Protein AF-0000000078657612 (afdb_homodimer)

Secondary structure (DSSP, 8-state):
----------HHHHHHHHHHHHHHHHHHHHHHHHHHHHHHHHHHHHHHHHHHHHHHHHHHHHHHHHHHHHHHHHHHHHHHHTTT-HHHHHHHHHHHHHHSSS-SEEEEEETTSBEEEEESGGG--TTPBP-SHHHHHHHHH-S-EEPPPEE-TTS-EEEEEEEEEE-TTS-EEEEEEEEEESSSS-HHHHHHH-----SS-EEEEE-TT-BEEE-SSGGGTTPBP-S-HHHHGGGT-SEEEEEEE-TTS-EEEEEEEEETTTTEEEEEEEEHHHHHHHHHHHHHHHHHHHHHHHHHHHHHHHHHHHHHHHHHHHHHHHHHTTTSTTHHHHHHTS---SHHHHHHHHHHHHHHHHHHHHTS---TTTSB-TTT-SB-HHHHHHHHHHHHHTT--EEEEEEEETTHHHHHHHH-HHHHHHHHHHHHHHHHHTS-TT-EEEEEETTEEEEEEET--HHHHHHHHHHHHHHHHHPPBTTTB---EEEEEEEETTS-SSHHHHHHHHHHHHHHHHHTTSS-EEE--STT-----/----------HHHHHHHHHHHHHHHHHHHHHHHHHHHHHHHHHHHHHHHHHHHHHHHHHHHHHHHHHHHHHHHHHHHHHTTSTT-HHHHHHHHHHHHHHSSS-SEEEEEETTSBEEEEESGGG--TTPBP-SHHHHHHHHH-S-EEPPPEE-TTS-EEEEEEEEEE-TTS-EEEEEEEEEESSSS-HHHHHHH-----SS-EEEEE-TT-BEEE-SSGGGTTPBP---HHHHGGGT-SEEEEEEE-TTS-EEEEEEEEETTTTEEEEEEEEHHHHHHHHHHHHHHHHHHHHHHHHHHHHHHHHHHHHHHHHHHHHHHHHHTTTSTTHHHHHHHS---SHHHHHHHHHHHHHHHHHHHHTT---TTTSB-TTT-SB-HHHHHHHHHHHHHTT--EEEEEEEETTHHHHHHHH-HHHHHHHHHHHHHHHHHTS-TT-EEEEEETTEEEEEEET--HHHHHHHHHHHHHHHHHPPBTTTB---EEEEEEEETTS-SSHHHHHHHHHHHHHHHHHTTSS-EEE--STT-----

Nearest PDB structures (foldseek):
  6et7-assembly1_B  TM=3.268E-01  e=5.746E-17  Idiomarina sp. A28L
  9ce0-assembly1_A  TM=3.471E-01  e=4.210E-15  Escherichia coli
  9bkv-assembly1_A  TM=3.498E-01  e=1.016E-14  Escherichia coli
  9bkv-assembly1_B  TM=3.833E-01  e=1.351E-13  Escherichia coli
  9ce0-assembly1_B  TM=3.423E-01  e=1.427E-13  Escherichia coli

Organism: NCBI:txid1005395

Solvent-accessible surface area (backbone atoms only — not comparable to full-atom values): 53792 Å² total; per-residue (Å²): 127,58,77,73,68,85,41,85,48,43,64,40,58,51,50,42,50,53,37,51,52,45,35,49,50,43,46,52,41,45,49,52,23,47,48,54,48,53,51,51,48,50,51,53,49,47,25,50,50,19,23,33,52,13,38,48,50,20,52,51,50,43,52,50,51,51,37,53,50,39,32,39,46,47,50,19,59,56,40,39,76,47,71,85,39,59,69,56,45,35,53,50,26,41,42,60,28,64,26,33,68,65,26,72,27,20,40,31,28,35,67,84,33,32,23,70,26,48,16,59,67,84,69,75,50,65,71,38,66,60,74,39,69,48,56,42,49,41,66,70,66,61,43,73,40,61,36,65,78,43,64,42,95,84,71,41,50,26,32,41,38,36,19,45,19,47,36,98,83,66,48,73,49,22,34,36,32,32,30,34,45,54,89,47,97,32,50,64,47,61,70,63,57,74,69,68,57,92,58,73,46,49,52,37,27,27,39,81,84,33,30,26,55,39,43,85,52,69,85,51,41,67,40,67,60,71,93,42,77,69,66,63,40,55,81,81,36,62,57,50,64,48,78,44,61,47,98,84,69,44,56,28,33,26,3,28,10,44,22,80,89,66,43,30,37,28,35,20,32,29,40,45,66,57,60,49,59,56,47,61,58,50,50,50,50,31,50,62,59,31,44,65,60,48,51,54,50,50,53,49,49,57,52,51,30,44,65,68,30,44,42,48,46,52,46,18,55,30,36,69,39,60,68,43,82,64,29,62,59,53,48,69,66,51,73,46,79,31,38,38,42,37,32,40,50,53,35,43,52,49,17,45,51,46,50,33,54,71,69,64,55,48,56,54,68,75,28,25,30,86,84,54,65,31,25,15,52,64,36,47,52,49,51,50,52,46,30,54,53,63,68,46,43,29,14,40,36,31,34,35,54,58,66,48,66,56,45,30,71,72,64,30,62,69,52,40,51,52,50,51,33,50,50,43,53,51,50,55,71,66,47,58,91,81,38,47,51,26,44,64,50,94,66,38,34,37,38,38,34,67,72,34,47,57,66,56,44,46,49,47,50,48,49,46,41,50,50,44,51,70,39,75,42,91,85,71,41,63,54,45,36,18,24,2,29,23,25,38,57,70,49,26,85,44,63,38,57,25,54,50,50,7,48,51,23,22,51,49,14,51,72,72,69,38,65,36,77,26,70,61,61,70,84,66,53,69,79,76,119,129,59,75,74,66,84,41,87,47,44,63,39,58,53,50,42,50,53,37,50,50,44,36,49,52,43,45,51,41,44,50,52,24,48,48,54,48,52,51,51,47,51,51,53,50,46,25,50,52,20,23,33,51,14,39,48,51,20,51,50,50,44,53,49,52,50,38,50,50,38,33,39,46,45,49,19,59,55,40,40,77,47,72,86,38,58,68,56,45,35,52,49,27,39,41,60,28,65,27,33,70,66,25,72,28,20,42,31,28,35,68,84,34,32,22,69,25,48,16,59,68,85,71,75,49,64,71,37,66,61,74,39,68,47,57,41,49,40,68,69,67,60,42,72,41,60,37,64,77,44,64,43,96,83,70,40,50,26,32,41,38,37,20,45,19,47,35,99,87,66,47,72,51,22,35,36,32,35,30,34,45,56,89,46,97,31,48,66,48,61,69,64,57,74,68,69,57,91,57,72,46,50,53,38,28,26,39,80,82,34,30,24,56,38,42,86,53,67,85,50,40,67,39,68,60,72,93,42,76,69,67,63,40,56,81,80,37,61,57,48,64,49,79,43,60,47,98,85,69,45,56,28,32,24,4,28,11,44,21,78,89,68,42,31,37,28,35,20,33,28,40,47,67,56,61,50,60,56,48,60,57,50,50,51,51,31,49,62,60,32,45,64,61,49,52,54,49,50,53,49,49,55,52,51,30,45,66,69,30,43,42,47,47,53,44,16,53,31,37,69,38,60,66,44,81,63,30,58,61,54,48,68,64,52,71,49,79,31,39,39,42,37,33,39,48,52,35,43,51,48,18,45,52,46,49,32,53,70,68,66,53,47,54,56,69,75,28,26,30,86,83,54,64,31,26,14,51,63,35,46,53,49,52,50,52,46,29,54,53,64,68,46,44,28,15,39,35,30,34,36,54,57,67,49,67,56,46,30,71,72,64,31,63,68,52,40,52,50,50,50,32,51,50,42,52,52,50,55,73,66,46,59,90,78,37,46,51,25,42,63,51,94,67,37,33,39,37,39,35,66,72,35,48,57,66,57,44,47,51,48,48,49,50,47,40,51,52,43,52,68,40,76,42,91,86,72,40,63,54,43,36,20,23,2,30,23,25,37,56,70,49,24,86,44,64,37,56,25,53,51,48,6,46,51,23,22,52,48,14,52,72,70,70,38,64,36,77,25,70,61,61,69,83,65,54,67,79,79,118

Foldseek 3Di:
DPPPPVPVDAQLNVLLVVVVVVVVVVVVVVLVVVLVVVLVVLLVVQQVVQQVVQAVLLVVVLVLLVVLLVLQVVLLAVCLVPVVDLVVVQVSQQCSVPVDLAFVKKFWAFLQQATSYMPPCVVVRHRHHFDWPQSVVCSVVQAFDWDDWDQGPSRFTWIKTKHWHAHPVRDTTTIMIGIDGQLDDGPSCVSQPDDPDPQAKHKWKAALQQATSDDPPSVRHGPHAPDWPVSVCLVPDQWGWDFTQGPVRFTKTKIWGANVRRRMIMIMIDGSCSSCVCVVVVSVVVVVVVPVVVVVVSVVSSVVSCVVRVLVVQLVVLVVVLVDPCSLVSLVPRDQDDDVSVVSSLVSNLVSCVVCVVVVPPVLVVQADPLQSAGEPVVVVNLVSNCVVVVWKKKKKKKFWPPLVVVCVPPNVVVSSVVQNVLSVLLVVLDDPVKGWYDHDDRIIMIIGTPDDQVRVQVSVLVSQVVQQPDQDDPPGHIGMAMFMFMPPQLHVDPVVRVVNRVVQSVVCNVVPGSHYGYDDRPPSPPPD/DPPPPVPVDAQLNVLLVVVVVVVVVVVVVVLVVVLVVVLVVLLVVQQVVQQVVQAVLLVVVLVLLVVLLVLFVVLLAVCLVPVVDLVVVQVSQQCSVPVDLAFPKKFWAFLQQATSYMPPCVVVRHRHHFDWPQSVVCSVVQAFDWDDWDQGPSRFTWIKTKHWHAHPVGDTTTIMIGIAGQLDDGPSCVSQPDDPDPQQKHKWKAALQQATSDDPPSVRHGPHAPDWPVSVCLVPDQWGWDFTQGPVRFTKTKIWGANVRRRMIMIMIDGSCSSCVCVVVVSVVVVVVVPVVVVVVSVVSSVVSCVVRVLVVQLVVLVVVLVDPCSLVSLVPRDQDDDVSVVSSLVSNLVSCVVCVVVVPPVLVVQADPLQSAGEPVVVVNVVSNCVVVVWKKKKKKKFWPPLVVVCVPPNVVVSSVVQNVLSVLLVVLDDPPKGWYDHDDRIIMIIGTPDDQVRVQVSVLVSQVCQQPDQDDPPGHIGMFMFMFMPPQLHVDVVVRVVNRVVQSVVCNVVPGSHYGYDDSPPSPPPD

pLDDT: mean 86.75, std 11.11, range [26.12, 97.44]

Sequence (1058 aa):
MPFKTFFRWDLRSLILLLTLLTALVTLLNSFHASYRVQYQLLIDNALEANLAYASKLASSTETYLQASQQQLAYAANLLARDFDDIAFLDAEAARLRLQTNTFNSVIVTNAQGVVLSTSPDTLQIVGRKLQSEGAAAALRERKPLISSPYISSTNNLIIFVSHPVFDRGGNYLGLVGGSIYLKHKSILNELLGEHYYKNGSYLYVVDANRRLLYHPDADRVGTIVGANSLIDSFAYRQSGTQRVINSKGQDMLAGFATVPSAHWGIVAQRSTEATLEGLNDLLLSMFAKTVPLAIVSFILIWWFSRIIAQPLKQLAAGAHRLSEPETSAHIQGVRSWYFESSELKRALLIGLNLLHERLGKLNHDIQTDPLTGLRNRRGLDLAVTLWQAEKRPFAVVAIDIDHFKQVNDRFGHAVGDEVLQALAELMRGCSRDNDVVCRSGGEEFFMLLPGATPEAAARVAERLRSVVEETTFETIRHMTVSMGVAAWPLHSENAARVFEVADEQLYRAKQGGRNRICVALADGVKSSAMPFKTFFRWDLRSLILLLTLLTALVTLLNSFHASYRVQYQLLIDNALEANLAYASKLASSTETYLQASQQQLAYAANLLARDFDDIAFLDAEAARLRLQTNTFNSVIVTNAQGVVLSTSPDTLQIVGRKLQSEGAAAALRERKPLISSPYISSTNNLIIFVSHPVFDRGGNYLGLVGGSIYLKHKSILNELLGEHYYKNGSYLYVVDANRRLLYHPDADRVGTIVGANSLIDSFAYRQSGTQRVINSKGQDMLAGFATVPSAHWGIVAQRSTEATLEGLNDLLLSMFAKTVPLAIVSFILIWWFSRIIAQPLKQLAAGAHRLSEPETSAHIQGVRSWYFESSELKRALLIGLNLLHERLGKLNHDIQTDPLTGLRNRRGLDLAVTLWQAEKRPFAVVAIDIDHFKQVNDRFGHAVGDEVLQALAELMRGCSRDNDVVCRSGGEEFFMLLPGATPEAAARVAERLRSVVEETTFETIRHMTVSMGVAAWPLHSENAARVFEVADEQLYRAKQGGRNRICVALADGVKSSA

Radius of gyration: 55.1 Å; Cα contacts (8 Å, |Δi|>4): 1973; chains: 2; bounding box: 91×147×94 Å

Structure (mmCIF, N/CA/C/O backbone):
data_AF-0000000078657612-model_v1
#
loop_
_entity.id
_entity.type
_entity.pdbx_description
1 polymer 'diguanylate cyclase'
#
loop_
_atom_site.group_PDB
_atom_site.id
_atom_site.type_symbol
_atom_site.label_atom_id
_atom_site.label_alt_id
_atom_site.label_comp_id
_atom_site.label_asym_id
_atom_site.label_entity_id
_atom_site.label_seq_id
_atom_site.pdbx_PDB_ins_code
_atom_site.Cartn_x
_atom_site.Cartn_y
_atom_site.Cartn_z
_atom_site.occupancy
_atom_site.B_iso_or_equiv
_atom_site.auth_seq_id
_atom_site.auth_comp_id
_atom_site.auth_asym_id
_atom_site.auth_atom_id
_atom_site.pdbx_PDB_model_num
ATOM 1 N N . MET A 1 1 ? 16.281 50.5 21.594 1 26.33 1 MET A N 1
ATOM 2 C CA . MET A 1 1 ? 16.484 50.656 20.156 1 26.33 1 MET A CA 1
ATOM 3 C C . MET A 1 1 ? 15.164 50.5 19.406 1 26.33 1 MET A C 1
ATOM 5 O O . MET A 1 1 ? 14.25 49.812 19.859 1 26.33 1 MET A O 1
ATOM 9 N N . PRO A 1 2 ? 14.781 51.5 18.547 1 33.31 2 PRO A N 1
ATOM 10 C CA . PRO A 1 2 ? 13.57 51.594 17.734 1 33.31 2 PRO A CA 1
ATOM 11 C C . PRO A 1 2 ? 13.234 50.312 16.984 1 33.31 2 PRO A C 1
ATOM 13 O O . PRO A 1 2 ? 14.117 49.719 16.359 1 33.31 2 PRO A O 1
ATOM 16 N N . PHE A 1 3 ? 12.25 49.625 17.328 1 38.28 3 PHE A N 1
ATOM 17 C CA . PHE A 1 3 ? 11.789 48.25 17.078 1 38.28 3 PHE A CA 1
ATOM 18 C C . PHE A 1 3 ? 11.312 48.094 15.648 1 38.28 3 PHE A C 1
ATOM 20 O O . PHE A 1 3 ? 10.266 47.5 15.398 1 38.28 3 PHE A O 1
ATOM 27 N N . LYS A 1 4 ? 11.633 49.031 14.734 1 40.09 4 LYS A N 1
ATOM 28 C CA . LYS A 1 4 ? 11.07 48.75 13.414 1 40.09 4 LYS A CA 1
ATOM 29 C C . LYS A 1 4 ? 11.633 47.469 12.836 1 40.09 4 LYS A C 1
ATOM 31 O O . LYS A 1 4 ? 12.594 47.5 12.062 1 40.09 4 LYS A O 1
ATOM 36 N N . THR A 1 5 ? 12.109 46.469 13.398 1 42.62 5 THR A N 1
ATOM 37 C CA . THR A 1 5 ? 12.539 45.375 12.523 1 42.62 5 THR A CA 1
ATOM 38 C C . THR A 1 5 ? 11.406 44.938 11.602 1 42.62 5 THR A C 1
ATOM 40 O O . THR A 1 5 ? 10.266 44.812 12.039 1 42.62 5 THR A O 1
ATOM 43 N N . PHE A 1 6 ? 11.484 45.312 10.242 1 43.91 6 PHE A N 1
ATOM 44 C CA . PHE A 1 6 ? 10.664 44.906 9.109 1 43.91 6 PHE A CA 1
ATOM 45 C C . PHE A 1 6 ? 10.188 43.469 9.289 1 43.91 6 PHE A C 1
ATOM 47 O O . PHE A 1 6 ? 10.969 42.531 9.148 1 43.91 6 PHE A O 1
ATOM 54 N N . PHE A 1 7 ? 9.305 43.344 10.109 1 57.72 7 PHE A N 1
ATOM 55 C CA . PHE A 1 7 ? 8.758 42 10.312 1 57.72 7 PHE A CA 1
ATOM 56 C C . PHE A 1 7 ? 7.953 41.562 9.094 1 57.72 7 PHE A C 1
ATOM 58 O O . PHE A 1 7 ? 6.895 42.125 8.805 1 57.72 7 PHE A O 1
ATOM 65 N N . ARG A 1 8 ? 8.625 40.906 8.133 1 65.44 8 ARG A N 1
ATOM 66 C CA . ARG A 1 8 ? 8.078 40.469 6.844 1 65.44 8 ARG A CA 1
ATOM 67 C C . ARG A 1 8 ? 7.051 39.375 7.016 1 65.44 8 ARG A C 1
ATOM 69 O O . ARG A 1 8 ? 6.191 39.188 6.156 1 65.44 8 ARG A O 1
ATOM 76 N N . TRP A 1 9 ? 6.84 38.688 8.148 1 80.62 9 TRP A N 1
ATOM 77 C CA . TRP A 1 9 ? 5.902 37.594 8.258 1 80.62 9 TRP A CA 1
ATOM 78 C C . TRP A 1 9 ? 4.633 38 8.992 1 80.62 9 TRP A C 1
ATOM 80 O O . TRP A 1 9 ? 4.684 38.844 9.906 1 80.62 9 TRP A O 1
ATOM 90 N N . ASP A 1 10 ? 3.471 37.656 8.5 1 88.44 10 ASP A N 1
ATOM 91 C CA . ASP A 1 10 ? 2.205 37.875 9.195 1 88.44 10 ASP A CA 1
ATOM 92 C C . ASP A 1 10 ? 1.685 36.562 9.82 1 88.44 10 ASP A C 1
ATOM 94 O O . ASP A 1 10 ? 2.188 35.5 9.516 1 88.44 10 ASP A O 1
ATOM 98 N N . LEU A 1 11 ? 0.85 36.656 10.773 1 90.19 11 LEU A N 1
ATOM 99 C CA . LEU A 1 11 ? 0.308 35.531 11.523 1 90.19 11 LEU A CA 1
ATOM 100 C C . LEU A 1 11 ? -0.34 34.5 10.586 1 90.19 11 LEU A C 1
ATOM 102 O O . LEU A 1 11 ? -0.133 33.312 10.734 1 90.19 11 LEU A O 1
ATOM 106 N N . ARG A 1 12 ? -1.157 34.969 9.617 1 89.56 12 ARG A N 1
ATOM 107 C CA . ARG A 1 12 ? -1.817 34.094 8.672 1 89.56 12 ARG A CA 1
ATOM 108 C C . ARG A 1 12 ? -0.8 33.219 7.941 1 89.56 12 ARG A C 1
ATOM 110 O O . ARG A 1 12 ? -0.988 32 7.82 1 89.56 12 ARG A O 1
ATOM 117 N N . SER A 1 13 ? 0.271 33.844 7.414 1 90.62 13 SER A N 1
ATOM 118 C CA . SER A 1 13 ? 1.307 33.125 6.684 1 90.62 13 SER A CA 1
ATOM 119 C C . SER A 1 13 ? 1.98 32.062 7.57 1 90.62 13 SER A C 1
ATOM 121 O O . SER A 1 13 ? 2.32 30.984 7.105 1 90.62 13 SER A O 1
ATOM 123 N N . LEU A 1 14 ? 2.188 32.406 8.836 1 91 14 LEU A N 1
ATOM 124 C CA . LEU A 1 14 ? 2.828 31.453 9.75 1 91 14 LEU A CA 1
ATOM 125 C C . LEU A 1 14 ? 1.931 30.25 10.016 1 91 14 LEU A C 1
ATOM 127 O O . LEU A 1 14 ? 2.398 29.109 10.008 1 91 14 LEU A O 1
ATOM 131 N N . ILE A 1 15 ? 0.638 30.516 10.234 1 91.94 15 ILE A N 1
ATOM 132 C CA . ILE A 1 15 ? -0.316 29.438 10.461 1 91.94 15 ILE A CA 1
ATOM 133 C C . ILE A 1 15 ? -0.414 28.562 9.211 1 91.94 15 ILE A C 1
ATOM 135 O O . ILE A 1 15 ? -0.392 27.328 9.305 1 91.94 15 ILE A O 1
ATOM 139 N N . LEU A 1 16 ? -0.48 29.219 8.07 1 90.5 16 LEU A N 1
ATOM 140 C CA . LEU A 1 16 ? -0.567 28.5 6.797 1 90.5 16 LEU A CA 1
ATOM 141 C C . LEU A 1 16 ? 0.667 27.641 6.578 1 90.5 16 LEU A C 1
ATOM 143 O O . LEU A 1 16 ? 0.551 26.469 6.188 1 90.5 16 LEU A O 1
ATOM 147 N N . LEU A 1 17 ? 1.857 28.188 6.816 1 90.62 17 LEU A N 1
ATOM 148 C CA . LEU A 1 17 ? 3.105 27.453 6.625 1 90.62 17 LEU A CA 1
ATOM 149 C C . LEU A 1 17 ? 3.174 26.25 7.547 1 90.62 17 LEU A C 1
ATOM 151 O O . LEU A 1 17 ? 3.537 25.156 7.113 1 90.62 17 LEU A O 1
ATOM 155 N N . LEU A 1 18 ? 2.816 26.438 8.812 1 91.88 18 LEU A N 1
ATOM 156 C CA . LEU A 1 18 ? 2.846 25.344 9.766 1 91.88 18 LEU A CA 1
ATOM 157 C C . LEU A 1 18 ? 1.889 24.234 9.352 1 91.88 18 LEU A C 1
ATOM 159 O O . LEU A 1 18 ? 2.262 23.047 9.344 1 91.88 18 LEU A O 1
ATOM 163 N N . THR A 1 19 ? 0.678 24.562 8.992 1 91.5 19 THR A N 1
ATOM 164 C CA . THR A 1 19 ? -0.342 23.578 8.641 1 91.5 19 THR A CA 1
ATOM 165 C C . THR A 1 19 ? 0.02 22.859 7.344 1 91.5 19 THR A C 1
ATOM 167 O O . THR A 1 19 ? -0.095 21.641 7.246 1 91.5 19 THR A O 1
ATOM 170 N N . LEU A 1 20 ? 0.519 23.625 6.348 1 90.31 20 LEU A N 1
ATOM 171 C CA . LEU A 1 20 ? 0.889 23.031 5.066 1 90.31 20 LEU A CA 1
ATOM 172 C C . LEU A 1 20 ? 2.094 22.109 5.223 1 90.31 20 LEU A C 1
ATOM 174 O O . LEU A 1 20 ? 2.146 21.047 4.613 1 90.31 20 LEU A O 1
ATOM 178 N N . LEU A 1 21 ? 3.076 22.516 5.988 1 90.5 21 LEU A N 1
ATOM 179 C CA . LEU A 1 21 ? 4.254 21.703 6.223 1 90.5 21 LEU A CA 1
ATOM 180 C C . LEU A 1 21 ? 3.879 20.406 6.934 1 90.5 21 LEU A C 1
ATOM 182 O O . LEU A 1 21 ? 4.414 19.344 6.617 1 90.5 21 LEU A O 1
ATOM 186 N N . THR A 1 22 ? 2.998 20.531 7.867 1 90.19 22 THR A N 1
ATOM 187 C CA . THR A 1 22 ? 2.545 19.344 8.578 1 90.19 22 THR A CA 1
ATOM 188 C C . THR A 1 22 ? 1.815 18.391 7.629 1 90.19 22 THR A C 1
ATOM 190 O O . THR A 1 22 ? 2.035 17.188 7.664 1 90.19 22 THR A O 1
ATOM 193 N N . ALA A 1 23 ? 0.926 18.938 6.82 1 89.56 23 ALA A N 1
ATOM 194 C CA . ALA A 1 23 ? 0.207 18.125 5.844 1 89.56 23 ALA A CA 1
ATOM 195 C C . ALA A 1 23 ? 1.175 17.422 4.895 1 89.56 23 ALA A C 1
ATOM 197 O O . ALA A 1 23 ? 1.02 16.234 4.605 1 89.56 23 ALA A O 1
ATOM 198 N N . LEU A 1 24 ? 2.207 18.109 4.484 1 89.44 24 LEU A N 1
ATOM 199 C CA . LEU A 1 24 ? 3.18 17.578 3.541 1 89.44 24 LEU A CA 1
ATOM 200 C C . LEU A 1 24 ? 4.012 16.469 4.184 1 89.44 24 LEU A C 1
ATOM 202 O O . LEU A 1 24 ? 4.238 15.422 3.576 1 89.44 24 LEU A O 1
ATOM 206 N N . VAL A 1 25 ? 4.434 16.688 5.395 1 90.56 25 VAL A N 1
ATOM 207 C CA . VAL A 1 25 ? 5.238 15.703 6.105 1 90.56 25 VAL A CA 1
ATOM 208 C C . VAL A 1 25 ? 4.41 14.445 6.352 1 90.56 25 VAL A C 1
ATOM 210 O O . VAL A 1 25 ? 4.906 13.328 6.199 1 90.56 25 VAL A O 1
ATOM 213 N N . THR A 1 26 ? 3.191 14.664 6.719 1 89.62 26 THR A N 1
ATOM 214 C CA . THR A 1 26 ? 2.301 13.531 6.957 1 89.62 26 THR A CA 1
ATOM 215 C C . THR A 1 26 ? 2.078 12.742 5.668 1 89.62 26 THR A C 1
ATOM 217 O O . THR A 1 26 ? 2.102 11.508 5.676 1 89.62 26 THR A O 1
ATOM 220 N N . LEU A 1 27 ? 1.867 13.461 4.605 1 89.25 27 LEU A N 1
ATOM 221 C CA . LEU A 1 27 ? 1.66 12.812 3.314 1 89.25 27 LEU A CA 1
ATOM 222 C C . LEU A 1 27 ? 2.898 12.031 2.893 1 89.25 27 LEU A C 1
ATOM 224 O O . LEU A 1 27 ? 2.797 10.867 2.486 1 89.25 27 LEU A O 1
ATOM 228 N N . LEU A 1 28 ? 4.07 12.617 3.041 1 89.56 28 LEU A N 1
ATOM 229 C CA . LEU A 1 28 ? 5.32 11.969 2.652 1 89.56 28 LEU A CA 1
ATOM 230 C C . LEU A 1 28 ? 5.594 10.75 3.518 1 89.56 28 LEU A C 1
ATOM 232 O O . LEU A 1 28 ? 6.066 9.727 3.021 1 89.56 28 LEU A O 1
ATOM 236 N N . ASN A 1 29 ? 5.273 10.875 4.754 1 90.62 29 ASN A N 1
ATOM 237 C CA . ASN A 1 29 ? 5.422 9.742 5.66 1 90.62 29 ASN A CA 1
ATOM 238 C C . ASN A 1 29 ? 4.508 8.586 5.273 1 90.62 29 ASN A C 1
ATOM 240 O O . ASN A 1 29 ? 4.93 7.426 5.262 1 90.62 29 ASN A O 1
ATOM 244 N N . SER A 1 30 ? 3.324 8.906 4.949 1 89.5 30 SER A N 1
ATOM 245 C CA . SER A 1 30 ? 2.361 7.887 4.555 1 89.5 30 SER A CA 1
ATOM 246 C C . SER A 1 30 ? 2.762 7.227 3.24 1 89.5 30 SER A C 1
ATOM 248 O O . SER A 1 30 ? 2.607 6.016 3.074 1 89.5 30 SER A O 1
ATOM 250 N N . PHE A 1 31 ? 3.26 7.977 2.367 1 89.81 31 PHE A N 1
ATOM 251 C CA . PHE A 1 31 ? 3.703 7.434 1.088 1 89.81 31 PHE A CA 1
ATOM 252 C C . PHE A 1 31 ? 4.91 6.523 1.272 1 89.81 31 PHE A C 1
ATOM 254 O O . PHE A 1 31 ? 5.004 5.473 0.631 1 89.81 31 PHE A O 1
ATOM 261 N N . HIS A 1 32 ? 5.793 6.988 2.092 1 91.19 32 HIS A N 1
ATOM 262 C CA . HIS A 1 32 ? 6.965 6.164 2.369 1 91.19 32 HIS A CA 1
ATOM 263 C C . HIS A 1 32 ? 6.57 4.844 3.023 1 91.19 32 HIS A C 1
ATOM 265 O O . HIS A 1 32 ? 7.09 3.785 2.662 1 91.19 32 HIS A O 1
ATOM 271 N N . ALA A 1 33 ? 5.691 4.891 3.932 1 90.19 33 ALA A N 1
ATOM 272 C CA . ALA A 1 33 ? 5.195 3.684 4.59 1 90.19 33 ALA A CA 1
ATOM 273 C C . ALA A 1 33 ? 4.504 2.758 3.596 1 90.19 33 ALA A C 1
ATOM 275 O O . ALA A 1 33 ? 4.727 1.545 3.607 1 90.19 33 ALA A O 1
ATOM 276 N N . SER A 1 34 ? 3.695 3.32 2.76 1 89.69 34 SER A N 1
ATOM 277 C CA . SER A 1 34 ? 3.006 2.543 1.735 1 89.69 34 SER A CA 1
ATOM 278 C C . SER A 1 34 ? 3.994 1.898 0.771 1 89.69 34 SER A C 1
ATOM 280 O O . SER A 1 34 ? 3.824 0.74 0.382 1 89.69 34 SER A O 1
ATOM 282 N N . TYR A 1 35 ? 5.016 2.656 0.432 1 90.62 35 TYR A N 1
ATOM 283 C CA . TYR A 1 35 ? 6.055 2.143 -0.452 1 90.62 35 TYR A CA 1
ATOM 284 C C . TYR A 1 35 ? 6.719 0.909 0.148 1 90.62 35 TYR A C 1
ATOM 286 O O . TYR A 1 35 ? 6.891 -0.105 -0.533 1 90.62 35 TYR A O 1
ATOM 294 N N . ARG A 1 36 ? 7.035 0.984 1.342 1 90.88 36 ARG A N 1
ATOM 295 C CA . ARG A 1 36 ? 7.73 -0.119 1.999 1 90.88 36 ARG A CA 1
ATOM 296 C C . ARG A 1 36 ? 6.84 -1.354 2.08 1 90.88 36 ARG A C 1
ATOM 298 O O . ARG A 1 36 ? 7.301 -2.475 1.846 1 90.88 36 ARG A O 1
ATOM 305 N N . VAL A 1 37 ? 5.633 -1.174 2.361 1 89.69 37 VAL A N 1
ATOM 306 C CA . VAL A 1 37 ? 4.703 -2.287 2.51 1 89.69 37 VAL A CA 1
ATOM 307 C C . VAL A 1 37 ? 4.434 -2.924 1.146 1 89.69 37 VAL A C 1
ATOM 309 O O . VAL A 1 37 ? 4.457 -4.148 1.011 1 89.69 37 VAL A O 1
ATOM 312 N N . GLN A 1 38 ? 4.168 -2.088 0.189 1 88.25 38 GLN A N 1
ATOM 313 C CA . GLN A 1 38 ? 3.93 -2.594 -1.158 1 88.25 38 GLN A CA 1
ATOM 314 C C . GLN A 1 38 ? 5.16 -3.316 -1.701 1 88.25 38 GLN A C 1
ATOM 316 O O . GLN A 1 38 ? 5.039 -4.359 -2.35 1 88.25 38 GLN A O 1
ATOM 321 N N . TYR A 1 39 ? 6.301 -2.734 -1.408 1 92.12 39 TYR A N 1
ATOM 322 C CA . TYR A 1 39 ? 7.566 -3.35 -1.792 1 92.12 39 TYR A CA 1
ATOM 323 C C . TYR A 1 39 ? 7.676 -4.766 -1.234 1 92.12 39 TYR A C 1
ATOM 325 O O . TYR A 1 39 ? 7.953 -5.711 -1.976 1 92.12 39 TYR A O 1
ATOM 333 N N . GLN A 1 40 ? 7.445 -4.867 -0.014 1 90.25 40 GLN A N 1
ATOM 334 C CA . GLN A 1 40 ? 7.57 -6.16 0.643 1 90.25 40 GLN A CA 1
ATOM 335 C C . GLN A 1 40 ? 6.496 -7.133 0.156 1 90.25 40 GLN A C 1
ATOM 337 O O . GLN A 1 40 ? 6.758 -8.328 0.002 1 90.25 40 GLN A O 1
ATOM 342 N N . LEU A 1 41 ? 5.367 -6.695 -0.076 1 88.25 41 LEU A N 1
ATOM 343 C CA . LEU A 1 41 ? 4.27 -7.531 -0.555 1 88.25 41 LEU A CA 1
ATOM 344 C C . LEU A 1 41 ? 4.594 -8.117 -1.926 1 88.25 41 LEU A C 1
ATOM 346 O O . LEU A 1 41 ? 4.367 -9.305 -2.166 1 88.25 41 LEU A O 1
ATOM 350 N N . LEU A 1 42 ? 5.055 -7.336 -2.82 1 89.75 42 LEU A N 1
ATOM 351 C CA . LEU A 1 42 ? 5.398 -7.789 -4.164 1 89.75 42 LEU A CA 1
ATOM 352 C C . LEU A 1 42 ? 6.496 -8.844 -4.117 1 89.75 42 LEU A C 1
ATOM 354 O O . LEU A 1 42 ? 6.426 -9.852 -4.824 1 89.75 42 LEU A O 1
ATOM 358 N N . ILE A 1 43 ? 7.457 -8.594 -3.254 1 92.81 43 ILE A N 1
ATOM 359 C CA . ILE A 1 43 ? 8.555 -9.539 -3.107 1 92.81 43 ILE A CA 1
ATOM 360 C C . ILE A 1 43 ? 8.031 -10.867 -2.568 1 92.81 43 ILE A C 1
ATOM 362 O O . ILE A 1 43 ? 8.289 -11.922 -3.145 1 92.81 43 ILE A O 1
ATOM 366 N N . ASP A 1 44 ? 7.258 -10.789 -1.537 1 90.19 44 ASP A N 1
ATOM 367 C CA . ASP A 1 44 ? 6.723 -11.992 -0.904 1 90.19 44 ASP A CA 1
ATOM 368 C C . ASP A 1 44 ? 5.816 -12.758 -1.862 1 90.19 44 ASP A C 1
ATOM 370 O O . ASP A 1 44 ? 5.875 -13.992 -1.93 1 90.19 44 ASP A O 1
ATOM 374 N N . ASN A 1 45 ? 5.008 -12.07 -2.559 1 87.75 45 ASN A N 1
ATOM 375 C CA . ASN A 1 45 ? 4.109 -12.703 -3.521 1 87.75 45 ASN A CA 1
ATOM 376 C C . ASN A 1 45 ? 4.883 -13.398 -4.637 1 87.75 45 ASN A C 1
ATOM 378 O O . ASN A 1 45 ? 4.512 -14.492 -5.066 1 87.75 45 ASN A O 1
ATOM 382 N N . ALA A 1 46 ? 5.867 -12.734 -5.09 1 89.56 46 ALA A N 1
ATOM 383 C CA . ALA A 1 46 ? 6.68 -13.328 -6.145 1 89.56 46 ALA A CA 1
ATOM 384 C C . ALA A 1 46 ? 7.363 -14.609 -5.66 1 89.56 46 ALA A C 1
ATOM 386 O O . ALA A 1 46 ? 7.387 -15.617 -6.367 1 89.56 46 ALA A O 1
ATOM 387 N N . LEU A 1 47 ? 7.93 -14.594 -4.484 1 92.69 47 LEU A N 1
ATOM 388 C CA . LEU A 1 47 ? 8.586 -15.766 -3.902 1 92.69 47 LEU A CA 1
ATOM 389 C C . LEU A 1 47 ? 7.598 -16.906 -3.734 1 92.69 47 LEU A C 1
ATOM 391 O O . LEU A 1 47 ? 7.891 -18.047 -4.113 1 92.69 47 LEU A O 1
ATOM 395 N N . GLU A 1 48 ? 6.465 -16.594 -3.262 1 88.31 48 GLU A N 1
ATOM 396 C CA . GLU A 1 48 ? 5.441 -17.609 -3.043 1 88.31 48 GLU A CA 1
ATOM 397 C C . GLU A 1 48 ? 4.961 -18.203 -4.367 1 88.31 48 GLU A C 1
ATOM 399 O O . GLU A 1 48 ? 4.762 -19.406 -4.477 1 88.31 48 GLU A O 1
ATOM 404 N N . ALA A 1 49 ? 4.715 -17.359 -5.309 1 85.81 49 ALA A N 1
ATOM 405 C CA . ALA A 1 49 ? 4.277 -17.812 -6.625 1 85.81 49 ALA A CA 1
ATOM 406 C C . ALA A 1 49 ? 5.316 -18.719 -7.273 1 85.81 49 ALA A C 1
ATOM 408 O O . ALA A 1 49 ? 4.977 -19.766 -7.836 1 85.81 49 ALA A O 1
ATOM 409 N N . ASN A 1 50 ? 6.555 -18.328 -7.172 1 90.38 50 ASN A N 1
ATOM 410 C CA . ASN A 1 50 ? 7.629 -19.125 -7.742 1 90.38 50 ASN A CA 1
ATOM 411 C C . ASN A 1 50 ? 7.77 -20.469 -7.031 1 90.38 50 ASN A C 1
ATOM 413 O O . ASN A 1 50 ? 8.039 -21.484 -7.664 1 90.38 50 ASN A O 1
ATOM 417 N N . LEU A 1 51 ? 7.594 -20.438 -5.746 1 92 51 LEU A N 1
ATOM 418 C CA . LEU A 1 51 ? 7.66 -21.672 -4.988 1 92 51 LEU A CA 1
ATOM 419 C C . LEU A 1 51 ? 6.535 -22.625 -5.395 1 92 51 LEU A C 1
ATOM 421 O O . LEU A 1 51 ? 6.77 -23.812 -5.625 1 92 51 LEU A O 1
ATOM 425 N N . ALA A 1 52 ? 5.34 -22.094 -5.441 1 86.44 52 ALA A N 1
ATOM 426 C CA . ALA A 1 52 ? 4.191 -22.906 -5.824 1 86.44 52 ALA A CA 1
ATOM 427 C C . ALA A 1 52 ? 4.371 -23.484 -7.227 1 86.44 52 ALA A C 1
ATOM 429 O O . ALA A 1 52 ? 4.09 -24.672 -7.465 1 86.44 52 ALA A O 1
ATOM 430 N N . TYR A 1 53 ? 4.859 -22.703 -8.102 1 86.56 53 TYR A N 1
ATOM 431 C CA . TYR A 1 53 ? 5.078 -23.125 -9.484 1 86.56 53 TYR A CA 1
ATOM 432 C C . TYR A 1 53 ? 6.145 -24.203 -9.57 1 86.56 53 TYR A C 1
ATOM 434 O O . TYR A 1 53 ? 5.941 -25.234 -10.211 1 86.56 53 TYR A O 1
ATOM 442 N N . ALA A 1 54 ? 7.23 -23.969 -8.914 1 90.56 54 ALA A N 1
ATOM 443 C CA . ALA A 1 54 ? 8.32 -24.938 -8.898 1 90.56 54 ALA A CA 1
ATOM 444 C C . ALA A 1 54 ? 7.871 -26.25 -8.266 1 90.56 54 ALA A C 1
ATOM 446 O O . ALA A 1 54 ? 8.211 -27.328 -8.75 1 90.56 54 ALA A O 1
ATOM 447 N N . SER A 1 55 ? 7.141 -26.156 -7.219 1 90 55 SER A N 1
ATOM 448 C CA . SER A 1 55 ? 6.672 -27.344 -6.516 1 90 55 SER A CA 1
ATOM 449 C C . SER A 1 55 ? 5.742 -28.172 -7.391 1 90 55 SER A C 1
ATOM 451 O O . SER A 1 55 ? 5.828 -29.406 -7.402 1 90 55 SER A O 1
ATOM 453 N N . LYS A 1 56 ? 4.918 -27.547 -8.07 1 86.25 56 LYS A N 1
ATOM 454 C CA . LYS A 1 56 ? 4.008 -28.266 -8.961 1 86.25 56 LYS A CA 1
ATOM 455 C C . LYS A 1 56 ? 4.773 -28.938 -10.094 1 86.25 56 LYS A C 1
ATOM 457 O O . LYS A 1 56 ? 4.488 -30.078 -10.445 1 86.25 56 LYS A O 1
ATOM 462 N N . LEU A 1 57 ? 5.688 -28.281 -10.625 1 88.19 57 LEU A N 1
ATOM 463 C CA . LEU A 1 57 ? 6.488 -28.859 -11.703 1 88.19 57 LEU A CA 1
ATOM 464 C C . LEU A 1 57 ? 7.32 -30.031 -11.195 1 88.19 57 LEU A C 1
ATOM 466 O O . LEU A 1 57 ? 7.492 -31.031 -11.898 1 88.19 57 LEU A O 1
ATOM 470 N N . ALA A 1 58 ? 7.832 -29.844 -10.039 1 90.62 58 ALA A N 1
ATOM 471 C CA . ALA A 1 58 ? 8.602 -30.938 -9.438 1 90.62 58 ALA A CA 1
ATOM 472 C C . ALA A 1 58 ? 7.73 -32.188 -9.242 1 90.62 58 ALA A C 1
ATOM 474 O O . ALA A 1 58 ? 8.148 -33.281 -9.547 1 90.62 58 ALA A O 1
ATOM 475 N N . SER A 1 59 ? 6.57 -31.938 -8.789 1 87.5 59 SER A N 1
ATOM 476 C CA . SER A 1 59 ? 5.645 -33.062 -8.586 1 87.5 59 SER A CA 1
ATOM 477 C C . SER A 1 59 ? 5.262 -33.719 -9.906 1 87.5 59 SER A C 1
ATOM 479 O O . SER A 1 59 ? 5.227 -34.938 -10.008 1 87.5 59 SER A O 1
ATOM 481 N N . SER A 1 60 ? 4.977 -32.938 -10.875 1 85.31 60 SER A N 1
ATOM 482 C CA . SER A 1 60 ? 4.637 -33.438 -12.195 1 85.31 60 SER A CA 1
ATOM 483 C C . SER A 1 60 ? 5.805 -34.219 -12.805 1 85.31 60 SER A C 1
ATOM 485 O O . SER A 1 60 ? 5.617 -35.281 -13.398 1 85.31 60 SER A O 1
ATOM 487 N N . THR A 1 61 ? 6.938 -33.688 -12.672 1 88.56 61 THR A N 1
ATOM 488 C CA . THR A 1 61 ? 8.133 -34.344 -13.18 1 88.56 61 THR A CA 1
ATOM 489 C C . THR A 1 61 ? 8.367 -35.688 -12.469 1 88.56 61 THR A C 1
ATOM 491 O O . THR A 1 61 ? 8.711 -36.688 -13.109 1 88.56 61 THR A O 1
ATOM 494 N N . GLU A 1 62 ? 8.203 -35.656 -11.195 1 89.06 62 GLU A N 1
ATOM 495 C CA . GLU A 1 62 ? 8.328 -36.875 -10.406 1 89.06 62 GLU A CA 1
ATOM 496 C C . GLU A 1 62 ? 7.375 -37.938 -10.914 1 89.06 62 GLU A C 1
ATOM 498 O O . GLU A 1 62 ? 7.77 -39.094 -11.086 1 89.06 62 GLU A O 1
ATOM 503 N N . THR A 1 63 ? 6.199 -37.562 -11.156 1 83.94 63 THR A N 1
ATOM 504 C CA . THR A 1 63 ? 5.191 -38.5 -11.656 1 83.94 63 THR A CA 1
ATOM 505 C C . THR A 1 63 ? 5.586 -39.031 -13.023 1 83.94 63 THR A C 1
ATOM 507 O O . THR A 1 63 ? 5.441 -40.25 -13.289 1 83.94 63 THR A O 1
ATOM 510 N N . TYR A 1 64 ? 6.074 -38.219 -13.789 1 85.38 64 TYR A N 1
ATOM 511 C CA . TYR A 1 64 ? 6.496 -38.625 -15.125 1 85.38 64 TYR A CA 1
ATOM 512 C C . TYR A 1 64 ? 7.664 -39.594 -15.062 1 85.38 64 TYR A C 1
ATOM 514 O O . TYR A 1 64 ? 7.688 -40.594 -15.789 1 85.38 64 TYR A O 1
ATOM 522 N N . LEU A 1 65 ? 8.609 -39.312 -14.266 1 89.62 65 LEU A N 1
ATOM 523 C CA . LEU A 1 65 ? 9.773 -40.188 -14.148 1 89.62 65 LEU A CA 1
ATOM 524 C C . LEU A 1 65 ? 9.391 -41.562 -13.578 1 89.62 65 LEU A C 1
ATOM 526 O O . LEU A 1 65 ? 9.906 -42.594 -14.016 1 89.62 65 LEU A O 1
ATOM 530 N N . GLN A 1 66 ? 8.539 -41.531 -12.703 1 89 66 GLN A N 1
ATOM 531 C CA . GLN A 1 66 ? 8.07 -42.781 -12.133 1 89 66 GLN A CA 1
ATOM 532 C C . GLN A 1 66 ? 7.332 -43.625 -13.18 1 89 66 GLN A C 1
ATOM 534 O O . GLN A 1 66 ? 7.492 -44.844 -13.234 1 89 66 GLN A O 1
ATOM 539 N N . ALA A 1 67 ? 6.578 -42.906 -13.961 1 86.69 67 ALA A N 1
ATOM 540 C CA . ALA A 1 67 ? 5.883 -43.594 -15.047 1 86.69 67 ALA A CA 1
ATOM 541 C C . ALA A 1 67 ? 6.871 -44.188 -16.047 1 86.69 67 ALA A C 1
ATOM 543 O O . ALA A 1 67 ? 6.672 -45.281 -16.531 1 86.69 67 ALA A O 1
ATOM 544 N N . SER A 1 68 ? 7.863 -43.5 -16.359 1 90.56 68 SER A N 1
ATOM 545 C CA . SER A 1 68 ? 8.891 -43.969 -17.281 1 90.56 68 SER A CA 1
ATOM 546 C C . SER A 1 68 ? 9.602 -45.219 -16.719 1 90.56 68 SER A C 1
ATOM 548 O O . SER A 1 68 ? 9.852 -46.156 -17.453 1 90.56 68 SER A O 1
ATOM 550 N N . GLN A 1 69 ? 9.875 -45.156 -15.5 1 93.56 69 GLN A N 1
ATOM 551 C CA . GLN A 1 69 ? 10.531 -46.312 -14.859 1 93.56 69 GLN A CA 1
ATOM 552 C C . GLN A 1 69 ? 9.617 -47.531 -14.836 1 93.56 69 GLN A C 1
ATOM 554 O O . GLN A 1 69 ? 10.078 -48.656 -15.016 1 93.56 69 GLN A O 1
ATOM 559 N N . GLN A 1 70 ? 8.43 -47.25 -14.602 1 92.44 70 GLN A N 1
ATOM 560 C CA . GLN A 1 70 ? 7.465 -48.312 -14.602 1 92.44 70 GLN A CA 1
ATOM 561 C C . GLN A 1 70 ? 7.367 -48.969 -15.984 1 92.44 70 GLN A C 1
ATOM 563 O O . GLN A 1 70 ? 7.266 -50.188 -16.094 1 92.44 70 GLN A O 1
ATOM 568 N N . GLN A 1 71 ? 7.402 -48.188 -16.969 1 93.81 71 GLN A N 1
ATOM 569 C CA . GLN A 1 71 ? 7.375 -48.688 -18.328 1 93.81 71 GLN A CA 1
ATOM 570 C C . GLN A 1 71 ? 8.578 -49.562 -18.625 1 93.81 71 GLN A C 1
ATOM 572 O O . GLN A 1 71 ? 8.438 -50.656 -19.203 1 93.81 71 GLN A O 1
ATOM 577 N N . LEU A 1 72 ? 9.688 -49.156 -18.25 1 95.88 72 LEU A N 1
ATOM 578 C CA . LEU A 1 72 ? 10.906 -49.906 -18.469 1 95.88 72 LEU A CA 1
ATOM 579 C C . LEU A 1 72 ? 10.914 -51.188 -17.656 1 95.88 72 LEU A C 1
ATOM 581 O O . LEU A 1 72 ? 11.391 -52.219 -18.109 1 95.88 72 LEU A O 1
ATOM 585 N N . ALA A 1 73 ? 10.414 -51.094 -16.453 1 95.94 73 ALA A N 1
ATOM 586 C CA . ALA A 1 73 ? 10.32 -52.281 -15.609 1 95.94 73 ALA A CA 1
ATOM 587 C C . ALA A 1 73 ? 9.445 -53.344 -16.25 1 95.94 73 ALA A C 1
ATOM 589 O O . ALA A 1 73 ? 9.789 -54.531 -16.234 1 95.94 73 ALA A O 1
ATOM 590 N N . TYR A 1 74 ? 8.375 -52.906 -16.766 1 95 74 TYR A N 1
ATOM 591 C CA . TYR A 1 74 ? 7.477 -53.812 -17.438 1 95 74 TYR A CA 1
ATOM 592 C C . TYR A 1 74 ? 8.164 -54.469 -18.641 1 95 74 TYR A C 1
ATOM 594 O O . TYR A 1 74 ? 8.078 -55.688 -18.844 1 95 74 TYR A O 1
ATOM 602 N N . ALA A 1 75 ? 8.797 -53.688 -19.438 1 95.19 75 ALA A N 1
ATOM 603 C CA . ALA A 1 75 ? 9.516 -54.156 -20.609 1 95.19 75 ALA A CA 1
ATOM 604 C C . ALA A 1 75 ? 10.609 -55.156 -20.203 1 95.19 75 ALA A C 1
ATOM 606 O O . ALA A 1 75 ? 10.82 -56.156 -20.875 1 95.19 75 ALA A O 1
ATOM 607 N N . ALA A 1 76 ? 11.273 -54.844 -19.125 1 96.31 76 ALA A N 1
ATOM 608 C CA . ALA A 1 76 ? 12.352 -55.688 -18.656 1 96.31 76 ALA A CA 1
ATOM 609 C C . ALA A 1 76 ? 11.828 -57.094 -18.312 1 96.31 76 ALA A C 1
ATOM 611 O O . ALA A 1 76 ? 12.477 -58.094 -18.625 1 96.31 76 ALA A O 1
ATOM 612 N N . ASN A 1 77 ? 10.719 -57.125 -17.703 1 94.81 77 ASN A N 1
ATOM 613 C CA . ASN A 1 77 ? 10.109 -58.375 -17.359 1 94.81 77 ASN A CA 1
ATOM 614 C C . ASN A 1 77 ? 9.742 -59.188 -18.609 1 94.81 77 ASN A C 1
ATOM 616 O O . ASN A 1 77 ? 9.867 -60.406 -18.625 1 94.81 77 ASN A O 1
ATOM 620 N N . LEU A 1 78 ? 9.328 -58.562 -19.609 1 94.31 78 LEU A N 1
ATOM 621 C CA . LEU A 1 78 ? 8.977 -59.219 -20.859 1 94.31 78 LEU A CA 1
ATOM 622 C C . LEU A 1 78 ? 10.227 -59.719 -21.578 1 94.31 78 LEU A C 1
ATOM 624 O O . LEU A 1 78 ? 10.234 -60.812 -22.109 1 94.31 78 LEU A O 1
ATOM 628 N N . LEU A 1 79 ? 11.211 -58.938 -21.578 1 95.19 79 LEU A N 1
ATOM 629 C CA . LEU A 1 79 ? 12.461 -59.281 -22.266 1 95.19 79 LEU A CA 1
ATOM 630 C C . LEU A 1 79 ? 13.117 -60.5 -21.625 1 95.19 79 LEU A C 1
ATOM 632 O O . LEU A 1 79 ? 13.773 -61.281 -22.297 1 95.19 79 LEU A O 1
ATOM 636 N N . ALA A 1 80 ? 12.938 -60.594 -20.391 1 95.12 80 ALA A N 1
ATOM 637 C CA . ALA A 1 80 ? 13.555 -61.688 -19.641 1 95.12 80 ALA A CA 1
ATOM 638 C C . ALA A 1 80 ? 13.062 -63.062 -20.156 1 95.12 80 ALA A C 1
ATOM 640 O O . ALA A 1 80 ? 13.789 -64.062 -20.078 1 95.12 80 ALA A O 1
ATOM 641 N N . ARG A 1 81 ? 11.914 -63.062 -20.719 1 91.62 81 ARG A N 1
ATOM 642 C CA . ARG A 1 81 ? 11.32 -64.312 -21.188 1 91.62 81 ARG A CA 1
ATOM 643 C C . ARG A 1 81 ? 11.977 -64.812 -22.484 1 91.62 81 ARG A C 1
ATOM 645 O O . ARG A 1 81 ? 12.141 -66 -22.688 1 91.62 81 ARG A O 1
ATOM 652 N N . ASP A 1 82 ? 12.375 -63.906 -23.312 1 92.12 82 ASP A N 1
ATOM 653 C CA . ASP A 1 82 ? 12.977 -64.25 -24.609 1 92.12 82 ASP A CA 1
ATOM 654 C C . ASP A 1 82 ? 14.164 -63.344 -24.906 1 92.12 82 ASP A C 1
ATOM 656 O O . ASP A 1 82 ? 14.203 -62.688 -25.969 1 92.12 82 ASP A O 1
ATOM 660 N N . PHE A 1 83 ? 15.148 -63.438 -24.156 1 94.44 83 PHE A N 1
ATOM 661 C CA . PHE A 1 83 ? 16.25 -62.469 -24.234 1 94.44 83 PHE A CA 1
ATOM 662 C C . PHE A 1 83 ? 17.188 -62.812 -25.391 1 94.44 83 PHE A C 1
ATOM 664 O O . PHE A 1 83 ? 17.953 -61.969 -25.828 1 94.44 83 PHE A O 1
ATOM 671 N N . ASP A 1 84 ? 17.094 -64.062 -25.922 1 92.44 84 ASP A N 1
ATOM 672 C CA . ASP A 1 84 ? 18 -64.5 -27 1 92.44 84 ASP A CA 1
ATOM 673 C C . ASP A 1 84 ? 17.391 -64.188 -28.375 1 92.44 84 ASP A C 1
ATOM 675 O O . ASP A 1 84 ? 18.078 -64.312 -29.391 1 92.44 84 ASP A O 1
ATOM 679 N N . ASP A 1 85 ? 16.156 -63.75 -28.359 1 95 85 ASP A N 1
ATOM 680 C CA . ASP A 1 85 ? 15.461 -63.438 -29.609 1 95 85 ASP A CA 1
ATOM 681 C C . ASP A 1 85 ? 15.656 -61.969 -30 1 95 85 ASP A C 1
ATOM 683 O O . ASP A 1 85 ? 14.898 -61.094 -29.562 1 95 85 ASP A O 1
ATOM 687 N N . ILE A 1 86 ? 16.5 -61.75 -30.953 1 94.38 86 ILE A N 1
ATOM 688 C CA . ILE A 1 86 ? 16.891 -60.406 -31.344 1 94.38 86 ILE A CA 1
ATOM 689 C C . ILE A 1 86 ? 15.703 -59.688 -31.969 1 94.38 86 ILE A C 1
ATOM 691 O O . ILE A 1 86 ? 15.523 -58.469 -31.781 1 94.38 86 ILE A O 1
ATOM 695 N N . ALA A 1 87 ? 14.953 -60.375 -32.719 1 94.5 87 ALA A N 1
ATOM 696 C CA . ALA A 1 87 ? 13.781 -59.781 -33.344 1 94.5 87 ALA A CA 1
ATOM 697 C C . ALA A 1 87 ? 12.797 -59.25 -32.281 1 94.5 87 ALA A C 1
ATOM 699 O O . ALA A 1 87 ? 12.195 -58.188 -32.469 1 94.5 87 ALA A O 1
ATOM 700 N N . PHE A 1 88 ? 12.68 -60.031 -31.25 1 94.56 88 PHE A N 1
ATOM 701 C CA . PHE A 1 88 ? 11.805 -59.656 -30.156 1 94.56 88 PHE A CA 1
ATOM 702 C C . PHE A 1 88 ? 12.344 -58.438 -29.438 1 94.56 88 PHE A C 1
ATOM 704 O O . PHE A 1 88 ? 11.594 -57.531 -29.078 1 94.56 88 PHE A O 1
ATOM 711 N N . LEU A 1 89 ? 13.625 -58.406 -29.25 1 96.06 89 LEU A N 1
ATOM 712 C CA . LEU A 1 89 ? 14.266 -57.25 -28.609 1 96.06 89 LEU A CA 1
ATOM 713 C C . LEU A 1 89 ? 14.078 -56 -29.438 1 96.06 89 LEU A C 1
ATOM 715 O O . LEU A 1 89 ? 13.797 -54.906 -28.891 1 96.06 89 LEU A O 1
ATOM 719 N N . ASP A 1 90 ? 14.234 -56.125 -30.672 1 95.25 90 ASP A N 1
ATOM 720 C CA . ASP A 1 90 ? 14.078 -55 -31.578 1 95.25 90 ASP A CA 1
ATOM 721 C C . ASP A 1 90 ? 12.648 -54.469 -31.547 1 95.25 90 ASP A C 1
ATOM 723 O O . ASP A 1 90 ? 12.445 -53.25 -31.531 1 95.25 90 ASP A O 1
ATOM 727 N N . ALA A 1 91 ? 11.695 -55.344 -31.531 1 93.69 91 ALA A N 1
ATOM 728 C CA . ALA A 1 91 ? 10.297 -54.938 -31.516 1 93.69 91 ALA A CA 1
ATOM 729 C C . ALA A 1 91 ? 9.953 -54.188 -30.219 1 93.69 91 ALA A C 1
ATOM 731 O O . ALA A 1 91 ? 9.227 -53.188 -30.25 1 93.69 91 ALA A O 1
ATOM 732 N N . GLU A 1 92 ? 10.492 -54.688 -29.156 1 94.88 92 GLU A N 1
ATOM 733 C CA . GLU A 1 92 ? 10.219 -54.062 -27.859 1 94.88 92 GLU A CA 1
ATOM 734 C C . GLU A 1 92 ? 10.891 -52.688 -27.766 1 94.88 92 GLU A C 1
ATOM 736 O O . GLU A 1 92 ? 10.312 -51.75 -27.234 1 94.88 92 GLU A O 1
ATOM 741 N N . ALA A 1 93 ? 12.055 -52.625 -28.219 1 95.5 93 ALA A N 1
ATOM 742 C CA . ALA A 1 93 ? 12.75 -51.344 -28.234 1 95.5 93 ALA A CA 1
ATOM 743 C C . ALA A 1 93 ? 12 -50.312 -29.078 1 95.5 93 ALA A C 1
ATOM 745 O O . ALA A 1 93 ? 11.859 -49.156 -28.688 1 95.5 93 ALA A O 1
ATOM 746 N N . ALA A 1 94 ? 11.57 -50.75 -30.203 1 94.81 94 ALA A N 1
ATOM 747 C CA . ALA A 1 94 ? 10.805 -49.875 -31.078 1 94.81 94 ALA A CA 1
ATOM 748 C C . ALA A 1 94 ? 9.508 -49.438 -30.406 1 94.81 94 ALA A C 1
ATOM 750 O O . ALA A 1 94 ? 9.109 -48.25 -30.5 1 94.81 94 ALA A O 1
ATOM 751 N N . ARG A 1 95 ? 8.922 -50.312 -29.719 1 94 95 ARG A N 1
ATOM 752 C CA . ARG A 1 95 ? 7.668 -50 -29.047 1 94 95 ARG A CA 1
ATOM 753 C C . ARG A 1 95 ? 7.879 -48.938 -27.953 1 94 95 ARG A C 1
ATOM 755 O O . ARG A 1 95 ? 7.121 -47.969 -27.859 1 94 95 ARG A O 1
ATOM 762 N N . LEU A 1 96 ? 8.852 -49.219 -27.188 1 93.75 96 LEU A N 1
ATOM 763 C CA . LEU A 1 96 ? 9.148 -48.312 -26.094 1 93.75 96 LEU A CA 1
ATOM 764 C C . LEU A 1 96 ? 9.398 -46.875 -26.625 1 93.75 96 LEU A C 1
ATOM 766 O O . LEU A 1 96 ? 9.023 -45.906 -25.984 1 93.75 96 LEU A O 1
ATOM 770 N N . ARG A 1 97 ? 9.953 -46.75 -27.703 1 93.38 97 ARG A N 1
ATOM 771 C CA . ARG A 1 97 ? 10.281 -45.469 -28.281 1 93.38 97 ARG A CA 1
ATOM 772 C C . ARG A 1 97 ? 9.055 -44.812 -28.922 1 93.38 97 ARG A C 1
ATOM 774 O O . ARG A 1 97 ? 8.844 -43.594 -28.812 1 93.38 97 ARG A O 1
ATOM 781 N N . LEU A 1 98 ? 8.234 -45.656 -29.594 1 91.62 98 LEU A N 1
ATOM 782 C CA . LEU A 1 98 ? 7.219 -45.094 -30.484 1 91.62 98 LEU A CA 1
ATOM 783 C C . LEU A 1 98 ? 5.859 -45.031 -29.797 1 91.62 98 LEU A C 1
ATOM 785 O O . LEU A 1 98 ? 4.965 -44.312 -30.234 1 91.62 98 LEU A O 1
ATOM 789 N N . GLN A 1 99 ? 5.734 -45.812 -28.75 1 89.56 99 GLN A N 1
ATOM 790 C CA . GLN A 1 99 ? 4.449 -45.875 -28.062 1 89.56 99 GLN A CA 1
ATOM 791 C C . GLN A 1 99 ? 4.148 -44.531 -27.375 1 89.56 99 GLN A C 1
ATOM 793 O O . GLN A 1 99 ? 2.992 -44.125 -27.297 1 89.56 99 GLN A O 1
ATOM 798 N N . THR A 1 100 ? 5.203 -44 -26.812 1 84.75 100 THR A N 1
ATOM 799 C CA . THR A 1 100 ? 5.117 -42.656 -26.25 1 84.75 100 THR A CA 1
ATOM 800 C C . THR A 1 100 ? 6.301 -41.812 -26.703 1 84.75 100 THR A C 1
ATOM 802 O O . THR A 1 100 ? 7.258 -42.312 -27.281 1 84.75 100 THR A O 1
ATOM 805 N N . ASN A 1 101 ? 6.172 -40.531 -26.531 1 83.75 101 ASN A N 1
ATOM 806 C CA . ASN A 1 101 ? 7.289 -39.656 -26.859 1 83.75 101 ASN A CA 1
ATOM 807 C C . ASN A 1 101 ? 8.188 -39.406 -25.656 1 83.75 101 ASN A C 1
ATOM 809 O O . ASN A 1 101 ? 8.773 -38.344 -25.516 1 83.75 101 ASN A O 1
ATOM 813 N N . THR A 1 102 ? 8.258 -40.375 -24.812 1 86.81 102 THR A N 1
ATOM 814 C CA . THR A 1 102 ? 9.016 -40.25 -23.578 1 86.81 102 THR A CA 1
ATOM 815 C C . THR A 1 102 ? 10.516 -40.344 -23.844 1 86.81 102 THR A C 1
ATOM 817 O O . THR A 1 102 ? 11.297 -39.531 -23.344 1 86.81 102 THR A O 1
ATOM 820 N N . PHE A 1 103 ? 10.875 -41.375 -24.641 1 92.31 103 PHE A N 1
ATOM 821 C CA . PHE A 1 103 ? 12.289 -41.625 -24.891 1 92.31 103 PHE A CA 1
ATOM 822 C C . PHE A 1 103 ? 12.664 -41.281 -26.328 1 92.31 103 PHE A C 1
ATOM 824 O O . PHE A 1 103 ? 11.945 -41.625 -27.25 1 92.31 103 PHE A O 1
ATOM 831 N N . ASN A 1 104 ? 13.727 -40.562 -26.453 1 92.44 104 ASN A N 1
ATOM 832 C CA . ASN A 1 104 ? 14.25 -40.281 -27.797 1 92.44 104 ASN A CA 1
ATOM 833 C C . ASN A 1 104 ? 14.906 -41.5 -28.422 1 92.44 104 ASN A C 1
ATOM 835 O O . ASN A 1 104 ? 14.914 -41.656 -29.641 1 92.44 104 ASN A O 1
ATOM 839 N N . SER A 1 105 ? 15.461 -42.281 -27.578 1 93.38 105 SER A N 1
ATOM 840 C CA . SER A 1 105 ? 16.078 -43.531 -28 1 93.38 105 SER A CA 1
ATOM 841 C C . SER A 1 105 ? 15.977 -44.594 -26.906 1 93.38 105 SER A C 1
ATOM 843 O O . SER A 1 105 ? 15.836 -44.281 -25.734 1 93.38 105 SER A O 1
ATOM 845 N N . VAL A 1 106 ? 15.992 -45.812 -27.391 1 96 106 VAL A N 1
ATOM 846 C CA . VAL A 1 106 ? 15.93 -46.938 -26.469 1 96 106 VAL A CA 1
ATOM 847 C C . VAL A 1 106 ? 17.016 -47.938 -26.828 1 96 106 VAL A C 1
ATOM 849 O O . VAL A 1 106 ? 17.312 -48.156 -28 1 96 106 VAL A O 1
ATOM 852 N N . ILE A 1 107 ? 17.609 -48.562 -25.781 1 95.06 107 ILE A N 1
ATOM 853 C CA . ILE A 1 107 ? 18.656 -49.562 -26 1 95.06 107 ILE A CA 1
ATOM 854 C C . ILE A 1 107 ? 18.438 -50.75 -25.094 1 95.06 107 ILE A C 1
ATOM 856 O O . ILE A 1 107 ? 17.906 -50.625 -23.984 1 95.06 107 ILE A O 1
ATOM 860 N N . VAL A 1 108 ? 18.844 -51.875 -25.609 1 96.62 108 VAL A N 1
ATOM 861 C CA . VAL A 1 108 ? 18.891 -53.125 -24.844 1 96.62 108 VAL A CA 1
ATOM 862 C C . VAL A 1 108 ? 20.312 -53.688 -24.906 1 96.62 108 VAL A C 1
ATOM 864 O O . VAL A 1 108 ? 20.875 -53.875 -25.984 1 96.62 108 VAL A O 1
ATOM 867 N N . THR A 1 109 ? 20.812 -54 -23.766 1 95.81 109 THR A N 1
ATOM 868 C CA . THR A 1 109 ? 22.172 -54.531 -23.719 1 95.81 109 THR A CA 1
ATOM 869 C C . THR A 1 109 ? 22.203 -55.875 -23.031 1 95.81 109 THR A C 1
ATOM 871 O O . THR A 1 109 ? 21.266 -56.25 -22.297 1 95.81 109 THR A O 1
ATOM 874 N N . ASN A 1 110 ? 23.281 -56.594 -23.297 1 95.88 110 ASN A N 1
ATOM 875 C CA . ASN A 1 110 ? 23.516 -57.812 -22.531 1 95.88 110 ASN A CA 1
ATOM 876 C C . ASN A 1 110 ? 24.281 -57.531 -21.25 1 95.88 110 ASN A C 1
ATOM 878 O O . ASN A 1 110 ? 24.5 -56.375 -20.891 1 95.88 110 ASN A O 1
ATOM 882 N N . ALA A 1 111 ? 24.625 -58.625 -20.531 1 95.12 111 ALA A N 1
ATOM 883 C CA . ALA A 1 111 ? 25.25 -58.5 -19.219 1 95.12 111 ALA A CA 1
ATOM 884 C C . ALA A 1 111 ? 26.625 -57.844 -19.328 1 95.12 111 ALA A C 1
ATOM 886 O O . ALA A 1 111 ? 27.109 -57.219 -18.375 1 95.12 111 ALA A O 1
ATOM 887 N N . GLN A 1 112 ? 27.219 -57.906 -20.438 1 93 112 GLN A N 1
ATOM 888 C CA . GLN A 1 112 ? 28.562 -57.344 -20.656 1 93 112 GLN A CA 1
ATOM 889 C C . GLN A 1 112 ? 28.484 -55.906 -21.156 1 93 112 GLN A C 1
ATOM 891 O O . GLN A 1 112 ? 29.516 -55.25 -21.297 1 93 112 GLN A O 1
ATOM 896 N N . GLY A 1 113 ? 27.328 -55.438 -21.469 1 94.19 113 GLY A N 1
ATOM 897 C CA . GLY A 1 113 ? 27.156 -54.031 -21.906 1 94.19 113 GLY A CA 1
ATOM 898 C C . GLY A 1 113 ? 27.156 -53.906 -23.406 1 94.19 113 GLY A C 1
ATOM 899 O O . GLY A 1 113 ? 27.219 -52.781 -23.938 1 94.19 113 GLY A O 1
ATOM 900 N N . VAL A 1 114 ? 27.094 -55 -24.094 1 95.19 114 VAL A N 1
ATOM 901 C CA . VAL A 1 114 ? 27.016 -54.938 -25.547 1 95.19 114 VAL A CA 1
ATOM 902 C C . VAL A 1 114 ? 25.578 -54.688 -26 1 95.19 114 VAL A C 1
ATOM 904 O O . VAL A 1 114 ? 24.656 -55.375 -25.547 1 95.19 114 VAL A O 1
ATOM 907 N N . VAL A 1 115 ? 25.453 -53.75 -26.859 1 95 115 VAL A N 1
ATOM 908 C CA . VAL A 1 115 ? 24.125 -53.375 -27.328 1 95 115 VAL A CA 1
ATOM 909 C C . VAL A 1 115 ? 23.562 -54.469 -28.234 1 95 115 VAL A C 1
ATOM 911 O O . VAL A 1 115 ? 24.156 -54.781 -29.266 1 95 115 VAL A O 1
ATOM 914 N N . LEU A 1 116 ? 22.484 -55 -27.859 1 95.56 116 LEU A N 1
ATOM 915 C CA . LEU A 1 116 ? 21.828 -56.062 -28.641 1 95.56 116 LEU A CA 1
ATOM 916 C C . LEU A 1 116 ? 20.797 -55.469 -29.594 1 95.56 116 LEU A C 1
ATOM 918 O O . LEU A 1 116 ? 20.562 -56 -30.688 1 95.56 116 LEU A O 1
ATOM 922 N N . SER A 1 117 ? 20.141 -54.406 -29.125 1 95 117 SER A N 1
ATOM 923 C CA . SER A 1 117 ? 19.078 -53.75 -29.891 1 95 117 SER A CA 1
ATOM 924 C C . SER A 1 117 ? 18.969 -52.281 -29.562 1 95 117 SER A C 1
ATOM 926 O O . SER A 1 117 ? 19.312 -51.844 -28.453 1 95 117 SER A O 1
ATOM 928 N N . THR A 1 118 ? 18.562 -51.562 -30.547 1 93.75 118 THR A N 1
ATOM 929 C CA . THR A 1 118 ? 18.375 -50.125 -30.359 1 93.75 118 THR A CA 1
ATOM 930 C C . THR A 1 118 ? 17.219 -49.625 -31.234 1 93.75 118 THR A C 1
ATOM 932 O O . THR A 1 118 ? 16.875 -50.219 -32.25 1 93.75 118 THR A O 1
ATOM 935 N N . SER A 1 119 ? 16.641 -48.625 -30.75 1 94 119 SER A N 1
ATOM 936 C CA . SER A 1 119 ? 15.664 -47.844 -31.516 1 94 119 SER A CA 1
ATOM 937 C C . SER A 1 119 ? 15.844 -46.344 -31.297 1 94 119 SER A C 1
ATOM 939 O O . SER A 1 119 ? 15.812 -45.875 -30.172 1 94 119 SER A O 1
ATOM 941 N N . PRO A 1 120 ? 16.062 -45.438 -32.188 1 90.44 120 PRO A N 1
ATOM 942 C CA . PRO A 1 120 ? 16.016 -45.844 -33.594 1 90.44 120 PRO A CA 1
ATOM 943 C C . PRO A 1 120 ? 17.281 -46.562 -34.062 1 90.44 120 PRO A C 1
ATOM 945 O O . PRO A 1 120 ? 18.312 -46.5 -33.375 1 90.44 120 PRO A O 1
ATOM 948 N N . ASP A 1 121 ? 17.234 -47.094 -35.219 1 81.12 121 ASP A N 1
ATOM 949 C CA . ASP A 1 121 ? 18.359 -47.844 -35.75 1 81.12 121 ASP A CA 1
ATOM 950 C C . ASP A 1 121 ? 19.484 -46.906 -36.219 1 81.12 121 ASP A C 1
ATOM 952 O O . ASP A 1 121 ? 20.625 -47.344 -36.375 1 81.12 121 ASP A O 1
ATOM 956 N N . THR A 1 122 ? 19.141 -45.781 -36.312 1 77.06 122 THR A N 1
ATOM 957 C CA . THR A 1 122 ? 20.078 -44.812 -36.875 1 77.06 122 THR A CA 1
ATOM 958 C C . THR A 1 122 ? 21.234 -44.562 -35.906 1 77.06 122 THR A C 1
ATOM 960 O O . THR A 1 122 ? 22.266 -44 -36.312 1 77.06 122 THR A O 1
ATOM 963 N N . LEU A 1 123 ? 21.172 -45.031 -34.781 1 78.75 123 LEU A N 1
ATOM 964 C CA . LEU A 1 123 ? 22.234 -44.844 -33.812 1 78.75 123 LEU A CA 1
ATOM 965 C C . LEU A 1 123 ? 23.469 -45.656 -34.156 1 78.75 123 LEU A C 1
ATOM 967 O O . LEU A 1 123 ? 24.594 -45.312 -33.812 1 78.75 123 LEU A O 1
ATOM 971 N N . GLN A 1 124 ? 23.297 -46.812 -34.875 1 79.5 124 GLN A N 1
ATOM 972 C CA . GLN A 1 124 ? 24.359 -47.688 -35.375 1 79.5 124 GLN A CA 1
ATOM 973 C C . GLN A 1 124 ? 25.312 -48.094 -34.25 1 79.5 124 GLN A C 1
ATOM 975 O O . GLN A 1 124 ? 26.531 -48 -34.406 1 79.5 124 GLN A O 1
ATOM 980 N N . ILE A 1 125 ? 24.703 -48.469 -33.156 1 85.44 125 ILE A N 1
ATOM 981 C CA . ILE A 1 125 ? 25.547 -48.812 -32.031 1 85.44 125 ILE A CA 1
ATOM 982 C C . ILE A 1 125 ? 25.344 -50.281 -31.641 1 85.44 125 ILE A C 1
ATOM 984 O O . ILE A 1 125 ? 25.875 -50.75 -30.625 1 85.44 125 ILE A O 1
ATOM 988 N N . VAL A 1 126 ? 24.641 -51 -32.406 1 90.88 126 VAL A N 1
ATOM 989 C CA . VAL A 1 126 ? 24.406 -52.438 -32.125 1 90.88 126 VAL A CA 1
ATOM 990 C C . VAL A 1 126 ? 25.734 -53.188 -32.188 1 90.88 126 VAL A C 1
ATOM 992 O O . VAL A 1 126 ? 26.516 -53 -33.125 1 90.88 126 VAL A O 1
ATOM 995 N N . GLY A 1 127 ? 25.969 -54 -31.25 1 91.38 127 GLY A N 1
ATOM 996 C CA . GLY A 1 127 ? 27.203 -54.75 -31.203 1 91.38 127 GLY A CA 1
ATOM 997 C C . GLY A 1 127 ? 28.312 -54.062 -30.453 1 91.38 127 GLY A C 1
ATOM 998 O O . GLY A 1 127 ? 29.328 -54.688 -30.109 1 91.38 127 GLY A O 1
ATOM 999 N N . ARG A 1 128 ? 28.125 -52.875 -30.188 1 91.06 128 ARG A N 1
ATOM 1000 C CA . ARG A 1 128 ? 29.156 -52.125 -29.484 1 91.06 128 ARG A CA 1
ATOM 1001 C C . ARG A 1 128 ? 28.938 -52.156 -27.984 1 91.06 128 ARG A C 1
ATOM 1003 O O . ARG A 1 128 ? 27.797 -52.25 -27.516 1 91.06 128 ARG A O 1
ATOM 1010 N N . LYS A 1 129 ? 30 -52.062 -27.359 1 91.62 129 LYS A N 1
ATOM 1011 C CA . LYS A 1 129 ? 29.938 -52.031 -25.891 1 91.62 129 LYS A CA 1
ATOM 1012 C C . LYS A 1 129 ? 29.75 -50.594 -25.406 1 91.62 129 LYS A C 1
ATOM 1014 O O . LYS A 1 129 ? 30.453 -49.688 -25.844 1 91.62 129 LYS A O 1
ATOM 1019 N N . LEU A 1 130 ? 28.797 -50.438 -24.562 1 87.31 130 LEU A N 1
ATOM 1020 C CA . LEU A 1 130 ? 28.516 -49.094 -24.031 1 87.31 130 LEU A CA 1
ATOM 1021 C C . LEU A 1 130 ? 29.578 -48.719 -23 1 87.31 130 LEU A C 1
ATOM 1023 O O . LEU A 1 130 ? 29.875 -49.469 -22.078 1 87.31 130 LEU A O 1
ATOM 1027 N N . GLN A 1 131 ? 30.094 -47.5 -23.156 1 84.25 131 GLN A N 1
ATOM 1028 C CA . GLN A 1 131 ? 31.156 -47.062 -22.25 1 84.25 131 GLN A CA 1
ATOM 1029 C C . GLN A 1 131 ? 30.812 -45.719 -21.609 1 84.25 131 GLN A C 1
ATOM 1031 O O . GLN A 1 131 ? 31.516 -45.281 -20.703 1 84.25 131 GLN A O 1
ATOM 1036 N N . SER A 1 132 ? 29.719 -45.281 -21.984 1 86.62 132 SER A N 1
ATOM 1037 C CA . SER A 1 132 ? 29.359 -43.969 -21.438 1 86.62 132 SER A CA 1
ATOM 1038 C C . SER A 1 132 ? 29.062 -44.062 -19.953 1 86.62 132 SER A C 1
ATOM 1040 O O . SER A 1 132 ? 28.719 -45.125 -19.438 1 86.62 132 SER A O 1
ATOM 1042 N N . GLU A 1 133 ? 29.234 -43 -19.234 1 85.75 133 GLU A N 1
ATOM 1043 C CA . GLU A 1 133 ? 29.156 -42.938 -17.781 1 85.75 133 GLU A CA 1
ATOM 1044 C C . GLU A 1 133 ? 27.812 -43.469 -17.281 1 85.75 133 GLU A C 1
ATOM 1046 O O . GLU A 1 133 ? 27.766 -44.344 -16.391 1 85.75 133 GLU A O 1
ATOM 1051 N N . GLY A 1 134 ? 26.75 -43.031 -17.781 1 87.75 134 GLY A N 1
ATOM 1052 C CA . GLY A 1 134 ? 25.422 -43.438 -17.344 1 87.75 134 GLY A CA 1
ATOM 1053 C C . GLY A 1 134 ? 25.141 -44.906 -17.594 1 87.75 134 GLY A C 1
ATOM 1054 O O . GLY A 1 134 ? 24.578 -45.594 -16.75 1 87.75 134 GLY A O 1
ATOM 1055 N N . ALA A 1 135 ? 25.594 -45.344 -18.703 1 87.88 135 ALA A N 1
ATOM 1056 C CA . ALA A 1 135 ? 25.391 -46.75 -19.062 1 87.88 135 ALA A CA 1
ATOM 1057 C C . ALA A 1 135 ? 26.25 -47.656 -18.188 1 87.88 135 ALA A C 1
ATOM 1059 O O . ALA A 1 135 ? 25.781 -48.719 -17.75 1 87.88 135 ALA A O 1
ATOM 1060 N N . ALA A 1 136 ? 27.422 -47.188 -17.984 1 90.88 136 ALA A N 1
ATOM 1061 C CA . ALA A 1 136 ? 28.344 -47.969 -17.156 1 90.88 136 ALA A CA 1
ATOM 1062 C C . ALA A 1 136 ? 27.828 -48.094 -15.727 1 90.88 136 ALA A C 1
ATOM 1064 O O . ALA A 1 136 ? 27.906 -49.156 -15.102 1 90.88 136 ALA A O 1
ATOM 1065 N N . ALA A 1 137 ? 27.344 -47 -15.258 1 92.81 137 ALA A N 1
ATOM 1066 C CA . ALA A 1 137 ? 26.781 -47 -13.906 1 92.81 137 ALA A CA 1
ATOM 1067 C C . ALA A 1 137 ? 25.594 -47.969 -13.797 1 92.81 137 ALA A C 1
ATOM 1069 O O . ALA A 1 137 ? 25.453 -48.688 -12.797 1 92.81 137 ALA A O 1
ATOM 1070 N N . ALA A 1 138 ? 24.766 -47.938 -14.766 1 93.81 138 ALA A N 1
ATOM 1071 C CA . ALA A 1 138 ? 23.594 -48.812 -14.789 1 93.81 138 ALA A CA 1
ATOM 1072 C C . ALA A 1 138 ? 24.016 -50.281 -14.797 1 93.81 138 ALA A C 1
ATOM 1074 O O . ALA A 1 138 ? 23.391 -51.125 -14.125 1 93.81 138 ALA A O 1
ATOM 1075 N N . LEU A 1 139 ? 25.062 -50.594 -15.555 1 93.38 139 LEU A N 1
ATOM 1076 C CA . LEU A 1 139 ? 25.547 -51.969 -15.656 1 93.38 139 LEU A CA 1
ATOM 1077 C C . LEU A 1 139 ? 26.188 -52.406 -14.344 1 93.38 139 LEU A C 1
ATOM 1079 O O . LEU A 1 139 ? 26.109 -53.562 -13.977 1 93.38 139 LEU A O 1
ATOM 1083 N N . ARG A 1 140 ? 26.766 -51.5 -13.68 1 93 140 ARG A N 1
ATOM 1084 C CA . ARG A 1 140 ? 27.453 -51.781 -12.422 1 93 140 ARG A CA 1
ATOM 1085 C C . ARG A 1 140 ? 26.453 -51.969 -11.281 1 93 140 ARG A C 1
ATOM 1087 O O . ARG A 1 140 ? 26.562 -52.906 -10.5 1 93 140 ARG A O 1
ATOM 1094 N N . GLU A 1 141 ? 25.5 -51.125 -11.188 1 93.88 141 GLU A N 1
ATOM 1095 C CA . GLU A 1 141 ? 24.562 -51.125 -10.055 1 93.88 141 GLU A CA 1
ATOM 1096 C C . GLU A 1 141 ? 23.484 -52.188 -10.211 1 93.88 141 GLU A C 1
ATOM 1098 O O . GLU A 1 141 ? 23 -52.75 -9.227 1 93.88 141 GLU A O 1
ATOM 1103 N N . ARG A 1 142 ? 23.016 -52.5 -11.422 1 95 142 ARG A N 1
ATOM 1104 C CA . ARG A 1 142 ? 22.031 -53.531 -11.758 1 95 142 ARG A CA 1
ATOM 1105 C C . ARG A 1 142 ? 20.719 -53.312 -11.008 1 95 142 ARG A C 1
ATOM 1107 O O . ARG A 1 142 ? 20.141 -54.25 -10.453 1 95 142 ARG A O 1
ATOM 1114 N N . LYS A 1 143 ? 20.359 -52.094 -10.797 1 94.94 143 LYS A N 1
ATOM 1115 C CA . LYS A 1 143 ? 19.078 -51.625 -10.273 1 94.94 143 LYS A CA 1
ATOM 1116 C C . LYS A 1 143 ? 18.5 -50.531 -11.141 1 94.94 143 LYS A C 1
ATOM 1118 O O . LYS A 1 143 ? 19.219 -49.938 -11.953 1 94.94 143 LYS A O 1
ATOM 1123 N N . PRO A 1 144 ? 17.203 -50.344 -11.031 1 95.56 144 PRO A N 1
ATOM 1124 C CA . PRO A 1 144 ? 16.656 -49.188 -11.766 1 95.56 144 PRO A CA 1
ATOM 1125 C C . PRO A 1 144 ? 17.406 -47.906 -11.438 1 95.56 144 PRO A C 1
ATOM 1127 O O . PRO A 1 144 ? 17.656 -47.594 -10.273 1 95.56 144 PRO A O 1
ATOM 1130 N N . LEU A 1 145 ? 17.719 -47.156 -12.43 1 94.5 145 LEU A N 1
ATOM 1131 C CA . LEU A 1 145 ? 18.578 -46 -12.211 1 94.5 145 LEU A CA 1
ATOM 1132 C C . LEU A 1 145 ? 18.25 -44.875 -13.203 1 94.5 145 LEU A C 1
ATOM 1134 O O . LEU A 1 145 ? 17.969 -45.156 -14.367 1 94.5 145 LEU A O 1
ATOM 1138 N N . ILE A 1 146 ? 18.234 -43.75 -12.75 1 92.94 146 ILE A N 1
ATOM 1139 C CA . ILE A 1 146 ? 18.25 -42.531 -13.57 1 92.94 146 ILE A CA 1
ATOM 1140 C C . ILE A 1 146 ? 19.625 -41.875 -13.523 1 92.94 146 ILE A C 1
ATOM 1142 O O . ILE A 1 146 ? 20.078 -41.469 -12.461 1 92.94 146 ILE A O 1
ATOM 1146 N N . SER A 1 147 ? 20.219 -41.781 -14.617 1 92.12 147 SER A N 1
ATOM 1147 C CA . SER A 1 147 ? 21.609 -41.281 -14.641 1 92.12 147 SER A CA 1
ATOM 1148 C C . SER A 1 147 ? 21.672 -39.781 -14.5 1 92.12 147 SER A C 1
ATOM 1150 O O . SER A 1 147 ? 20.656 -39.094 -14.688 1 92.12 147 SER A O 1
ATOM 1152 N N . SER A 1 148 ? 22.859 -39.281 -14.133 1 88.25 148 SER A N 1
ATOM 1153 C CA . SER A 1 148 ? 23.156 -37.875 -14.336 1 88.25 148 SER A CA 1
ATOM 1154 C C . SER A 1 148 ? 23.344 -37.562 -15.82 1 88.25 148 SER A C 1
ATOM 1156 O O . SER A 1 148 ? 23.578 -38.469 -16.625 1 88.25 148 SER A O 1
ATOM 1158 N N . PRO A 1 149 ? 23.172 -36.281 -16.125 1 88.12 149 PRO A N 1
ATOM 1159 C CA . PRO A 1 149 ? 23.375 -35.938 -17.531 1 88.12 149 PRO A CA 1
ATOM 1160 C C . PRO A 1 149 ? 24.797 -36.25 -18 1 88.12 149 PRO A C 1
ATOM 1162 O O . PRO A 1 149 ? 25.766 -36 -17.25 1 88.12 149 PRO A O 1
ATOM 1165 N N . TYR A 1 150 ? 24.906 -36.781 -19.172 1 86.69 150 TYR A N 1
ATOM 1166 C CA . TYR A 1 150 ? 26.203 -37.031 -19.781 1 86.69 150 TYR A CA 1
ATOM 1167 C C . TYR A 1 150 ? 26.109 -37.031 -21.297 1 86.69 150 TYR A C 1
ATOM 1169 O O . TYR A 1 150 ? 25 -37.031 -21.844 1 86.69 150 TYR A O 1
ATOM 1177 N N . ILE A 1 151 ? 27.219 -36.938 -21.938 1 86.56 151 ILE A N 1
ATOM 1178 C CA . ILE A 1 151 ? 27.266 -36.969 -23.406 1 86.56 151 ILE A CA 1
ATOM 1179 C C . ILE A 1 151 ? 27.266 -38.438 -23.875 1 86.56 151 ILE A C 1
ATOM 1181 O O . ILE A 1 151 ? 28.125 -39.219 -23.469 1 86.56 151 ILE A O 1
ATOM 1185 N N . SER A 1 152 ? 26.328 -38.75 -24.672 1 84.25 152 SER A N 1
ATOM 1186 C CA . SER A 1 152 ? 26.188 -40.125 -25.156 1 84.25 152 SER A CA 1
ATOM 1187 C C . SER A 1 152 ? 27.203 -40.438 -26.25 1 84.25 152 SER A C 1
ATOM 1189 O O . SER A 1 152 ? 27.969 -39.562 -26.641 1 84.25 152 SER A O 1
ATOM 1191 N N . SER A 1 153 ? 27.172 -41.688 -26.688 1 79 153 SER A N 1
ATOM 1192 C CA . SER A 1 153 ? 28.062 -42.156 -27.734 1 79 153 SER A CA 1
ATOM 1193 C C . SER A 1 153 ? 27.766 -41.469 -29.062 1 79 153 SER A C 1
ATOM 1195 O O . SER A 1 153 ? 28.641 -41.344 -29.922 1 79 153 SER A O 1
ATOM 1197 N N . THR A 1 154 ? 26.594 -40.938 -29.156 1 79.5 154 THR A N 1
ATOM 1198 C CA . THR A 1 154 ? 26.219 -40.219 -30.359 1 79.5 154 THR A CA 1
ATOM 1199 C C . THR A 1 154 ? 26.328 -38.719 -30.156 1 79.5 154 THR A C 1
ATOM 1201 O O . THR A 1 154 ? 25.734 -37.938 -30.906 1 79.5 154 THR A O 1
ATOM 1204 N N . ASN A 1 155 ? 26.922 -38.312 -29.141 1 82 155 ASN A N 1
ATOM 1205 C CA . ASN A 1 155 ? 27.297 -36.906 -28.844 1 82 155 ASN A CA 1
ATOM 1206 C C . ASN A 1 155 ? 26.062 -36.094 -28.484 1 82 155 ASN A C 1
ATOM 1208 O O . ASN A 1 155 ? 25.984 -34.906 -28.859 1 82 155 ASN A O 1
ATOM 1212 N N . ASN A 1 156 ? 25.125 -36.688 -27.969 1 86.69 156 ASN A N 1
ATOM 1213 C CA . ASN A 1 156 ? 23.969 -35.969 -27.422 1 86.69 156 ASN A CA 1
ATOM 1214 C C . ASN A 1 156 ? 24 -35.906 -25.906 1 86.69 156 ASN A C 1
ATOM 1216 O O . ASN A 1 156 ? 24.406 -36.875 -25.25 1 86.69 156 ASN A O 1
ATOM 1220 N N . LEU A 1 157 ? 23.703 -34.812 -25.406 1 88 157 LEU A N 1
ATOM 1221 C CA . LEU A 1 157 ? 23.531 -34.719 -23.969 1 88 157 LEU A CA 1
ATOM 1222 C C . LEU A 1 157 ? 22.219 -35.344 -23.531 1 88 157 LEU A C 1
ATOM 1224 O O . LEU A 1 157 ? 21.141 -34.906 -23.922 1 88 157 LEU A O 1
ATOM 1228 N N . ILE A 1 158 ? 22.359 -36.406 -22.703 1 90.38 158 ILE A N 1
ATOM 1229 C CA . ILE A 1 158 ? 21.156 -37.188 -22.438 1 90.38 158 ILE A CA 1
ATOM 1230 C C . ILE A 1 158 ? 21.078 -37.531 -20.953 1 90.38 158 ILE A C 1
ATOM 1232 O O . ILE A 1 158 ? 22.078 -37.406 -20.219 1 90.38 158 ILE A O 1
ATOM 1236 N N . ILE A 1 159 ? 19.922 -37.844 -20.562 1 91.5 159 ILE A N 1
ATOM 1237 C CA . ILE A 1 159 ? 19.656 -38.594 -19.328 1 91.5 159 ILE A CA 1
ATOM 1238 C C . ILE A 1 159 ? 19.219 -40.031 -19.672 1 91.5 159 ILE A C 1
ATOM 1240 O O . ILE A 1 159 ? 18.359 -40.219 -20.547 1 91.5 159 ILE A O 1
ATOM 1244 N N . PHE A 1 160 ? 19.859 -40.906 -19.031 1 93.56 160 PHE A N 1
ATOM 1245 C CA . PHE A 1 160 ? 19.594 -42.312 -19.297 1 93.56 160 PHE A CA 1
ATOM 1246 C C . PHE A 1 160 ? 18.797 -42.938 -18.156 1 93.56 160 PHE A C 1
ATOM 1248 O O . PHE A 1 160 ? 19.219 -42.938 -17 1 93.56 160 PHE A O 1
ATOM 1255 N N . VAL A 1 161 ? 17.609 -43.375 -18.484 1 95.06 161 VAL A N 1
ATOM 1256 C CA . VAL A 1 161 ? 16.781 -44.125 -17.547 1 95.06 161 VAL A CA 1
ATOM 1257 C C . VAL A 1 161 ? 16.859 -45.625 -17.859 1 95.06 161 VAL A C 1
ATOM 1259 O O . VAL A 1 161 ? 16.562 -46.031 -18.984 1 95.06 161 VAL A O 1
ATOM 1262 N N . SER A 1 162 ? 17.234 -46.406 -16.844 1 96.44 162 SER A N 1
ATOM 1263 C CA . SER A 1 162 ? 17.484 -47.812 -17.156 1 96.44 162 SER A CA 1
ATOM 1264 C C . SER A 1 162 ? 16.844 -48.719 -16.109 1 96.44 162 SER A C 1
ATOM 1266 O O . SER A 1 162 ? 16.531 -48.281 -15 1 96.44 162 SER A O 1
ATOM 1268 N N . HIS A 1 163 ? 16.578 -49.875 -16.516 1 97.38 163 HIS A N 1
ATOM 1269 C CA . HIS A 1 163 ? 16.078 -50.938 -15.68 1 97.38 163 HIS A CA 1
ATOM 1270 C C . HIS A 1 163 ? 16.781 -52.25 -16.016 1 97.38 163 HIS A C 1
ATOM 1272 O O . HIS A 1 163 ? 16.969 -52.594 -17.188 1 97.38 163 HIS A O 1
ATOM 1278 N N . PRO A 1 164 ? 17.188 -53 -14.953 1 97.38 164 PRO A N 1
ATOM 1279 C CA . PRO A 1 164 ? 17.875 -54.281 -15.195 1 97.38 164 PRO A CA 1
ATOM 1280 C C . PRO A 1 164 ? 16.938 -55.406 -15.617 1 97.38 164 PRO A C 1
ATOM 1282 O O . PRO A 1 164 ? 15.758 -55.406 -15.234 1 97.38 164 PRO A O 1
ATOM 1285 N N . VAL A 1 165 ? 17.453 -56.281 -16.391 1 97.44 165 VAL A N 1
ATOM 1286 C CA . VAL A 1 165 ? 16.703 -57.438 -16.828 1 97.44 165 VAL A CA 1
ATOM 1287 C C . VAL A 1 165 ? 17.25 -58.688 -16.141 1 97.44 165 VAL A C 1
ATOM 1289 O O . VAL A 1 165 ? 18.422 -59.031 -16.312 1 97.44 165 VAL A O 1
ATOM 1292 N N . PHE A 1 166 ? 16.391 -59.312 -15.375 1 96.19 166 PHE A N 1
ATOM 1293 C CA . PHE A 1 166 ? 16.766 -60.531 -14.688 1 96.19 166 PHE A CA 1
ATOM 1294 C C . PHE A 1 166 ? 15.922 -61.719 -15.18 1 96.19 166 PHE A C 1
ATOM 1296 O O . PHE A 1 166 ? 14.727 -61.562 -15.445 1 96.19 166 PHE A O 1
ATOM 1303 N N . ASP A 1 167 ? 16.484 -62.875 -15.273 1 93 167 ASP A N 1
ATOM 1304 C CA . ASP A 1 167 ? 15.703 -64.062 -15.617 1 93 167 ASP A CA 1
ATOM 1305 C C . ASP A 1 167 ? 14.984 -64.625 -14.398 1 93 167 ASP A C 1
ATOM 1307 O O . ASP A 1 167 ? 15.109 -64.062 -13.297 1 93 167 ASP A O 1
ATOM 1311 N N . ARG A 1 168 ? 14.188 -65.625 -14.609 1 89.69 168 ARG A N 1
ATOM 1312 C CA . ARG A 1 168 ? 13.391 -66.188 -13.539 1 89.69 168 ARG A CA 1
ATOM 1313 C C . ARG A 1 168 ? 14.281 -66.75 -12.43 1 89.69 168 ARG A C 1
ATOM 1315 O O . ARG A 1 168 ? 13.859 -66.875 -11.273 1 89.69 168 ARG A O 1
ATOM 1322 N N . GLY A 1 169 ? 15.523 -67.125 -12.773 1 91.69 169 GLY A N 1
ATOM 1323 C CA . GLY A 1 169 ? 16.453 -67.625 -11.797 1 91.69 169 GLY A CA 1
ATOM 1324 C C . GLY A 1 169 ? 17.234 -66.562 -11.062 1 91.69 169 GLY A C 1
ATOM 1325 O O . GLY A 1 169 ? 18 -66.875 -10.141 1 91.69 169 GLY A O 1
ATOM 1326 N N . GLY A 1 170 ? 17.094 -65.375 -11.414 1 91.81 170 GLY A N 1
ATOM 1327 C CA . GLY A 1 170 ? 17.781 -64.25 -10.75 1 91.81 170 GLY A CA 1
ATOM 1328 C C . GLY A 1 170 ? 19.094 -63.875 -11.406 1 91.81 170 GLY A C 1
ATOM 1329 O O . GLY A 1 170 ? 19.859 -63.094 -10.859 1 91.81 170 GLY A O 1
ATOM 1330 N N . ASN A 1 171 ? 19.359 -64.5 -12.531 1 94.5 171 ASN A N 1
ATOM 1331 C CA . ASN A 1 171 ? 20.578 -64.188 -13.25 1 94.5 171 ASN A CA 1
ATOM 1332 C C . ASN A 1 171 ? 20.438 -62.875 -14.039 1 94.5 171 ASN A C 1
ATOM 1334 O O . ASN A 1 171 ? 19.406 -62.625 -14.664 1 94.5 171 ASN A O 1
ATOM 1338 N N . TYR A 1 172 ? 21.469 -62.125 -13.977 1 96.44 172 TYR A N 1
ATOM 1339 C CA . TYR A 1 172 ? 21.5 -60.844 -14.695 1 96.44 172 TYR A CA 1
ATOM 1340 C C . TYR A 1 172 ? 21.734 -61.062 -16.188 1 96.44 172 TYR A C 1
ATOM 1342 O O . TYR A 1 172 ? 22.781 -61.594 -16.578 1 96.44 172 TYR A O 1
ATOM 1350 N N . LEU A 1 173 ? 20.828 -60.594 -17.062 1 96.56 173 LEU A N 1
ATOM 1351 C CA . LEU A 1 173 ? 20.906 -60.781 -18.5 1 96.56 173 LEU A CA 1
ATOM 1352 C C . LEU A 1 173 ? 21.422 -59.531 -19.188 1 96.56 173 LEU A C 1
ATOM 1354 O O . LEU A 1 173 ? 22.062 -59.594 -20.25 1 96.56 173 LEU A O 1
ATOM 1358 N N . GLY A 1 174 ? 21.062 -58.375 -18.594 1 96.75 174 GLY A N 1
ATOM 1359 C CA . GLY A 1 174 ? 21.391 -57.094 -19.156 1 96.75 174 GLY A CA 1
ATOM 1360 C C . GLY A 1 174 ? 20.469 -55.969 -18.672 1 96.75 174 GLY A C 1
ATOM 1361 O O . GLY A 1 174 ? 20 -56 -17.531 1 96.75 174 GLY A O 1
ATOM 1362 N N . LEU A 1 175 ? 20.359 -54.969 -19.516 1 96.31 175 LEU A N 1
ATOM 1363 C CA . LEU A 1 175 ? 19.484 -53.875 -19.109 1 96.31 175 LEU A CA 1
ATOM 1364 C C . LEU A 1 175 ? 18.75 -53.312 -20.312 1 96.31 175 LEU A C 1
ATOM 1366 O O . LEU A 1 175 ? 19.156 -53.531 -21.453 1 96.31 175 LEU A O 1
ATOM 1370 N N . VAL A 1 176 ? 17.594 -52.719 -20.078 1 97.06 176 VAL A N 1
ATOM 1371 C CA . VAL A 1 176 ? 16.859 -51.906 -21.031 1 97.06 176 VAL A CA 1
ATOM 1372 C C . VAL A 1 176 ? 16.797 -50.438 -20.547 1 97.06 176 VAL A C 1
ATOM 1374 O O . VAL A 1 176 ? 16.641 -50.188 -19.344 1 97.06 176 VAL A O 1
ATOM 1377 N N . GLY A 1 177 ? 17.031 -49.594 -21.484 1 95.69 177 GLY A N 1
ATOM 1378 C CA . GLY A 1 177 ? 17.031 -48.219 -21.078 1 95.69 177 GLY A CA 1
ATOM 1379 C C . GLY A 1 177 ? 16.609 -47.25 -22.172 1 95.69 177 GLY A C 1
ATOM 1380 O O . GLY A 1 177 ? 16.734 -47.562 -23.359 1 95.69 177 GLY A O 1
ATOM 1381 N N . GLY A 1 178 ? 15.977 -46.188 -21.719 1 94.94 178 GLY A N 1
ATOM 1382 C CA . GLY A 1 178 ? 15.594 -45.125 -22.594 1 94.94 178 GLY A CA 1
ATOM 1383 C C . GLY A 1 178 ? 16.344 -43.812 -22.328 1 94.94 178 GLY A C 1
ATOM 1384 O O . GLY A 1 178 ? 16.625 -43.5 -21.172 1 94.94 178 GLY A O 1
ATOM 1385 N N . SER A 1 179 ? 16.672 -43.156 -23.438 1 93.69 179 SER A N 1
ATOM 1386 C CA . SER A 1 179 ? 17.406 -41.906 -23.312 1 93.69 179 SER A CA 1
ATOM 1387 C C . SER A 1 179 ? 16.484 -40.688 -23.578 1 93.69 179 SER A C 1
ATOM 1389 O O . SER A 1 179 ? 15.633 -40.75 -24.453 1 93.69 179 SER A O 1
ATOM 1391 N N . ILE A 1 180 ? 16.656 -39.719 -22.766 1 91.31 180 ILE A N 1
ATOM 1392 C CA . ILE A 1 180 ? 16 -38.406 -22.953 1 91.31 180 ILE A CA 1
ATOM 1393 C C . ILE A 1 180 ? 17.031 -37.375 -23.375 1 91.31 180 ILE A C 1
ATOM 1395 O O . ILE A 1 180 ? 17.953 -37.062 -22.609 1 91.31 180 ILE A O 1
ATOM 1399 N N . TYR A 1 181 ? 16.781 -36.875 -24.562 1 90.69 181 TYR A N 1
ATOM 1400 C CA . TYR A 1 181 ? 17.688 -35.844 -25.078 1 90.69 181 TYR A CA 1
ATOM 1401 C C . TYR A 1 181 ? 17.375 -34.469 -24.5 1 90.69 181 TYR A C 1
ATOM 1403 O O . TYR A 1 181 ? 16.25 -34 -24.578 1 90.69 181 TYR A O 1
ATOM 1411 N N . LEU A 1 182 ? 18.359 -33.812 -23.984 1 87.88 182 LEU A N 1
ATOM 1412 C CA . LEU A 1 182 ? 18.125 -32.562 -23.266 1 87.88 182 LEU A CA 1
ATOM 1413 C C . LEU A 1 182 ? 18.156 -31.359 -24.203 1 87.88 182 LEU A C 1
ATOM 1415 O O . LEU A 1 182 ? 17.562 -30.312 -23.906 1 87.88 182 LEU A O 1
ATOM 1419 N N . LYS A 1 183 ? 18.766 -31.406 -25.281 1 86.19 183 LYS A N 1
ATOM 1420 C CA . LYS A 1 183 ? 18.891 -30.281 -26.203 1 86.19 183 LYS A CA 1
ATOM 1421 C C . LYS A 1 183 ? 17.906 -30.391 -27.359 1 86.19 183 LYS A C 1
ATOM 1423 O O . LYS A 1 183 ? 17.875 -29.547 -28.25 1 86.19 183 LYS A O 1
ATOM 1428 N N . HIS A 1 184 ? 17.141 -31.469 -27.438 1 82.56 184 HIS A N 1
ATOM 1429 C CA . HIS A 1 184 ? 16.125 -31.688 -28.453 1 82.56 184 HIS A CA 1
ATOM 1430 C C . HIS A 1 184 ? 14.727 -31.719 -27.859 1 82.56 184 HIS A C 1
ATOM 1432 O O . HIS A 1 184 ? 14.57 -31.719 -26.625 1 82.56 184 HIS A O 1
ATOM 1438 N N . LYS A 1 185 ? 13.805 -31.625 -28.797 1 79.62 185 LYS A N 1
ATOM 1439 C CA . LYS A 1 185 ? 12.422 -31.688 -28.344 1 79.62 185 LYS A CA 1
ATOM 1440 C C . LYS A 1 185 ? 12.156 -33 -27.594 1 79.62 185 LYS A C 1
ATOM 1442 O O . LYS A 1 185 ? 12.484 -34.094 -28.109 1 79.62 185 LYS A O 1
ATOM 1447 N N . SER A 1 186 ? 11.859 -32.906 -26.359 1 78 186 SER A N 1
ATOM 1448 C CA . SER A 1 186 ? 11.539 -34.062 -25.5 1 78 186 SER A CA 1
ATOM 1449 C C . SER A 1 186 ? 10.359 -33.75 -24.594 1 78 186 SER A C 1
ATOM 1451 O O . SER A 1 186 ? 9.859 -32.625 -24.578 1 78 186 SER A O 1
ATOM 1453 N N . ILE A 1 187 ? 9.891 -34.688 -23.984 1 74.25 187 ILE A N 1
ATOM 1454 C CA . ILE A 1 187 ? 8.773 -34.531 -23.062 1 74.25 187 ILE A CA 1
ATOM 1455 C C . ILE A 1 187 ? 9.156 -33.594 -21.938 1 74.25 187 ILE A C 1
ATOM 1457 O O . ILE A 1 187 ? 8.32 -32.812 -21.438 1 74.25 187 ILE A O 1
ATOM 1461 N N . LEU A 1 188 ? 10.422 -33.625 -21.578 1 77.5 188 LEU A N 1
ATOM 1462 C CA . LEU A 1 188 ? 10.898 -32.75 -20.516 1 77.5 188 LEU A CA 1
ATOM 1463 C C . LEU A 1 188 ? 10.805 -31.281 -20.938 1 77.5 188 LEU A C 1
ATOM 1465 O O . LEU A 1 188 ? 10.414 -30.422 -20.141 1 77.5 188 LEU A O 1
ATOM 1469 N N . ASN A 1 189 ? 11.117 -31.078 -22.156 1 79.12 189 ASN A N 1
ATOM 1470 C CA . ASN A 1 189 ? 11.016 -29.734 -22.688 1 79.12 189 ASN A CA 1
ATOM 1471 C C . ASN A 1 189 ? 9.562 -29.25 -22.75 1 79.12 189 ASN A C 1
ATOM 1473 O O . ASN A 1 189 ? 9.289 -28.078 -22.531 1 79.12 189 ASN A O 1
ATOM 1477 N N . GLU A 1 190 ? 8.766 -30.141 -23.031 1 76.94 190 GLU A N 1
ATOM 1478 C CA . GLU A 1 190 ? 7.352 -29.797 -23.125 1 76.94 190 GLU A CA 1
ATOM 1479 C C . GLU A 1 190 ? 6.762 -29.5 -21.75 1 76.94 190 GLU A C 1
ATOM 1481 O O . GLU A 1 190 ? 5.953 -28.594 -21.594 1 76.94 190 GLU A O 1
ATOM 1486 N N . LEU A 1 191 ? 7.18 -30.266 -20.828 1 77.12 191 LEU A N 1
ATOM 1487 C CA . LEU A 1 191 ? 6.684 -30.125 -19.453 1 77.12 191 LEU A CA 1
ATOM 1488 C C . LEU A 1 191 ? 7.246 -28.875 -18.797 1 77.12 191 LEU A C 1
ATOM 1490 O O . LEU A 1 191 ? 6.531 -28.172 -18.078 1 77.12 191 LEU A O 1
ATOM 1494 N N . LEU A 1 192 ? 8.484 -28.531 -19.141 1 77.5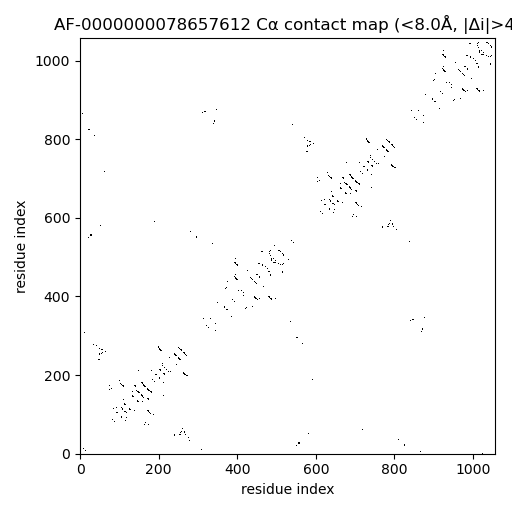 192 LEU A N 1
ATOM 1495 C CA . LEU A 1 192 ? 9.18 -27.438 -18.438 1 77.5 192 LEU A CA 1
ATOM 1496 C C . LEU A 1 192 ? 9.133 -26.156 -19.266 1 77.5 192 LEU A C 1
ATOM 1498 O O . LEU A 1 192 ? 9.281 -25.062 -18.719 1 77.5 192 LEU A O 1
ATOM 1502 N N . GLY A 1 193 ? 9.062 -26.203 -20.516 1 67.75 193 GLY A N 1
ATOM 1503 C CA . GLY A 1 193 ? 9.312 -25.094 -21.406 1 67.75 193 GLY A CA 1
ATOM 1504 C C . GLY A 1 193 ? 8.188 -24.078 -21.422 1 67.75 193 GLY A C 1
ATOM 1505 O O . GLY A 1 193 ? 8.43 -22.875 -21.578 1 67.75 193 GLY A O 1
ATOM 1506 N N . GLU A 1 194 ? 6.941 -24.5 -21.516 1 64.25 194 GLU A N 1
ATOM 1507 C CA . GLU A 1 194 ? 5.949 -23.453 -21.719 1 64.25 194 GLU A CA 1
ATOM 1508 C C . GLU A 1 194 ? 5.645 -22.719 -20.406 1 64.25 194 GLU A C 1
ATOM 1510 O O . GLU A 1 194 ? 5.203 -23.328 -19.438 1 64.25 194 GLU A O 1
ATOM 1515 N N . HIS A 1 195 ? 6.398 -21.516 -20.328 1 62 195 HIS A N 1
ATOM 1516 C CA . HIS A 1 195 ? 6.184 -20.688 -19.141 1 62 195 HIS A CA 1
ATOM 1517 C C . HIS A 1 195 ? 5.078 -19.672 -19.375 1 62 195 HIS A C 1
ATOM 1519 O O . HIS A 1 195 ? 5.074 -18.969 -20.391 1 62 195 HIS A O 1
ATOM 1525 N N . TYR A 1 196 ? 4.078 -19.672 -18.5 1 59.75 196 TYR A N 1
ATOM 1526 C CA . TYR A 1 196 ? 2.873 -18.875 -18.734 1 59.75 196 TYR A CA 1
ATOM 1527 C C . TYR A 1 196 ? 2.879 -17.609 -17.906 1 59.75 196 TYR A C 1
ATOM 1529 O O . TYR A 1 196 ? 1.931 -16.812 -17.969 1 59.75 196 TYR A O 1
ATOM 1537 N N . TYR A 1 197 ? 4.008 -17.375 -17.234 1 60.34 197 TYR A N 1
ATOM 1538 C CA . TYR A 1 197 ? 4.062 -16.062 -16.609 1 60.34 197 TYR A CA 1
ATOM 1539 C C . TYR A 1 197 ? 4.684 -15.031 -17.562 1 60.34 197 TYR A C 1
ATOM 1541 O O . TYR A 1 197 ? 5.715 -15.289 -18.172 1 60.34 197 TYR A O 1
ATOM 1549 N N . LYS A 1 198 ? 3.908 -13.992 -17.875 1 59.28 198 LYS A N 1
ATOM 1550 C CA . LYS A 1 198 ? 4.348 -12.953 -18.812 1 59.28 198 LYS A CA 1
ATOM 1551 C C . LYS A 1 198 ? 5.176 -11.891 -18.078 1 59.28 198 LYS A C 1
ATOM 1553 O O . LYS A 1 198 ? 5.094 -10.703 -18.406 1 59.28 198 LYS A O 1
ATOM 1558 N N . ASN A 1 199 ? 5.898 -12.242 -17.094 1 65.31 199 ASN A N 1
ATOM 1559 C CA . ASN A 1 199 ? 6.535 -11.188 -16.312 1 65.31 199 ASN A CA 1
ATOM 1560 C C . ASN A 1 199 ? 8.047 -11.398 -16.219 1 65.31 199 ASN A C 1
ATOM 1562 O O . ASN A 1 199 ? 8.664 -11.039 -15.211 1 65.31 199 ASN A O 1
ATOM 1566 N N . GLY A 1 200 ? 8.617 -12.047 -17.25 1 71.69 200 GLY A N 1
ATOM 1567 C CA . GLY A 1 200 ? 10.055 -12.234 -17.25 1 71.69 200 GLY A CA 1
ATOM 1568 C C . GLY A 1 200 ? 10.508 -13.375 -16.359 1 71.69 200 GLY A C 1
ATOM 1569 O O . GLY A 1 200 ? 11.703 -13.523 -16.078 1 71.69 200 GLY A O 1
ATOM 1570 N N . SER A 1 201 ? 9.633 -14.086 -15.953 1 82.94 201 SER A N 1
ATOM 1571 C CA . SER A 1 201 ? 9.969 -15.242 -15.141 1 82.94 201 SER A CA 1
ATOM 1572 C C . SER A 1 201 ? 10.445 -16.406 -16 1 82.94 201 SER A C 1
ATOM 1574 O O . SER A 1 201 ? 10.055 -16.531 -17.156 1 82.94 201 SER A O 1
ATOM 1576 N N . TYR A 1 202 ? 11.414 -17.078 -15.508 1 87.25 202 TYR A N 1
ATOM 1577 C CA . TYR A 1 202 ? 11.836 -18.281 -16.219 1 87.25 202 TYR A CA 1
ATOM 1578 C C . TYR A 1 202 ? 12.195 -19.391 -15.242 1 87.25 202 TYR A C 1
ATOM 1580 O O . TYR A 1 202 ? 12.328 -19.141 -14.039 1 87.25 202 TYR A O 1
ATOM 1588 N N . LEU A 1 203 ? 12.266 -20.578 -15.844 1 90.88 203 LEU A N 1
ATOM 1589 C CA . LEU A 1 203 ? 12.555 -21.766 -15.055 1 90.88 203 LEU A CA 1
ATOM 1590 C C . LEU A 1 203 ? 13.828 -22.438 -15.539 1 90.88 203 LEU A C 1
ATOM 1592 O O . LEU A 1 203 ? 14.195 -22.328 -16.719 1 90.88 203 LEU A O 1
ATOM 1596 N N . TYR A 1 204 ? 14.523 -23.031 -14.586 1 91.12 204 TYR A N 1
ATOM 1597 C CA . TYR A 1 204 ? 15.617 -23.906 -14.969 1 91.12 204 TYR A CA 1
ATOM 1598 C C . TYR A 1 204 ? 15.695 -25.109 -14.031 1 91.12 204 TYR A C 1
ATOM 1600 O O . TYR A 1 204 ? 15.133 -25.094 -12.93 1 91.12 204 TYR A O 1
ATOM 1608 N N . VAL A 1 205 ? 16.266 -26.156 -14.562 1 93.56 205 VAL A N 1
ATOM 1609 C CA . VAL A 1 205 ? 16.406 -27.406 -13.805 1 93.56 205 VAL A CA 1
ATOM 1610 C C . VAL A 1 205 ? 17.891 -27.766 -13.688 1 93.56 205 VAL A C 1
ATOM 1612 O O . VAL A 1 205 ? 18.641 -27.656 -14.648 1 93.56 205 VAL A O 1
ATOM 1615 N N . VAL A 1 206 ? 18.203 -28.156 -12.477 1 92.88 206 VAL A N 1
ATOM 1616 C CA . VAL A 1 206 ? 19.594 -28.516 -12.203 1 92.88 206 VAL A CA 1
ATOM 1617 C C . VAL A 1 206 ? 19.656 -29.875 -11.508 1 92.88 206 VAL A C 1
ATOM 1619 O O . VAL A 1 206 ? 18.75 -30.219 -10.75 1 92.88 206 VAL A O 1
ATOM 1622 N N . ASP A 1 207 ? 20.703 -30.594 -11.859 1 91.06 207 ASP A N 1
ATOM 1623 C CA . ASP A 1 207 ? 20.875 -31.875 -11.18 1 91.06 207 ASP A CA 1
ATOM 1624 C C . ASP A 1 207 ? 21.719 -31.719 -9.914 1 91.06 207 ASP A C 1
ATOM 1626 O O . ASP A 1 207 ? 22.062 -30.594 -9.531 1 91.06 207 ASP A O 1
ATOM 1630 N N . ALA A 1 208 ? 22 -32.781 -9.203 1 86.25 208 ALA A N 1
ATOM 1631 C CA . ALA A 1 208 ? 22.719 -32.781 -7.938 1 86.25 208 ALA A CA 1
ATOM 1632 C C . ALA A 1 208 ? 24.156 -32.312 -8.125 1 86.25 208 ALA A C 1
ATOM 1634 O O . ALA A 1 208 ? 24.75 -31.75 -7.195 1 86.25 208 ALA A O 1
ATOM 1635 N N . ASN A 1 209 ? 24.688 -32.438 -9.281 1 87.44 209 ASN A N 1
ATOM 1636 C CA . ASN A 1 209 ? 26.047 -32 -9.578 1 87.44 209 ASN A CA 1
ATOM 1637 C C . ASN A 1 209 ? 26.078 -30.594 -10.172 1 87.44 209 ASN A C 1
ATOM 1639 O O . ASN A 1 209 ? 27.078 -30.188 -10.766 1 87.44 209 ASN A O 1
ATOM 1643 N N . ARG A 1 210 ? 24.969 -29.891 -10.188 1 90.56 210 ARG A N 1
ATOM 1644 C CA . ARG A 1 210 ? 24.812 -28.5 -10.594 1 90.56 210 ARG A CA 1
ATOM 1645 C C . ARG A 1 210 ? 24.828 -28.375 -12.109 1 90.56 210 ARG A C 1
ATOM 1647 O O . ARG A 1 210 ? 25.219 -27.328 -12.641 1 90.56 210 ARG A O 1
ATOM 1654 N N . ARG A 1 211 ? 24.609 -29.391 -12.719 1 91.31 211 ARG A N 1
ATOM 1655 C CA . ARG A 1 211 ? 24.516 -29.312 -14.18 1 91.31 211 ARG A CA 1
ATOM 1656 C C . ARG A 1 211 ? 23.109 -28.938 -14.625 1 91.31 211 ARG A C 1
ATOM 1658 O O . ARG A 1 211 ? 22.125 -29.516 -14.141 1 91.31 211 ARG A O 1
ATOM 1665 N N . LEU A 1 212 ? 23.078 -28.047 -15.617 1 91.94 212 LEU A N 1
ATOM 1666 C CA . LEU A 1 212 ? 21.781 -27.562 -16.094 1 91.94 212 LEU A CA 1
ATOM 1667 C C . LEU A 1 212 ? 21.141 -28.594 -17.031 1 91.94 212 LEU A C 1
ATOM 1669 O O . LEU A 1 212 ? 21.734 -28.984 -18.031 1 91.94 212 LEU A O 1
ATOM 1673 N N . LEU A 1 213 ? 20 -28.969 -16.625 1 90.88 213 LEU A N 1
ATOM 1674 C CA . LEU A 1 213 ? 19.234 -29.922 -17.438 1 90.88 213 LEU A CA 1
ATOM 1675 C C . LEU A 1 213 ? 18.281 -29.188 -18.391 1 90.88 213 LEU A C 1
ATOM 1677 O O . LEU A 1 213 ? 17.984 -29.688 -19.469 1 90.88 213 LEU A O 1
ATOM 1681 N N . TYR A 1 214 ? 17.766 -28.172 -17.891 1 90.25 214 TYR A N 1
ATOM 1682 C CA . TYR A 1 214 ? 16.891 -27.328 -18.703 1 90.25 214 TYR A CA 1
ATOM 1683 C C . TYR A 1 214 ? 17.141 -25.859 -18.422 1 90.25 214 TYR A C 1
ATOM 1685 O O . TYR A 1 214 ? 17.359 -25.453 -17.281 1 90.25 214 TYR A O 1
ATOM 1693 N N . HIS A 1 215 ? 17.062 -25.109 -19.469 1 88.88 215 HIS A N 1
ATOM 1694 C CA . HIS A 1 215 ? 17.172 -23.656 -19.438 1 88.88 215 HIS A CA 1
ATOM 1695 C C . HIS A 1 215 ? 16.547 -23.031 -20.688 1 88.88 215 HIS A C 1
ATOM 1697 O O . HIS A 1 215 ? 16.594 -23.609 -21.766 1 88.88 215 HIS A O 1
ATOM 1703 N N . PRO A 1 216 ? 15.938 -21.844 -20.469 1 84.06 216 PRO A N 1
ATOM 1704 C CA . PRO A 1 216 ? 15.398 -21.188 -21.672 1 84.06 216 PRO A CA 1
ATOM 1705 C C . PRO A 1 216 ? 16.469 -20.891 -22.719 1 84.06 216 PRO A C 1
ATOM 1707 O O . PRO A 1 216 ? 16.172 -20.875 -23.922 1 84.06 216 PRO A O 1
ATOM 1710 N N . ASP A 1 217 ? 17.609 -20.625 -22.281 1 85.56 217 ASP A N 1
ATOM 1711 C CA . ASP A 1 217 ? 18.766 -20.516 -23.172 1 85.56 217 ASP A CA 1
ATOM 1712 C C . ASP A 1 217 ? 19.375 -21.875 -23.469 1 85.56 217 ASP A C 1
ATOM 1714 O O . ASP A 1 217 ? 20.109 -22.422 -22.641 1 85.56 217 ASP A O 1
ATOM 1718 N N . ALA A 1 218 ? 19.188 -22.359 -24.656 1 84.56 218 ALA A N 1
ATOM 1719 C CA . ALA A 1 218 ? 19.594 -23.719 -25.047 1 84.56 218 ALA A CA 1
ATOM 1720 C C . ALA A 1 218 ? 21.109 -23.875 -24.922 1 84.56 218 ALA A C 1
ATOM 1722 O O . ALA A 1 218 ? 21.594 -24.984 -24.656 1 84.56 218 ALA A O 1
ATOM 1723 N N . ASP A 1 219 ? 21.781 -22.781 -25.062 1 87.06 219 ASP A N 1
ATOM 1724 C CA . ASP A 1 219 ? 23.234 -22.844 -25.016 1 87.06 219 ASP A CA 1
ATOM 1725 C C . ASP A 1 219 ? 23.734 -23.141 -23.609 1 87.06 219 ASP A C 1
ATOM 1727 O O . ASP A 1 219 ? 24.875 -23.594 -23.422 1 87.06 219 ASP A O 1
ATOM 1731 N N . ARG A 1 220 ? 22.906 -22.938 -22.688 1 89.5 220 ARG A N 1
ATOM 1732 C CA . ARG A 1 220 ? 23.328 -23.109 -21.297 1 89.5 220 ARG A CA 1
ATOM 1733 C C . ARG A 1 220 ? 23.047 -24.531 -20.812 1 89.5 220 ARG A C 1
ATOM 1735 O O . ARG A 1 220 ? 23.562 -24.938 -19.766 1 89.5 220 ARG A O 1
ATOM 1742 N N . VAL A 1 221 ? 22.328 -25.188 -21.562 1 89.75 221 VAL A N 1
ATOM 1743 C CA . VAL A 1 221 ? 22 -26.547 -21.156 1 89.75 221 VAL A CA 1
ATOM 1744 C C . VAL A 1 221 ? 23.25 -27.422 -21.172 1 89.75 221 VAL A C 1
ATOM 1746 O O . VAL A 1 221 ? 24.016 -27.406 -22.141 1 89.75 221 VAL A O 1
ATOM 1749 N N . GLY A 1 222 ? 23.5 -28.062 -20.125 1 89.31 222 GLY A N 1
ATOM 1750 C CA . GLY A 1 222 ? 24.672 -28.922 -20 1 89.31 222 GLY A CA 1
ATOM 1751 C C . GLY A 1 222 ? 25.797 -28.297 -19.234 1 89.31 222 GLY A C 1
ATOM 1752 O O . GLY A 1 222 ? 26.719 -28.984 -18.766 1 89.31 222 GLY A O 1
ATOM 1753 N N . THR A 1 223 ? 25.719 -27.016 -19.078 1 89.88 223 THR A N 1
ATOM 1754 C CA . THR A 1 223 ? 26.781 -26.312 -18.344 1 89.88 223 THR A CA 1
ATOM 1755 C C . THR A 1 223 ? 26.594 -26.469 -16.844 1 89.88 223 THR A C 1
ATOM 1757 O O . THR A 1 223 ? 25.5 -26.812 -16.375 1 89.88 223 THR A O 1
ATOM 1760 N N . ILE A 1 224 ? 27.672 -26.281 -16.156 1 90.88 224 ILE A N 1
ATOM 1761 C CA . ILE A 1 224 ? 27.656 -26.344 -14.695 1 90.88 224 ILE A CA 1
ATOM 1762 C C . ILE A 1 224 ? 27.406 -24.953 -14.117 1 90.88 224 ILE A C 1
ATOM 1764 O O . ILE A 1 224 ? 28.062 -23.984 -14.516 1 90.88 224 ILE A O 1
ATOM 1768 N N . VAL A 1 225 ? 26.469 -24.922 -13.219 1 88.62 225 VAL A N 1
ATOM 1769 C CA . VAL A 1 225 ? 26.156 -23.656 -12.578 1 88.62 225 VAL A CA 1
ATOM 1770 C C . VAL A 1 225 ? 27.172 -23.359 -11.484 1 88.62 225 VAL A C 1
ATOM 1772 O O . VAL A 1 225 ? 27.5 -24.234 -10.672 1 88.62 225 VAL A O 1
ATOM 1775 N N . GLY A 1 226 ? 27.672 -22.188 -11.43 1 84.38 226 GLY A N 1
ATOM 1776 C CA . GLY A 1 226 ? 28.641 -21.781 -10.438 1 84.38 226 GLY A CA 1
ATOM 1777 C C . GLY A 1 226 ? 28.062 -21.625 -9.047 1 84.38 226 GLY A C 1
ATOM 1778 O O . GLY A 1 226 ? 27.094 -22.312 -8.703 1 84.38 226 GLY A O 1
ATOM 1779 N N . ALA A 1 227 ? 28.688 -20.844 -8.234 1 82 227 ALA A N 1
ATOM 1780 C CA . ALA A 1 227 ? 28.266 -20.609 -6.852 1 82 227 ALA A CA 1
ATOM 1781 C C . ALA A 1 227 ? 26.859 -20.016 -6.805 1 82 227 ALA A C 1
ATOM 1783 O O . ALA A 1 227 ? 26.594 -18.984 -7.426 1 82 227 ALA A O 1
ATOM 1784 N N . ASN A 1 228 ? 26.016 -20.703 -6.207 1 87.31 228 ASN A N 1
ATOM 1785 C CA . ASN A 1 228 ? 24.625 -20.328 -6.039 1 87.31 228 ASN A CA 1
ATOM 1786 C C . ASN A 1 228 ? 24.047 -20.844 -4.719 1 87.31 228 ASN A C 1
ATOM 1788 O O . ASN A 1 228 ? 23.953 -22.047 -4.516 1 87.31 228 ASN A O 1
ATOM 1792 N N . SER A 1 229 ? 23.719 -19.859 -3.895 1 86.12 229 SER A N 1
ATOM 1793 C CA . SER A 1 229 ? 23.281 -20.234 -2.551 1 86.12 229 SER A CA 1
ATOM 1794 C C . SER A 1 229 ? 21.984 -21.031 -2.594 1 86.12 229 SER A C 1
ATOM 1796 O O . SER A 1 229 ? 21.734 -21.875 -1.722 1 86.12 229 SER A O 1
ATOM 1798 N N . LEU A 1 230 ? 21.203 -20.828 -3.57 1 90.44 230 LEU A N 1
ATOM 1799 C CA . LEU A 1 230 ? 19.938 -21.562 -3.695 1 90.44 230 LEU A CA 1
ATOM 1800 C C . LEU A 1 230 ? 20.188 -23.031 -4.004 1 90.44 230 LEU A C 1
ATOM 1802 O O . LEU A 1 230 ? 19.578 -23.906 -3.387 1 90.44 230 LEU A O 1
ATOM 1806 N N . ILE A 1 231 ? 21.016 -23.312 -4.883 1 90.19 231 ILE A N 1
ATOM 1807 C CA . ILE A 1 231 ? 21.328 -24.672 -5.309 1 90.19 231 ILE A CA 1
ATOM 1808 C C . ILE A 1 231 ? 22 -25.438 -4.168 1 90.19 231 ILE A C 1
ATOM 1810 O O . ILE A 1 231 ? 21.766 -26.641 -3.994 1 90.19 231 ILE A O 1
ATOM 1814 N N . ASP A 1 232 ? 22.766 -24.703 -3.381 1 88.38 232 ASP A N 1
ATOM 1815 C CA . ASP A 1 232 ? 23.391 -25.312 -2.217 1 88.38 232 ASP A CA 1
ATOM 1816 C C . ASP A 1 232 ? 22.359 -25.844 -1.232 1 88.38 232 ASP A C 1
ATOM 1818 O O . ASP A 1 232 ? 22.609 -26.797 -0.5 1 88.38 232 ASP A O 1
ATOM 1822 N N . SER A 1 233 ? 21.25 -25.25 -1.271 1 88 233 SER A N 1
ATOM 1823 C CA . SER A 1 233 ? 20.219 -25.578 -0.293 1 88 233 SER A CA 1
ATOM 1824 C C . SER A 1 233 ? 19.469 -26.844 -0.694 1 88 233 SER A C 1
ATOM 1826 O O . SER A 1 233 ? 18.75 -27.438 0.121 1 88 233 SER A O 1
ATOM 1828 N N . PHE A 1 234 ? 19.625 -27.312 -1.921 1 88.5 234 PHE A N 1
ATOM 1829 C CA . PHE A 1 234 ? 18.906 -28.484 -2.406 1 88.5 234 PHE A CA 1
ATOM 1830 C C . PHE A 1 234 ? 19.219 -29.703 -1.545 1 88.5 234 PHE A C 1
ATOM 1832 O O . PHE A 1 234 ? 18.391 -30.609 -1.435 1 88.5 234 PHE A O 1
ATOM 1839 N N . ALA A 1 235 ? 20.406 -29.688 -0.998 1 82.5 235 ALA A N 1
ATOM 1840 C CA . ALA A 1 235 ? 20.891 -30.844 -0.241 1 82.5 235 ALA A CA 1
ATOM 1841 C C . ALA A 1 235 ? 20.141 -30.984 1.083 1 82.5 235 ALA A C 1
ATOM 1843 O O . ALA A 1 235 ? 20 -32.094 1.61 1 82.5 235 ALA A O 1
ATOM 1844 N N . TYR A 1 236 ? 19.625 -29.922 1.566 1 85 236 TYR A N 1
ATOM 1845 C CA . TYR A 1 236 ? 19.094 -29.984 2.926 1 85 236 TYR A CA 1
ATOM 1846 C C . TYR A 1 236 ? 17.594 -29.672 2.941 1 85 236 TYR A C 1
ATOM 1848 O O . TYR A 1 236 ? 16.922 -29.938 3.932 1 85 236 TYR A O 1
ATOM 1856 N N . ARG A 1 237 ? 17.156 -29.062 1.845 1 87.12 237 ARG A N 1
ATOM 1857 C CA . ARG A 1 237 ? 15.75 -28.688 1.801 1 87.12 237 ARG A CA 1
ATOM 1858 C C . ARG A 1 237 ? 15.078 -29.25 0.553 1 87.12 237 A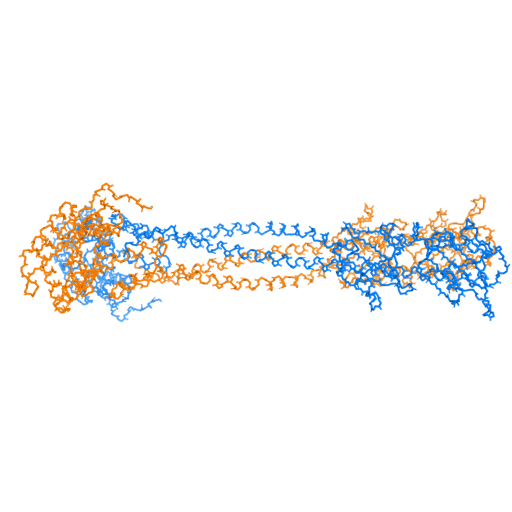RG A C 1
ATOM 1860 O O . ARG A 1 237 ? 15.641 -29.203 -0.541 1 87.12 237 ARG A O 1
ATOM 1867 N N . GLN A 1 238 ? 13.875 -29.719 0.713 1 90.75 238 GLN A N 1
ATOM 1868 C CA . GLN A 1 238 ? 13.125 -30.25 -0.415 1 90.75 238 GLN A CA 1
ATOM 1869 C C . GLN A 1 238 ? 12.508 -29.141 -1.251 1 90.75 238 GLN A C 1
ATOM 1871 O O . GLN A 1 238 ? 12.266 -29.312 -2.449 1 90.75 238 GLN A O 1
ATOM 1876 N N . SER A 1 239 ? 12.117 -28.125 -0.616 1 93.88 239 SER A N 1
ATOM 1877 C CA . SER A 1 239 ? 11.562 -26.953 -1.289 1 93.88 239 SER A CA 1
ATOM 1878 C C . SER A 1 239 ? 11.82 -25.672 -0.489 1 93.88 239 SER A C 1
ATOM 1880 O O . SER A 1 239 ? 12.211 -25.75 0.679 1 93.88 239 SER A O 1
ATOM 1882 N N . GLY A 1 240 ? 11.781 -24.484 -1.139 1 93.94 240 GLY A N 1
ATOM 1883 C CA . GLY A 1 240 ? 12.016 -23.234 -0.442 1 93.94 240 GLY A CA 1
ATOM 1884 C C . GLY A 1 240 ? 12.07 -22.031 -1.372 1 93.94 240 GLY A C 1
ATOM 1885 O O . GLY A 1 240 ? 11.914 -22.188 -2.588 1 93.94 240 GLY A O 1
ATOM 1886 N N . THR A 1 241 ? 12.109 -20.938 -0.728 1 95.38 241 THR A N 1
ATOM 1887 C CA . THR A 1 241 ? 12.25 -19.672 -1.447 1 95.38 241 THR A CA 1
ATOM 1888 C C . THR A 1 241 ? 13.516 -18.938 -1.022 1 95.38 241 THR A C 1
ATOM 1890 O O . THR A 1 241 ? 14.008 -19.141 0.093 1 95.38 241 THR A O 1
ATOM 1893 N N . GLN A 1 242 ? 14.086 -18.156 -1.915 1 95.44 242 GLN A N 1
ATOM 1894 C CA . GLN A 1 242 ? 15.281 -17.375 -1.595 1 95.44 242 GLN A CA 1
ATOM 1895 C C . GLN A 1 242 ? 15.508 -16.266 -2.617 1 95.44 242 GLN A C 1
ATOM 1897 O O . GLN A 1 242 ? 15.211 -16.438 -3.801 1 95.44 242 GLN A O 1
ATOM 1902 N N . ARG A 1 243 ? 15.961 -15.188 -2.094 1 95.12 243 ARG A N 1
ATOM 1903 C CA . ARG A 1 243 ? 16.484 -14.148 -2.982 1 95.12 243 ARG A CA 1
ATOM 1904 C C . ARG A 1 243 ? 17.938 -14.414 -3.344 1 95.12 243 ARG A C 1
ATOM 1906 O O . ARG A 1 243 ? 18.781 -14.609 -2.463 1 95.12 243 ARG A O 1
ATOM 1913 N N . VAL A 1 244 ? 18.219 -14.445 -4.691 1 93.69 244 VAL A N 1
ATOM 1914 C CA . VAL A 1 244 ? 19.562 -14.852 -5.113 1 93.69 244 VAL A CA 1
ATOM 1915 C C . VAL A 1 244 ? 20.031 -13.961 -6.266 1 93.69 244 VAL A C 1
ATOM 1917 O O . VAL A 1 244 ? 19.219 -13.297 -6.91 1 93.69 244 VAL A O 1
ATOM 1920 N N . ILE A 1 245 ? 21.344 -13.914 -6.41 1 92.19 245 ILE A N 1
ATOM 1921 C CA . ILE A 1 245 ? 21.953 -13.273 -7.578 1 92.19 245 ILE A CA 1
ATOM 1922 C C . ILE A 1 245 ? 22.281 -14.328 -8.625 1 92.19 245 ILE A C 1
ATOM 1924 O O . ILE A 1 245 ? 22.984 -15.297 -8.344 1 92.19 245 ILE A O 1
ATOM 1928 N N . ASN A 1 246 ? 21.719 -14.125 -9.773 1 87.19 246 ASN A N 1
ATOM 1929 C CA . ASN A 1 246 ? 21.953 -15.133 -10.805 1 87.19 246 ASN A CA 1
ATOM 1930 C C . ASN A 1 246 ? 23.344 -15.016 -11.406 1 87.19 246 ASN A C 1
ATOM 1932 O O . ASN A 1 246 ? 24.156 -14.219 -10.938 1 87.19 246 ASN A O 1
ATOM 1936 N N . SER A 1 247 ? 23.656 -15.875 -12.352 1 83.94 247 SER A N 1
ATOM 1937 C CA . SER A 1 247 ? 24.984 -15.969 -12.961 1 83.94 247 SER A CA 1
ATOM 1938 C C . SER A 1 247 ? 25.328 -14.703 -13.734 1 83.94 247 SER A C 1
ATOM 1940 O O . SER A 1 247 ? 26.5 -14.406 -13.953 1 83.94 247 SER A O 1
ATOM 1942 N N . LYS A 1 248 ? 24.297 -13.93 -14.062 1 86.69 248 LYS A N 1
ATOM 1943 C CA . LYS A 1 248 ? 24.516 -12.688 -14.797 1 86.69 248 LYS A CA 1
ATOM 1944 C C . LYS A 1 248 ? 24.594 -11.5 -13.844 1 86.69 248 LYS A C 1
ATOM 1946 O O . LYS A 1 248 ? 24.609 -10.344 -14.281 1 86.69 248 LYS A O 1
ATOM 1951 N N . GLY A 1 249 ? 24.5 -11.703 -12.617 1 90.06 249 GLY A N 1
ATOM 1952 C CA . GLY A 1 249 ? 24.609 -10.656 -11.617 1 90.06 249 GLY A CA 1
ATOM 1953 C C . GLY A 1 249 ? 23.281 -9.953 -11.344 1 90.06 249 GLY A C 1
ATOM 1954 O O . GLY A 1 249 ? 23.266 -8.859 -10.781 1 90.06 249 GLY A O 1
ATOM 1955 N N . GLN A 1 250 ? 22.266 -10.477 -11.781 1 91.44 250 GLN A N 1
ATOM 1956 C CA . GLN A 1 250 ? 20.953 -9.867 -11.578 1 91.44 250 GLN A CA 1
ATOM 1957 C C . GLN A 1 250 ? 20.297 -10.391 -10.305 1 91.44 250 GLN A C 1
ATOM 1959 O O . GLN A 1 250 ? 20.391 -11.578 -9.992 1 91.44 250 GLN A O 1
ATOM 1964 N N . ASP A 1 251 ? 19.625 -9.469 -9.562 1 94.81 251 ASP A N 1
ATOM 1965 C CA . ASP A 1 251 ? 18.875 -9.82 -8.367 1 94.81 251 ASP A CA 1
ATOM 1966 C C . ASP A 1 251 ? 17.578 -10.555 -8.719 1 94.81 251 ASP A C 1
ATOM 1968 O O . ASP A 1 251 ? 16.719 -10.008 -9.422 1 94.81 251 ASP A O 1
ATOM 1972 N N . MET A 1 252 ? 17.469 -11.844 -8.227 1 94.56 252 MET A N 1
ATOM 1973 C CA . MET A 1 252 ? 16.344 -12.688 -8.602 1 94.56 252 MET A CA 1
ATOM 1974 C C . MET A 1 252 ? 15.578 -13.156 -7.371 1 94.56 252 MET A C 1
ATOM 1976 O O . MET A 1 252 ? 16.156 -13.305 -6.293 1 94.56 252 MET A O 1
ATOM 1980 N N . LEU A 1 253 ? 14.328 -13.312 -7.543 1 95.38 253 LEU A N 1
ATOM 1981 C CA . LEU A 1 253 ? 13.469 -13.969 -6.559 1 95.38 253 LEU A CA 1
ATOM 1982 C C . LEU A 1 253 ? 13.125 -15.391 -6.996 1 95.38 253 LEU A C 1
ATOM 1984 O O . LEU A 1 253 ? 12.391 -15.578 -7.969 1 95.38 253 LEU A O 1
ATOM 1988 N N . ALA A 1 254 ? 13.562 -16.344 -6.195 1 95.62 254 ALA A N 1
ATOM 1989 C CA . ALA A 1 254 ? 13.508 -17.719 -6.688 1 95.62 254 ALA A CA 1
ATOM 1990 C C . ALA A 1 254 ? 12.758 -18.625 -5.711 1 95.62 254 ALA A C 1
ATOM 1992 O O . ALA A 1 254 ? 12.766 -18.375 -4.504 1 95.62 254 ALA A O 1
ATOM 1993 N N . GLY A 1 255 ? 12 -19.516 -6.273 1 94.44 255 GLY A N 1
ATOM 1994 C CA . GLY A 1 255 ? 11.445 -20.688 -5.598 1 94.44 255 GLY A CA 1
ATOM 1995 C C . GLY A 1 255 ? 11.922 -22 -6.199 1 94.44 255 GLY A C 1
ATOM 1996 O O . GLY A 1 255 ? 12.109 -22.094 -7.41 1 94.44 255 GLY A O 1
ATOM 1997 N N . PHE A 1 256 ? 12.18 -22.953 -5.293 1 94.62 256 PHE A N 1
ATOM 1998 C CA . PHE A 1 256 ? 12.672 -24.219 -5.824 1 94.62 256 PHE A CA 1
ATOM 1999 C C . PHE A 1 256 ? 11.984 -25.391 -5.152 1 94.62 256 PHE A C 1
ATOM 2001 O O . PHE A 1 256 ? 11.414 -25.25 -4.07 1 94.62 256 PHE A O 1
ATOM 2008 N N . ALA A 1 257 ? 11.953 -26.469 -5.852 1 95 257 ALA A N 1
ATOM 2009 C CA . ALA A 1 257 ? 11.5 -27.766 -5.359 1 95 257 ALA A CA 1
ATOM 2010 C C . ALA A 1 257 ? 12.312 -28.906 -5.984 1 95 257 ALA A C 1
ATOM 2012 O O . ALA A 1 257 ? 12.719 -28.812 -7.145 1 95 257 ALA A O 1
ATOM 2013 N N . THR A 1 258 ? 12.562 -29.891 -5.199 1 94.94 258 THR A N 1
ATOM 2014 C CA . THR A 1 258 ? 13.414 -30.984 -5.68 1 94.94 258 THR A CA 1
ATOM 2015 C C . THR A 1 258 ? 12.562 -32.156 -6.184 1 94.94 258 THR A C 1
ATOM 2017 O O . THR A 1 258 ? 11.398 -32.281 -5.816 1 94.94 258 THR A O 1
ATOM 2020 N N . VAL A 1 259 ? 13.102 -32.875 -7.105 1 93.5 259 VAL A N 1
ATOM 2021 C CA . VAL A 1 259 ? 12.555 -34.125 -7.613 1 93.5 259 VAL A CA 1
ATOM 2022 C C . VAL A 1 259 ? 13.312 -35.281 -7.012 1 93.5 259 VAL A C 1
ATOM 2024 O O . VAL A 1 259 ? 14.398 -35.656 -7.477 1 93.5 259 VAL A O 1
ATOM 2027 N N . PRO A 1 260 ? 12.773 -36 -6.117 1 90.19 260 PRO A N 1
ATOM 2028 C CA . PRO A 1 260 ? 13.523 -36.969 -5.312 1 90.19 260 PRO A CA 1
ATOM 2029 C C . PRO A 1 260 ? 14.055 -38.125 -6.145 1 90.19 260 PRO A C 1
ATOM 2031 O O . PRO A 1 260 ? 15.188 -38.594 -5.926 1 90.19 260 PRO A O 1
ATOM 2034 N N . SER A 1 261 ? 13.344 -38.625 -7.141 1 88.5 261 SER A N 1
ATOM 2035 C CA . SER A 1 261 ? 13.727 -39.812 -7.898 1 88.5 261 SER A CA 1
ATOM 2036 C C . SER A 1 261 ? 15.016 -39.562 -8.68 1 88.5 261 SER A C 1
ATOM 2038 O O . SER A 1 261 ? 15.82 -40.5 -8.852 1 88.5 261 SER A O 1
ATOM 2040 N N . ALA A 1 262 ? 15.195 -38.406 -9.133 1 89.75 262 ALA A N 1
ATOM 2041 C CA . ALA A 1 262 ? 16.344 -38.094 -9.984 1 89.75 262 ALA A CA 1
ATOM 2042 C C . ALA A 1 262 ? 17.312 -37.156 -9.281 1 89.75 262 ALA A C 1
ATOM 2044 O O . ALA A 1 262 ? 18.391 -36.875 -9.805 1 89.75 262 ALA A O 1
ATOM 2045 N N . HIS A 1 263 ? 16.922 -36.656 -8.133 1 90.56 263 HIS A N 1
ATOM 2046 C CA . HIS A 1 263 ? 17.703 -35.688 -7.383 1 90.56 263 HIS A CA 1
ATOM 2047 C C . HIS A 1 263 ? 17.938 -34.406 -8.203 1 90.56 263 HIS A C 1
ATOM 2049 O O . HIS A 1 263 ? 19.062 -33.938 -8.297 1 90.56 263 HIS A O 1
ATOM 2055 N N . TRP A 1 264 ? 16.906 -34 -8.891 1 93.56 264 TRP A N 1
ATOM 2056 C CA . TRP A 1 264 ? 16.906 -32.75 -9.641 1 93.56 264 TRP A CA 1
ATOM 2057 C C . TRP A 1 264 ? 16.344 -31.625 -8.797 1 93.56 264 TRP A C 1
ATOM 2059 O O . TRP A 1 264 ? 15.641 -31.859 -7.812 1 93.56 264 TRP A O 1
ATOM 2069 N N . GLY A 1 265 ? 16.766 -30.422 -9.055 1 94.06 265 GLY A N 1
ATOM 2070 C CA . GLY A 1 265 ? 16.141 -29.219 -8.523 1 94.06 265 GLY A CA 1
ATOM 2071 C C . GLY A 1 265 ? 15.508 -28.359 -9.586 1 94.06 265 GLY A C 1
ATOM 2072 O O . GLY A 1 265 ? 16.156 -28 -10.57 1 94.06 265 GLY A O 1
ATOM 2073 N N . ILE A 1 266 ? 14.227 -28.125 -9.391 1 93.81 266 ILE A N 1
ATOM 2074 C CA . ILE A 1 266 ? 13.523 -27.203 -10.289 1 93.81 266 ILE A CA 1
ATOM 2075 C C . ILE A 1 266 ? 13.43 -25.828 -9.656 1 93.81 266 ILE A C 1
ATOM 2077 O O . ILE A 1 266 ? 12.938 -25.688 -8.531 1 93.81 266 ILE A O 1
ATOM 2081 N N . VAL A 1 267 ? 13.891 -24.797 -10.414 1 94 267 VAL A N 1
ATOM 2082 C CA . VAL A 1 267 ? 13.922 -23.438 -9.898 1 94 267 VAL A CA 1
ATOM 2083 C C . VAL A 1 267 ? 13.086 -22.531 -10.789 1 94 267 VAL A C 1
ATOM 2085 O O . VAL A 1 267 ? 13.297 -22.484 -12.008 1 94 267 VAL A O 1
ATOM 2088 N N . ALA A 1 268 ? 12.133 -21.922 -10.195 1 92.31 268 ALA A N 1
ATOM 2089 C CA . ALA A 1 268 ? 11.406 -20.844 -10.844 1 92.31 268 ALA A CA 1
ATOM 2090 C C . ALA A 1 268 ? 11.836 -19.484 -10.281 1 92.31 268 ALA A C 1
ATOM 2092 O O . ALA A 1 268 ? 11.875 -19.297 -9.07 1 92.31 268 ALA A O 1
ATOM 2093 N N . GLN A 1 269 ? 12.195 -18.578 -11.203 1 93.12 269 GLN A N 1
ATOM 2094 C CA . GLN A 1 269 ? 12.688 -17.297 -10.688 1 93.12 269 GLN A CA 1
ATOM 2095 C C . GLN A 1 269 ? 12.25 -16.141 -11.57 1 93.12 269 GLN A C 1
ATOM 2097 O O . GLN A 1 269 ? 11.945 -16.328 -12.75 1 93.12 269 GLN A O 1
ATOM 2102 N N . ARG A 1 270 ? 12.195 -15.047 -10.953 1 91.44 270 ARG A N 1
ATOM 2103 C CA . ARG A 1 270 ? 11.859 -13.773 -11.578 1 91.44 270 ARG A CA 1
ATOM 2104 C C . ARG A 1 270 ? 12.773 -12.656 -11.07 1 91.44 270 ARG A C 1
ATOM 2106 O O . ARG A 1 270 ? 13.172 -12.656 -9.906 1 91.44 270 ARG A O 1
ATOM 2113 N N . SER A 1 271 ? 13.086 -11.766 -12.016 1 92.75 271 SER A N 1
ATOM 2114 C CA . SER A 1 271 ? 13.953 -10.664 -11.602 1 92.75 271 SER A CA 1
ATOM 2115 C C . SER A 1 271 ? 13.234 -9.734 -10.633 1 92.75 271 SER A C 1
ATOM 2117 O O . SER A 1 271 ? 12.039 -9.477 -10.781 1 92.75 271 SER A O 1
ATOM 2119 N N . THR A 1 272 ? 14.016 -9.273 -9.68 1 93.62 272 THR A N 1
ATOM 2120 C CA . THR A 1 272 ? 13.469 -8.328 -8.719 1 93.62 272 THR A CA 1
ATOM 2121 C C . THR A 1 272 ? 13.023 -7.047 -9.414 1 93.62 272 THR A C 1
ATOM 2123 O O . THR A 1 272 ? 11.984 -6.477 -9.078 1 93.62 272 THR A O 1
ATOM 2126 N N . GLU A 1 273 ? 13.773 -6.656 -10.391 1 90.69 273 GLU A N 1
ATOM 2127 C CA . GLU A 1 273 ? 13.453 -5.449 -11.148 1 90.69 273 GLU A CA 1
ATOM 2128 C C . GLU A 1 273 ? 12.102 -5.586 -11.852 1 90.69 273 GLU A C 1
ATOM 2130 O O . GLU A 1 273 ? 11.281 -4.664 -11.82 1 90.69 273 GLU A O 1
ATOM 2135 N N . ALA A 1 274 ? 11.844 -6.719 -12.445 1 87.75 274 ALA A N 1
ATOM 2136 C CA . ALA A 1 274 ? 10.578 -6.961 -13.133 1 87.75 274 ALA A CA 1
ATOM 2137 C C . ALA A 1 274 ? 9.414 -7.016 -12.148 1 87.75 274 ALA A C 1
ATOM 2139 O O . ALA A 1 274 ? 8.312 -6.551 -12.445 1 87.75 274 ALA A O 1
ATOM 2140 N N . THR A 1 275 ? 9.688 -7.512 -11.016 1 88 275 THR A N 1
ATOM 2141 C CA . THR A 1 275 ? 8.68 -7.605 -9.969 1 88 275 THR A CA 1
ATOM 2142 C C . THR A 1 275 ? 8.281 -6.219 -9.477 1 88 275 THR A C 1
ATOM 2144 O O . THR A 1 275 ? 7.105 -5.961 -9.211 1 88 275 THR A O 1
ATOM 2147 N N . LEU A 1 276 ? 9.281 -5.34 -9.445 1 89.69 276 LEU A N 1
ATOM 2148 C CA . LEU A 1 276 ? 9.055 -4.023 -8.859 1 89.69 276 LEU A CA 1
ATOM 2149 C C . LEU A 1 276 ? 8.617 -3.021 -9.93 1 89.69 276 LEU A C 1
ATOM 2151 O O . LEU A 1 276 ? 8.367 -1.855 -9.617 1 89.69 276 LEU A O 1
ATOM 2155 N N . GLU A 1 277 ? 8.609 -3.398 -11.156 1 84.25 277 GLU A N 1
ATOM 2156 C CA . GLU A 1 277 ? 8.172 -2.506 -12.227 1 84.25 277 GLU A CA 1
ATOM 2157 C C . GLU A 1 277 ? 6.75 -2.008 -11.984 1 84.25 277 GLU A C 1
ATOM 2159 O O . GLU A 1 277 ? 6.426 -0.86 -12.289 1 84.25 277 GLU A O 1
ATOM 2164 N N . GLY A 1 278 ? 5.953 -2.814 -11.312 1 81.56 278 GLY A N 1
ATOM 2165 C CA . GLY A 1 278 ? 4.578 -2.443 -11.023 1 81.56 278 GLY A CA 1
ATOM 2166 C C . GLY A 1 278 ? 4.453 -1.492 -9.844 1 81.56 278 GLY A C 1
ATOM 2167 O O . GLY A 1 278 ? 3.408 -0.867 -9.656 1 81.56 278 GLY A O 1
ATOM 2168 N N . LEU A 1 279 ? 5.496 -1.32 -9.18 1 88.06 279 LEU A N 1
ATOM 2169 C CA . LEU A 1 279 ? 5.473 -0.505 -7.969 1 88.06 279 LEU A CA 1
ATOM 2170 C C . LEU A 1 279 ? 5.223 0.96 -8.305 1 88.06 279 LEU A C 1
ATOM 2172 O O . LEU A 1 279 ? 4.441 1.634 -7.629 1 88.06 279 LEU A O 1
ATOM 2176 N N . ASN A 1 280 ? 5.844 1.522 -9.328 1 86.81 280 ASN A N 1
ATOM 2177 C CA . ASN A 1 280 ? 5.656 2.912 -9.734 1 86.81 280 ASN A CA 1
ATOM 2178 C C . ASN A 1 280 ? 4.207 3.191 -10.125 1 86.81 280 ASN A C 1
ATOM 2180 O O . ASN A 1 280 ? 3.66 4.242 -9.789 1 86.81 280 ASN A O 1
ATOM 2184 N N . ASP A 1 281 ? 3.656 2.232 -10.773 1 87.38 281 ASP A N 1
ATOM 2185 C CA . ASP A 1 281 ? 2.26 2.391 -11.172 1 87.38 281 ASP A CA 1
ATOM 2186 C C . ASP A 1 281 ? 1.342 2.402 -9.953 1 87.38 281 ASP A C 1
ATOM 2188 O O . ASP A 1 281 ? 0.366 3.154 -9.906 1 87.38 281 ASP A O 1
ATOM 2192 N N . LEU A 1 282 ? 1.711 1.537 -9.047 1 88.38 282 LEU A N 1
ATOM 2193 C CA . LEU A 1 282 ? 0.922 1.474 -7.824 1 88.38 282 LEU A CA 1
ATOM 2194 C C . LEU A 1 282 ? 1.032 2.777 -7.039 1 88.38 282 LEU A C 1
ATOM 2196 O O . LEU A 1 282 ? 0.028 3.295 -6.543 1 88.38 282 LEU A O 1
ATOM 2200 N N . LEU A 1 283 ? 2.186 3.312 -7 1 88.56 283 LEU A N 1
ATOM 2201 C CA . LEU A 1 283 ? 2.414 4.566 -6.289 1 88.56 283 LEU A CA 1
ATOM 2202 C C . LEU A 1 283 ? 1.703 5.723 -6.98 1 88.56 283 LEU A C 1
ATOM 2204 O O . LEU A 1 283 ? 1.137 6.594 -6.32 1 88.56 283 LEU A O 1
ATOM 2208 N N . LEU A 1 284 ? 1.732 5.793 -8.297 1 89.44 284 LEU A N 1
ATOM 2209 C CA . LEU A 1 284 ? 1.039 6.828 -9.047 1 89.44 284 LEU A CA 1
ATOM 2210 C C . LEU A 1 284 ? -0.469 6.742 -8.836 1 89.44 284 LEU A C 1
ATOM 2212 O O . LEU A 1 284 ? -1.146 7.77 -8.742 1 89.44 284 LEU A O 1
ATOM 2216 N N . SER A 1 285 ? -0.906 5.539 -8.75 1 90.62 285 SER A N 1
ATOM 2217 C CA . SER A 1 285 ? -2.33 5.363 -8.484 1 90.62 285 SER A CA 1
ATOM 2218 C C . SER A 1 285 ? -2.699 5.859 -7.09 1 90.62 285 SER A C 1
ATOM 2220 O O . SER A 1 285 ? -3.754 6.469 -6.902 1 90.62 285 SER A O 1
ATOM 2222 N N . MET A 1 286 ? -1.854 5.512 -6.164 1 89.75 286 MET A N 1
ATOM 2223 C CA . MET A 1 286 ? -2.074 6.008 -4.809 1 89.75 286 MET A CA 1
ATOM 2224 C C . MET A 1 286 ? -2.09 7.531 -4.781 1 89.75 286 MET A C 1
ATOM 2226 O O . MET A 1 286 ? -2.949 8.133 -4.137 1 89.75 286 MET A O 1
ATOM 2230 N N . PHE A 1 287 ? -1.159 8.133 -5.473 1 90.88 287 PHE A N 1
ATOM 2231 C CA . PHE A 1 287 ? -1.077 9.586 -5.562 1 90.88 287 PHE A CA 1
ATOM 2232 C C . PHE A 1 287 ? -2.355 10.164 -6.156 1 90.88 287 PHE A C 1
ATOM 2234 O O . PHE A 1 287 ? -2.91 11.125 -5.625 1 90.88 287 PHE A O 1
ATOM 2241 N N . ALA A 1 288 ? -2.824 9.562 -7.246 1 91.69 288 ALA A N 1
ATOM 2242 C CA . ALA A 1 288 ? -4.023 10.031 -7.934 1 91.69 288 ALA A CA 1
ATOM 2243 C C . ALA A 1 288 ? -5.246 9.953 -7.02 1 91.69 288 ALA A C 1
ATOM 2245 O O . ALA A 1 288 ? -6.105 10.844 -7.051 1 91.69 288 ALA A O 1
ATOM 2246 N N . LYS A 1 289 ? -5.312 9.078 -6.137 1 90.31 289 LYS A N 1
ATOM 2247 C CA . LYS A 1 289 ? -6.465 8.883 -5.262 1 90.31 289 LYS A CA 1
ATOM 2248 C C . LYS A 1 289 ? -6.398 9.805 -4.047 1 90.31 289 LYS A C 1
ATOM 2250 O O . LYS A 1 289 ? -7.414 10.07 -3.404 1 90.31 289 LYS A O 1
ATOM 2255 N N . THR A 1 290 ? -5.184 10.242 -3.699 1 90.19 290 THR A N 1
ATOM 2256 C CA . THR A 1 290 ? -5.008 11.117 -2.547 1 90.19 290 THR A CA 1
ATOM 2257 C C . THR A 1 290 ? -5.223 12.578 -2.939 1 90.19 290 THR A C 1
ATOM 2259 O O . THR A 1 290 ? -5.578 13.406 -2.098 1 90.19 290 THR A O 1
ATOM 2262 N N . VAL A 1 291 ? -5.133 12.961 -4.215 1 90.44 291 VAL A N 1
ATOM 2263 C CA . VAL A 1 291 ? -5.039 14.336 -4.703 1 90.44 291 VAL A CA 1
ATOM 2264 C C . VAL A 1 291 ? -6.359 15.062 -4.461 1 90.44 291 VAL A C 1
ATOM 2266 O O . VAL A 1 291 ? -6.375 16.172 -3.922 1 90.44 291 VAL A O 1
ATOM 2269 N N . PRO A 1 292 ? -7.508 14.484 -4.801 1 89.94 292 PRO A N 1
ATOM 2270 C CA . PRO A 1 292 ? -8.758 15.234 -4.629 1 89.94 292 PRO A CA 1
ATOM 2271 C C . PRO A 1 292 ? -8.992 15.672 -3.188 1 89.94 292 PRO A C 1
ATOM 2273 O O . PRO A 1 292 ? -9.328 16.828 -2.938 1 89.94 292 PRO A O 1
ATOM 2276 N N . LEU A 1 293 ? -8.836 14.859 -2.287 1 88.88 293 LEU A N 1
ATOM 2277 C CA . LEU A 1 293 ? -9.055 15.211 -0.888 1 88.88 293 LEU A CA 1
ATOM 2278 C C . LEU A 1 293 ? -7.961 16.141 -0.38 1 88.88 293 LEU A C 1
ATOM 2280 O O . LEU A 1 293 ? -8.203 16.969 0.502 1 88.88 293 LEU A O 1
ATOM 2284 N N . ALA A 1 294 ? -6.777 16 -0.92 1 89.31 294 ALA A N 1
ATOM 2285 C CA . ALA A 1 294 ? -5.688 16.906 -0.565 1 89.31 294 ALA A CA 1
ATOM 2286 C C . ALA A 1 294 ? -6.004 18.328 -0.996 1 89.31 294 ALA A C 1
ATOM 2288 O O . ALA A 1 294 ? -5.738 19.281 -0.256 1 89.31 294 ALA A O 1
ATOM 2289 N N . ILE A 1 295 ? -6.652 18.484 -2.143 1 91 295 ILE A N 1
ATOM 2290 C CA . ILE A 1 295 ? -7.027 19.797 -2.65 1 91 295 ILE A CA 1
ATOM 2291 C C . ILE A 1 295 ? -8.102 20.406 -1.753 1 91 295 ILE A C 1
ATOM 2293 O O . ILE A 1 295 ? -8.008 21.578 -1.381 1 91 295 ILE A O 1
ATOM 2297 N N . VAL A 1 296 ? -9.055 19.625 -1.38 1 91.12 296 VAL A N 1
ATOM 2298 C CA . VAL A 1 296 ? -10.109 20.094 -0.479 1 91.12 296 VAL A CA 1
ATOM 2299 C C . VAL A 1 296 ? -9.5 20.516 0.853 1 91.12 296 VAL A C 1
ATOM 2301 O O . VAL A 1 296 ? -9.859 21.562 1.4 1 91.12 296 VAL A O 1
ATOM 2304 N N . SER A 1 297 ? -8.547 19.75 1.372 1 90.25 297 SER A N 1
ATOM 2305 C CA . SER A 1 297 ? -7.867 20.078 2.625 1 90.25 297 SER A CA 1
ATOM 2306 C C . SER A 1 297 ? -7.082 21.375 2.51 1 90.25 297 SER A C 1
ATOM 2308 O O . SER A 1 297 ? -7.062 22.172 3.443 1 90.25 297 SER A O 1
ATOM 2310 N N . PHE A 1 298 ? -6.512 21.609 1.358 1 90.38 298 PHE A N 1
ATOM 2311 C CA . PHE A 1 298 ? -5.746 22.828 1.125 1 90.38 298 PHE A CA 1
ATOM 2312 C C . PHE A 1 298 ? -6.652 24.062 1.163 1 90.38 298 PHE A C 1
ATOM 2314 O O . PHE A 1 298 ? -6.297 25.078 1.76 1 90.38 298 PHE A O 1
ATOM 2321 N N . ILE A 1 299 ? -7.805 23.969 0.562 1 92.25 299 ILE A N 1
ATOM 2322 C CA . ILE A 1 299 ? -8.766 25.062 0.531 1 92.25 299 ILE A CA 1
ATOM 2323 C C . ILE A 1 299 ? -9.273 25.344 1.942 1 92.25 299 ILE A C 1
ATOM 2325 O O . ILE A 1 299 ? -9.359 26.5 2.363 1 92.25 299 ILE A O 1
ATOM 2329 N N . LEU A 1 300 ? -9.531 24.297 2.643 1 90.94 300 LEU A N 1
ATOM 2330 C CA . LEU A 1 300 ? -10.031 24.438 4.008 1 90.94 300 LEU A CA 1
ATOM 2331 C C . LEU A 1 300 ? -8.961 25.047 4.914 1 90.94 300 LEU A C 1
ATOM 2333 O O . LEU A 1 300 ? -9.273 25.891 5.758 1 90.94 300 LEU A O 1
ATOM 2337 N N . ILE A 1 301 ? -7.703 24.609 4.746 1 91.56 301 ILE A N 1
ATOM 2338 C CA . ILE A 1 301 ? -6.586 25.156 5.504 1 91.56 301 ILE A CA 1
ATOM 2339 C C . ILE A 1 301 ? -6.457 26.656 5.234 1 91.56 301 ILE A C 1
ATOM 2341 O O . ILE A 1 301 ? -6.301 27.453 6.16 1 91.56 301 ILE A O 1
ATOM 2345 N N . TRP A 1 302 ? -6.598 27.016 3.924 1 91.38 302 TRP A N 1
ATOM 2346 C CA . TRP A 1 302 ? -6.512 28.406 3.512 1 91.38 302 TRP A CA 1
ATOM 2347 C C . TRP A 1 302 ? -7.633 29.234 4.141 1 91.38 302 TRP A C 1
ATOM 2349 O O . TRP A 1 302 ? -7.387 30.312 4.688 1 91.38 302 TRP A O 1
ATOM 2359 N N . TRP A 1 303 ? -8.805 28.656 4.18 1 92.62 303 TRP A N 1
ATOM 2360 C CA . TRP A 1 303 ? -9.992 29.328 4.688 1 92.62 303 TRP A CA 1
ATOM 2361 C C . TRP A 1 303 ? -9.93 29.469 6.203 1 92.62 303 TRP A C 1
ATOM 2363 O O . TRP A 1 303 ? -10.172 30.547 6.742 1 92.62 303 TRP A O 1
ATOM 2373 N N . PHE A 1 304 ? -9.516 28.484 6.922 1 92.44 304 PHE A N 1
ATOM 2374 C CA . PHE A 1 304 ? -9.492 28.5 8.383 1 92.44 304 PHE A CA 1
ATOM 2375 C C . PHE A 1 304 ? -8.336 29.344 8.891 1 92.44 304 PHE A C 1
ATOM 2377 O O . PHE A 1 304 ? -8.461 30.016 9.922 1 92.44 304 PHE A O 1
ATOM 2384 N N . SER A 1 305 ? -7.25 29.375 8.203 1 92.06 305 SER A N 1
ATOM 2385 C CA . SER A 1 305 ? -6.129 30.234 8.578 1 92.06 305 SER A CA 1
ATOM 2386 C C . SER A 1 305 ? -6.508 31.703 8.492 1 92.06 305 SER A C 1
ATOM 2388 O O . SER A 1 305 ? -6.133 32.5 9.352 1 92.06 305 SER A O 1
ATOM 2390 N N . ARG A 1 306 ? -7.32 32.031 7.516 1 90.88 306 ARG A N 1
ATOM 2391 C CA . ARG A 1 306 ? -7.789 33.406 7.352 1 90.88 306 ARG A CA 1
ATOM 2392 C C . ARG A 1 306 ? -8.766 33.781 8.453 1 90.88 306 ARG A C 1
ATOM 2394 O O . ARG A 1 306 ? -8.68 34.875 9.016 1 90.88 306 ARG A O 1
ATOM 2401 N N . ILE A 1 307 ? -9.617 32.844 8.773 1 91.5 307 ILE A N 1
ATOM 2402 C CA . ILE A 1 307 ? -10.641 33.094 9.781 1 91.5 307 ILE A CA 1
ATOM 2403 C C . ILE A 1 307 ? -9.977 33.312 11.148 1 91.5 307 ILE A C 1
ATOM 2405 O O . ILE A 1 307 ? -10.375 34.188 11.898 1 91.5 307 ILE A O 1
ATOM 2409 N N . ILE A 1 308 ? -8.898 32.625 11.438 1 91.44 308 ILE A N 1
ATOM 2410 C CA . ILE A 1 308 ? -8.219 32.656 12.727 1 91.44 308 ILE A CA 1
ATOM 2411 C C . ILE A 1 308 ? -7.348 33.906 12.797 1 91.44 308 ILE A C 1
ATOM 2413 O O . ILE A 1 308 ? -7.32 34.594 13.82 1 91.44 308 ILE A O 1
ATOM 2417 N N . ALA A 1 309 ? -6.723 34.312 11.703 1 92.44 309 ALA A N 1
ATOM 2418 C CA . ALA A 1 309 ? -5.73 35.375 11.711 1 92.44 309 ALA A CA 1
ATOM 2419 C C . ALA A 1 309 ? -6.391 36.75 11.477 1 92.44 309 ALA A C 1
ATOM 2421 O O . ALA A 1 309 ? -5.844 37.781 11.852 1 92.44 309 ALA A O 1
ATOM 2422 N N . GLN A 1 310 ? -7.574 36.781 10.891 1 91.44 310 GLN A N 1
ATOM 2423 C CA . GLN A 1 310 ? -8.188 38 10.391 1 91.44 310 GLN A CA 1
ATOM 2424 C C . GLN A 1 310 ? -8.438 39 11.523 1 91.44 310 GLN A C 1
ATOM 2426 O O . GLN A 1 310 ? -8.109 40.156 11.406 1 91.44 310 GLN A O 1
ATOM 2431 N N . PRO A 1 311 ? -9.039 38.562 12.688 1 92 311 PRO A N 1
ATOM 2432 C CA . PRO A 1 311 ? -9.281 39.531 13.75 1 92 311 PRO A CA 1
ATOM 2433 C C . PRO A 1 311 ? -8.008 40.219 14.227 1 92 311 PRO A C 1
ATOM 2435 O O . PRO A 1 311 ? -7.988 41.438 14.414 1 92 311 PRO A O 1
ATOM 2438 N N . LEU A 1 312 ? -6.965 39.5 14.367 1 92 312 LEU A N 1
ATOM 2439 C CA . LEU A 1 312 ? -5.711 40.062 14.867 1 92 312 LEU A CA 1
ATOM 2440 C C . LEU A 1 312 ? -5.035 40.906 13.797 1 92 312 LEU A C 1
ATOM 2442 O O . LEU A 1 312 ? -4.375 41.906 14.117 1 92 312 LEU A O 1
ATOM 2446 N N . LYS A 1 313 ? -5.215 40.594 12.555 1 91.38 313 LYS A N 1
ATOM 2447 C CA . LYS A 1 313 ? -4.688 41.406 11.461 1 91.38 313 LYS A CA 1
ATOM 2448 C C . LYS A 1 313 ? -5.391 42.75 11.406 1 91.38 313 LYS A C 1
ATOM 2450 O O . LYS A 1 313 ? -4.738 43.781 11.227 1 91.38 313 LYS A O 1
ATOM 2455 N N . GLN A 1 314 ? -6.656 42.75 11.539 1 90.5 314 GLN A N 1
ATOM 2456 C CA . GLN A 1 314 ? -7.434 43.969 11.523 1 90.5 314 GLN A CA 1
ATOM 2457 C C . GLN A 1 314 ? -7.086 44.875 12.719 1 90.5 314 GLN A C 1
ATOM 2459 O O . GLN A 1 314 ? -6.965 46.094 12.578 1 90.5 314 GLN A O 1
ATOM 2464 N N . LEU A 1 315 ? -6.934 44.281 13.883 1 91.69 315 LEU A N 1
ATOM 2465 C CA . LEU A 1 315 ? -6.555 45.031 15.07 1 91.69 315 LEU A CA 1
ATOM 2466 C C . LEU A 1 315 ? -5.168 45.625 14.898 1 91.69 315 LEU A C 1
ATOM 2468 O O . LEU A 1 315 ? -4.957 46.812 15.25 1 91.69 315 LEU A O 1
ATOM 2472 N N . ALA A 1 316 ? -4.301 44.844 14.336 1 89.88 316 ALA A N 1
ATOM 2473 C CA . ALA A 1 316 ? -2.943 45.312 14.102 1 89.88 316 ALA A CA 1
ATOM 2474 C C . ALA A 1 316 ? -2.938 46.469 13.086 1 89.88 316 ALA A C 1
ATOM 2476 O O . ALA A 1 316 ? -2.18 47.438 13.227 1 89.88 316 ALA A O 1
ATOM 2477 N N . ALA A 1 317 ? -3.754 46.344 12.07 1 87.31 317 ALA A N 1
ATOM 2478 C CA . ALA A 1 317 ? -3.871 47.406 11.078 1 87.31 317 ALA A CA 1
ATOM 2479 C C . ALA A 1 317 ? -4.426 48.688 11.695 1 87.31 317 ALA A C 1
ATOM 2481 O O . ALA A 1 317 ? -3.975 49.781 11.367 1 87.31 317 ALA A O 1
ATOM 2482 N N . GLY A 1 318 ? -5.406 48.562 12.562 1 84.88 318 GLY A N 1
ATOM 2483 C CA . GLY A 1 318 ? -5.93 49.688 13.305 1 84.88 318 GLY A CA 1
ATOM 2484 C C . GLY A 1 318 ? -4.906 50.312 14.227 1 84.88 318 GLY A C 1
ATOM 2485 O O . GLY A 1 318 ? -4.816 51.531 14.32 1 84.88 318 GLY A O 1
ATOM 2486 N N . ALA A 1 319 ? -4.121 49.406 14.859 1 83.62 319 ALA A N 1
ATOM 2487 C CA . ALA A 1 319 ? -3.078 49.875 15.766 1 83.62 319 ALA A CA 1
ATOM 2488 C C . ALA A 1 319 ? -2.023 50.688 15.031 1 83.62 319 ALA A C 1
ATOM 2490 O O . ALA A 1 319 ? -1.433 51.625 15.594 1 83.62 319 ALA A O 1
ATOM 2491 N N . HIS A 1 320 ? -1.868 50.344 13.82 1 78.19 320 HIS A N 1
ATOM 2492 C CA . HIS A 1 320 ? -0.892 51.062 12.992 1 78.19 320 HIS A CA 1
ATOM 2493 C C . HIS A 1 320 ? -1.364 52.469 12.672 1 78.19 320 HIS A C 1
ATOM 2495 O O . HIS A 1 320 ? -0.548 53.375 12.523 1 78.19 320 HIS A O 1
ATOM 2501 N N . ARG A 1 321 ? -2.66 52.688 12.625 1 78.06 321 ARG A N 1
ATOM 2502 C CA . ARG A 1 321 ? -3.266 53.969 12.297 1 78.06 321 ARG A CA 1
ATOM 2503 C C . ARG A 1 321 ? -3.973 54.562 13.508 1 78.06 321 ARG A C 1
ATOM 2505 O O . ARG A 1 321 ? -5.082 55.094 13.383 1 78.06 321 ARG A O 1
ATOM 2512 N N . LEU A 1 322 ? -3.418 54.469 14.617 1 77.06 322 LEU A N 1
ATOM 2513 C CA . LEU A 1 322 ? -4.031 54.844 15.883 1 77.06 322 LEU A CA 1
ATOM 2514 C C . LEU A 1 322 ? -4.426 56.312 15.891 1 77.06 322 LEU A C 1
ATOM 2516 O O . LEU A 1 322 ? -5.391 56.688 16.547 1 77.06 322 LEU A O 1
ATOM 2520 N N . SER A 1 323 ? -3.738 57.125 15.039 1 68.69 323 SER A N 1
ATOM 2521 C CA . SER A 1 323 ? -3.934 58.562 15.07 1 68.69 323 SER A CA 1
ATOM 2522 C C . SER A 1 323 ? -5.113 58.969 14.203 1 68.69 323 SER A C 1
ATOM 2524 O O . SER A 1 323 ? -5.629 60.094 14.336 1 68.69 323 SER A O 1
ATOM 2526 N N . GLU A 1 324 ? -5.555 58.125 13.438 1 75 324 GLU A N 1
ATOM 2527 C CA . GLU A 1 324 ? -6.652 58.438 12.531 1 75 324 GLU A CA 1
ATOM 2528 C C . GLU A 1 324 ? -8 58.375 13.25 1 75 324 GLU A C 1
ATOM 2530 O O . GLU A 1 324 ? -8.242 57.438 14.031 1 75 324 GLU A O 1
ATOM 2535 N N . PRO A 1 325 ? -8.836 59.281 13.062 1 66.88 325 PRO A N 1
ATOM 2536 C CA . PRO A 1 325 ? -10.117 59.344 13.766 1 66.88 325 PRO A CA 1
ATOM 2537 C C . PRO A 1 325 ? -11.023 58.156 13.43 1 66.88 325 PRO A C 1
ATOM 2539 O O . PRO A 1 325 ? -11.797 57.719 14.281 1 66.88 325 PRO A O 1
ATOM 2542 N N . GLU A 1 326 ? -10.883 57.625 12.312 1 76.56 326 GLU A N 1
ATOM 2543 C CA . GLU A 1 326 ? -11.766 56.531 11.867 1 76.56 326 GLU A CA 1
ATOM 2544 C C . GLU A 1 326 ? -11.359 55.188 12.469 1 76.56 326 GLU A C 1
ATOM 2546 O O . GLU A 1 326 ? -12.125 54.219 12.422 1 76.56 326 GLU A O 1
ATOM 2551 N N . THR A 1 327 ? -10.211 55.25 13.07 1 81.31 327 THR A N 1
ATOM 2552 C CA . THR A 1 327 ? -9.641 53.969 13.539 1 81.31 327 THR A CA 1
ATOM 2553 C C . THR A 1 327 ? -10.469 53.406 14.688 1 81.31 327 THR A C 1
ATOM 2555 O O . THR A 1 327 ? -10.617 52.188 14.805 1 81.31 327 THR A O 1
ATOM 2558 N N . SER A 1 328 ? -11.102 54.281 15.461 1 77.44 328 SER A N 1
ATOM 2559 C CA . SER A 1 328 ? -11.922 53.812 16.578 1 77.44 328 SER A CA 1
ATOM 2560 C C . SER A 1 328 ? -13.109 53 16.109 1 77.44 328 SER A C 1
ATOM 2562 O O . SER A 1 328 ? -13.383 51.906 16.641 1 77.44 328 SER A O 1
ATOM 2564 N N . ALA A 1 329 ? -13.703 53.469 15.055 1 75.19 329 ALA A N 1
ATOM 2565 C CA . ALA A 1 329 ? -14.844 52.75 14.492 1 75.19 329 ALA A CA 1
ATOM 2566 C C . ALA A 1 329 ? -14.422 51.438 13.883 1 75.19 329 ALA A C 1
ATOM 2568 O O . ALA A 1 329 ? -15.117 50.406 14.016 1 75.19 329 ALA A O 1
ATOM 2569 N N . HIS A 1 330 ? -13.32 51.438 13.281 1 83.81 330 HIS A N 1
ATOM 2570 C CA . HIS A 1 330 ? -12.805 50.25 12.633 1 83.81 330 HIS A CA 1
ATOM 2571 C C . HIS A 1 330 ? -12.484 49.156 13.664 1 83.81 330 HIS A C 1
ATOM 2573 O O . HIS A 1 330 ? -12.828 48 13.461 1 83.81 330 HIS A O 1
ATOM 2579 N N . ILE A 1 331 ? -11.82 49.469 14.75 1 86.38 331 ILE A N 1
ATOM 2580 C CA . ILE A 1 331 ? -11.43 48.531 15.789 1 86.38 331 ILE A CA 1
ATOM 2581 C C . ILE A 1 331 ? -12.664 48 16.484 1 86.38 331 ILE A C 1
ATOM 2583 O O . ILE A 1 331 ? -12.742 46.781 16.797 1 86.38 331 ILE A O 1
ATOM 2587 N N . GLN A 1 332 ? -13.641 48.875 16.672 1 79.81 332 GLN A N 1
ATOM 2588 C CA . GLN A 1 332 ? -14.891 48.469 17.312 1 79.81 332 GLN A CA 1
ATOM 2589 C C . GLN A 1 332 ? -15.633 47.438 16.453 1 79.81 332 GLN A C 1
ATOM 2591 O O . GLN A 1 332 ? -16.297 46.562 16.969 1 79.81 332 GLN A O 1
ATOM 2596 N N . GLY A 1 333 ? -15.477 47.531 15.188 1 82.56 333 GLY A N 1
ATOM 2597 C CA . GLY A 1 333 ? -16.172 46.688 14.25 1 82.56 333 GLY A CA 1
ATOM 2598 C C . GLY A 1 333 ? -15.523 45.312 14.078 1 82.56 333 GLY A C 1
ATOM 2599 O O . GLY A 1 333 ? -16.125 44.406 13.492 1 82.56 333 GLY A O 1
ATOM 2600 N N . VAL A 1 334 ? -14.328 45.156 14.609 1 88.81 334 VAL A N 1
ATOM 2601 C CA . VAL A 1 334 ? -13.609 43.875 14.453 1 88.81 334 VAL A CA 1
ATOM 2602 C C . VAL A 1 334 ? -14.281 42.781 15.297 1 88.81 334 VAL A C 1
ATOM 2604 O O . VAL A 1 334 ? -14.578 43 16.469 1 88.81 334 VAL A O 1
ATOM 2607 N N . ARG A 1 335 ? -14.664 41.688 14.664 1 83.31 335 ARG A N 1
ATOM 2608 C CA . ARG A 1 335 ? -15.25 40.531 15.367 1 83.31 335 ARG A CA 1
ATOM 2609 C C . ARG A 1 335 ? -14.188 39.75 16.141 1 83.31 335 ARG A C 1
ATOM 2611 O O . ARG A 1 335 ? -13.391 39.031 15.539 1 83.31 335 ARG A O 1
ATOM 2618 N N . SER A 1 336 ? -14.055 39.938 17.438 1 84.88 336 SER A N 1
ATOM 2619 C CA . SER A 1 336 ? -13.086 39.25 18.297 1 84.88 336 SER A CA 1
ATOM 2620 C C . SER A 1 336 ? -13.734 38.125 19.062 1 84.88 336 SER A C 1
ATOM 2622 O O . SER A 1 336 ? -14.227 38.312 20.188 1 84.88 336 SER A O 1
ATOM 2624 N N . TRP A 1 337 ? -13.547 36.844 18.562 1 82 337 TRP A N 1
ATOM 2625 C CA . TRP A 1 337 ? -14.336 35.719 19.062 1 82 337 TRP A CA 1
ATOM 2626 C C . TRP A 1 337 ? -13.477 34.812 19.922 1 82 337 TRP A C 1
ATOM 2628 O O . TRP A 1 337 ? -13.977 33.812 20.484 1 82 337 TRP A O 1
ATOM 2638 N N . TYR A 1 338 ? -12.203 35 20.094 1 86.94 338 TYR A N 1
ATOM 2639 C CA . TYR A 1 338 ? -11.383 34.188 21 1 86.94 338 TYR A CA 1
ATOM 2640 C C . TYR A 1 338 ? -10.617 35.094 21.969 1 86.94 338 TYR A C 1
ATOM 2642 O O . TYR A 1 338 ? -10.633 36.312 21.828 1 86.94 338 TYR A O 1
ATOM 2650 N N . PHE A 1 339 ? -9.969 34.594 22.953 1 83.88 339 PHE A N 1
ATOM 2651 C CA . PHE A 1 339 ? -9.469 35.281 24.141 1 83.88 339 PHE A CA 1
ATOM 2652 C C . PHE A 1 339 ? -8.508 36.406 23.75 1 83.88 339 PHE A C 1
ATOM 2654 O O . PHE A 1 339 ? -8.719 37.562 24.094 1 83.88 339 PHE A O 1
ATOM 2661 N N . GLU A 1 340 ? -7.496 36.062 22.969 1 90.25 340 GLU A N 1
ATOM 2662 C CA . GLU A 1 340 ? -6.445 37 22.641 1 90.25 340 GLU A CA 1
ATOM 2663 C C . GLU A 1 340 ? -7 38.188 21.844 1 90.25 340 GLU A C 1
ATOM 2665 O O . GLU A 1 340 ? -6.672 39.344 22.125 1 90.25 340 GLU A O 1
ATOM 2670 N N . SER A 1 341 ? -7.895 37.906 20.891 1 89.69 341 SER A N 1
ATOM 2671 C CA . SER A 1 341 ? -8.438 38.969 20.047 1 89.69 341 SER A CA 1
ATOM 2672 C C . SER A 1 341 ? -9.367 39.875 20.844 1 89.69 341 SER A C 1
ATOM 2674 O O . SER A 1 341 ? -9.359 41.094 20.656 1 89.69 341 SER A O 1
ATOM 2676 N N . SER A 1 342 ? -10.117 39.344 21.797 1 85.06 342 SER A N 1
ATOM 2677 C CA . SER A 1 342 ? -11.062 40.125 22.578 1 85.06 342 SER A CA 1
ATOM 2678 C C . SER A 1 342 ? -10.328 41.031 23.578 1 85.06 342 SER A C 1
ATOM 2680 O O . SER A 1 342 ? -10.68 42.188 23.719 1 85.06 342 SER A O 1
ATOM 2682 N N . GLU A 1 343 ? -9.336 40.469 24.266 1 85.38 343 GLU A N 1
ATOM 2683 C CA . GLU A 1 343 ? -8.578 41.25 25.234 1 85.38 343 GLU A CA 1
ATOM 2684 C C . GLU A 1 343 ? -7.785 42.375 24.578 1 85.38 343 GLU A C 1
ATOM 2686 O O . GLU A 1 343 ? -7.711 43.469 25.094 1 85.38 343 GLU A O 1
ATOM 2691 N N . LEU A 1 344 ? -7.203 42.125 23.453 1 90.56 344 LEU A N 1
ATOM 2692 C CA . LEU A 1 344 ? -6.398 43.125 22.75 1 90.56 344 LEU A CA 1
ATOM 2693 C C . LEU A 1 344 ? -7.281 44.219 22.172 1 90.56 344 LEU A C 1
ATOM 2695 O O . LEU A 1 344 ? -6.902 45.375 22.172 1 90.56 344 LEU A O 1
ATOM 2699 N N . LYS A 1 345 ? -8.445 43.812 21.625 1 87.06 345 LYS A N 1
ATOM 2700 C CA . LYS A 1 345 ? -9.406 44.812 21.141 1 87.06 345 LYS A CA 1
ATOM 2701 C C . LYS A 1 345 ? -9.789 45.781 22.25 1 87.06 345 LYS A C 1
ATOM 2703 O O . LYS A 1 345 ? -9.773 47 22.047 1 87.06 345 LYS A O 1
ATOM 2708 N N . ARG A 1 346 ? -10.086 45.25 23.391 1 80.81 346 ARG A N 1
ATOM 2709 C CA . ARG A 1 346 ? -10.469 46.062 24.547 1 80.81 346 ARG A CA 1
ATOM 2710 C C . ARG A 1 346 ? -9.352 47.031 24.938 1 80.81 346 ARG A C 1
ATOM 2712 O O . ARG A 1 346 ? -9.586 48.219 25.141 1 80.81 346 ARG A O 1
ATOM 2719 N N . ALA A 1 347 ? -8.164 46.5 25.047 1 84.44 347 ALA A N 1
ATOM 2720 C CA . ALA A 1 347 ? -7.016 47.312 25.453 1 84.44 347 ALA A CA 1
ATOM 2721 C C . ALA A 1 347 ? -6.723 48.406 24.422 1 84.44 347 ALA A C 1
ATOM 2723 O O . ALA A 1 347 ? -6.367 49.531 24.797 1 84.44 347 ALA A O 1
ATOM 2724 N N . LEU A 1 348 ? -6.848 48.125 23.203 1 87.81 348 LEU A N 1
ATOM 2725 C CA . LEU A 1 348 ? -6.598 49.094 22.125 1 87.81 348 LEU A CA 1
ATOM 2726 C C . LEU A 1 348 ? -7.617 50.219 22.172 1 87.81 348 LEU A C 1
ATOM 2728 O O . LEU A 1 348 ? -7.27 51.375 21.938 1 87.81 348 LEU A O 1
ATOM 2732 N N . LEU A 1 349 ? -8.867 49.844 22.453 1 80.25 349 LEU A N 1
ATOM 2733 C CA . LEU A 1 349 ? -9.922 50.875 22.531 1 80.25 349 LEU A CA 1
ATOM 2734 C C . LEU A 1 349 ? -9.664 51.844 23.688 1 80.25 349 LEU A C 1
ATOM 2736 O O . LEU A 1 349 ? -9.867 53.031 23.547 1 80.25 349 LEU A O 1
ATOM 2740 N N . ILE A 1 350 ? -9.203 51.281 24.781 1 77 350 ILE A N 1
ATOM 2741 C CA . ILE A 1 350 ? -8.852 52.094 25.938 1 77 350 ILE A CA 1
ATOM 2742 C C . ILE A 1 350 ? -7.73 53.062 25.547 1 77 350 ILE A C 1
ATOM 2744 O O . ILE A 1 350 ? -7.832 54.281 25.781 1 77 350 ILE A O 1
ATOM 2748 N N . GLY A 1 351 ? -6.645 52.531 24.969 1 81 351 GLY A N 1
ATOM 2749 C CA . GLY A 1 351 ? -5.516 53.344 24.547 1 81 351 GLY A CA 1
ATOM 2750 C C . GLY A 1 351 ? -5.891 54.406 23.531 1 81 351 GLY A C 1
ATOM 2751 O O . GLY A 1 351 ? -5.426 55.531 23.625 1 81 351 GLY A O 1
ATOM 2752 N N . LEU A 1 352 ? -6.77 54.094 22.641 1 80.12 352 LEU A N 1
ATOM 2753 C CA . LEU A 1 352 ? -7.211 55 21.609 1 80.12 352 LEU A CA 1
ATOM 2754 C C . LEU A 1 352 ? -8.016 56.156 22.203 1 80.12 352 LEU A C 1
ATOM 2756 O O . LEU A 1 352 ? -7.848 57.312 21.797 1 80.12 352 LEU A O 1
ATOM 2760 N N . ASN A 1 353 ? -8.836 55.875 23.094 1 74.31 353 ASN A N 1
ATOM 2761 C CA . ASN A 1 353 ? -9.656 56.906 23.734 1 74.31 353 ASN A CA 1
ATOM 2762 C C . ASN A 1 353 ? -8.797 57.875 24.531 1 74.31 353 ASN A C 1
ATOM 2764 O O . ASN A 1 353 ? -9.031 59.094 24.5 1 74.31 353 ASN A O 1
ATOM 2768 N N . LEU A 1 354 ? -7.898 57.375 25.203 1 76.12 354 LEU A N 1
ATOM 2769 C CA . LEU A 1 354 ? -6.988 58.188 25.984 1 76.12 354 LEU A CA 1
ATOM 2770 C C . LEU A 1 354 ? -6.16 59.094 25.062 1 76.12 354 LEU A C 1
ATOM 2772 O O . LEU A 1 354 ? -5.93 60.25 25.375 1 76.12 354 LEU A O 1
ATOM 2776 N N . LEU A 1 355 ? -5.773 58.562 24.016 1 76.88 355 LEU A N 1
ATOM 2777 C CA . LEU A 1 355 ? -4.996 59.312 23.031 1 76.88 355 LEU A CA 1
ATOM 2778 C C . LEU A 1 355 ? -5.828 60.438 22.438 1 76.88 355 LEU A C 1
ATOM 2780 O O . LEU A 1 355 ? -5.344 61.562 22.281 1 76.88 355 LEU A O 1
ATOM 2784 N N . HIS A 1 356 ? -7.016 60.156 22.125 1 72.38 356 HIS A N 1
ATOM 2785 C CA . HIS A 1 356 ? -7.902 61.156 21.547 1 72.38 356 HIS A CA 1
ATOM 2786 C C . HIS A 1 356 ? -8.203 62.281 22.547 1 72.38 356 HIS A C 1
ATOM 2788 O O . HIS A 1 356 ? -8.305 63.438 22.156 1 72.38 356 HIS A O 1
ATOM 2794 N N . GLU A 1 357 ? -8.344 61.938 23.781 1 69.56 357 GLU A N 1
ATOM 2795 C CA . GLU A 1 357 ? -8.547 62.938 24.844 1 69.56 357 GLU A CA 1
ATOM 2796 C C . GLU A 1 357 ? -7.352 63.875 24.938 1 69.56 357 GLU A C 1
ATOM 2798 O O . GLU A 1 357 ? -7.516 65.062 25.125 1 69.56 357 GLU A O 1
ATOM 2803 N N . ARG A 1 358 ? -6.234 63.344 24.891 1 67.44 358 ARG A N 1
ATOM 2804 C CA . ARG A 1 358 ? -5.008 64.125 25 1 67.44 358 ARG A CA 1
ATOM 2805 C C . ARG A 1 358 ? -4.832 65.062 23.797 1 67.44 358 ARG A C 1
ATOM 2807 O O . ARG A 1 358 ? -4.312 66.188 23.938 1 67.44 358 ARG A O 1
ATOM 2814 N N . LEU A 1 359 ? -5.039 64.562 22.641 1 63.78 359 LEU A N 1
ATOM 2815 C CA . LEU A 1 359 ? -4.844 65.375 21.422 1 63.78 359 LEU A CA 1
ATOM 2816 C C . LEU A 1 359 ? -5.926 66.438 21.297 1 63.78 359 LEU A C 1
ATOM 2818 O O . LEU A 1 359 ? -5.832 67.312 20.438 1 63.78 359 LEU A O 1
ATOM 2822 N N . GLY A 1 360 ? -6.574 66.75 22.344 1 57.88 360 GLY A N 1
ATOM 2823 C CA . GLY A 1 360 ? -7.566 67.812 22.281 1 57.88 360 GLY A CA 1
ATOM 2824 C C . GLY A 1 360 ? -8.773 67.438 21.438 1 57.88 360 GLY A C 1
ATOM 2825 O O . GLY A 1 360 ? -9.742 68.188 21.391 1 57.88 360 GLY A O 1
ATOM 2826 N N . LYS A 1 361 ? -8.516 66.875 20.453 1 48.94 361 LYS A N 1
ATOM 2827 C CA . LYS A 1 361 ? -9.516 66.625 19.438 1 48.94 361 LYS A CA 1
ATOM 2828 C C . LYS A 1 361 ? -10.57 65.625 19.938 1 48.94 361 LYS A C 1
ATOM 2830 O O . LYS A 1 361 ? -10.492 64.438 19.656 1 48.94 361 LYS A O 1
ATOM 2835 N N . LEU A 1 362 ? -10.68 65.375 21.094 1 46.41 362 LEU A N 1
ATOM 2836 C CA . LEU A 1 362 ? -11.891 64.625 21.391 1 46.41 362 LEU A CA 1
ATOM 2837 C C . LEU A 1 362 ? -13.039 65.062 20.484 1 46.41 362 LEU A C 1
ATOM 2839 O O . LEU A 1 362 ? -13.469 66.25 20.531 1 46.41 362 LEU A O 1
ATOM 2843 N N . ASN A 1 363 ? -12.883 64.875 19.406 1 44.94 363 ASN A N 1
ATOM 2844 C CA . ASN A 1 363 ? -14.062 65.125 18.578 1 44.94 363 ASN A CA 1
ATOM 2845 C C . ASN A 1 363 ? -15.352 64.938 19.375 1 44.94 363 ASN A C 1
ATOM 2847 O O . ASN A 1 363 ? -15.805 63.781 19.594 1 44.94 363 ASN A O 1
ATOM 2851 N N . HIS A 1 364 ? -15.523 65.75 20.359 1 50.47 364 HIS A N 1
ATOM 2852 C CA . HIS A 1 364 ? -16.797 65.938 21.016 1 50.47 364 HIS A CA 1
ATOM 2853 C C . HIS A 1 364 ? -17.969 65.5 20.141 1 50.47 364 HIS A C 1
ATOM 2855 O O . HIS A 1 364 ? -18.922 64.875 20.625 1 50.47 364 HIS A O 1
ATOM 2861 N N . ASP A 1 365 ? -17.672 65.688 18.922 1 53.72 365 ASP A N 1
ATOM 2862 C CA . ASP A 1 365 ? -18.797 65.438 18 1 53.72 365 ASP A CA 1
ATOM 2863 C C . ASP A 1 365 ? -19.078 63.969 17.844 1 53.72 365 ASP A C 1
ATOM 2865 O O . ASP A 1 365 ? -20.234 63.562 17.656 1 53.72 365 ASP A O 1
ATOM 2869 N N . ILE A 1 366 ? -18.094 63.188 18.094 1 59.66 366 ILE A N 1
ATOM 2870 C CA . ILE A 1 366 ? -18.359 61.781 17.828 1 59.66 366 ILE A CA 1
ATOM 2871 C C . ILE A 1 366 ? -18.922 61.094 19.078 1 59.66 366 ILE A C 1
ATOM 2873 O O . ILE A 1 366 ? -19.703 60.156 18.984 1 59.66 366 ILE A O 1
ATOM 2877 N N . GLN A 1 367 ? -18.672 61.719 20.188 1 67.5 367 GLN A N 1
ATOM 2878 C CA . GLN A 1 367 ? -19.109 61.094 21.438 1 67.5 367 GLN A CA 1
ATOM 2879 C C . GLN A 1 367 ? -20.297 61.844 22.031 1 67.5 367 GLN A C 1
ATOM 2881 O O . GLN A 1 367 ? -20.656 61.625 23.188 1 67.5 367 GLN A O 1
ATOM 2886 N N . THR A 1 368 ? -20.781 62.688 21.219 1 78.12 368 THR A N 1
ATOM 2887 C CA . THR A 1 368 ? -21.891 63.469 21.75 1 78.12 368 THR A CA 1
ATOM 2888 C C . THR A 1 368 ? -23.125 63.344 20.859 1 78.12 368 THR A C 1
ATOM 2890 O O . THR A 1 368 ? -23 63.125 19.641 1 78.12 368 THR A O 1
ATOM 2893 N N . ASP A 1 369 ? -24.281 63.344 21.453 1 80.88 369 ASP A N 1
ATOM 2894 C CA . ASP A 1 369 ? -25.547 63.375 20.75 1 80.88 369 ASP A CA 1
ATOM 2895 C C . ASP A 1 369 ? -25.844 64.812 20.219 1 80.88 369 ASP A C 1
ATOM 2897 O O . ASP A 1 369 ? -25.922 65.75 21 1 80.88 369 ASP A O 1
ATOM 2901 N N . PRO A 1 370 ? -25.922 64.875 19 1 81.56 370 PRO A N 1
ATOM 2902 C CA . PRO A 1 370 ? -26.078 66.25 18.406 1 81.56 370 PRO A CA 1
ATOM 2903 C C . PRO A 1 370 ? -27.328 66.938 18.891 1 81.56 370 PRO A C 1
ATOM 2905 O O . PRO A 1 370 ? -27.375 68.188 18.938 1 81.56 370 PRO A O 1
ATOM 2908 N N . LEU A 1 371 ? -28.406 66.25 19.281 1 86.12 371 LEU A N 1
ATOM 2909 C CA . LEU A 1 371 ? -29.672 66.875 19.688 1 86.12 371 LEU A CA 1
ATOM 2910 C C . LEU A 1 371 ? -29.562 67.5 21.094 1 86.12 371 LEU A C 1
ATOM 2912 O O . LEU A 1 371 ? -30.016 68.625 21.312 1 86.12 371 LEU A O 1
ATOM 2916 N N . THR A 1 372 ? -28.953 66.75 21.969 1 91.12 372 THR A N 1
ATOM 2917 C CA . THR A 1 372 ? -29 67.188 23.359 1 91.12 372 THR A CA 1
ATOM 2918 C C . THR A 1 372 ? -27.641 67.625 23.844 1 91.12 372 THR A C 1
ATOM 2920 O O . THR A 1 372 ? -27.531 68.25 24.906 1 91.12 372 THR A O 1
ATOM 2923 N N . GLY A 1 373 ? -26.578 67.25 23.094 1 85.06 373 GLY A N 1
ATOM 2924 C CA . GLY A 1 373 ? -25.234 67.625 23.516 1 85.06 373 GLY A CA 1
ATOM 2925 C C . GLY A 1 373 ? -24.672 66.688 24.562 1 85.06 373 GLY A C 1
ATOM 2926 O O . GLY A 1 373 ? -23.516 66.812 24.984 1 85.06 373 GLY A O 1
ATOM 2927 N N . LEU A 1 374 ? -25.422 65.75 25.016 1 89.62 374 LEU A N 1
ATOM 2928 C CA . LEU A 1 374 ? -24.938 64.75 25.969 1 89.62 374 LEU A CA 1
ATOM 2929 C C . LEU A 1 374 ? -24.062 63.719 25.266 1 89.62 374 LEU A C 1
ATOM 2931 O O . LEU A 1 374 ? -23.969 63.719 24.031 1 89.62 374 LEU A O 1
ATOM 2935 N N . ARG A 1 375 ? -23.344 62.969 26.047 1 85.25 375 ARG A N 1
ATOM 2936 C CA . ARG A 1 375 ? -22.578 61.875 25.453 1 85.25 375 ARG A CA 1
ATOM 2937 C C . ARG A 1 375 ? -23.5 60.875 24.766 1 85.25 375 ARG A C 1
ATOM 2939 O O . ARG A 1 375 ? -24.641 60.719 25.172 1 85.25 375 ARG A O 1
ATOM 2946 N N . ASN A 1 376 ? -23.125 60.344 23.688 1 84.44 376 ASN A N 1
ATOM 2947 C CA . ASN A 1 376 ? -23.875 59.281 23.016 1 84.44 376 ASN A CA 1
ATOM 2948 C C . ASN A 1 376 ? -23.469 57.906 23.531 1 84.44 376 ASN A C 1
ATOM 2950 O O . ASN A 1 376 ? -22.703 57.781 24.484 1 84.44 376 ASN A O 1
ATOM 2954 N N . ARG A 1 377 ? -24.094 56.844 22.953 1 79.38 377 ARG A N 1
ATOM 2955 C CA . ARG A 1 377 ? -23.828 55.5 23.391 1 79.38 377 ARG A CA 1
ATOM 2956 C C . ARG A 1 377 ? -22.344 55.156 23.328 1 79.38 377 ARG A C 1
ATOM 2958 O O . ARG A 1 377 ? -21.812 54.5 24.219 1 79.38 377 ARG A O 1
ATOM 2965 N N . ARG A 1 378 ? -21.672 55.625 22.375 1 69.75 378 ARG A N 1
ATOM 2966 C CA . ARG A 1 378 ? -20.234 55.438 22.219 1 69.75 378 ARG A CA 1
ATOM 2967 C C . ARG A 1 378 ? -19.469 56.062 23.375 1 69.75 378 ARG A C 1
ATOM 2969 O O . ARG A 1 378 ? -18.547 55.469 23.922 1 69.75 378 ARG A O 1
ATOM 2976 N N . GLY A 1 379 ? -19.828 57.281 23.594 1 73.5 379 GLY A N 1
ATOM 2977 C CA . GLY A 1 379 ? -19.219 57.969 24.719 1 73.5 379 GLY A CA 1
ATOM 2978 C C . GLY A 1 379 ? -19.438 57.25 26.047 1 73.5 379 GLY A C 1
ATOM 2979 O O . GLY A 1 379 ? -18.531 57.219 26.891 1 73.5 379 GLY A O 1
ATOM 2980 N N . LEU A 1 380 ? -20.594 56.719 26.156 1 81.69 380 LEU A N 1
ATOM 2981 C CA . LEU A 1 380 ? -20.922 55.969 27.375 1 81.69 380 LEU A CA 1
ATOM 2982 C C . LEU A 1 380 ? -20.031 54.75 27.5 1 81.69 380 LEU A C 1
ATOM 2984 O O . LEU A 1 380 ? -19.453 54.5 28.562 1 81.69 380 LEU A O 1
ATOM 2988 N N . ASP A 1 381 ? -19.938 54 26.469 1 75.88 381 ASP A N 1
ATOM 2989 C CA . ASP A 1 381 ? -19.156 52.75 26.438 1 75.88 381 ASP A CA 1
ATOM 2990 C C . ASP A 1 381 ? -17.688 53.031 26.75 1 75.88 381 ASP A C 1
ATOM 2992 O O . ASP A 1 381 ? -17.047 52.25 27.453 1 75.88 381 ASP A O 1
ATOM 2996 N N . LEU A 1 382 ? -17.234 54.062 26.281 1 71.19 382 LEU A N 1
ATOM 2997 C CA . LEU A 1 382 ? -15.852 54.438 26.5 1 71.19 382 LEU A CA 1
ATOM 2998 C C . LEU A 1 382 ? -15.609 54.75 27.969 1 71.19 382 LEU A C 1
ATOM 3000 O O . LEU A 1 382 ? -14.594 54.344 28.547 1 71.19 382 LEU A O 1
ATOM 3004 N N . ALA A 1 383 ? -16.453 55.531 28.531 1 76.81 383 ALA A N 1
ATOM 3005 C CA . ALA A 1 383 ? -16.328 55.875 29.953 1 76.81 383 ALA A CA 1
ATOM 3006 C C . ALA A 1 383 ? -16.328 54.594 30.812 1 76.81 383 ALA A C 1
ATOM 3008 O O . ALA A 1 383 ? -15.492 54.469 31.719 1 76.81 383 ALA A O 1
ATOM 3009 N N . VAL A 1 384 ? -17.156 53.781 30.453 1 81.75 384 VAL A N 1
ATOM 3010 C CA . VAL A 1 384 ? -17.281 52.531 31.203 1 81.75 384 VAL A CA 1
ATOM 3011 C C . VAL A 1 384 ? -15.977 51.719 31.094 1 81.75 384 VAL A C 1
ATOM 3013 O O . VAL A 1 384 ? -15.445 51.25 32.094 1 81.75 384 VAL A O 1
ATOM 3016 N N . THR A 1 385 ? -15.562 51.594 29.891 1 72.62 385 THR A N 1
ATOM 3017 C CA . THR A 1 385 ? -14.344 50.844 29.625 1 72.62 385 THR A CA 1
ATOM 3018 C C . THR A 1 385 ? -13.164 51.438 30.391 1 72.62 385 THR A C 1
ATOM 3020 O O . THR A 1 385 ? -12.375 50.688 30.984 1 72.62 385 THR A O 1
ATOM 3023 N N . LEU A 1 386 ? -13.078 52.688 30.406 1 71.31 386 LEU A N 1
ATOM 3024 C CA . LEU A 1 386 ? -11.992 53.406 31.094 1 71.31 386 LEU A CA 1
ATOM 3025 C C . LEU A 1 386 ? -12.094 53.188 32.594 1 71.31 386 LEU A C 1
ATOM 3027 O O . LEU A 1 386 ? -11.094 52.906 33.25 1 71.31 386 LEU A O 1
ATOM 3031 N N . TRP A 1 387 ? -13.219 53.344 33.094 1 79.12 387 TRP A N 1
ATOM 3032 C CA . TRP A 1 387 ? -13.398 53.25 34.562 1 79.12 387 TRP A CA 1
ATOM 3033 C C . TRP A 1 387 ? -13.195 51.812 35.031 1 79.12 387 TRP A C 1
ATOM 3035 O O . TRP A 1 387 ? -12.68 51.594 36.125 1 79.12 387 TRP A O 1
ATOM 3045 N N . GLN A 1 388 ? -13.555 50.938 34.219 1 75.31 388 GLN A N 1
ATOM 3046 C CA . GLN A 1 388 ? -13.266 49.531 34.531 1 75.31 388 GLN A CA 1
ATOM 3047 C C . GLN A 1 388 ? -11.766 49.281 34.531 1 75.31 388 GLN A C 1
ATOM 3049 O O . GLN A 1 388 ? -11.266 48.562 35.438 1 75.31 388 GLN A O 1
ATOM 3054 N N . ALA A 1 389 ? -11.172 49.781 33.625 1 67.06 389 ALA A N 1
ATOM 3055 C CA . ALA A 1 389 ? -9.719 49.625 33.531 1 67.06 389 ALA A CA 1
ATOM 3056 C C . ALA A 1 389 ? -9.023 50.25 34.75 1 67.06 389 ALA A C 1
ATOM 3058 O O . ALA A 1 389 ? -8.016 49.719 35.219 1 67.06 389 ALA A O 1
ATOM 3059 N N . GLU A 1 390 ? -9.672 51.281 35.188 1 68.88 390 GLU A N 1
ATOM 3060 C CA . GLU A 1 390 ? -9.141 52 36.344 1 68.88 390 GLU A CA 1
ATOM 3061 C C . GLU A 1 390 ? -9.617 51.375 37.625 1 68.88 390 GLU A C 1
ATOM 3063 O O . GLU A 1 390 ? -9.273 51.812 38.719 1 68.88 390 GLU A O 1
ATOM 3068 N N . LYS A 1 391 ? -10.367 50.312 37.406 1 75.12 391 LYS A N 1
ATOM 3069 C CA . LYS A 1 391 ? -11.008 49.656 38.562 1 75.12 391 LYS A CA 1
ATOM 3070 C C . LYS A 1 391 ? -11.719 50.688 39.438 1 75.12 391 LYS A C 1
ATOM 3072 O O . LYS A 1 391 ? -11.664 50.625 40.656 1 75.12 391 LYS A O 1
ATOM 3077 N N . ARG A 1 392 ? -12.258 51.656 38.812 1 77.5 392 ARG A N 1
ATOM 3078 C CA . ARG A 1 392 ? -13.031 52.688 39.5 1 77.5 392 ARG A CA 1
ATOM 3079 C C . ARG A 1 392 ? -14.516 52.344 39.531 1 77.5 392 ARG A C 1
ATOM 3081 O O . ARG A 1 392 ? -15.156 52.188 38.5 1 77.5 392 ARG A O 1
ATOM 3088 N N . PRO A 1 393 ? -15.008 52.125 40.719 1 87.88 393 PRO A N 1
ATOM 3089 C CA . PRO A 1 393 ? -16.438 51.812 40.781 1 87.88 393 PRO A CA 1
ATOM 3090 C C . PRO A 1 393 ? -17.328 52.938 40.312 1 87.88 393 PRO A C 1
ATOM 3092 O O . PRO A 1 393 ? -16.922 54.125 40.375 1 87.88 393 PRO A O 1
ATOM 3095 N N . PHE A 1 394 ? -18.484 52.531 39.75 1 91.56 394 PHE A N 1
ATOM 3096 C CA . PHE A 1 394 ? -19.422 53.531 39.312 1 91.56 394 PHE A CA 1
ATOM 3097 C C . PHE A 1 394 ? -20.859 53.062 39.438 1 91.56 394 PHE A C 1
ATOM 3099 O O . PHE A 1 394 ? -21.109 51.844 39.5 1 91.56 394 PHE A O 1
ATOM 3106 N N . ALA A 1 395 ? -21.812 53.969 39.625 1 94.56 395 ALA A N 1
ATOM 3107 C CA . ALA A 1 395 ? -23.25 53.688 39.625 1 94.56 395 ALA A CA 1
ATOM 3108 C C . ALA A 1 395 ? -23.906 54.094 38.312 1 94.56 395 ALA A C 1
ATOM 3110 O O . ALA A 1 395 ? -23.469 55.031 37.656 1 94.56 395 ALA A O 1
ATOM 3111 N N . VAL A 1 396 ? -24.922 53.312 37.906 1 95.12 396 VAL A N 1
ATOM 3112 C CA . VAL A 1 396 ? -25.672 53.562 36.688 1 95.12 396 VAL A CA 1
ATOM 3113 C C . VAL A 1 396 ? -27.109 53.938 37 1 95.12 396 VAL A C 1
ATOM 3115 O O . VAL A 1 396 ? -27.766 53.25 37.812 1 95.12 396 VAL A O 1
ATOM 3118 N N . VAL A 1 397 ? -27.578 55.031 36.469 1 96.38 397 VAL A N 1
ATOM 3119 C CA . VAL A 1 397 ? -28.969 55.469 36.562 1 96.38 397 VAL A CA 1
ATOM 3120 C C . VAL A 1 397 ? -29.625 55.406 35.188 1 96.38 397 VAL A C 1
ATOM 3122 O O . VAL A 1 397 ? -29.281 56.219 34.312 1 96.38 397 VAL A O 1
ATOM 3125 N N . ALA A 1 398 ? -30.5 54.5 35 1 96.44 398 ALA A N 1
ATOM 3126 C CA . ALA A 1 398 ? -31.297 54.469 33.75 1 96.44 398 ALA A CA 1
ATOM 3127 C C . ALA A 1 398 ? -32.531 55.375 33.875 1 96.44 398 ALA A C 1
ATOM 3129 O O . ALA A 1 398 ? -33.281 55.281 34.844 1 96.44 398 ALA A O 1
ATOM 3130 N N . ILE A 1 399 ? -32.688 56.219 32.875 1 96.44 399 ILE A N 1
ATOM 3131 C CA . ILE A 1 399 ? -33.75 57.219 32.906 1 96.44 399 ILE A CA 1
ATOM 3132 C C . ILE A 1 399 ? -34.625 57.094 31.672 1 96.44 399 ILE A C 1
ATOM 3134 O O . ILE A 1 399 ? -34.125 56.938 30.547 1 96.44 399 ILE A O 1
ATOM 3138 N N . ASP A 1 400 ? -35.844 57.156 31.844 1 95.25 400 ASP A N 1
ATOM 3139 C CA . ASP A 1 400 ? -36.812 57.156 30.75 1 95.25 400 ASP A CA 1
ATOM 3140 C C . ASP A 1 400 ? -37.938 58.188 31 1 95.25 400 ASP A C 1
ATOM 3142 O O . ASP A 1 400 ? -38.406 58.312 32.125 1 95.25 400 ASP A O 1
ATOM 3146 N N . ILE A 1 401 ? -38.312 58.844 29.922 1 94.25 401 ILE A N 1
ATOM 3147 C CA . ILE A 1 401 ? -39.406 59.812 30.016 1 94.25 401 ILE A CA 1
ATOM 3148 C C . ILE A 1 401 ? -40.75 59.094 30.016 1 94.25 401 ILE A C 1
ATOM 3150 O O . ILE A 1 401 ? -41.031 58.312 29.109 1 94.25 401 ILE A O 1
ATOM 3154 N N . ASP A 1 402 ? -41.594 59.406 31.094 1 92.94 402 ASP A N 1
ATOM 3155 C CA . ASP A 1 402 ? -42.875 58.75 31.203 1 92.94 402 ASP A CA 1
ATOM 3156 C C . ASP A 1 402 ? -43.844 59.25 30.109 1 92.94 402 ASP A C 1
ATOM 3158 O O . ASP A 1 402 ? -44.062 60.438 29.969 1 92.94 402 ASP A O 1
ATOM 3162 N N . HIS A 1 403 ? -44.375 58.312 29.375 1 90.25 403 HIS A N 1
ATOM 3163 C CA . HIS A 1 403 ? -45.375 58.562 28.344 1 90.25 403 HIS A CA 1
ATOM 3164 C C . HIS A 1 403 ? -44.844 59.531 27.281 1 90.25 403 HIS A C 1
ATOM 3166 O O . HIS A 1 403 ? -45.531 60.469 26.859 1 90.25 403 HIS A O 1
ATOM 3172 N N . PHE A 1 404 ? -43.656 59.312 26.828 1 90.81 404 PHE A N 1
ATOM 3173 C CA . PHE A 1 404 ? -43.031 60.188 25.844 1 90.81 404 PHE A CA 1
ATOM 3174 C C . PHE A 1 404 ? -43.719 60.062 24.484 1 90.81 404 PHE A C 1
ATOM 3176 O O . PHE A 1 404 ? -43.844 61.031 23.766 1 90.81 404 PHE A O 1
ATOM 3183 N N . LYS A 1 405 ? -44.125 58.875 24.156 1 88 405 LYS A N 1
ATOM 3184 C CA . LYS A 1 405 ? -44.844 58.688 22.906 1 88 405 LYS A CA 1
ATOM 3185 C C . LYS A 1 405 ? -46.094 59.531 22.828 1 88 405 LYS A C 1
ATOM 3187 O O . LYS A 1 405 ? -46.438 60.062 21.766 1 88 405 LYS A O 1
ATOM 3192 N N . GLN A 1 406 ? -46.781 59.656 23.922 1 88.94 406 GLN A N 1
ATOM 3193 C CA . GLN A 1 406 ? -47.969 60.5 23.969 1 88.94 406 GLN A CA 1
ATOM 3194 C C . GLN A 1 406 ? -47.656 61.938 23.703 1 88.94 406 GLN A C 1
ATOM 3196 O O . GLN A 1 406 ? -48.438 62.656 23.094 1 88.94 406 GLN A O 1
ATOM 3201 N N . VAL A 1 407 ? -46.5 62.312 24.203 1 87.81 407 VAL A N 1
ATOM 3202 C CA . VAL A 1 407 ? -46.062 63.688 23.984 1 87.81 407 VAL A CA 1
ATOM 3203 C C . VAL A 1 407 ? -45.844 63.938 22.484 1 87.81 407 VAL A C 1
ATOM 3205 O O . VAL A 1 407 ? -46.281 64.938 21.922 1 87.81 407 VAL A O 1
ATOM 3208 N N . ASN A 1 408 ? -45.219 63 21.812 1 86.75 408 ASN A N 1
ATOM 3209 C CA . ASN A 1 408 ? -44.938 63.094 20.375 1 86.75 408 ASN A CA 1
ATOM 3210 C C . ASN A 1 408 ? -46.25 63.062 19.562 1 86.75 408 ASN A C 1
ATOM 3212 O O . ASN A 1 408 ? -46.406 63.812 18.594 1 86.75 408 ASN A O 1
ATOM 3216 N N . ASP A 1 409 ? -47.094 62.281 20.062 1 85.81 409 ASP A N 1
ATOM 3217 C CA . ASP A 1 409 ? -48.375 62.094 19.344 1 85.81 409 ASP A CA 1
ATOM 3218 C C . ASP A 1 409 ? -49.25 63.344 19.469 1 85.81 409 ASP A C 1
ATOM 3220 O O . ASP A 1 409 ? -49.906 63.75 18.5 1 85.81 409 ASP A O 1
ATOM 3224 N N . ARG A 1 410 ? -49.188 63.938 20.594 1 90.25 410 ARG A N 1
ATOM 3225 C CA . ARG A 1 410 ? -50.094 65.062 20.891 1 90.25 410 ARG A CA 1
ATOM 3226 C C . ARG A 1 410 ? -49.5 66.375 20.406 1 90.25 410 ARG A C 1
ATOM 3228 O O . ARG A 1 410 ? -50.219 67.25 19.922 1 90.25 410 ARG A O 1
ATOM 3235 N N . PHE A 1 411 ? -48.219 66.5 20.562 1 89.44 411 PHE A N 1
ATOM 3236 C CA . PHE A 1 411 ? -47.625 67.812 20.344 1 89.44 411 PHE A CA 1
ATOM 3237 C C . PHE A 1 411 ? -46.656 67.812 19.156 1 89.44 411 PHE A C 1
ATOM 3239 O O . PHE A 1 411 ? -46.188 68.875 18.703 1 89.44 411 PHE A O 1
ATOM 3246 N N . GLY A 1 412 ? -46.344 66.625 18.594 1 86.25 412 GLY A N 1
ATOM 3247 C CA . GLY A 1 412 ? -45.438 66.5 17.453 1 86.25 412 GLY A CA 1
ATOM 3248 C C . GLY A 1 412 ? -44 66.25 17.859 1 86.25 412 GLY A C 1
ATOM 3249 O O . GLY A 1 412 ? -43.625 66.438 19 1 86.25 412 GLY A O 1
ATOM 3250 N N . HIS A 1 413 ? -43.125 65.875 16.875 1 87.06 413 HIS A N 1
ATOM 3251 C CA . HIS A 1 413 ? -41.75 65.438 17.109 1 87.06 413 HIS A CA 1
ATOM 3252 C C . HIS A 1 413 ? -40.875 66.625 17.453 1 87.06 413 HIS A C 1
ATOM 3254 O O . HIS A 1 413 ? -39.906 66.5 18.203 1 87.06 413 HIS A O 1
ATOM 3260 N N . ALA A 1 414 ? -41.219 67.688 16.922 1 88.56 414 ALA A N 1
ATOM 3261 C CA . ALA A 1 414 ? -40.406 68.875 17.234 1 88.56 414 ALA A CA 1
ATOM 3262 C C . ALA A 1 414 ? -40.5 69.25 18.719 1 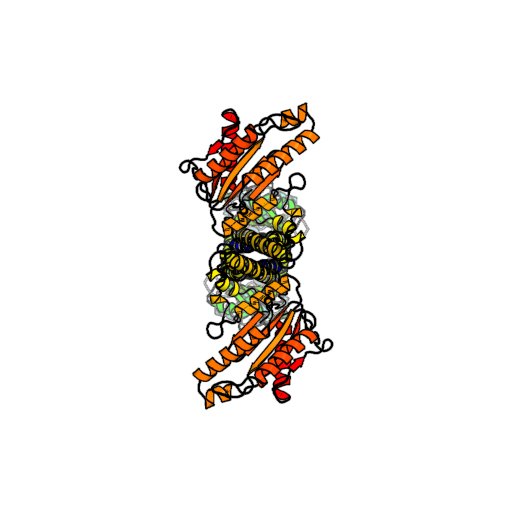88.56 414 ALA A C 1
ATOM 3264 O O . ALA A 1 414 ? -39.5 69.562 19.328 1 88.56 414 ALA A O 1
ATOM 3265 N N . VAL A 1 415 ? -41.688 69.125 19.25 1 89.88 415 VAL A N 1
ATOM 3266 C CA . VAL A 1 415 ? -41.875 69.375 20.672 1 89.88 415 VAL A CA 1
ATOM 3267 C C . VAL A 1 415 ? -41.188 68.312 21.484 1 89.88 415 VAL A C 1
ATOM 3269 O O . VAL A 1 415 ? -40.625 68.562 22.547 1 89.88 415 VAL A O 1
ATOM 3272 N N . GLY A 1 416 ? -41.219 67.125 20.938 1 90.94 416 GLY A N 1
ATOM 3273 C CA . GLY A 1 416 ? -40.5 66 21.562 1 90.94 416 GLY A CA 1
ATOM 3274 C C . GLY A 1 416 ? -39 66.312 21.703 1 90.94 416 GLY A C 1
ATOM 3275 O O . GLY A 1 416 ? -38.406 66.062 22.75 1 90.94 416 GLY A O 1
ATOM 3276 N N . ASP A 1 417 ? -38.469 66.812 20.688 1 91.19 417 ASP A N 1
ATOM 3277 C CA . ASP A 1 417 ? -37.062 67.188 20.688 1 91.19 417 ASP A CA 1
ATOM 3278 C C . ASP A 1 417 ? -36.75 68.25 21.75 1 91.19 417 ASP A C 1
ATOM 3280 O O . ASP A 1 417 ? -35.719 68.188 22.422 1 91.19 417 ASP A O 1
ATOM 3284 N N . GLU A 1 418 ? -37.656 69.125 21.859 1 90.81 418 GLU A N 1
ATOM 3285 C CA . GLU A 1 418 ? -37.5 70.188 22.859 1 90.81 418 GLU A CA 1
ATOM 3286 C C . GLU A 1 418 ? -37.531 69.625 24.266 1 90.81 418 GLU A C 1
ATOM 3288 O O . GLU A 1 418 ? -36.781 70.062 25.156 1 90.81 418 GLU A O 1
ATOM 3293 N N . VAL A 1 419 ? -38.375 68.688 24.438 1 92.62 419 VAL A N 1
ATOM 3294 C CA . VAL A 1 419 ? -38.5 68 25.734 1 92.62 419 VAL A CA 1
ATOM 3295 C C . VAL A 1 419 ? -37.188 67.25 26.047 1 92.62 419 VAL A C 1
ATOM 3297 O O . VAL A 1 419 ? -36.688 67.312 27.188 1 92.62 419 VAL A O 1
ATOM 3300 N N . LEU A 1 420 ? -36.688 66.625 25.062 1 94 420 LEU A N 1
ATOM 3301 C CA . LEU A 1 420 ? -35.438 65.875 25.234 1 94 420 LEU A CA 1
ATOM 3302 C C . LEU A 1 420 ? -34.281 66.875 25.609 1 94 420 LEU A C 1
ATOM 3304 O O . LEU A 1 420 ? -33.5 66.562 26.484 1 94 420 LEU A O 1
ATOM 3308 N N . GLN A 1 421 ? -34.219 67.938 24.984 1 94 421 GLN A N 1
ATOM 3309 C CA . GLN A 1 421 ? -33.219 68.938 25.25 1 94 421 GLN A CA 1
ATOM 3310 C C . GLN A 1 421 ? -33.344 69.5 26.656 1 94 421 GLN A C 1
ATOM 3312 O O . GLN A 1 421 ? -32.375 69.688 27.359 1 94 421 GLN A O 1
ATOM 3317 N N . ALA A 1 422 ? -34.562 69.75 26.984 1 93.94 422 ALA A N 1
ATOM 3318 C CA . ALA A 1 422 ? -34.844 70.312 28.312 1 93.94 422 ALA A CA 1
ATOM 3319 C C . ALA A 1 422 ? -34.406 69.312 29.391 1 93.94 422 ALA A C 1
ATOM 3321 O O . ALA A 1 422 ? -33.812 69.688 30.406 1 93.94 422 ALA A O 1
ATOM 3322 N N . LEU A 1 423 ? -34.781 68.125 29.172 1 94.38 423 LEU A N 1
ATOM 3323 C CA . LEU A 1 423 ? -34.375 67.062 30.125 1 94.38 423 LEU A CA 1
ATOM 3324 C C . LEU A 1 423 ? -32.844 67 30.234 1 94.38 423 LEU A C 1
ATOM 3326 O O . LEU A 1 423 ? -32.312 66.938 31.344 1 94.38 423 LEU A O 1
ATOM 3330 N N . ALA A 1 424 ? -32.188 67.062 29.156 1 94.75 424 ALA A N 1
ATOM 3331 C CA . ALA A 1 424 ? -30.719 67 29.109 1 94.75 424 ALA A CA 1
ATOM 3332 C C . ALA A 1 424 ? -30.125 68.125 29.953 1 94.75 424 ALA A C 1
ATOM 3334 O O . ALA A 1 424 ? -29.156 67.938 30.688 1 94.75 424 ALA A O 1
ATOM 3335 N N . GLU A 1 425 ? -30.641 69.25 29.812 1 93 425 GLU A N 1
ATOM 3336 C CA . GLU A 1 425 ? -30.172 70.375 30.578 1 93 425 GLU A CA 1
ATOM 3337 C C . GLU A 1 425 ? -30.375 70.188 32.094 1 93 425 GLU A C 1
ATOM 3339 O O . GLU A 1 425 ? -29.5 70.5 32.875 1 93 425 GLU A O 1
ATOM 3344 N N . LEU A 1 426 ? -31.516 69.688 32.406 1 94.25 426 LEU A N 1
ATOM 3345 C CA . LEU A 1 426 ? -31.797 69.375 33.812 1 94.25 426 LEU A CA 1
ATOM 3346 C C . LEU A 1 426 ? -30.828 68.312 34.375 1 94.25 426 LEU A C 1
ATOM 3348 O O . LEU A 1 426 ? -30.375 68.438 35.5 1 94.25 426 LEU A O 1
ATOM 3352 N N . MET A 1 427 ? -30.547 67.375 33.594 1 94.88 427 MET A N 1
ATOM 3353 C CA . MET A 1 427 ? -29.625 66.312 33.969 1 94.88 427 MET A CA 1
ATOM 3354 C C . MET A 1 427 ? -28.219 66.875 34.25 1 94.88 427 MET A C 1
ATOM 3356 O O . MET A 1 427 ? -27.578 66.5 35.219 1 94.88 427 MET A O 1
ATOM 3360 N N . ARG A 1 428 ? -27.781 67.688 33.375 1 91.56 428 ARG A N 1
ATOM 3361 C CA . ARG A 1 428 ? -26.484 68.312 33.531 1 91.56 428 ARG A CA 1
ATOM 3362 C C . ARG A 1 428 ? -26.422 69.125 34.812 1 91.56 428 ARG A C 1
ATOM 3364 O O . ARG A 1 428 ? -25.391 69.125 35.5 1 91.56 428 ARG A O 1
ATOM 3371 N N . GLY A 1 429 ? -27.5 69.812 35.031 1 88.81 429 GLY A N 1
ATOM 3372 C CA . GLY A 1 429 ? -27.594 70.625 36.25 1 88.81 429 GLY A CA 1
ATOM 3373 C C . GLY A 1 429 ? -27.547 69.812 37.531 1 88.81 429 GLY A C 1
ATOM 3374 O O . GLY A 1 429 ? -27.094 70.312 38.562 1 88.81 429 GLY A O 1
ATOM 3375 N N . CYS A 1 430 ? -27.984 68.625 37.438 1 90.5 430 CYS A N 1
ATOM 3376 C CA . CYS A 1 430 ? -28.031 67.75 38.625 1 90.5 430 CYS A CA 1
ATOM 3377 C C . CYS A 1 430 ? -26.781 66.875 38.688 1 90.5 430 CYS A C 1
ATOM 3379 O O . CYS A 1 430 ? -26.703 65.938 39.531 1 90.5 430 CYS A O 1
ATOM 3381 N N . SER A 1 431 ? -25.812 67 37.812 1 88.12 431 SER A N 1
ATOM 3382 C CA . SER A 1 431 ? -24.641 66.188 37.719 1 88.12 431 SER A CA 1
ATOM 3383 C C . SER A 1 431 ? -23.375 66.938 38.062 1 88.12 431 SER A C 1
ATOM 3385 O O . SER A 1 431 ? -23.344 68.188 37.906 1 88.12 431 SER A O 1
ATOM 3387 N N . ARG A 1 432 ? -22.359 66.188 38.5 1 83.06 432 ARG A N 1
ATOM 3388 C CA . ARG A 1 432 ? -21.031 66.75 38.719 1 83.06 432 ARG A CA 1
ATOM 3389 C C . ARG A 1 432 ? -20.188 66.688 37.438 1 83.06 432 ARG A C 1
ATOM 3391 O O . ARG A 1 432 ? -20.578 66.062 36.469 1 83.06 432 ARG A O 1
ATOM 3398 N N . ASP A 1 433 ? -19 67.375 37.469 1 75.69 433 ASP A N 1
ATOM 3399 C CA . ASP A 1 433 ? -18.109 67.438 36.312 1 75.69 433 ASP A CA 1
ATOM 3400 C C . ASP A 1 433 ? -17.594 66.062 35.875 1 75.69 433 ASP A C 1
ATOM 3402 O O . ASP A 1 433 ? -17.422 65.875 34.688 1 75.69 433 ASP A O 1
ATOM 3406 N N . ASN A 1 434 ? -17.484 65.25 36.812 1 79.56 434 ASN A N 1
ATOM 3407 C CA . ASN A 1 434 ? -16.906 63.938 36.5 1 79.56 434 ASN A CA 1
ATOM 3408 C C . ASN A 1 434 ? -17.984 62.906 36.156 1 79.56 434 ASN A C 1
ATOM 3410 O O . ASN A 1 434 ? -17.688 61.781 35.781 1 79.56 434 ASN A O 1
ATOM 3414 N N . ASP A 1 435 ? -19.266 63.312 36.312 1 88.31 435 ASP A N 1
ATOM 3415 C CA . ASP A 1 435 ? -20.359 62.438 35.938 1 88.31 435 ASP A CA 1
ATOM 3416 C C . ASP A 1 435 ? -20.531 62.375 34.406 1 88.31 435 ASP A C 1
ATOM 3418 O O . ASP A 1 435 ? -20.172 63.344 33.719 1 88.31 435 ASP A O 1
ATOM 3422 N N . VAL A 1 436 ? -20.938 61.25 33.969 1 89.81 436 VAL A N 1
ATOM 3423 C CA . VAL A 1 436 ? -21.203 61.094 32.531 1 89.81 436 VAL A CA 1
ATOM 3424 C C . VAL A 1 436 ? -22.703 61 32.281 1 89.81 436 VAL A C 1
ATOM 3426 O O . VAL A 1 436 ? -23.359 60.094 32.781 1 89.81 436 VAL A O 1
ATOM 3429 N N . VAL A 1 437 ? -23.281 61.938 31.609 1 93.81 437 VAL A N 1
ATOM 3430 C CA . VAL A 1 437 ? -24.688 61.938 31.203 1 93.81 437 VAL A CA 1
ATOM 3431 C C . VAL A 1 437 ? -24.812 61.625 29.719 1 93.81 437 VAL A C 1
ATOM 3433 O O . VAL A 1 437 ? -24.109 62.219 28.891 1 93.81 437 VAL A O 1
ATOM 3436 N N . CYS A 1 438 ? -25.672 60.625 29.438 1 93.06 438 CYS A N 1
ATOM 3437 C CA . CYS A 1 438 ? -25.688 60.062 28.094 1 93.06 438 CYS A CA 1
ATOM 3438 C C . CYS A 1 438 ? -27.125 59.906 27.594 1 93.06 438 CYS A C 1
ATOM 3440 O O . CYS A 1 438 ? -28.031 59.594 28.391 1 93.06 438 CYS A O 1
ATOM 3442 N N . ARG A 1 439 ? -27.328 60.188 26.328 1 92.44 439 ARG A N 1
ATOM 3443 C CA . ARG A 1 439 ? -28.531 59.781 25.609 1 92.44 439 ARG A CA 1
ATOM 3444 C C . ARG A 1 439 ? -28.25 58.594 24.703 1 92.44 439 ARG A C 1
ATOM 3446 O O . ARG A 1 439 ? -27.5 58.719 23.734 1 92.44 439 ARG A O 1
ATOM 3453 N N . SER A 1 440 ? -28.656 57.438 25.062 1 82.44 440 SER A N 1
ATOM 3454 C CA . SER A 1 440 ? -28.359 56.219 24.328 1 82.44 440 SER A CA 1
ATOM 3455 C C . SER A 1 440 ? -29.188 56.125 23.031 1 82.44 440 SER A C 1
ATOM 3457 O O . SER A 1 440 ? -28.75 55.531 22.047 1 82.44 440 SER A O 1
ATOM 3459 N N . GLY A 1 441 ? -30.359 56.625 22.922 1 77.88 441 GLY A N 1
ATOM 3460 C CA . GLY A 1 441 ? -31.25 56.625 21.766 1 77.88 441 GLY A CA 1
ATOM 3461 C C . GLY A 1 441 ? -32.688 56.906 22.156 1 77.88 441 GLY A C 1
ATOM 3462 O O . GLY A 1 441 ? -33.156 56.531 23.234 1 77.88 441 GLY A O 1
ATOM 3463 N N . GLY A 1 442 ? -33.344 57.5 21.266 1 80.06 442 GLY A N 1
ATOM 3464 C CA . GLY A 1 442 ? -34.75 57.781 21.516 1 80.06 442 GLY A CA 1
ATOM 3465 C C . GLY A 1 442 ? -34.969 58.594 22.781 1 80.06 442 GLY A C 1
ATOM 3466 O O . GLY A 1 442 ? -34.531 59.719 22.891 1 80.06 442 GLY A O 1
ATOM 3467 N N . GLU A 1 443 ? -35.75 57.969 23.688 1 87.38 443 GLU A N 1
ATOM 3468 C CA . GLU A 1 443 ? -36.125 58.594 24.938 1 87.38 443 GLU A CA 1
ATOM 3469 C C . GLU A 1 443 ? -35.344 58 26.125 1 87.38 443 GLU A C 1
ATOM 3471 O O . GLU A 1 443 ? -35.688 58.25 27.281 1 87.38 443 GLU A O 1
ATOM 3476 N N . GLU A 1 444 ? -34.312 57.219 25.781 1 89.81 444 GLU A N 1
ATOM 3477 C CA . GLU A 1 444 ? -33.531 56.531 26.812 1 89.81 444 GLU A CA 1
ATOM 3478 C C . GLU A 1 444 ? -32.281 57.312 27.203 1 89.81 444 GLU A C 1
ATOM 3480 O O . GLU A 1 444 ? -31.484 57.656 26.328 1 89.81 444 GLU A O 1
ATOM 3485 N N . PHE A 1 445 ? -32.125 57.625 28.516 1 94.81 445 PHE A N 1
ATOM 3486 C CA . PHE A 1 445 ? -30.984 58.375 29.047 1 94.81 445 PHE A CA 1
ATOM 3487 C C . PHE A 1 445 ? -30.281 57.562 30.141 1 94.81 445 PHE A C 1
ATOM 3489 O O . PHE A 1 445 ? -30.906 56.719 30.781 1 94.81 445 PHE A O 1
ATOM 3496 N N . PHE A 1 446 ? -28.969 57.781 30.281 1 94.69 446 PHE A N 1
ATOM 3497 C CA . PHE A 1 446 ? -28.188 57.188 31.359 1 94.69 446 PHE A CA 1
ATOM 3498 C C . PHE A 1 446 ? -27.359 58.219 32.062 1 94.69 446 PHE A C 1
ATOM 3500 O O . PHE A 1 446 ? -26.906 59.188 31.453 1 94.69 446 PHE A O 1
ATOM 3507 N N . MET A 1 447 ? -27.203 58.062 33.344 1 94.62 447 MET A N 1
ATOM 3508 C CA . MET A 1 447 ? -26.203 58.781 34.125 1 94.62 447 MET A CA 1
ATOM 3509 C C . MET A 1 447 ? -25.219 57.812 34.781 1 94.62 447 MET A C 1
ATOM 3511 O O . MET A 1 447 ? -25.625 56.812 35.406 1 94.62 447 MET A O 1
ATOM 3515 N N . LEU A 1 448 ? -23.984 58.062 34.5 1 93.44 448 LEU A N 1
ATOM 3516 C CA . LEU A 1 448 ? -22.922 57.312 35.156 1 93.44 448 LEU A CA 1
ATOM 3517 C C . LEU A 1 448 ? -22.219 58.156 36.219 1 93.44 448 LEU A C 1
ATOM 3519 O O . LEU A 1 448 ? -21.703 59.25 35.938 1 93.44 448 LEU A O 1
ATOM 3523 N N . LEU A 1 449 ? -22.25 57.719 37.438 1 93.5 449 LEU A N 1
ATOM 3524 C CA . LEU A 1 449 ? -21.719 58.469 38.562 1 93.5 449 LEU A CA 1
ATOM 3525 C C . LEU A 1 449 ? -20.5 57.75 39.156 1 93.5 449 LEU A C 1
ATOM 3527 O O . LEU A 1 449 ? -20.656 56.781 39.938 1 93.5 449 LEU A O 1
ATOM 3531 N N . PRO A 1 450 ? -19.344 58.219 38.812 1 89.5 450 PRO A N 1
ATOM 3532 C CA . PRO A 1 450 ? -18.125 57.562 39.312 1 89.5 450 PRO A CA 1
ATOM 3533 C C . PRO A 1 450 ? -17.969 57.656 40.812 1 89.5 450 PRO A C 1
ATOM 3535 O O . PRO A 1 450 ? -18.188 58.75 41.375 1 89.5 450 PRO A O 1
ATOM 3538 N N . GLY A 1 451 ? -17.625 56.531 41.406 1 85.75 451 GLY A N 1
ATOM 3539 C CA . GLY A 1 451 ? -17.359 56.5 42.844 1 85.75 451 GLY A CA 1
ATOM 3540 C C . GLY A 1 451 ? -18.625 56.531 43.688 1 85.75 451 GLY A C 1
ATOM 3541 O O . GLY A 1 451 ? -18.547 56.531 44.906 1 85.75 451 GLY A O 1
ATOM 3542 N N . ALA A 1 452 ? -19.75 56.562 43.062 1 89.12 452 ALA A N 1
ATOM 3543 C CA . ALA A 1 452 ? -21.016 56.688 43.781 1 89.12 452 ALA A CA 1
ATOM 3544 C C . ALA A 1 452 ? -21.531 55.344 44.219 1 89.12 452 ALA A C 1
ATOM 3546 O O . ALA A 1 452 ? -21.453 54.375 43.469 1 89.12 452 ALA A O 1
ATOM 3547 N N . THR A 1 453 ? -22.016 55.25 45.469 1 88.75 453 THR A N 1
ATOM 3548 C CA . THR A 1 453 ? -22.75 54.094 45.938 1 88.75 453 THR A CA 1
ATOM 3549 C C . THR A 1 453 ? -24.188 54.094 45.406 1 88.75 453 THR A C 1
ATOM 3551 O O . THR A 1 453 ? -24.656 55.125 44.906 1 88.75 453 THR A O 1
ATOM 3554 N N . PRO A 1 454 ? -24.844 52.938 45.469 1 91.94 454 PRO A N 1
ATOM 3555 C CA . PRO A 1 454 ? -26.234 52.906 45 1 91.94 454 PRO A CA 1
ATOM 3556 C C . PRO A 1 454 ? -27.109 53.938 45.75 1 91.94 454 PRO A C 1
ATOM 3558 O O . PRO A 1 454 ? -28 54.531 45.125 1 91.94 454 PRO A O 1
ATOM 3561 N N . GLU A 1 455 ? -26.828 54.125 46.969 1 90 455 GLU A N 1
ATOM 3562 C CA . GLU A 1 455 ? -27.609 55.062 47.781 1 90 455 GLU A CA 1
ATOM 3563 C C . GLU A 1 455 ? -27.359 56.5 47.312 1 90 455 GLU A C 1
ATOM 3565 O O . GLU A 1 455 ? -28.312 57.281 47.156 1 90 455 GLU A O 1
ATOM 3570 N N . ALA A 1 456 ? -26.109 56.781 47.156 1 91.38 456 ALA A N 1
ATOM 3571 C CA . ALA A 1 456 ? -25.766 58.094 46.656 1 91.38 456 ALA A CA 1
ATOM 3572 C C . ALA A 1 456 ? -26.359 58.375 45.281 1 91.38 456 ALA A C 1
ATOM 3574 O O . ALA A 1 456 ? -26.859 59.469 45 1 91.38 456 ALA A O 1
ATOM 3575 N N . ALA A 1 457 ? -26.297 57.375 44.5 1 95.38 457 ALA A N 1
ATOM 3576 C CA . ALA A 1 457 ? -26.859 57.5 43.156 1 95.38 457 ALA A CA 1
ATOM 3577 C C . ALA A 1 457 ? -28.375 57.688 43.219 1 95.38 457 ALA A C 1
ATOM 3579 O O . ALA A 1 457 ? -28.938 58.438 42.406 1 95.38 457 ALA A O 1
ATOM 3580 N N . ALA A 1 458 ? -28.984 57.031 44.125 1 94.81 458 ALA A N 1
ATOM 3581 C CA . ALA A 1 458 ? -30.422 57.156 44.312 1 94.81 458 ALA A CA 1
ATOM 3582 C C . ALA A 1 458 ? -30.797 58.594 44.719 1 94.81 458 ALA A C 1
ATOM 3584 O O . ALA A 1 458 ? -31.828 59.094 44.312 1 94.81 458 ALA A O 1
ATOM 3585 N N . ARG A 1 459 ? -30 59.125 45.469 1 93.31 459 ARG A N 1
ATOM 3586 C CA . ARG A 1 459 ? -30.234 60.5 45.875 1 93.31 459 ARG A CA 1
ATOM 3587 C C . ARG A 1 459 ? -30.156 61.469 44.688 1 93.31 459 ARG A C 1
ATOM 3589 O O . ARG A 1 459 ? -30.969 62.375 44.562 1 93.31 459 ARG A O 1
ATOM 3596 N N . VAL A 1 460 ? -29.156 61.25 43.938 1 94.19 460 VAL A N 1
ATOM 3597 C CA . VAL A 1 460 ? -29.016 62.094 42.75 1 94.19 460 VAL A CA 1
ATOM 3598 C C . VAL A 1 460 ? -30.219 61.875 41.844 1 94.19 460 VAL A C 1
ATOM 3600 O O . VAL A 1 460 ? -30.766 62.844 41.281 1 94.19 460 VAL A O 1
ATOM 3603 N N . ALA A 1 461 ? -30.641 60.688 41.688 1 96.56 461 ALA A N 1
ATOM 3604 C CA . ALA A 1 461 ? -31.812 60.344 40.875 1 96.56 461 ALA A CA 1
ATOM 3605 C C . ALA A 1 461 ? -33.062 61 41.438 1 96.56 461 ALA A C 1
ATOM 3607 O O . ALA A 1 461 ? -33.906 61.531 40.688 1 96.56 461 ALA A O 1
ATO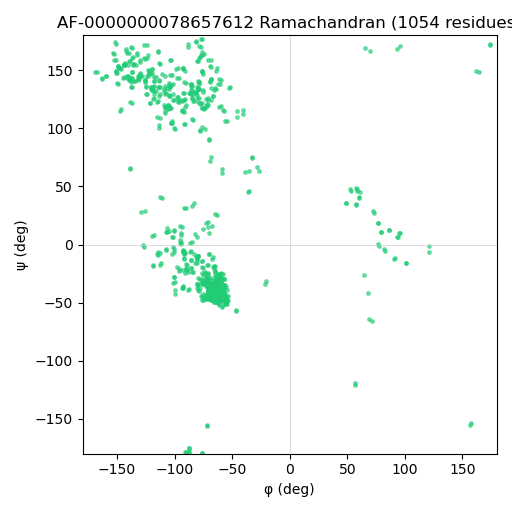M 3608 N N . GLU A 1 462 ? -33.156 60.906 42.688 1 95.25 462 GLU A N 1
ATOM 3609 C CA . GLU A 1 462 ? -34.344 61.5 43.344 1 95.25 462 GLU A CA 1
ATOM 3610 C C . GLU A 1 462 ? -34.344 63.031 43.156 1 95.25 462 GLU A C 1
ATOM 3612 O O . GLU A 1 462 ? -35.406 63.625 42.938 1 95.25 462 GLU A O 1
ATOM 3617 N N . ARG A 1 463 ? -33.25 63.562 43.281 1 94.44 463 ARG A N 1
ATOM 3618 C CA . ARG A 1 463 ? -33.156 65 43.031 1 94.44 463 ARG A CA 1
ATOM 3619 C C . ARG A 1 463 ? -33.594 65.312 41.594 1 94.44 463 ARG A C 1
ATOM 3621 O O . ARG A 1 463 ? -34.344 66.25 41.375 1 94.44 463 ARG A O 1
ATOM 3628 N N . LEU A 1 464 ? -33.094 64.562 40.688 1 95.88 464 LEU A N 1
ATOM 3629 C CA . LEU A 1 464 ? -33.5 64.812 39.312 1 95.88 464 LEU A CA 1
ATOM 3630 C C . LEU A 1 464 ? -35 64.562 39.125 1 95.88 464 LEU A C 1
ATOM 3632 O O . LEU A 1 464 ? -35.656 65.375 38.438 1 95.88 464 LEU A O 1
ATOM 3636 N N . ARG A 1 465 ? -35.531 63.562 39.625 1 96.19 465 ARG A N 1
ATOM 3637 C CA . ARG A 1 465 ? -36.969 63.281 39.531 1 96.19 465 ARG A CA 1
ATOM 3638 C C . ARG A 1 465 ? -37.781 64.5 40.062 1 96.19 465 ARG A C 1
ATOM 3640 O O . ARG A 1 465 ? -38.719 64.938 39.375 1 96.19 465 ARG A O 1
ATOM 3647 N N . SER A 1 466 ? -37.375 64.938 41.188 1 95.31 466 SER A N 1
ATOM 3648 C CA . SER A 1 466 ? -38.062 66.062 41.812 1 95.31 466 SER A CA 1
ATOM 3649 C C . SER A 1 466 ? -37.969 67.312 40.969 1 95.31 466 SER A C 1
ATOM 3651 O O . SER A 1 466 ? -38.969 68 40.781 1 95.31 466 SER A O 1
ATOM 3653 N N . VAL A 1 467 ? -36.844 67.562 40.469 1 94.69 467 VAL A N 1
ATOM 3654 C CA . VAL A 1 467 ? -36.625 68.75 39.688 1 94.69 467 VAL A CA 1
ATOM 3655 C C . VAL A 1 467 ? -37.469 68.688 38.406 1 94.69 467 VAL A C 1
ATOM 3657 O O . VAL A 1 467 ? -38.062 69.688 37.969 1 94.69 467 VAL A O 1
ATOM 3660 N N . VAL A 1 468 ? -37.531 67.625 37.812 1 95.25 468 VAL A N 1
ATOM 3661 C CA . VAL A 1 468 ? -38.281 67.438 36.594 1 95.25 468 VAL A CA 1
ATOM 3662 C C . VAL A 1 468 ? -39.781 67.562 36.875 1 95.25 468 VAL A C 1
ATOM 3664 O O . VAL A 1 468 ? -40.5 68.25 36.094 1 95.25 468 VAL A O 1
ATOM 3667 N N . GLU A 1 469 ? -40.125 67 37.906 1 93.44 469 GLU A N 1
ATOM 3668 C CA . GLU A 1 469 ? -41.531 67.062 38.281 1 93.44 469 GLU A CA 1
ATOM 3669 C C . GLU A 1 469 ? -41.969 68.5 38.594 1 93.44 469 GLU A C 1
ATOM 3671 O O . GLU A 1 469 ? -43.094 68.875 38.312 1 93.44 469 GLU A O 1
ATOM 3676 N N . GLU A 1 470 ? -41.094 69.25 39.094 1 92.88 470 GLU A N 1
ATOM 3677 C CA . GLU A 1 470 ? -41.406 70.625 39.562 1 92.88 470 GLU A CA 1
ATOM 3678 C C . GLU A 1 470 ? -41.219 71.625 38.438 1 92.88 470 GLU A C 1
ATOM 3680 O O . GLU A 1 470 ? -41.719 72.75 38.5 1 92.88 470 GLU A O 1
ATOM 3685 N N . THR A 1 471 ? -40.531 71.188 37.469 1 92.19 471 THR A N 1
ATOM 3686 C CA . THR A 1 471 ? -40.219 72.125 36.375 1 92.19 471 THR A CA 1
ATOM 3687 C C . THR A 1 471 ? -41.438 72.25 35.438 1 92.19 471 THR A C 1
ATOM 3689 O O . THR A 1 471 ? -42.094 71.25 35.094 1 92.19 471 THR A O 1
ATOM 3692 N N . THR A 1 472 ? -41.75 73.562 35.094 1 89.31 472 THR A N 1
ATOM 3693 C CA . THR A 1 472 ? -42.781 73.812 34.125 1 89.31 472 THR A CA 1
ATOM 3694 C C . THR A 1 472 ? -42.156 73.938 32.719 1 89.31 472 THR A C 1
ATOM 3696 O O . THR A 1 472 ? -41.344 74.812 32.469 1 89.31 472 THR A O 1
ATOM 3699 N N . PHE A 1 473 ? -42.656 73.125 31.875 1 89.44 473 PHE A N 1
ATOM 3700 C CA . PHE A 1 473 ? -42.156 73.125 30.516 1 89.44 473 PHE A CA 1
ATOM 3701 C C . PHE A 1 473 ? -43.031 73.938 29.594 1 89.44 473 PHE A C 1
ATOM 3703 O O . PHE A 1 473 ? -44.25 74.062 29.797 1 89.44 473 PHE A O 1
ATOM 3710 N N . GLU A 1 474 ? -42.406 74.562 28.719 1 84.12 474 GLU A N 1
ATOM 3711 C CA . GLU A 1 474 ? -43.094 75.562 27.891 1 84.12 474 GLU A CA 1
ATOM 3712 C C . GLU A 1 474 ? -44.281 75 27.156 1 84.12 474 GLU A C 1
ATOM 3714 O O . GLU A 1 474 ? -45.375 75.562 27.203 1 84.12 474 GLU A O 1
ATOM 3719 N N . THR A 1 475 ? -44.094 73.875 26.516 1 83.56 475 THR A N 1
ATOM 3720 C CA . THR A 1 475 ? -45.156 73.375 25.656 1 83.56 475 THR A CA 1
ATOM 3721 C C . THR A 1 475 ? -45.938 72.312 26.359 1 83.56 475 THR A C 1
ATOM 3723 O O . THR A 1 475 ? -47.188 72.312 26.359 1 83.56 475 THR A O 1
ATOM 3726 N N . ILE A 1 476 ? -45.406 71.438 27.109 1 86.81 476 ILE A N 1
ATOM 3727 C CA . ILE A 1 476 ? -46.094 70.25 27.641 1 86.81 476 ILE A CA 1
ATOM 3728 C C . ILE A 1 476 ? -46.469 70.5 29.094 1 86.81 476 ILE A C 1
ATOM 3730 O O . ILE A 1 476 ? -47.188 69.688 29.703 1 86.81 476 ILE A O 1
ATOM 3734 N N . ARG A 1 477 ? -46.031 71.562 29.703 1 83.69 477 ARG A N 1
ATOM 3735 C CA . ARG A 1 477 ? -46.312 72 31.062 1 83.69 477 ARG A CA 1
ATOM 3736 C C . ARG A 1 477 ? -45.625 71.125 32.094 1 83.69 477 ARG A C 1
ATOM 3738 O O . ARG A 1 477 ? -44.781 71.625 32.844 1 83.69 477 ARG A O 1
ATOM 3745 N N . HIS A 1 478 ? -46.156 69.812 32.062 1 89.38 478 HIS A N 1
ATOM 3746 C CA . HIS A 1 478 ? -45.562 68.938 33.062 1 89.38 478 HIS A CA 1
ATOM 3747 C C . HIS A 1 478 ? -45.125 67.562 32.469 1 89.38 478 HIS A C 1
ATOM 3749 O O . HIS A 1 478 ? -45.75 67.062 31.516 1 89.38 478 HIS A O 1
ATOM 3755 N N . MET A 1 479 ? -43.969 67.062 32.938 1 91.56 479 MET A N 1
ATOM 3756 C CA . MET A 1 479 ? -43.5 65.688 32.562 1 91.56 479 MET A CA 1
ATOM 3757 C C . MET A 1 479 ? -42.875 65 33.781 1 91.56 479 MET A C 1
ATOM 3759 O O . MET A 1 479 ? -42.469 65.688 34.719 1 91.56 479 MET A O 1
ATOM 3763 N N . THR A 1 480 ? -42.906 63.719 33.75 1 94.38 480 THR A N 1
ATOM 3764 C CA . THR A 1 480 ? -42.25 62.938 34.812 1 94.38 480 THR A CA 1
ATOM 3765 C C . THR A 1 480 ? -41.281 61.938 34.219 1 94.38 480 THR A C 1
ATOM 3767 O O . THR A 1 480 ? -41.344 61.656 33 1 94.38 480 THR A O 1
ATOM 3770 N N . VAL A 1 481 ? -40.375 61.5 35.031 1 96.12 481 VAL A N 1
ATOM 3771 C CA . VAL A 1 481 ? -39.406 60.5 34.594 1 96.12 481 VAL A CA 1
ATOM 3772 C C . VAL A 1 481 ? -39.344 59.344 35.594 1 96.12 481 VAL A C 1
ATOM 3774 O O . VAL A 1 481 ? -39.594 59.562 36.781 1 96.12 481 VAL A O 1
ATOM 3777 N N . SER A 1 482 ? -39.094 58.188 35.094 1 96.75 482 SER A N 1
ATOM 3778 C CA . SER A 1 482 ? -38.844 57 35.906 1 96.75 482 SER A CA 1
ATOM 3779 C C . SER A 1 482 ? -37.375 56.562 35.781 1 96.75 482 SER A C 1
ATOM 3781 O O . SER A 1 482 ? -36.75 56.719 34.75 1 96.75 482 SER A O 1
ATOM 3783 N N . MET A 1 483 ? -36.844 56 36.906 1 97.31 483 MET A N 1
ATOM 3784 C CA . MET A 1 483 ? -35.406 55.719 36.906 1 97.31 483 MET A CA 1
ATOM 3785 C C . MET A 1 483 ? -35.125 54.406 37.594 1 97.31 483 MET A C 1
ATOM 3787 O O . MET A 1 483 ? -35.812 54.031 38.562 1 97.31 483 MET A O 1
ATOM 3791 N N . GLY A 1 484 ? -34.156 53.719 37.094 1 96.94 484 GLY A N 1
ATOM 3792 C CA . GLY A 1 484 ? -33.594 52.531 37.719 1 96.94 484 GLY A CA 1
ATOM 3793 C C . GLY A 1 484 ? -32.125 52.688 38.062 1 96.94 484 GLY A C 1
ATOM 3794 O O . GLY A 1 484 ? -31.328 53.219 37.281 1 96.94 484 GLY A O 1
ATOM 3795 N N . VAL A 1 485 ? -31.719 52.25 39.312 1 96.62 485 VAL A N 1
ATOM 3796 C CA . VAL A 1 485 ? -30.359 52.469 39.781 1 96.62 485 VAL A CA 1
ATOM 3797 C C . VAL A 1 485 ? -29.688 51.125 40.062 1 96.62 485 VAL A C 1
ATOM 3799 O O . VAL A 1 485 ? -30.281 50.219 40.656 1 96.62 485 VAL A O 1
ATOM 3802 N N . ALA A 1 486 ? -28.422 51 39.531 1 95.44 486 ALA A N 1
ATOM 3803 C CA . ALA A 1 486 ? -27.547 49.875 39.844 1 95.44 486 ALA A CA 1
ATOM 3804 C C . ALA A 1 486 ? -26.094 50.312 39.969 1 95.44 486 ALA A C 1
ATOM 3806 O O . ALA A 1 486 ? -25.75 51.438 39.625 1 95.44 486 ALA A O 1
ATOM 3807 N N . ALA A 1 487 ? -25.203 49.469 40.469 1 94.12 487 ALA A N 1
ATOM 3808 C CA . ALA A 1 487 ? -23.828 49.875 40.688 1 94.12 487 ALA A CA 1
ATOM 3809 C C . ALA A 1 487 ? -22.859 48.781 40.312 1 94.12 487 ALA A C 1
ATOM 3811 O O . ALA A 1 487 ? -23.141 47.594 40.562 1 94.12 487 ALA A O 1
ATOM 3812 N N . TRP A 1 488 ? -21.734 49.188 39.781 1 88.81 488 TRP A N 1
ATOM 3813 C CA . TRP A 1 488 ? -20.609 48.344 39.5 1 88.81 488 TRP A CA 1
ATOM 3814 C C . TRP A 1 488 ? -19.5 48.531 40.531 1 88.81 488 TRP A C 1
ATOM 3816 O O . TRP A 1 488 ? -19.203 49.656 40.938 1 88.81 488 TRP A O 1
ATOM 3826 N N . PRO A 1 489 ? -18.891 47.469 41.031 1 85.25 489 PRO A N 1
ATOM 3827 C CA . PRO A 1 489 ? -19.109 46.062 40.719 1 85.25 489 PRO A CA 1
ATOM 3828 C C . PRO A 1 489 ? -20.062 45.375 41.688 1 85.25 489 PRO A C 1
ATOM 3830 O O . PRO A 1 489 ? -20.062 44.125 41.781 1 85.25 489 PRO A O 1
ATOM 3833 N N . LEU A 1 490 ? -20.766 46.125 42.406 1 85.19 490 LEU A N 1
ATOM 3834 C CA . LEU A 1 490 ? -21.594 45.625 43.5 1 85.19 490 LEU A CA 1
ATOM 3835 C C . LEU A 1 490 ? -22.625 44.625 42.969 1 85.19 490 LEU A C 1
ATOM 3837 O O . LEU A 1 490 ? -22.828 43.562 43.562 1 85.19 490 LEU A O 1
ATOM 3841 N N . HIS A 1 491 ? -23.266 44.938 41.906 1 88.19 491 HIS A N 1
ATOM 3842 C CA . HIS A 1 491 ? -24.359 44.094 41.406 1 88.19 491 HIS A CA 1
ATOM 3843 C C . HIS A 1 491 ? -23.875 43.094 40.375 1 88.19 491 HIS A C 1
ATOM 3845 O O . HIS A 1 491 ? -24.562 42.094 40.094 1 88.19 491 HIS A O 1
ATOM 3851 N N . SER A 1 492 ? -22.703 43.438 39.75 1 83 492 SER A N 1
ATOM 3852 C CA . SER A 1 492 ? -22.062 42.5 38.844 1 83 492 SER A CA 1
ATOM 3853 C C . SER A 1 492 ? -20.656 42.969 38.469 1 83 492 SER A C 1
ATOM 3855 O O . SER A 1 492 ? -20.375 44.156 38.406 1 83 492 SER A O 1
ATOM 3857 N N . GLU A 1 493 ? -19.859 42 38.25 1 77.94 493 GLU A N 1
ATOM 3858 C CA . GLU A 1 493 ? -18.516 42.281 37.812 1 77.94 493 GLU A CA 1
ATOM 3859 C C . GLU A 1 493 ? -18.5 42.688 36.344 1 77.94 493 GLU A C 1
ATOM 3861 O O . GLU A 1 493 ? -17.547 43.344 35.875 1 77.94 493 GLU A O 1
ATOM 3866 N N . ASN A 1 494 ? -19.547 42.312 35.719 1 77.56 494 ASN A N 1
ATOM 3867 C CA . ASN A 1 494 ? -19.734 42.656 34.312 1 77.56 494 ASN A CA 1
ATOM 3868 C C . ASN A 1 494 ? -20.531 43.938 34.156 1 77.56 494 ASN A C 1
ATOM 3870 O O . ASN A 1 494 ? -21.719 44 34.531 1 77.56 494 ASN A O 1
ATOM 3874 N N . ALA A 1 495 ? -19.906 44.938 33.625 1 82.12 495 ALA A N 1
ATOM 3875 C CA . ALA A 1 495 ? -20.562 46.219 33.469 1 82.12 495 ALA A CA 1
ATOM 3876 C C . ALA A 1 495 ? -21.828 46.125 32.625 1 82.12 495 ALA A C 1
ATOM 3878 O O . ALA A 1 495 ? -22.844 46.75 32.938 1 82.12 495 ALA A O 1
ATOM 3879 N N . ALA A 1 496 ? -21.781 45.281 31.625 1 79.25 496 ALA A N 1
ATOM 3880 C CA . ALA A 1 496 ? -22.938 45.125 30.766 1 79.25 496 ALA A CA 1
ATOM 3881 C C . ALA A 1 496 ? -24.141 44.625 31.562 1 79.25 496 ALA A C 1
ATOM 3883 O O . ALA A 1 496 ? -25.266 45.062 31.344 1 79.25 496 ALA A O 1
ATOM 3884 N N . ARG A 1 497 ? -23.891 43.656 32.438 1 82.62 497 ARG A N 1
ATOM 3885 C CA . ARG A 1 497 ? -24.953 43.125 33.281 1 82.62 497 ARG A CA 1
ATOM 3886 C C . ARG A 1 497 ? -25.484 44.188 34.25 1 82.62 497 ARG A C 1
ATOM 3888 O O . ARG A 1 497 ? -26.672 44.219 34.531 1 82.62 497 ARG A O 1
ATOM 3895 N N . VAL A 1 498 ? -24.625 45.031 34.625 1 89.38 498 VAL A N 1
ATOM 3896 C CA . VAL A 1 498 ? -25.047 46.094 35.562 1 89.38 498 VAL A CA 1
ATOM 3897 C C . VAL A 1 498 ? -26.031 47.031 34.844 1 89.38 498 VAL A C 1
ATOM 3899 O O . VAL A 1 498 ? -27.016 47.469 35.438 1 89.38 498 VAL A O 1
ATOM 3902 N N . PHE A 1 499 ? -25.812 47.281 33.531 1 90 499 PHE A N 1
ATOM 3903 C CA . PHE A 1 499 ? -26.734 48.094 32.75 1 90 499 PHE A CA 1
ATOM 3904 C C . PHE A 1 499 ? -28.078 47.375 32.594 1 90 499 PHE A C 1
ATOM 3906 O O . PHE A 1 499 ? -29.125 48.031 32.656 1 90 499 PHE A O 1
ATOM 3913 N N . GLU A 1 500 ? -28.062 46.125 32.469 1 87.94 500 GLU A N 1
ATOM 3914 C CA . GLU A 1 500 ? -29.297 45.344 32.375 1 87.94 500 GLU A CA 1
ATOM 3915 C C . GLU A 1 500 ? -30.078 45.406 33.656 1 87.94 500 GLU A C 1
ATOM 3917 O O . GLU A 1 500 ? -31.312 45.5 33.656 1 87.94 500 GLU A O 1
ATOM 3922 N N . VAL A 1 501 ? -29.375 45.281 34.719 1 91.56 501 VAL A N 1
ATOM 3923 C CA . VAL A 1 501 ? -30 45.344 36.031 1 91.56 501 VAL A CA 1
ATOM 3924 C C . VAL A 1 501 ? -30.641 46.719 36.219 1 91.56 501 VAL A C 1
ATOM 3926 O O . VAL A 1 501 ? -31.766 46.812 36.719 1 91.56 501 VAL A O 1
ATOM 3929 N N . ALA A 1 502 ? -29.969 47.75 35.844 1 94.19 502 ALA A N 1
ATOM 3930 C CA . ALA A 1 502 ? -30.531 49.094 35.938 1 94.19 502 ALA A CA 1
ATOM 3931 C C . ALA A 1 502 ? -31.797 49.219 35.094 1 94.19 502 ALA A C 1
ATOM 3933 O O . ALA A 1 502 ? -32.781 49.812 35.531 1 94.19 502 ALA A O 1
ATOM 3934 N N . ASP A 1 503 ? -31.766 48.625 33.938 1 91.31 503 ASP A N 1
ATOM 3935 C CA . ASP A 1 503 ? -32.906 48.625 33.062 1 91.31 503 ASP A CA 1
ATOM 3936 C C . ASP A 1 503 ? -34.094 47.844 33.688 1 91.31 503 ASP A C 1
ATOM 3938 O O . ASP A 1 503 ? -35.25 48.219 33.5 1 91.31 503 ASP A O 1
ATOM 3942 N N . GLU A 1 504 ? -33.75 46.812 34.312 1 92.62 504 GLU A N 1
ATOM 3943 C CA . GLU A 1 504 ? -34.781 46.031 35 1 92.62 504 GLU A CA 1
ATOM 3944 C C . GLU A 1 504 ? -35.438 46.875 36.094 1 92.62 504 GLU A C 1
ATOM 3946 O O . GLU A 1 504 ? -36.656 46.812 36.281 1 92.62 504 GLU A O 1
ATOM 3951 N N . GLN A 1 505 ? -34.625 47.531 36.781 1 94.69 505 GLN A N 1
ATOM 3952 C CA . GLN A 1 505 ? -35.156 48.375 37.844 1 94.69 505 GLN A CA 1
ATOM 3953 C C . GLN A 1 505 ? -36 49.5 37.25 1 94.69 505 GLN A C 1
ATOM 3955 O O . GLN A 1 505 ? -37 49.906 37.844 1 94.69 505 GLN A O 1
ATOM 3960 N N . LEU A 1 506 ? -35.562 50.031 36.156 1 94.75 506 LEU A N 1
ATOM 3961 C CA . LEU A 1 506 ? -36.375 51.031 35.469 1 94.75 506 LEU A CA 1
ATOM 3962 C C . LEU A 1 506 ? -37.75 50.469 35.094 1 94.75 506 LEU A C 1
ATOM 3964 O O . LEU A 1 506 ? -38.75 51.156 35.25 1 94.75 506 LEU A O 1
ATOM 3968 N N . TYR A 1 507 ? -37.719 49.281 34.594 1 92.94 507 TYR A N 1
ATOM 3969 C CA . TYR A 1 507 ? -38.969 48.625 34.25 1 92.94 507 TYR A CA 1
ATOM 3970 C C . TYR A 1 507 ? -39.875 48.469 35.438 1 92.94 507 TYR A C 1
ATOM 3972 O O . TYR A 1 507 ? -41.094 48.656 35.344 1 92.94 507 TYR A O 1
ATOM 3980 N N . ARG A 1 508 ? -39.344 48.156 36.5 1 93.94 508 ARG A N 1
ATOM 3981 C CA . ARG A 1 508 ? -40.094 48.031 37.75 1 93.94 508 ARG A CA 1
ATOM 3982 C C . ARG A 1 508 ? -40.656 49.375 38.156 1 93.94 508 ARG A C 1
ATOM 3984 O O . ARG A 1 508 ? -41.812 49.469 38.625 1 93.94 508 ARG A O 1
ATOM 3991 N N . ALA A 1 509 ? -39.906 50.406 37.969 1 95.38 509 ALA A N 1
ATOM 3992 C CA . ALA A 1 509 ? -40.375 51.75 38.281 1 95.38 509 ALA A CA 1
ATOM 3993 C C . ALA A 1 509 ? -41.562 52.125 37.406 1 95.38 509 ALA A C 1
ATOM 3995 O O . ALA A 1 509 ? -42.531 52.719 37.875 1 95.38 509 ALA A O 1
ATOM 3996 N N . LYS A 1 510 ? -41.5 51.812 36.188 1 92.5 510 LYS A N 1
ATOM 3997 C CA . LYS A 1 510 ? -42.594 52.094 35.25 1 92.5 510 LYS A CA 1
ATOM 3998 C C . LYS A 1 510 ? -43.844 51.281 35.625 1 92.5 510 LYS A C 1
ATOM 4000 O O . LYS A 1 510 ? -44.938 51.844 35.594 1 92.5 510 LYS A O 1
ATOM 4005 N N . GLN A 1 511 ? -43.688 50.125 36.094 1 92.19 511 GLN A N 1
ATOM 4006 C CA . GLN A 1 511 ? -44.812 49.281 36.438 1 92.19 511 GLN A CA 1
ATOM 4007 C C . GLN A 1 511 ? -45.406 49.688 37.812 1 92.19 511 GLN A C 1
ATOM 4009 O O . GLN A 1 511 ? -46.594 49.469 38.062 1 92.19 511 GLN A O 1
ATOM 4014 N N . GLY A 1 512 ? -44.531 50.188 38.562 1 92.31 512 GLY A N 1
ATOM 4015 C CA . GLY A 1 512 ? -44.938 50.562 39.906 1 92.31 512 GLY A CA 1
ATOM 4016 C C . GLY A 1 512 ? -45.656 51.906 39.938 1 92.31 512 GLY A C 1
ATOM 4017 O O . GLY A 1 512 ? -45.906 52.438 41.031 1 92.31 512 GLY A O 1
ATOM 4018 N N . GLY A 1 513 ? -46 52.594 38.844 1 92.56 513 GLY A N 1
ATOM 4019 C CA . GLY A 1 513 ? -46.781 53.812 38.844 1 92.56 513 GLY A CA 1
ATOM 4020 C C . GLY A 1 513 ? -46.062 55 38.219 1 92.56 513 GLY A C 1
ATOM 4021 O O . GLY A 1 513 ? -46.625 56.094 38.125 1 92.56 513 GLY A O 1
ATOM 4022 N N . ARG A 1 514 ? -44.906 54.812 37.812 1 93.94 514 ARG A N 1
ATOM 4023 C CA . ARG A 1 514 ? -44.094 55.812 37.125 1 93.94 514 ARG A CA 1
ATOM 4024 C C . ARG A 1 514 ? -43.75 57 38.062 1 93.94 514 ARG A C 1
ATOM 4026 O O . ARG A 1 514 ? -44.188 57.031 39.219 1 93.94 514 ARG A O 1
ATOM 4033 N N . ASN A 1 515 ? -42.875 57.844 37.688 1 95.62 515 ASN A N 1
ATOM 4034 C CA . ASN A 1 515 ? -42.406 58.969 38.469 1 95.62 515 ASN A CA 1
ATOM 4035 C C . ASN A 1 515 ? -41.812 58.5 39.812 1 95.62 515 ASN A C 1
ATOM 4037 O O . ASN A 1 515 ? -42.188 59 40.875 1 95.62 515 ASN A O 1
ATOM 4041 N N . ARG A 1 516 ? -41 57.531 39.719 1 95.44 516 ARG A N 1
ATOM 4042 C CA . ARG A 1 516 ? -40.344 57 40.906 1 95.44 516 ARG A CA 1
ATOM 4043 C C . ARG A 1 516 ? -38.969 56.406 40.562 1 95.44 516 ARG A C 1
ATOM 4045 O O . ARG A 1 516 ? -38.625 56.281 39.375 1 95.44 516 ARG A O 1
ATOM 4052 N N . ILE A 1 517 ? -38.219 56.031 41.625 1 96.38 517 ILE A N 1
ATOM 4053 C CA . ILE A 1 517 ? -36.906 55.438 41.5 1 96.38 517 ILE A CA 1
ATOM 4054 C C . ILE A 1 517 ? -36.906 54.031 42.125 1 96.38 517 ILE A C 1
ATOM 4056 O O . ILE A 1 517 ? -37.5 53.812 43.156 1 96.38 517 ILE A O 1
ATOM 4060 N N . CYS A 1 518 ? -36.344 53.094 41.375 1 95.94 518 CYS A N 1
ATOM 4061 C CA . CYS A 1 518 ? -36.125 51.781 41.906 1 95.94 518 CYS A CA 1
ATOM 4062 C C . CYS A 1 518 ? -34.625 51.469 41.969 1 95.94 518 CYS A C 1
ATOM 4064 O O . CYS A 1 518 ? -33.906 51.688 41 1 95.94 518 CYS A O 1
ATOM 4066 N N . VAL A 1 519 ? -34.125 50.969 43.094 1 95 519 VAL A N 1
ATOM 4067 C CA . VAL A 1 519 ? -32.719 50.656 43.281 1 95 519 VAL A CA 1
ATOM 4068 C C . VAL A 1 519 ? -32.531 49.156 43.406 1 95 519 VAL A C 1
ATOM 4070 O O . VAL A 1 519 ? -33.312 48.469 44.094 1 95 519 VAL A O 1
ATOM 4073 N N . ALA A 1 520 ? -31.516 48.75 42.688 1 92.56 520 ALA A N 1
ATOM 4074 C CA . ALA A 1 520 ? -31.234 47.312 42.719 1 92.56 520 ALA A CA 1
ATOM 4075 C C . ALA A 1 520 ? -30.719 46.906 44.094 1 92.56 520 ALA A C 1
ATOM 4077 O O . ALA A 1 520 ? -29.953 47.625 44.719 1 92.56 520 ALA A O 1
ATOM 4078 N N . LEU A 1 521 ? -31.125 45.75 44.656 1 81.06 521 LEU A N 1
ATOM 4079 C CA . LEU A 1 521 ? -30.688 45.25 45.969 1 81.06 521 LEU A CA 1
ATOM 4080 C C . LEU A 1 521 ? -29.375 44.469 45.844 1 81.06 521 LEU A C 1
ATOM 4082 O O . LEU A 1 521 ? -29.094 43.875 44.781 1 81.06 521 LEU A O 1
ATOM 4086 N N . ALA A 1 522 ? -28.422 44.75 46.719 1 72.06 522 ALA A N 1
ATOM 4087 C CA . ALA A 1 522 ? -27.109 44.125 46.75 1 72.06 522 ALA A CA 1
ATOM 4088 C C . ALA A 1 522 ? -27.234 42.594 46.625 1 72.06 522 ALA A C 1
ATOM 4090 O O . ALA A 1 522 ? -26.406 41.969 45.969 1 72.06 522 ALA A O 1
ATOM 4091 N N . ASP A 1 523 ? -27.969 41.844 47.469 1 58.81 523 ASP A N 1
ATOM 4092 C CA . ASP A 1 523 ? -28 40.406 47.594 1 58.81 523 ASP A CA 1
ATOM 4093 C C . ASP A 1 523 ? -28.562 39.75 46.312 1 58.81 523 ASP A C 1
ATOM 4095 O O . ASP A 1 523 ? -28.422 38.531 46.125 1 58.81 523 ASP A O 1
ATOM 4099 N N . GLY A 1 524 ? -29.469 40.312 45.656 1 47.56 524 GLY A N 1
ATOM 4100 C CA . GLY A 1 524 ? -30.281 39.562 44.719 1 47.56 524 GLY A CA 1
ATOM 4101 C C . GLY A 1 524 ? -29.578 39.25 43.406 1 47.56 524 GLY A C 1
ATOM 4102 O O . GLY A 1 524 ? -30.188 38.812 42.469 1 47.56 524 GLY A O 1
ATOM 4103 N N . VAL A 1 525 ? -28.672 40 43.094 1 48.16 525 VAL A N 1
ATOM 4104 C CA . VAL A 1 525 ? -28.188 39.75 41.719 1 48.16 525 VAL A CA 1
ATOM 4105 C C . VAL A 1 525 ? -27.5 38.406 41.656 1 48.16 525 VAL A C 1
ATOM 4107 O O . VAL A 1 525 ? -26.453 38.188 42.25 1 48.16 525 VAL A O 1
ATOM 4110 N N . LYS A 1 526 ? -28.359 37.281 41.656 1 40.19 526 LYS A N 1
ATOM 4111 C CA . LYS A 1 526 ? -27.969 35.906 41.344 1 40.19 526 LYS A CA 1
ATOM 4112 C C . LYS A 1 526 ? -27 35.875 40.156 1 40.19 526 LYS A C 1
ATOM 4114 O O . LYS A 1 526 ? -27.203 36.562 39.156 1 40.19 526 LYS A O 1
ATOM 4119 N N . SER A 1 527 ? -25.766 35.5 40.469 1 39.06 527 SER A N 1
ATOM 4120 C CA . SER A 1 527 ? -24.766 35.062 39.5 1 39.06 527 SER A CA 1
ATOM 4121 C C . SER A 1 527 ? -25.391 34.25 38.344 1 39.06 527 SER A C 1
ATOM 4123 O O . SER A 1 527 ? -25.688 33.062 38.5 1 39.06 527 SER A O 1
ATOM 4125 N N . SER A 1 528 ? -26.406 34.594 37.781 1 30.31 528 SER A N 1
ATOM 4126 C CA . SER A 1 528 ? -26.625 33.719 36.656 1 30.31 528 SER A CA 1
ATOM 4127 C C . SER A 1 528 ? -25.453 33.75 35.688 1 30.31 528 SER A C 1
ATOM 4129 O O . SER A 1 528 ? -25.625 33.469 34.5 1 30.31 528 SER A O 1
ATOM 4131 N N . ALA A 1 529 ? -24.297 33.375 36.094 1 31.98 529 ALA A N 1
ATOM 4132 C CA . ALA A 1 529 ? -23.234 32.969 35.156 1 31.98 529 ALA A CA 1
ATOM 4133 C C . ALA A 1 529 ? -23.641 31.766 34.344 1 31.98 529 ALA A C 1
ATOM 4135 O O . ALA A 1 529 ? -24.172 30.797 34.875 1 31.98 529 ALA A O 1
ATOM 4136 N N . MET B 1 1 ? -23.594 46.219 24.031 1 26.12 1 MET B N 1
ATOM 4137 C CA . MET B 1 1 ? -23.688 45.188 25.047 1 26.12 1 MET B CA 1
ATOM 4138 C C . MET B 1 1 ? -22.297 44.719 25.484 1 26.12 1 MET B C 1
ATOM 4140 O O . MET B 1 1 ? -21.344 44.812 24.688 1 26.12 1 MET B O 1
ATOM 4144 N N . PRO B 1 2 ? -21.969 44.75 26.797 1 33.62 2 PRO B N 1
ATOM 4145 C CA . PRO B 1 2 ? -20.719 44.375 27.438 1 33.62 2 PRO B CA 1
ATOM 4146 C C . PRO B 1 2 ? -20.156 43.031 26.922 1 33.62 2 PRO B C 1
ATOM 4148 O O . PRO B 1 2 ? -20.906 42.062 26.734 1 33.62 2 PRO B O 1
ATOM 4151 N N . PHE B 1 3 ? -19.062 43.031 26.297 1 38.47 3 PHE B N 1
ATOM 4152 C CA . PHE B 1 3 ? -18.359 42.094 25.438 1 38.47 3 PHE B CA 1
ATOM 4153 C C . PHE B 1 3 ? -17.844 40.906 26.234 1 38.47 3 PHE B C 1
ATOM 4155 O O . PHE B 1 3 ? -16.891 40.25 25.812 1 38.47 3 PHE B O 1
ATOM 4162 N N . LYS B 1 4 ? -18.219 40.719 27.516 1 40.09 4 LYS B N 1
ATOM 4163 C CA . LYS B 1 4 ? -17.547 39.594 28.156 1 40.09 4 LYS B CA 1
ATOM 4164 C C . LYS B 1 4 ? -17.938 38.281 27.5 1 40.09 4 LYS B C 1
ATOM 4166 O O . LYS B 1 4 ? -18.844 37.594 27.969 1 40.09 4 LYS B O 1
ATOM 4171 N N . THR B 1 5 ? -18.328 38.031 26.328 1 42.69 5 THR B N 1
ATOM 4172 C CA . THR B 1 5 ? -18.594 36.625 26.047 1 42.69 5 THR B CA 1
ATOM 4173 C C . THR B 1 5 ? -17.359 35.781 26.344 1 42.69 5 THR B C 1
ATOM 4175 O O . THR B 1 5 ? -16.25 36.156 25.969 1 42.69 5 THR B O 1
ATOM 4178 N N . PHE B 1 6 ? -17.391 34.969 27.516 1 44.31 6 PHE B N 1
ATOM 4179 C CA . PHE B 1 6 ? -16.453 33.938 27.938 1 44.31 6 PHE B CA 1
ATOM 4180 C C . PHE B 1 6 ? -15.852 33.219 26.734 1 44.31 6 PHE B C 1
ATOM 4182 O O . PHE B 1 6 ? -16.547 32.438 26.062 1 44.31 6 PHE B O 1
ATOM 4189 N N . PHE B 1 7 ? -15.008 33.875 26.156 1 58.62 7 PHE B N 1
ATOM 4190 C CA . PHE B 1 7 ? -14.352 33.25 25 1 58.62 7 PHE B CA 1
ATOM 4191 C C . PHE B 1 7 ? -13.43 32.125 25.453 1 58.62 7 PHE B C 1
ATOM 4193 O O . PHE B 1 7 ? -12.438 32.375 26.156 1 58.62 7 PHE B O 1
ATOM 4200 N N . ARG B 1 8 ? -13.969 30.859 25.531 1 66 8 ARG B N 1
ATOM 4201 C CA . ARG B 1 8 ? -13.312 29.656 26.031 1 66 8 ARG B CA 1
ATOM 4202 C C . ARG B 1 8 ? -12.164 29.234 25.125 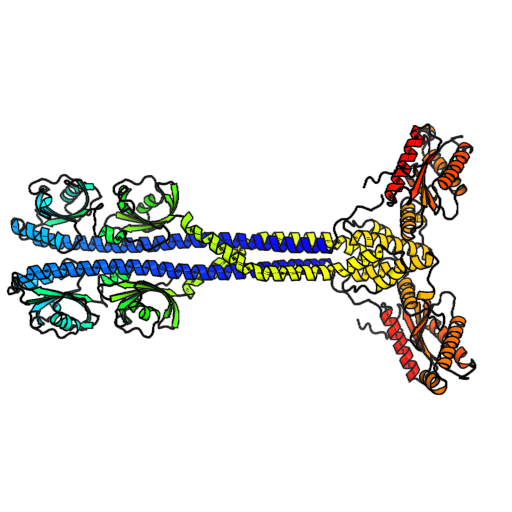1 66 8 ARG B C 1
ATOM 4204 O O . ARG B 1 8 ? -11.227 28.562 25.562 1 66 8 ARG B O 1
ATOM 4211 N N . TRP B 1 9 ? -11.938 29.766 23.922 1 80.81 9 TRP B N 1
ATOM 4212 C CA . TRP B 1 9 ? -10.883 29.281 23.047 1 80.81 9 TRP B CA 1
ATOM 4213 C C . TRP B 1 9 ? -9.719 30.266 22.984 1 80.81 9 TRP B C 1
ATOM 4215 O O . TRP B 1 9 ? -9.922 31.469 23.047 1 80.81 9 TRP B O 1
ATOM 4225 N N . ASP B 1 10 ? -8.492 29.797 23.078 1 88.62 10 ASP B N 1
ATOM 4226 C CA . ASP B 1 10 ? -7.305 30.625 22.875 1 88.62 10 ASP B CA 1
ATOM 4227 C C . ASP B 1 10 ? -6.668 30.359 21.516 1 88.62 10 ASP B C 1
ATOM 4229 O O . ASP B 1 10 ? -7.023 29.406 20.828 1 88.62 10 ASP B O 1
ATOM 4233 N N . LEU B 1 11 ? -5.91 31.25 21.016 1 90.38 11 LEU B N 1
ATOM 4234 C CA . LEU B 1 11 ? -5.281 31.203 19.703 1 90.38 11 LEU B CA 1
ATOM 4235 C C . LEU B 1 11 ? -4.461 29.922 19.547 1 90.38 11 LEU B C 1
ATOM 4237 O O . LEU B 1 11 ? -4.523 29.266 18.516 1 90.38 11 LEU B O 1
ATOM 4241 N N . ARG B 1 12 ? -3.648 29.578 20.578 1 89.75 12 ARG B N 1
ATOM 4242 C CA . ARG B 1 12 ? -2.828 28.375 20.516 1 89.75 12 ARG B CA 1
ATOM 4243 C C . ARG B 1 12 ? -3.684 27.141 20.25 1 89.75 12 ARG B C 1
ATOM 4245 O O . ARG B 1 12 ? -3.342 26.312 19.391 1 89.75 12 ARG B O 1
ATOM 4252 N N . SER B 1 13 ? -4.789 26.984 21 1 90.69 13 SER B N 1
ATOM 4253 C CA . SER B 1 13 ? -5.684 25.844 20.828 1 90.69 13 SER B CA 1
ATOM 4254 C C . SER B 1 13 ? -6.273 25.797 19.438 1 90.69 13 SER B C 1
ATOM 4256 O O . SER B 1 13 ? -6.449 24.719 18.859 1 90.69 13 SER B O 1
ATOM 4258 N N . LEU B 1 14 ? -6.594 26.953 18.875 1 91 14 LEU B N 1
ATOM 4259 C CA . LEU B 1 14 ? -7.168 27.016 17.531 1 91 14 LEU B CA 1
ATOM 4260 C C . LEU B 1 14 ? -6.148 26.578 16.484 1 91 14 LEU B C 1
ATOM 4262 O O . LEU B 1 14 ? -6.473 25.812 15.578 1 91 14 LEU B O 1
ATOM 4266 N N . ILE B 1 15 ? -4.914 27.047 16.625 1 91.88 15 ILE B N 1
ATOM 4267 C CA . ILE B 1 15 ? -3.85 26.656 15.695 1 91.88 15 ILE B CA 1
ATOM 4268 C C . ILE B 1 15 ? -3.572 25.172 15.812 1 91.88 15 ILE B C 1
ATOM 4270 O O . ILE B 1 15 ? -3.451 24.469 14.805 1 91.88 15 ILE B O 1
ATOM 4274 N N . LEU B 1 16 ? -3.514 24.703 17.047 1 90.44 16 LEU B N 1
ATOM 4275 C CA . LEU B 1 16 ? -3.268 23.281 17.297 1 90.44 16 LEU B CA 1
ATOM 4276 C C . LEU B 1 16 ? -4.371 22.422 16.703 1 90.44 16 LEU B C 1
ATOM 4278 O O . LEU B 1 16 ? -4.094 21.422 16.047 1 90.44 16 LEU B O 1
ATOM 4282 N N . LEU B 1 17 ? -5.641 22.812 16.906 1 90.56 17 LEU B N 1
ATOM 4283 C CA . LEU B 1 17 ? -6.777 22.062 16.391 1 90.56 17 LEU B CA 1
ATOM 4284 C C . LEU B 1 17 ? -6.754 22.016 14.867 1 90.56 17 LEU B C 1
ATOM 4286 O O . LEU B 1 17 ? -6.957 20.953 14.273 1 90.56 17 LEU B O 1
ATOM 4290 N N . LEU B 1 18 ? -6.496 23.156 14.242 1 92 18 LEU B N 1
ATOM 4291 C CA . LEU B 1 18 ? -6.449 23.203 12.781 1 92 18 LEU B CA 1
ATOM 4292 C C . LEU B 1 18 ? -5.344 22.312 12.242 1 92 18 LEU B C 1
ATOM 4294 O O . LEU B 1 18 ? -5.57 21.531 11.32 1 92 18 LEU B O 1
ATOM 4298 N N . THR B 1 19 ? -4.156 22.391 12.797 1 91.44 19 THR B N 1
ATOM 4299 C CA . THR B 1 19 ? -3.008 21.625 12.312 1 91.44 19 THR B CA 1
ATOM 4300 C C . THR B 1 19 ? -3.203 20.141 12.562 1 91.44 19 THR B C 1
ATOM 4302 O O . THR B 1 19 ? -2.938 19.312 11.68 1 91.44 19 THR B O 1
ATOM 4305 N N . LEU B 1 20 ? -3.74 19.781 13.75 1 90.12 20 LEU B N 1
ATOM 4306 C CA . LEU B 1 20 ? -3.959 18.375 14.078 1 90.12 20 LEU B CA 1
ATOM 4307 C C . LEU B 1 20 ? -5.051 17.781 13.203 1 90.12 20 LEU B C 1
ATOM 4309 O O . LEU B 1 20 ? -4.938 16.641 12.75 1 90.12 20 LEU B O 1
ATOM 4313 N N . LEU B 1 21 ? -6.121 18.5 12.977 1 90.56 21 LEU B N 1
ATOM 4314 C CA . LEU B 1 21 ? -7.203 18.031 12.117 1 90.56 21 LEU B CA 1
ATOM 4315 C C . LEU B 1 21 ? -6.715 17.812 10.688 1 90.56 21 LEU B C 1
ATOM 4317 O O . LEU B 1 21 ? -7.098 16.844 10.039 1 90.56 21 LEU B O 1
ATOM 4321 N N . THR B 1 22 ? -5.914 18.734 10.258 1 90.25 22 THR B N 1
ATOM 4322 C CA . THR B 1 22 ? -5.367 18.594 8.914 1 90.25 22 THR B CA 1
ATOM 4323 C C . THR B 1 22 ? -4.473 17.359 8.82 1 90.25 22 THR B C 1
ATOM 4325 O O . THR B 1 22 ? -4.543 16.609 7.848 1 90.25 22 THR B O 1
ATOM 4328 N N . ALA B 1 23 ? -3.611 17.172 9.797 1 89.69 23 ALA B N 1
ATOM 4329 C CA . ALA B 1 23 ? -2.742 16 9.828 1 89.69 23 ALA B CA 1
ATOM 4330 C C . ALA B 1 23 ? -3.561 14.719 9.828 1 89.69 23 ALA B C 1
ATOM 4332 O O . ALA B 1 23 ? -3.244 13.773 9.094 1 89.69 23 ALA B O 1
ATOM 4333 N N . LEU B 1 24 ? -4.641 14.695 10.555 1 89.5 24 LEU B N 1
ATOM 4334 C CA . LEU B 1 24 ? -5.48 13.516 10.68 1 89.5 24 LEU B CA 1
ATOM 4335 C C . LEU B 1 24 ? -6.211 13.227 9.367 1 89.5 24 LEU B C 1
ATOM 4337 O O . LEU B 1 24 ? -6.27 12.078 8.922 1 89.5 24 LEU B O 1
ATOM 4341 N N . VAL B 1 25 ? -6.73 14.25 8.758 1 90.69 25 VAL B N 1
ATOM 4342 C CA . VAL B 1 25 ? -7.449 14.086 7.504 1 90.69 25 VAL B CA 1
ATOM 4343 C C . VAL B 1 25 ? -6.488 13.594 6.418 1 90.69 25 VAL B C 1
ATOM 4345 O O . VAL B 1 25 ? -6.836 12.719 5.621 1 90.69 25 VAL B O 1
ATOM 4348 N N . THR B 1 26 ? -5.332 14.164 6.426 1 89.69 26 THR B N 1
ATOM 4349 C CA . THR B 1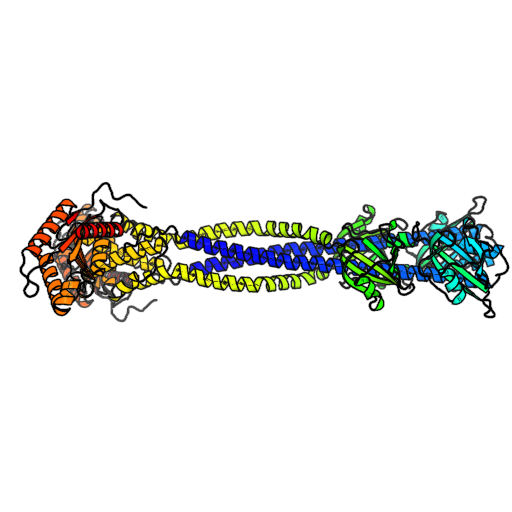 26 ? -4.324 13.75 5.453 1 89.69 26 THR B CA 1
ATOM 4350 C C . THR B 1 26 ? -3.93 12.289 5.668 1 89.69 26 THR B C 1
ATOM 4352 O O . THR B 1 26 ? -3.805 11.531 4.707 1 89.69 26 THR B O 1
ATOM 4355 N N . LEU B 1 27 ? -3.746 11.945 6.91 1 89.12 27 LEU B N 1
ATOM 4356 C CA . LEU B 1 27 ? -3.383 10.57 7.238 1 89.12 27 LEU B CA 1
ATOM 4357 C C . LEU B 1 27 ? -4.488 9.602 6.828 1 89.12 27 LEU B C 1
ATOM 4359 O O . LEU B 1 27 ? -4.223 8.578 6.191 1 89.12 27 LEU B O 1
ATOM 4363 N N . LEU B 1 28 ? -5.719 9.938 7.109 1 89.56 28 LEU B N 1
ATOM 4364 C CA . LEU B 1 28 ? -6.855 9.086 6.789 1 89.56 28 LEU B CA 1
ATOM 4365 C C . LEU B 1 28 ? -7.031 8.961 5.277 1 89.56 28 LEU B C 1
ATOM 4367 O O . LEU B 1 28 ? -7.348 7.883 4.773 1 89.56 28 LEU B O 1
ATOM 4371 N N . ASN B 1 29 ? -6.809 10.039 4.609 1 90.62 29 ASN B N 1
ATOM 4372 C CA . ASN B 1 29 ? -6.871 10.023 3.152 1 90.62 29 ASN B CA 1
ATOM 4373 C C . ASN B 1 29 ? -5.801 9.117 2.557 1 90.62 29 ASN B C 1
ATOM 4375 O O . ASN B 1 29 ? -6.078 8.336 1.643 1 90.62 29 ASN B O 1
ATOM 4379 N N . SER B 1 30 ? -4.648 9.211 3.086 1 89.5 30 SER B N 1
ATOM 4380 C CA . SER B 1 30 ? -3.545 8.391 2.6 1 89.5 30 SER B CA 1
ATOM 4381 C C . SER B 1 30 ? -3.783 6.91 2.896 1 89.5 30 SER B C 1
ATOM 4383 O O . SER B 1 30 ? -3.471 6.047 2.074 1 89.5 30 SER B O 1
ATOM 4385 N N . PHE B 1 31 ? -4.324 6.637 3.99 1 89.88 31 PHE B N 1
ATOM 4386 C CA . PHE B 1 31 ? -4.621 5.258 4.355 1 89.88 31 PHE B CA 1
ATOM 4387 C C . PHE B 1 31 ? -5.715 4.684 3.463 1 89.88 31 PHE B C 1
ATOM 4389 O O . PHE B 1 31 ? -5.641 3.523 3.053 1 89.88 31 PHE B O 1
ATOM 4396 N N . HIS B 1 32 ? -6.695 5.488 3.244 1 91.19 32 HIS B N 1
ATOM 4397 C CA . HIS B 1 32 ? -7.77 5.047 2.363 1 91.19 32 HIS B CA 1
ATOM 4398 C C . HIS B 1 32 ? -7.254 4.781 0.953 1 91.19 32 HIS B C 1
ATOM 4400 O O . HIS B 1 32 ? -7.613 3.779 0.332 1 91.19 32 HIS B O 1
ATOM 4406 N N . ALA B 1 33 ? -6.441 5.625 0.462 1 90.19 33 ALA B N 1
ATOM 4407 C CA . ALA B 1 33 ? -5.844 5.445 -0.859 1 90.19 33 ALA B CA 1
ATOM 4408 C C . ALA B 1 33 ? -4.984 4.188 -0.905 1 90.19 33 ALA B C 1
ATOM 4410 O O . ALA B 1 33 ? -5.055 3.414 -1.863 1 90.19 33 ALA B O 1
ATOM 4411 N N . SER B 1 34 ? -4.207 3.99 0.121 1 89.69 34 SER B N 1
ATOM 4412 C CA . SER B 1 34 ? -3.365 2.801 0.208 1 89.69 34 SER B CA 1
ATOM 4413 C C . SER B 1 34 ? -4.207 1.53 0.258 1 89.69 34 SER B C 1
ATOM 4415 O O . SER B 1 34 ? -3.871 0.533 -0.385 1 89.69 34 SER B O 1
ATOM 4417 N N . TYR B 1 35 ? -5.285 1.613 0.996 1 90.62 35 TYR B N 1
ATOM 4418 C CA . TYR B 1 35 ? -6.195 0.479 1.096 1 90.62 35 TYR B CA 1
ATOM 4419 C C . TYR B 1 35 ? -6.738 0.093 -0.275 1 90.62 35 TYR B C 1
ATOM 4421 O O . TYR B 1 35 ? -6.742 -1.086 -0.639 1 90.62 35 TYR B O 1
ATOM 4429 N N . ARG B 1 36 ? -7.133 1.026 -0.994 1 90.81 36 ARG B N 1
ATOM 4430 C CA . ARG B 1 36 ? -7.723 0.761 -2.303 1 90.81 36 ARG B CA 1
ATOM 4431 C C . ARG B 1 36 ? -6.695 0.167 -3.258 1 90.81 36 ARG B C 1
ATOM 4433 O O . ARG B 1 36 ? -6.996 -0.768 -4 1 90.81 36 ARG B O 1
ATOM 4440 N N . VAL B 1 37 ? -5.539 0.648 -3.23 1 89.69 37 VAL B N 1
ATOM 4441 C CA . VAL B 1 37 ? -4.492 0.187 -4.133 1 89.69 37 VAL B CA 1
ATOM 4442 C C . VAL B 1 37 ? -4.062 -1.228 -3.746 1 89.69 37 VAL B C 1
ATOM 4444 O O . VAL B 1 37 ? -3.924 -2.098 -4.609 1 89.69 37 VAL B O 1
ATOM 4447 N N . GLN B 1 38 ? -3.846 -1.422 -2.479 1 88.31 38 GLN B N 1
ATOM 4448 C CA . GLN B 1 38 ? -3.463 -2.748 -2.006 1 88.31 38 GLN B CA 1
ATOM 4449 C C . GLN B 1 38 ? -4.559 -3.771 -2.291 1 88.31 38 GLN B C 1
ATOM 4451 O O . GLN B 1 38 ? -4.27 -4.906 -2.678 1 88.31 38 GLN B O 1
ATOM 4456 N N . TYR B 1 39 ? -5.773 -3.334 -2.102 1 92.12 39 TYR B N 1
ATOM 4457 C CA . TYR B 1 39 ? -6.922 -4.176 -2.406 1 92.12 39 TYR B CA 1
ATOM 4458 C C . TYR B 1 39 ? -6.891 -4.641 -3.857 1 92.12 39 TYR B C 1
ATOM 4460 O O . TYR B 1 39 ? -6.996 -5.836 -4.137 1 92.12 39 TYR B O 1
ATOM 4468 N N . GLN B 1 40 ? -6.734 -3.721 -4.691 1 90.38 40 GLN B N 1
ATOM 4469 C CA . GLN B 1 40 ? -6.738 -4.039 -6.113 1 90.38 40 GLN B CA 1
ATOM 4470 C C . GLN B 1 40 ? -5.527 -4.883 -6.492 1 90.38 40 GLN B C 1
ATOM 4472 O O . GLN B 1 40 ? -5.625 -5.781 -7.336 1 90.38 40 GLN B O 1
ATOM 4477 N N . LEU B 1 41 ? -4.441 -4.648 -5.945 1 88.25 41 LEU B N 1
ATOM 4478 C CA . LEU B 1 41 ? -3.221 -5.398 -6.223 1 88.25 41 LEU B CA 1
ATOM 4479 C C . LEU B 1 41 ? -3.383 -6.863 -5.828 1 88.25 41 LEU B C 1
ATOM 4481 O O . LEU B 1 41 ? -2.996 -7.762 -6.582 1 88.25 41 LEU B O 1
ATOM 4485 N N . LEU B 1 42 ? -3.891 -7.125 -4.688 1 89.81 42 LEU B N 1
ATOM 4486 C CA . LEU B 1 42 ? -4.086 -8.492 -4.215 1 89.81 42 LEU B CA 1
ATOM 4487 C C . LEU B 1 42 ? -5.047 -9.25 -5.125 1 89.81 42 LEU B C 1
ATOM 4489 O O . LEU B 1 42 ? -4.809 -10.414 -5.449 1 89.81 42 LEU B O 1
ATOM 4493 N N . ILE B 1 43 ? -6.078 -8.539 -5.527 1 92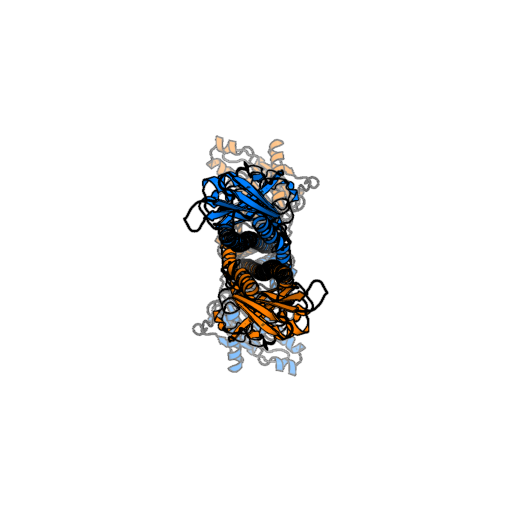.75 43 ILE B N 1
ATOM 4494 C CA . ILE B 1 43 ? -7.059 -9.156 -6.418 1 92.75 43 ILE B CA 1
ATOM 4495 C C . ILE B 1 43 ? -6.402 -9.492 -7.75 1 92.75 43 ILE B C 1
ATOM 4497 O O . ILE B 1 43 ? -6.488 -10.633 -8.219 1 92.75 43 ILE B O 1
ATOM 4501 N N . ASP B 1 44 ? -5.711 -8.555 -8.297 1 90.19 44 ASP B N 1
ATOM 4502 C CA . ASP B 1 44 ? -5.066 -8.75 -9.594 1 90.19 44 ASP B CA 1
ATOM 4503 C C . ASP B 1 44 ? -4.016 -9.852 -9.531 1 90.19 44 ASP B C 1
ATOM 4505 O O . ASP B 1 44 ? -3.914 -10.68 -10.438 1 90.19 44 ASP B O 1
ATOM 4509 N N . ASN B 1 45 ? -3.252 -9.859 -8.516 1 87.81 45 ASN B N 1
ATOM 4510 C CA . ASN B 1 45 ? -2.227 -10.883 -8.336 1 87.81 45 ASN B CA 1
ATOM 4511 C C . ASN B 1 45 ? -2.84 -12.273 -8.219 1 87.81 45 ASN B C 1
ATOM 4513 O O . ASN B 1 45 ? -2.307 -13.242 -8.766 1 87.81 45 ASN B O 1
ATOM 4517 N N . ALA B 1 46 ? -3.877 -12.336 -7.48 1 89.56 46 ALA B N 1
ATOM 4518 C CA . ALA B 1 46 ? -4.547 -13.625 -7.32 1 89.56 46 ALA B CA 1
ATOM 4519 C C . ALA B 1 46 ? -5.094 -14.125 -8.656 1 89.56 46 ALA B C 1
ATOM 4521 O O . ALA B 1 46 ? -4.945 -15.305 -8.992 1 89.56 46 ALA B O 1
ATOM 4522 N N . LEU B 1 47 ? -5.715 -13.289 -9.422 1 92.69 47 LEU B N 1
ATOM 4523 C CA . LEU B 1 47 ? -6.25 -13.641 -10.727 1 92.69 47 LEU B CA 1
ATOM 4524 C C . LEU B 1 47 ? -5.141 -14.102 -11.664 1 92.69 47 LEU B C 1
ATOM 4526 O O . LEU B 1 47 ? -5.266 -15.141 -12.32 1 92.69 47 LEU B O 1
ATOM 4530 N N . GLU B 1 48 ? -4.09 -13.398 -11.648 1 88.38 48 GLU B N 1
ATOM 4531 C CA . GLU B 1 48 ? -2.965 -13.734 -12.516 1 88.38 48 GLU B CA 1
ATOM 4532 C C . GLU B 1 48 ? -2.334 -15.062 -12.102 1 88.38 48 GLU B C 1
ATOM 4534 O O . GLU B 1 48 ? -1.979 -15.875 -12.961 1 88.38 48 GLU B O 1
ATOM 4539 N N . ALA B 1 49 ? -2.141 -15.234 -10.844 1 86 49 ALA B N 1
ATOM 4540 C CA . ALA B 1 49 ? -1.571 -16.484 -10.336 1 86 49 ALA B CA 1
ATOM 4541 C C . ALA B 1 49 ? -2.451 -17.672 -10.695 1 86 49 ALA B C 1
ATOM 4543 O O . ALA B 1 49 ? -1.949 -18.719 -11.117 1 86 49 ALA B O 1
ATOM 4544 N N . ASN B 1 50 ? -3.725 -17.516 -10.531 1 90.44 50 ASN B N 1
ATOM 4545 C CA . ASN B 1 50 ? -4.656 -18.594 -10.852 1 90.44 50 ASN B CA 1
ATOM 4546 C C . ASN B 1 50 ? -4.668 -18.891 -12.352 1 90.44 50 ASN B C 1
ATOM 4548 O O . ASN B 1 50 ? -4.77 -20.047 -12.75 1 90.44 50 ASN B O 1
ATOM 4552 N N . LEU B 1 51 ? -4.586 -17.844 -13.117 1 92 51 LEU B N 1
ATOM 4553 C CA . LEU B 1 51 ? -4.535 -18.047 -14.562 1 92 51 LEU B CA 1
ATOM 4554 C C . LEU B 1 51 ? -3.279 -18.812 -14.969 1 92 51 LEU B C 1
ATOM 4556 O O . LEU B 1 51 ? -3.35 -19.75 -15.758 1 92 51 LEU B O 1
ATOM 4560 N N . ALA B 1 52 ? -2.152 -18.359 -14.461 1 86.44 52 ALA B N 1
ATOM 4561 C CA . ALA B 1 52 ? -0.89 -19.031 -14.781 1 86.44 52 ALA B CA 1
ATOM 4562 C C . ALA B 1 52 ? -0.913 -20.484 -14.352 1 86.44 52 ALA B C 1
ATOM 4564 O O . ALA B 1 52 ? -0.471 -21.375 -15.094 1 86.44 52 ALA B O 1
ATOM 4565 N N . TYR B 1 53 ? -1.446 -20.75 -13.219 1 86.56 53 TYR B N 1
ATOM 4566 C CA . TYR B 1 53 ? -1.527 -22.094 -12.68 1 86.56 53 TYR B CA 1
ATOM 4567 C C . TYR B 1 53 ? -2.445 -22.969 -13.531 1 86.56 53 TYR B C 1
ATOM 4569 O O . TYR B 1 53 ? -2.076 -24.094 -13.906 1 86.56 53 TYR B O 1
ATOM 4577 N N . ALA B 1 54 ? -3.584 -22.453 -13.82 1 90.56 54 ALA B N 1
ATOM 4578 C CA . ALA B 1 54 ? -4.543 -23.188 -14.641 1 90.56 54 ALA B CA 1
ATOM 4579 C C . ALA B 1 54 ? -3.973 -23.453 -16.031 1 90.56 54 ALA B C 1
ATOM 4581 O O . ALA B 1 54 ? -4.148 -24.547 -16.578 1 90.56 54 ALA B O 1
ATOM 4582 N N . SER B 1 55 ? -3.328 -22.5 -16.578 1 90 55 SER B N 1
ATOM 4583 C CA . SER B 1 55 ? -2.76 -22.641 -17.906 1 90 55 SER B CA 1
ATOM 4584 C C . SER B 1 55 ? -1.683 -23.719 -17.938 1 90 55 SER B C 1
ATOM 4586 O O . SER B 1 55 ? -1.616 -24.516 -18.891 1 90 55 SER B O 1
ATOM 4588 N N . LYS B 1 56 ? -0.897 -23.75 -16.969 1 86.38 56 LYS B N 1
ATOM 4589 C CA . LYS B 1 56 ? 0.143 -24.766 -16.906 1 86.38 56 LYS B CA 1
ATOM 4590 C C . LYS B 1 56 ? -0.462 -26.156 -16.75 1 86.38 56 LYS B C 1
ATOM 4592 O O . LYS B 1 56 ? -0.017 -27.109 -17.406 1 86.38 56 LYS B O 1
ATOM 4597 N N . LEU B 1 57 ? -1.418 -26.281 -15.977 1 88.25 57 LEU B N 1
ATOM 4598 C CA . LEU B 1 57 ? -2.078 -27.562 -15.781 1 88.25 57 LEU B CA 1
ATOM 4599 C C . LEU B 1 57 ? -2.785 -28.016 -17.062 1 88.25 57 LEU B C 1
ATOM 4601 O O . LEU B 1 57 ? -2.789 -29.203 -17.391 1 88.25 57 LEU B O 1
ATOM 4605 N N . ALA B 1 58 ? -3.383 -27.078 -17.688 1 90.75 58 ALA B N 1
ATOM 4606 C CA . ALA B 1 58 ? -4.043 -27.391 -18.953 1 90.75 58 ALA B CA 1
ATOM 4607 C C . ALA B 1 58 ? -3.039 -27.906 -19.969 1 90.75 58 ALA B C 1
ATOM 4609 O O . ALA B 1 58 ? -3.299 -28.891 -20.672 1 90.75 58 ALA B O 1
ATOM 4610 N N . SER B 1 59 ? -1.95 -27.266 -20.016 1 87.5 59 SER B N 1
ATOM 4611 C CA . SER B 1 59 ? -0.908 -27.672 -20.938 1 87.5 59 SER B CA 1
ATOM 4612 C C . SER B 1 59 ? -0.37 -29.062 -20.594 1 87.5 59 SER B C 1
ATOM 4614 O O . SER B 1 59 ? -0.176 -29.891 -21.469 1 87.5 59 SER B O 1
ATOM 4616 N N . SER B 1 60 ? -0.123 -29.281 -19.359 1 85.31 60 SER B N 1
ATOM 4617 C CA . SER B 1 60 ? 0.359 -30.578 -18.906 1 85.31 60 SER B CA 1
ATOM 4618 C C . SER B 1 60 ? -0.668 -31.672 -19.172 1 85.31 60 SER B C 1
ATOM 4620 O O . SER B 1 60 ? -0.314 -32.781 -19.609 1 85.31 60 SER B O 1
ATOM 4622 N N . THR B 1 61 ? -1.854 -31.391 -18.922 1 88.62 61 THR B N 1
ATOM 4623 C CA . THR B 1 61 ? -2.926 -32.344 -19.172 1 88.62 61 THR B CA 1
ATOM 4624 C C . THR B 1 61 ? -3.029 -32.656 -20.672 1 88.62 61 THR B C 1
ATOM 4626 O O . THR B 1 61 ? -3.209 -33.812 -21.047 1 88.62 61 THR B O 1
ATOM 4629 N N . GLU B 1 62 ? -2.951 -31.641 -21.438 1 89 62 GLU B N 1
ATOM 4630 C CA . GLU B 1 62 ? -2.969 -31.812 -22.875 1 89 62 GLU B CA 1
ATOM 4631 C C . GLU B 1 62 ? -1.862 -32.75 -23.328 1 89 62 GLU B C 1
ATOM 4633 O O . GLU B 1 62 ? -2.102 -33.656 -24.141 1 89 62 GLU B O 1
ATOM 4638 N N . THR B 1 63 ? -0.738 -32.562 -22.812 1 84 63 THR B N 1
ATOM 4639 C CA . THR B 1 63 ? 0.407 -33.406 -23.156 1 84 63 THR B CA 1
ATOM 4640 C C . THR B 1 63 ? 0.164 -34.844 -22.734 1 84 63 THR B C 1
ATOM 4642 O O . THR B 1 63 ? 0.471 -35.781 -23.484 1 84 63 THR B O 1
ATOM 4645 N N . TYR B 1 64 ? -0.371 -35 -21.656 1 85.5 64 TYR B N 1
ATOM 4646 C CA . TYR B 1 64 ? -0.66 -36.312 -21.141 1 85.5 64 TYR B CA 1
ATOM 4647 C C . TYR B 1 64 ? -1.7 -37.031 -22 1 85.5 64 TYR B C 1
ATOM 4649 O O . TYR B 1 64 ? -1.554 -38.219 -22.312 1 85.5 64 TYR B O 1
ATOM 4657 N N . LEU B 1 65 ? -2.711 -36.344 -22.344 1 89.62 65 LEU B N 1
ATOM 4658 C CA . LEU B 1 65 ? -3.77 -36.938 -23.156 1 89.62 65 LEU B CA 1
ATOM 4659 C C . LEU B 1 65 ? -3.252 -37.312 -24.547 1 89.62 65 LEU B C 1
ATOM 4661 O O . LEU B 1 65 ? -3.605 -38.375 -25.094 1 89.62 65 LEU B O 1
ATOM 4665 N N . GLN B 1 66 ? -2.467 -36.5 -25.016 1 88.94 66 GLN B N 1
ATOM 4666 C CA . GLN B 1 66 ? -1.876 -36.812 -26.328 1 88.94 66 GLN B CA 1
ATOM 4667 C C . GLN B 1 66 ? -0.981 -38.031 -26.266 1 88.94 66 GLN B C 1
ATOM 4669 O O . GLN B 1 66 ? -0.981 -38.875 -27.172 1 88.94 66 GLN B O 1
ATOM 4674 N N . ALA B 1 67 ? -0.276 -38.094 -25.172 1 86.62 67 ALA B N 1
ATOM 4675 C CA . ALA B 1 67 ? 0.565 -39.281 -24.969 1 86.62 67 ALA B CA 1
ATOM 4676 C C . ALA B 1 67 ? -0.281 -40.562 -24.844 1 86.62 67 ALA B C 1
ATOM 4678 O O . ALA B 1 67 ? 0.084 -41.594 -25.391 1 86.62 67 ALA B O 1
ATOM 4679 N N . SER B 1 68 ? -1.329 -40.5 -24.188 1 90.62 68 SER B N 1
ATOM 4680 C CA . SER B 1 68 ? -2.234 -41.625 -24.031 1 90.62 68 SER B CA 1
ATOM 4681 C C . SER B 1 68 ? -2.816 -42.062 -25.375 1 90.62 68 SER B C 1
ATOM 4683 O O . SER B 1 68 ? -2.898 -43.25 -25.672 1 90.62 68 SER B O 1
ATOM 4685 N N . GLN B 1 69 ? -3.166 -41.125 -26.141 1 93.56 69 GLN B N 1
ATOM 4686 C CA . GLN B 1 69 ? -3.711 -41.406 -27.453 1 93.56 69 GLN B CA 1
ATOM 4687 C C . GLN B 1 69 ? -2.656 -42.062 -28.359 1 93.56 69 GLN B C 1
ATOM 4689 O O . GLN B 1 69 ? -2.961 -42.938 -29.141 1 93.56 69 GLN B O 1
ATOM 4694 N N . GLN B 1 70 ? -1.528 -41.562 -28.219 1 92.38 70 GLN B N 1
ATOM 4695 C CA . GLN B 1 70 ? -0.432 -42.125 -29 1 92.38 70 GLN B CA 1
ATOM 4696 C C . GLN B 1 70 ? -0.177 -43.562 -28.609 1 92.38 70 GLN B C 1
ATOM 4698 O O . GLN B 1 70 ? 0.088 -44.406 -29.484 1 92.38 70 GLN B O 1
ATOM 4703 N N . GLN B 1 71 ? -0.252 -43.844 -27.375 1 93.88 71 GLN B N 1
ATOM 4704 C CA . GLN B 1 71 ? -0.081 -45.188 -26.891 1 93.88 71 GLN B CA 1
ATOM 4705 C C . GLN B 1 71 ? -1.146 -46.125 -27.469 1 93.88 71 GLN B C 1
ATOM 4707 O O . GLN B 1 71 ? -0.837 -47.219 -27.922 1 93.88 71 GLN B O 1
ATOM 4712 N N . LEU B 1 72 ? -2.32 -45.719 -27.453 1 95.94 72 LEU B N 1
ATOM 4713 C CA . LEU B 1 72 ? -3.426 -46.5 -27.969 1 95.94 72 LEU B CA 1
ATOM 4714 C C . LEU B 1 72 ? -3.314 -46.688 -29.469 1 95.94 72 LEU B C 1
ATOM 4716 O O . LEU B 1 72 ? -3.633 -47.75 -30.016 1 95.94 72 LEU B O 1
ATOM 4720 N N . ALA B 1 73 ? -2.916 -45.625 -30.125 1 96 73 ALA B N 1
ATOM 4721 C CA . ALA B 1 73 ? -2.727 -45.719 -31.562 1 96 73 ALA B CA 1
ATOM 4722 C C . ALA B 1 73 ? -1.687 -46.781 -31.922 1 96 73 ALA B C 1
ATOM 4724 O O . ALA B 1 73 ? -1.876 -47.531 -32.875 1 96 73 ALA B O 1
ATOM 4725 N N . TYR B 1 74 ? -0.647 -46.75 -31.203 1 95.06 74 TYR B N 1
ATOM 4726 C CA . TYR B 1 74 ? 0.396 -47.75 -31.422 1 95.06 74 TYR B CA 1
ATOM 4727 C C . TYR B 1 74 ? -0.134 -49.156 -31.203 1 95.06 74 TYR B C 1
ATOM 4729 O O . TYR B 1 74 ? 0.113 -50.062 -32 1 95.06 74 TYR B O 1
ATOM 4737 N N . ALA B 1 75 ? -0.811 -49.344 -30.125 1 95.25 75 ALA B N 1
ATOM 4738 C CA . ALA B 1 75 ? -1.393 -50.656 -29.797 1 95.25 75 ALA B CA 1
ATOM 4739 C C . ALA B 1 75 ? -2.381 -51.094 -30.875 1 95.25 75 ALA B C 1
ATOM 4741 O O . ALA B 1 75 ? -2.422 -52.25 -31.25 1 95.25 75 ALA B O 1
ATOM 4742 N N . ALA B 1 76 ? -3.137 -50.156 -31.344 1 96.38 76 ALA B N 1
ATOM 4743 C CA . ALA B 1 76 ? -4.121 -50.438 -32.375 1 96.38 76 ALA B CA 1
ATOM 4744 C C . ALA B 1 76 ? -3.449 -51 -33.625 1 96.38 76 ALA B C 1
ATOM 4746 O O . ALA B 1 76 ? -3.947 -51.938 -34.25 1 96.38 76 ALA B O 1
ATOM 4747 N N . ASN B 1 77 ? -2.385 -50.406 -33.969 1 94.81 77 ASN B N 1
ATOM 4748 C CA . ASN B 1 77 ? -1.638 -50.875 -35.156 1 94.81 77 ASN B CA 1
ATOM 4749 C C . ASN B 1 77 ? -1.101 -52.281 -34.938 1 94.81 77 ASN B C 1
ATOM 4751 O O . ASN B 1 77 ? -1.078 -53.062 -35.875 1 94.81 77 ASN B O 1
ATOM 4755 N N . LEU B 1 78 ? -0.718 -52.594 -33.781 1 94.31 78 LEU B N 1
ATOM 4756 C CA . LEU B 1 78 ? -0.218 -53.938 -33.469 1 94.31 78 LEU B CA 1
ATOM 4757 C C . LEU B 1 78 ? -1.351 -54.938 -33.5 1 94.31 78 LEU B C 1
ATOM 4759 O O . LEU B 1 78 ? -1.188 -56.062 -34 1 94.31 78 LEU B O 1
ATOM 4763 N N . LEU B 1 79 ? -2.422 -54.594 -32.938 1 95.25 79 LEU B N 1
ATOM 4764 C CA . LEU B 1 79 ? -3.574 -55.5 -32.844 1 95.25 79 LEU B CA 1
ATOM 4765 C C . LEU B 1 79 ? -4.117 -55.844 -34.219 1 95.25 79 LEU B C 1
ATOM 4767 O O . LEU B 1 79 ? -4.629 -56.938 -34.438 1 95.25 79 LEU B O 1
ATOM 4771 N N . ALA B 1 80 ? -3.99 -54.938 -35.094 1 95.12 80 ALA B N 1
ATOM 4772 C CA . ALA B 1 80 ? -4.504 -55.125 -36.438 1 95.12 80 ALA B CA 1
ATOM 4773 C C . ALA B 1 80 ? -3.824 -56.312 -37.125 1 95.12 80 ALA B C 1
ATOM 4775 O O . ALA B 1 80 ? -4.418 -56.969 -38 1 95.12 80 ALA B O 1
ATOM 4776 N N . ARG B 1 81 ? -2.65 -56.625 -36.719 1 91.62 81 ARG B N 1
ATOM 4777 C CA . ARG B 1 81 ? -1.878 -57.688 -37.344 1 91.62 81 ARG B CA 1
ATOM 4778 C C . ARG B 1 81 ? -2.4 -59.062 -36.906 1 91.62 81 ARG B C 1
ATOM 4780 O O . ARG B 1 81 ? -2.396 -60 -37.688 1 91.62 81 ARG B O 1
ATOM 4787 N N . ASP B 1 82 ? -2.867 -59.188 -35.719 1 92.12 82 ASP B N 1
ATOM 4788 C CA . ASP B 1 82 ? -3.346 -60.469 -35.188 1 92.12 82 ASP B CA 1
ATOM 4789 C C . ASP B 1 82 ? -4.613 -60.281 -34.375 1 92.12 82 ASP B C 1
ATOM 4791 O O . ASP B 1 82 ? -4.676 -60.688 -33.219 1 92.12 82 ASP B O 1
ATOM 4795 N N . PHE B 1 83 ? -5.621 -59.906 -34.969 1 94.5 83 PHE B N 1
ATOM 4796 C CA . PHE B 1 83 ? -6.824 -59.469 -34.25 1 94.5 83 PHE B CA 1
ATOM 4797 C C . PHE B 1 83 ? -7.645 -60.688 -33.844 1 94.5 83 PHE B C 1
ATOM 4799 O O . PHE B 1 83 ? -8.484 -60.594 -32.938 1 94.5 83 PHE B O 1
ATOM 4806 N N . ASP B 1 84 ? -7.375 -61.875 -34.438 1 92.38 84 ASP B N 1
ATOM 4807 C CA . ASP B 1 84 ? -8.148 -63.062 -34.125 1 92.38 84 ASP B CA 1
ATOM 4808 C C . ASP B 1 84 ? -7.504 -63.875 -33 1 92.38 84 ASP B C 1
ATOM 4810 O O . ASP B 1 84 ? -8.117 -64.812 -32.469 1 92.38 84 ASP B O 1
ATOM 4814 N N . ASP B 1 85 ? -6.34 -63.438 -32.594 1 95 85 ASP B N 1
ATOM 4815 C CA . ASP B 1 85 ? -5.617 -64.125 -31.531 1 95 85 ASP B CA 1
ATOM 4816 C C . ASP B 1 85 ? -5.965 -63.531 -30.156 1 95 85 ASP B C 1
ATOM 4818 O O . ASP B 1 85 ? -5.352 -62.562 -29.734 1 95 85 ASP B O 1
ATOM 4822 N N . ILE B 1 86 ? -6.773 -64.25 -29.453 1 94.38 86 ILE B N 1
ATOM 4823 C CA . ILE B 1 86 ? -7.297 -63.719 -28.188 1 94.38 86 ILE B CA 1
ATOM 4824 C C . ILE B 1 86 ? -6.168 -63.625 -27.156 1 94.38 86 ILE B C 1
ATOM 4826 O O . ILE B 1 86 ? -6.148 -62.688 -26.344 1 94.38 86 ILE B O 1
ATOM 4830 N N . ALA B 1 87 ? -5.297 -64.5 -27.172 1 94.5 87 ALA B N 1
ATOM 4831 C CA . ALA B 1 87 ? -4.172 -64.5 -26.25 1 94.5 87 ALA B CA 1
ATOM 4832 C C . ALA B 1 87 ? -3.32 -63.25 -26.469 1 94.5 87 ALA B C 1
ATOM 4834 O O . ALA B 1 87 ? -2.846 -62.625 -25.5 1 94.5 87 ALA B O 1
ATOM 4835 N N . PHE B 1 88 ? -3.174 -62.906 -27.734 1 94.5 88 PHE B N 1
ATOM 4836 C CA . PHE B 1 88 ? -2.414 -61.719 -28.078 1 94.5 88 PHE B CA 1
ATOM 4837 C C . PHE B 1 88 ? -3.148 -60.438 -27.625 1 94.5 88 PHE B C 1
ATOM 4839 O O . PHE B 1 88 ? -2.531 -59.531 -27.109 1 94.5 88 PHE B O 1
ATOM 4846 N N . LEU B 1 89 ? -4.438 -60.469 -27.797 1 96.12 89 LEU B N 1
ATOM 4847 C CA . LEU B 1 89 ? -5.25 -59.344 -27.359 1 96.12 89 LEU B CA 1
ATOM 4848 C C . LEU B 1 89 ? -5.172 -59.156 -25.859 1 96.12 89 LEU B C 1
ATOM 4850 O O . LEU B 1 89 ? -5.051 -58.031 -25.359 1 96.12 89 LEU B O 1
ATOM 4854 N N . ASP B 1 90 ? -5.227 -60.219 -25.188 1 95.25 90 ASP B N 1
ATOM 4855 C CA . ASP B 1 90 ? -5.16 -60.188 -23.719 1 95.25 90 ASP B CA 1
ATOM 4856 C C . ASP B 1 90 ? -3.816 -59.625 -23.25 1 95.25 90 ASP B C 1
ATOM 4858 O O . ASP B 1 90 ? -3.764 -58.844 -22.312 1 95.25 90 ASP B O 1
ATOM 4862 N N . ALA B 1 91 ? -2.76 -60.062 -23.875 1 93.69 91 ALA B N 1
ATOM 4863 C CA . ALA B 1 91 ? -1.419 -59.625 -23.5 1 93.69 91 ALA B CA 1
ATOM 4864 C C . ALA B 1 91 ? -1.254 -58.125 -23.734 1 93.69 91 ALA B C 1
ATOM 4866 O O . ALA B 1 91 ? -0.653 -57.406 -22.906 1 93.69 91 ALA B O 1
ATOM 4867 N N . GLU B 1 92 ? -1.786 -57.688 -24.828 1 94.94 92 GLU B N 1
ATOM 4868 C CA . GLU B 1 92 ? -1.676 -56.25 -25.141 1 94.94 92 GLU B CA 1
ATOM 4869 C C . GLU B 1 92 ? -2.516 -55.406 -24.188 1 94.94 92 GLU B C 1
ATOM 4871 O O . GLU B 1 92 ? -2.094 -54.344 -23.781 1 94.94 92 GLU B O 1
ATOM 4876 N N . ALA B 1 93 ? -3.648 -55.844 -23.922 1 95.5 93 ALA B N 1
ATOM 4877 C CA . ALA B 1 93 ? -4.5 -55.156 -22.969 1 95.5 93 ALA B CA 1
ATOM 4878 C C . ALA B 1 93 ? -3.828 -55.062 -21.594 1 95.5 93 ALA B C 1
ATOM 4880 O O . ALA B 1 93 ? -3.859 -54 -20.938 1 95.5 93 ALA B O 1
ATOM 4881 N N . ALA B 1 94 ? -3.283 -56.156 -21.203 1 94.81 94 ALA B N 1
ATOM 4882 C CA . ALA B 1 94 ? -2.58 -56.156 -19.922 1 94.81 94 ALA B CA 1
ATOM 4883 C C . ALA B 1 94 ? -1.39 -55.219 -19.922 1 94.81 94 ALA B C 1
ATOM 4885 O O . ALA B 1 94 ? -1.137 -54.5 -18.938 1 94.81 94 ALA B O 1
ATOM 4886 N N . ARG B 1 95 ? -0.73 -55.188 -21 1 93.94 95 ARG B N 1
ATOM 4887 C CA . ARG B 1 95 ? 0.432 -54.312 -21.125 1 93.94 95 ARG B CA 1
ATOM 4888 C C . ARG B 1 95 ? 0.028 -52.844 -21.031 1 93.94 95 ARG B C 1
ATOM 4890 O O . ARG B 1 95 ? 0.653 -52.062 -20.297 1 93.94 95 ARG B O 1
ATOM 4897 N N . LEU B 1 96 ? -0.956 -52.531 -21.766 1 93.81 96 LEU B N 1
ATOM 4898 C CA . LEU B 1 96 ? -1.425 -51.156 -21.766 1 93.81 96 LEU B CA 1
ATOM 4899 C C . LEU B 1 96 ? -1.82 -50.719 -20.359 1 93.81 96 LEU B C 1
ATOM 4901 O O . LEU B 1 96 ? -1.608 -49.562 -19.984 1 93.81 96 LEU B O 1
ATOM 4905 N N . ARG B 1 97 ? -2.318 -51.531 -19.609 1 93.5 97 ARG B N 1
ATOM 4906 C CA . ARG B 1 97 ? -2.771 -51.188 -18.266 1 93.5 97 ARG B CA 1
ATOM 4907 C C . ARG B 1 97 ? -1.6 -51.125 -17.281 1 93.5 97 ARG B C 1
ATOM 4909 O O . ARG B 1 97 ? -1.554 -50.281 -16.406 1 93.5 97 ARG B O 1
ATOM 4916 N N . LEU B 1 98 ? -0.65 -52.094 -17.453 1 91.69 98 LEU B N 1
ATOM 4917 C CA . LEU B 1 98 ? 0.342 -52.312 -16.406 1 91.69 98 LEU B CA 1
ATOM 4918 C C . LEU B 1 98 ? 1.635 -51.562 -16.719 1 91.69 98 LEU B C 1
ATOM 4920 O O . LEU B 1 98 ? 2.455 -51.344 -15.828 1 91.69 98 LEU B O 1
ATOM 4924 N N . GLN B 1 99 ? 1.801 -51.25 -17.984 1 89.81 99 GLN B N 1
ATOM 4925 C CA . GLN B 1 99 ? 3.037 -50.562 -18.375 1 89.81 99 GLN B CA 1
ATOM 4926 C C . GLN B 1 99 ? 3.127 -49.156 -17.766 1 89.81 99 GLN B C 1
ATOM 4928 O O . GLN B 1 99 ? 4.215 -48.719 -17.422 1 89.81 99 GLN B O 1
ATOM 4933 N N . THR B 1 100 ? 1.978 -48.531 -17.781 1 85 100 THR B N 1
ATOM 4934 C CA . THR B 1 100 ? 1.861 -47.25 -17.109 1 85 100 THR B CA 1
ATOM 4935 C C . THR B 1 100 ? 0.606 -47.219 -16.234 1 85 100 THR B C 1
ATOM 4937 O O . THR B 1 100 ? -0.25 -48.094 -16.328 1 85 100 THR B O 1
ATOM 4940 N N . ASN B 1 101 ? 0.564 -46.281 -15.336 1 83.88 101 ASN B N 1
ATOM 4941 C CA . ASN B 1 101 ? -0.632 -46.094 -14.523 1 83.88 101 ASN B CA 1
ATOM 4942 C C . ASN B 1 101 ? -1.62 -45.125 -15.156 1 83.88 101 ASN B C 1
ATOM 4944 O O . ASN B 1 101 ? -2.324 -44.406 -14.453 1 83.88 101 ASN B O 1
ATOM 4948 N N . THR B 1 102 ? -1.624 -45.125 -16.453 1 86.88 102 THR B N 1
ATOM 4949 C CA . THR B 1 102 ? -2.461 -44.188 -17.188 1 86.88 102 THR B CA 1
ATOM 4950 C C . THR B 1 102 ? -3.92 -44.625 -17.172 1 86.88 102 THR B C 1
ATOM 4952 O O . THR B 1 102 ? -4.816 -43.812 -16.906 1 86.88 102 THR B O 1
ATOM 4955 N N . PHE B 1 103 ? -4.102 -45.906 -17.469 1 92.44 103 PHE B N 1
ATOM 4956 C CA . PHE B 1 103 ? -5.457 -46.438 -17.578 1 92.44 103 PHE B CA 1
ATOM 4957 C C . PHE B 1 103 ? -5.781 -47.375 -16.422 1 92.44 103 PHE B C 1
ATOM 4959 O O . PHE B 1 103 ? -4.969 -48.219 -16.062 1 92.44 103 PHE B O 1
ATOM 4966 N N . ASN B 1 104 ? -6.922 -47.188 -15.867 1 92.5 104 ASN B N 1
ATOM 4967 C CA . ASN B 1 104 ? -7.391 -48.094 -14.828 1 92.5 104 ASN B CA 1
ATOM 4968 C C . ASN B 1 104 ? -7.859 -49.406 -15.406 1 92.5 104 ASN B C 1
ATOM 4970 O O . ASN B 1 104 ? -7.77 -50.469 -14.75 1 92.5 104 ASN B O 1
ATOM 4974 N N . SER B 1 105 ? -8.352 -49.344 -16.562 1 93.38 105 SER B N 1
ATOM 4975 C CA . SER B 1 105 ? -8.773 -50.531 -17.312 1 93.38 105 SER B CA 1
ATOM 4976 C C . SER B 1 105 ? -8.609 -50.344 -18.812 1 93.38 105 SER B C 1
ATOM 4978 O O . SER B 1 105 ? -8.586 -49.188 -19.297 1 93.38 105 SER B O 1
ATOM 4980 N N . VAL B 1 106 ? -8.445 -51.438 -19.422 1 96 106 VAL B N 1
ATOM 4981 C CA . VAL B 1 106 ? -8.289 -51.438 -20.875 1 96 106 VAL B CA 1
ATOM 4982 C C . VAL B 1 106 ? -9.219 -52.469 -21.5 1 96 106 VAL B C 1
ATOM 4984 O O . VAL B 1 106 ? -9.422 -53.562 -20.922 1 96 106 VAL B O 1
ATOM 4987 N N . ILE B 1 107 ? -9.789 -52.125 -22.672 1 95.06 107 ILE B N 1
ATOM 4988 C CA . ILE B 1 107 ? -10.695 -53.062 -23.344 1 95.06 107 ILE B CA 1
ATOM 4989 C C . ILE B 1 107 ? -10.383 -53.062 -24.844 1 95.06 107 ILE B C 1
ATOM 4991 O O . ILE B 1 107 ? -9.945 -52.062 -25.406 1 95.06 107 ILE B O 1
ATOM 4995 N N . VAL B 1 108 ? -10.609 -54.219 -25.391 1 96.62 108 VAL B N 1
ATOM 4996 C CA . VAL B 1 108 ? -10.562 -54.406 -26.844 1 96.62 108 VAL B CA 1
ATOM 4997 C C . VAL B 1 108 ? -11.875 -55 -27.328 1 96.62 108 VAL B C 1
ATOM 4999 O O . VAL B 1 108 ? -12.344 -56.031 -26.812 1 96.62 108 VAL B O 1
ATOM 5002 N N . THR B 1 109 ? -12.406 -54.375 -28.312 1 95.75 109 THR B N 1
ATOM 5003 C CA . THR B 1 109 ? -13.688 -54.875 -28.828 1 95.75 109 THR B CA 1
ATOM 5004 C C . THR B 1 109 ? -13.586 -55.188 -30.312 1 95.75 109 THR B C 1
ATOM 5006 O O . THR B 1 109 ? -12.656 -54.719 -31 1 95.75 109 THR B O 1
ATOM 5009 N N . ASN B 1 110 ? -14.562 -55.969 -30.766 1 95.94 110 ASN B N 1
ATOM 5010 C CA . ASN B 1 110 ? -14.688 -56.188 -32.219 1 95.94 110 ASN B CA 1
ATOM 5011 C C . ASN B 1 110 ? -15.555 -55.094 -32.844 1 95.94 110 ASN B C 1
ATOM 5013 O O . ASN B 1 110 ? -15.938 -54.125 -32.188 1 95.94 110 ASN B O 1
ATOM 5017 N N . ALA B 1 111 ? -15.797 -55.281 -34.156 1 95.12 111 ALA B N 1
ATOM 5018 C CA . ALA B 1 111 ? -16.516 -54.25 -34.938 1 95.12 111 ALA B CA 1
ATOM 5019 C C . ALA B 1 111 ? -17.953 -54.094 -34.438 1 95.12 111 ALA B C 1
ATOM 5021 O O . ALA B 1 111 ? -18.562 -53.031 -34.594 1 95.12 111 ALA B O 1
ATOM 5022 N N . GLN B 1 112 ? -18.469 -55.062 -33.812 1 93.06 112 GLN B N 1
ATOM 5023 C CA . GLN B 1 112 ? 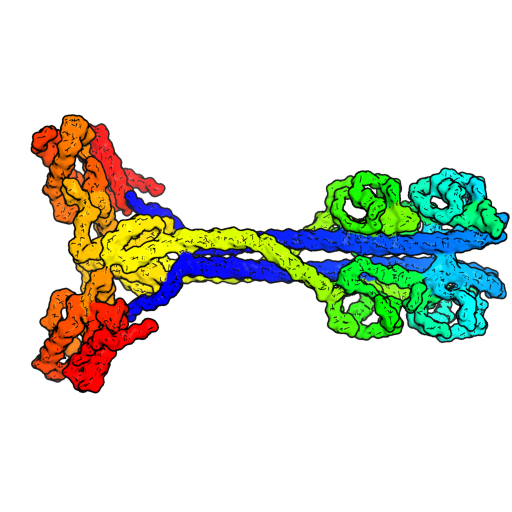-19.844 -55.062 -33.344 1 93.06 112 GLN B CA 1
ATOM 5024 C C . GLN B 1 112 ? -19.922 -54.531 -31.906 1 93.06 112 GLN B C 1
ATOM 5026 O O . GLN B 1 112 ? -21.016 -54.344 -31.375 1 93.06 112 GLN B O 1
ATOM 5031 N N . GLY B 1 113 ? -18.828 -54.312 -31.266 1 94.19 113 GLY B N 1
ATOM 5032 C CA . GLY B 1 113 ? -18.812 -53.781 -29.922 1 94.19 113 GLY B CA 1
ATOM 5033 C C . GLY B 1 113 ? -18.734 -54.844 -28.844 1 94.19 113 GLY B C 1
ATOM 5034 O O . GLY B 1 113 ? -18.906 -54.562 -27.656 1 94.19 113 GLY B O 1
ATOM 5035 N N . VAL B 1 114 ? -18.5 -56.031 -29.25 1 95.19 114 VAL B N 1
ATOM 5036 C CA . VAL B 1 114 ? -18.344 -57.125 -28.281 1 95.19 114 VAL B CA 1
ATOM 5037 C C . VAL B 1 114 ? -16.922 -57.125 -27.719 1 95.19 114 VAL B C 1
ATOM 5039 O O . VAL B 1 114 ? -15.953 -57.094 -28.469 1 95.19 114 VAL B O 1
ATOM 5042 N N . VAL B 1 115 ? -16.859 -57.188 -26.438 1 95 115 VAL B N 1
ATOM 5043 C CA . VAL B 1 115 ? -15.562 -57.156 -25.766 1 95 115 VAL B CA 1
ATOM 5044 C C . VAL B 1 115 ? -14.828 -58.469 -26 1 95 115 VAL B C 1
ATOM 5046 O O . VAL B 1 115 ? -15.32 -59.531 -25.641 1 95 115 VAL B O 1
ATOM 5049 N N . LEU B 1 116 ? -13.711 -58.375 -26.578 1 95.56 116 LEU B N 1
ATOM 5050 C CA . LEU B 1 116 ? -12.883 -59.531 -26.859 1 95.56 116 LEU B CA 1
ATOM 5051 C C . LEU B 1 116 ? -11.875 -59.781 -25.734 1 95.56 116 LEU B C 1
ATOM 5053 O O . LEU B 1 116 ? -11.523 -60.906 -25.438 1 95.56 116 LEU B O 1
ATOM 5057 N N . SER B 1 117 ? -11.383 -58.656 -25.172 1 94.94 117 SER B N 1
ATOM 5058 C CA . SER B 1 117 ? -10.367 -58.719 -24.141 1 94.94 117 SER B CA 1
ATOM 5059 C C . SER B 1 117 ? -10.469 -57.531 -23.188 1 94.94 117 SER B C 1
ATOM 5061 O O . SER B 1 117 ? -10.922 -56.469 -23.594 1 94.94 117 SER B O 1
ATOM 5063 N N . THR B 1 118 ? -10.094 -57.812 -22 1 93.62 118 THR B N 1
ATOM 5064 C CA . THR B 1 118 ? -10.094 -56.75 -21 1 93.62 118 THR B CA 1
ATOM 5065 C C . THR B 1 118 ? -8.961 -56.938 -20 1 93.62 118 THR B C 1
ATOM 5067 O O . THR B 1 118 ? -8.477 -58.062 -19.812 1 93.62 118 THR B O 1
ATOM 5070 N N . SER B 1 119 ? -8.531 -55.875 -19.5 1 94.06 119 SER B N 1
ATOM 5071 C CA . SER B 1 119 ? -7.609 -55.844 -18.375 1 94.06 119 SER B CA 1
ATOM 5072 C C . SER B 1 119 ? -7.988 -54.781 -17.359 1 94.06 119 SER B C 1
ATOM 5074 O O . SER B 1 119 ? -8.086 -53.594 -17.703 1 94.06 119 SER B O 1
ATOM 5076 N N . PRO B 1 120 ? -8.258 -54.906 -16.109 1 90.44 120 PRO B N 1
ATOM 5077 C CA . PRO B 1 120 ? -8.086 -56.219 -15.5 1 90.44 120 PRO B CA 1
ATOM 5078 C C . PRO B 1 120 ? -9.227 -57.188 -15.852 1 90.44 120 PRO B C 1
ATOM 5080 O O . PRO B 1 120 ? -10.281 -56.75 -16.312 1 90.44 120 PRO B O 1
ATOM 5083 N N . ASP B 1 121 ? -9.047 -58.438 -15.516 1 80.75 121 ASP B N 1
ATOM 5084 C CA . ASP B 1 121 ? -10.031 -59.469 -15.828 1 80.75 121 ASP B CA 1
ATOM 5085 C C . ASP B 1 121 ? -11.227 -59.375 -14.883 1 80.75 121 ASP B C 1
ATOM 5087 O O . ASP B 1 121 ? -12.297 -59.906 -15.188 1 80.75 121 ASP B O 1
ATOM 5091 N N . THR B 1 122 ? -11.039 -58.688 -13.922 1 76.81 122 THR B N 1
ATOM 5092 C CA . THR B 1 122 ? -12.055 -58.625 -12.875 1 76.81 122 THR B CA 1
ATOM 5093 C C . THR B 1 122 ? -13.289 -57.875 -13.375 1 76.81 122 THR B C 1
ATOM 5095 O O . THR B 1 122 ? -14.352 -57.969 -12.758 1 76.81 122 THR B O 1
ATOM 5098 N N . LEU B 1 123 ? -13.227 -57.312 -14.461 1 78.44 123 LEU B N 1
ATOM 5099 C CA . LEU B 1 123 ? -14.367 -56.562 -14.992 1 78.44 123 LEU B CA 1
ATOM 5100 C C . LEU B 1 123 ? -15.461 -57.5 -15.461 1 78.44 123 LEU B C 1
ATOM 5102 O O . LEU B 1 123 ? -16.641 -57.156 -15.477 1 78.44 123 LEU B O 1
ATOM 5106 N N . GLN B 1 124 ? -15.109 -58.75 -15.875 1 79.31 124 GLN B N 1
ATOM 5107 C CA . GLN B 1 124 ? -16.016 -59.812 -16.297 1 79.31 124 GLN B CA 1
ATOM 5108 C C . GLN B 1 124 ? -16.984 -59.312 -17.375 1 79.31 124 GLN B C 1
ATOM 5110 O O . GLN B 1 124 ? -18.188 -59.531 -17.281 1 79.31 124 GLN B O 1
ATOM 5115 N N . ILE B 1 125 ? -16.406 -58.656 -18.328 1 85.19 125 ILE B N 1
ATOM 5116 C CA . ILE B 1 125 ? -17.266 -58.094 -19.359 1 85.19 125 ILE B CA 1
ATOM 5117 C C . ILE B 1 125 ? -16.906 -58.688 -20.719 1 85.19 125 ILE B C 1
ATOM 5119 O O . ILE B 1 125 ? -17.438 -58.281 -21.75 1 85.19 125 ILE B O 1
ATOM 5123 N N . VAL B 1 126 ? -16.062 -59.656 -20.75 1 90.81 126 VAL B N 1
ATOM 5124 C CA . VAL B 1 126 ? -15.68 -60.281 -22 1 90.81 126 VAL B CA 1
ATOM 5125 C C . VAL B 1 126 ? -16.891 -61 -22.625 1 90.81 126 VAL B C 1
ATOM 5127 O O . VAL B 1 126 ? -17.625 -61.688 -21.938 1 90.81 126 VAL B O 1
ATOM 5130 N N . GLY B 1 127 ? -17.078 -60.781 -23.859 1 91.31 127 GLY B N 1
ATOM 5131 C CA . GLY B 1 127 ? -18.203 -61.375 -24.562 1 91.31 127 GLY B CA 1
ATOM 5132 C C . GLY B 1 127 ? -19.438 -60.5 -24.562 1 91.31 127 GLY B C 1
ATOM 5133 O O . GLY B 1 127 ? -20.375 -60.75 -25.328 1 91.31 127 GLY B O 1
ATOM 5134 N N . ARG B 1 128 ? -19.422 -59.562 -23.828 1 91 128 ARG B N 1
ATOM 5135 C CA . ARG B 1 128 ? -20.562 -58.656 -23.734 1 91 128 ARG B CA 1
ATOM 5136 C C . ARG B 1 128 ? -20.438 -57.5 -24.719 1 91 128 ARG B C 1
ATOM 5138 O O . ARG B 1 128 ? -19.328 -57.062 -25.016 1 91 128 ARG B O 1
ATOM 5145 N N . LYS B 1 129 ? -21.547 -57.094 -25.109 1 91.56 129 LYS B N 1
ATOM 5146 C CA . LYS B 1 129 ? -21.578 -55.938 -25.984 1 91.56 129 LYS B CA 1
ATOM 5147 C C . LYS B 1 129 ? -21.594 -54.625 -25.172 1 91.56 129 LYS B C 1
ATOM 5149 O O . LYS B 1 129 ? -22.375 -54.469 -24.234 1 91.56 129 LYS B O 1
ATOM 5154 N N . LEU B 1 130 ? -20.719 -53.75 -25.547 1 87.25 130 LEU B N 1
ATOM 5155 C CA . LEU B 1 130 ? -20.641 -52.469 -24.844 1 87.25 130 LEU B CA 1
ATOM 5156 C C . LEU B 1 130 ? -21.797 -51.562 -25.25 1 87.25 130 LEU B C 1
ATOM 5158 O O . LEU B 1 130 ? -22.047 -51.375 -26.453 1 87.25 130 LEU B O 1
ATOM 5162 N N . GLN B 1 131 ? -22.453 -51 -24.266 1 84.12 131 GLN B N 1
ATOM 5163 C CA . GLN B 1 131 ? -23.609 -50.188 -24.562 1 84.12 131 GLN B CA 1
ATOM 5164 C C . GLN B 1 131 ? -23.469 -48.812 -23.922 1 84.12 131 GLN B C 1
ATOM 5166 O O . GLN B 1 131 ? -24.281 -47.906 -24.172 1 84.12 131 GLN B O 1
ATOM 5171 N N . SER B 1 132 ? -22.438 -48.688 -23.266 1 86.62 132 SER B N 1
ATOM 5172 C CA . SER B 1 132 ? -22.266 -47.406 -22.578 1 86.62 132 SER B CA 1
ATOM 5173 C C . SER B 1 132 ? -22.047 -46.25 -23.578 1 86.62 132 SER B C 1
ATOM 5175 O O . SER B 1 132 ? -21.594 -46.5 -24.703 1 86.62 132 SER B O 1
ATOM 5177 N N . GLU B 1 133 ? -22.391 -45.094 -23.234 1 85.81 133 GLU B N 1
ATOM 5178 C CA . GLU B 1 133 ? -22.406 -43.906 -24.109 1 85.81 133 GLU B CA 1
ATOM 5179 C C . GLU B 1 133 ? -21.047 -43.688 -24.75 1 85.81 133 GLU B C 1
ATOM 5181 O O . GLU B 1 133 ? -20.938 -43.531 -25.984 1 85.81 133 GLU B O 1
ATOM 5186 N N . GLY B 1 134 ? -20 -43.656 -24.016 1 87.75 134 GLY B N 1
ATOM 5187 C CA . GLY B 1 134 ? -18.672 -43.406 -24.531 1 87.75 134 GLY B CA 1
ATOM 5188 C C . GLY B 1 134 ? -18.203 -44.5 -25.484 1 87.75 134 GLY B C 1
ATOM 5189 O O . GLY B 1 134 ? -17.609 -44.188 -26.531 1 87.75 134 GLY B O 1
ATOM 5190 N N . ALA B 1 135 ? -18.516 -45.656 -25.141 1 87.88 135 ALA B N 1
ATOM 5191 C CA . ALA B 1 135 ? -18.125 -46.781 -25.984 1 87.88 135 ALA B CA 1
ATOM 5192 C C . ALA B 1 135 ? -18.906 -46.812 -27.297 1 87.88 135 ALA B C 1
ATOM 5194 O O . ALA B 1 135 ? -18.344 -47.062 -28.359 1 87.88 135 ALA B O 1
ATOM 5195 N N . ALA B 1 136 ? -20.141 -46.5 -27.141 1 90.94 136 ALA B N 1
ATOM 5196 C CA . ALA B 1 136 ? -21 -46.469 -28.328 1 90.94 136 ALA B CA 1
ATOM 5197 C C . ALA B 1 136 ? -20.562 -45.375 -29.281 1 90.94 136 ALA B C 1
ATOM 5199 O O . ALA B 1 136 ? -20.547 -45.594 -30.5 1 90.94 136 ALA B O 1
ATOM 5200 N N . ALA B 1 137 ? -20.25 -44.281 -28.719 1 92.75 137 ALA B N 1
ATOM 5201 C CA . ALA B 1 137 ? -19.781 -43.188 -29.547 1 92.75 137 ALA B CA 1
ATOM 5202 C C . ALA B 1 137 ? -18.5 -43.531 -30.281 1 92.75 137 ALA B C 1
ATOM 5204 O O . ALA B 1 137 ? -18.328 -43.188 -31.453 1 92.75 137 ALA B O 1
ATOM 5205 N N . ALA B 1 138 ? -17.609 -44.156 -29.609 1 93.88 138 ALA B N 1
ATOM 5206 C CA . ALA B 1 138 ? -16.344 -44.594 -30.188 1 93.88 138 ALA B CA 1
ATOM 5207 C C . ALA B 1 138 ? -16.562 -45.562 -31.344 1 93.88 138 ALA B C 1
ATOM 5209 O O . ALA B 1 138 ? -15.891 -45.469 -32.375 1 93.88 138 ALA B O 1
ATOM 5210 N N . LEU B 1 139 ? -17.516 -46.469 -31.156 1 93.38 139 LEU B N 1
ATOM 5211 C CA . LEU B 1 139 ? -17.828 -47.469 -32.156 1 93.38 139 LEU B CA 1
ATOM 5212 C C . LEU B 1 139 ? -18.484 -46.812 -33.375 1 93.38 139 LEU B C 1
ATOM 5214 O O . LEU B 1 139 ? -18.281 -47.25 -34.5 1 93.38 139 LEU B O 1
ATOM 5218 N N . ARG B 1 140 ? -19.219 -45.781 -33.125 1 93.06 140 ARG B N 1
ATOM 5219 C CA . ARG B 1 140 ? -19.938 -45.094 -34.188 1 93.06 140 ARG B CA 1
ATOM 5220 C C . ARG B 1 140 ? -18.984 -44.219 -35 1 93.06 140 ARG B C 1
ATOM 5222 O O . ARG B 1 140 ? -19.031 -44.219 -36.219 1 93.06 140 ARG B O 1
ATOM 5229 N N . GLU B 1 141 ? -18.141 -43.5 -34.375 1 93.88 141 GLU B N 1
ATOM 5230 C CA . GLU B 1 141 ? -17.297 -42.5 -35.031 1 93.88 141 GLU B CA 1
ATOM 5231 C C . GLU B 1 141 ? -16.094 -43.156 -35.688 1 93.88 141 GLU B C 1
ATOM 5233 O O . GLU B 1 141 ? -15.602 -42.688 -36.719 1 93.88 141 GLU B O 1
ATOM 5238 N N . ARG B 1 142 ? -15.516 -44.219 -35.156 1 95 142 ARG B N 1
ATOM 5239 C CA . ARG B 1 142 ? -14.391 -45 -35.688 1 95 142 ARG B CA 1
ATOM 5240 C C . ARG B 1 142 ? -13.172 -44.125 -35.906 1 95 142 ARG B C 1
ATOM 5242 O O . ARG B 1 142 ? -12.516 -44.188 -36.938 1 95 142 ARG B O 1
ATOM 5249 N N . LYS B 1 143 ? -12.969 -43.156 -35.094 1 94.94 143 LYS B N 1
ATOM 5250 C CA . LYS B 1 143 ? -11.797 -42.281 -34.969 1 94.94 143 LYS B CA 1
ATOM 5251 C C . LYS B 1 143 ? -11.32 -42.188 -33.531 1 94.94 143 LYS B C 1
ATOM 5253 O O . LYS B 1 143 ? -12.055 -42.531 -32.594 1 94.94 143 LYS B O 1
ATOM 5258 N N . PRO B 1 144 ? -10.047 -41.844 -33.375 1 95.62 144 PRO B N 1
ATOM 5259 C CA . PRO B 1 144 ? -9.625 -41.625 -32 1 95.62 144 PRO B CA 1
ATOM 5260 C C . PRO B 1 144 ? -10.539 -40.656 -31.25 1 95.62 144 PRO B C 1
ATOM 5262 O O . PRO B 1 144 ? -10.898 -39.594 -31.781 1 95.62 144 PRO B O 1
ATOM 5265 N N . LEU B 1 145 ? -10.891 -40.969 -30.062 1 94.56 145 LEU B N 1
ATOM 5266 C CA . LEU B 1 145 ? -11.898 -40.188 -29.359 1 94.56 145 LEU B CA 1
ATOM 5267 C C . LEU B 1 145 ? -11.648 -40.219 -27.859 1 94.56 145 LEU B C 1
ATOM 5269 O O . LEU B 1 145 ? -11.25 -41.25 -27.297 1 94.56 145 LEU B O 1
ATOM 5273 N N . ILE B 1 146 ? -11.805 -39.156 -27.266 1 93 146 ILE B N 1
ATOM 5274 C CA . ILE B 1 146 ? -11.906 -39.031 -25.812 1 93 146 ILE B CA 1
ATOM 5275 C C . ILE B 1 146 ? -13.359 -38.781 -25.422 1 93 146 ILE B C 1
ATOM 5277 O O . ILE B 1 146 ? -13.93 -37.75 -25.797 1 93 146 ILE B O 1
ATOM 5281 N N . SER B 1 147 ? -13.898 -39.625 -24.688 1 92.19 147 SER B N 1
ATOM 5282 C CA . SER B 1 147 ? -15.32 -39.5 -24.375 1 92.19 147 SER B CA 1
ATOM 5283 C C . SER B 1 147 ? -15.586 -38.469 -23.297 1 92.19 147 SER B C 1
ATOM 5285 O O . SER B 1 147 ? -14.664 -38.062 -22.594 1 92.19 147 SER B O 1
ATOM 5287 N N . SER B 1 148 ? -16.844 -38 -23.234 1 88.44 148 SER B N 1
ATOM 5288 C CA . SER B 1 148 ? -17.312 -37.344 -22.031 1 88.44 148 SER B CA 1
ATOM 5289 C C . SER B 1 148 ? -17.438 -38.312 -20.859 1 88.44 148 SER B C 1
ATOM 5291 O O . SER B 1 148 ? -17.5 -39.531 -21.062 1 88.44 148 SER B O 1
ATOM 5293 N N . PRO B 1 149 ? -17.422 -37.719 -19.672 1 88.25 149 PRO B N 1
ATOM 5294 C CA . PRO B 1 149 ? -17.594 -38.625 -18.531 1 88.25 149 PRO B CA 1
ATOM 5295 C C . PRO B 1 149 ? -18.938 -39.344 -18.531 1 88.25 149 PRO B C 1
ATOM 5297 O O . PRO B 1 149 ? -19.953 -38.75 -18.891 1 88.25 149 PRO B O 1
ATOM 5300 N N . TYR B 1 150 ? -18.906 -40.594 -18.219 1 86.81 150 TYR B N 1
ATOM 5301 C CA . TYR B 1 150 ? -20.125 -41.375 -18.125 1 86.81 150 TYR B CA 1
ATOM 5302 C C . TYR B 1 150 ? -19.938 -42.531 -17.156 1 86.81 150 TYR B C 1
ATOM 5304 O O . TYR B 1 150 ? -18.812 -42.812 -16.719 1 86.81 150 TYR B O 1
ATOM 5312 N N . ILE B 1 151 ? -21 -43.125 -16.719 1 86.62 151 ILE B N 1
ATOM 5313 C CA . ILE B 1 151 ? -20.953 -44.281 -15.836 1 86.62 151 ILE B CA 1
ATOM 5314 C C . ILE B 1 151 ? -20.75 -45.531 -16.656 1 86.62 151 ILE B C 1
ATOM 5316 O O . ILE B 1 151 ? -21.531 -45.844 -17.562 1 86.62 151 ILE B O 1
ATOM 5320 N N . SER B 1 152 ? -19.719 -46.25 -16.344 1 84.31 152 SER B N 1
ATOM 5321 C CA . SER B 1 152 ? -19.375 -47.469 -17.078 1 84.31 152 SER B CA 1
ATOM 5322 C C . SER B 1 152 ? -20.297 -48.625 -16.688 1 84.31 152 SER B C 1
ATOM 5324 O O . SER B 1 152 ? -21.141 -48.469 -15.805 1 84.31 152 SER B O 1
ATOM 5326 N N . SER B 1 153 ? -20.062 -49.75 -17.375 1 79.06 153 SER B N 1
ATOM 5327 C CA . SER B 1 153 ? -20.828 -50.938 -17.125 1 79.06 153 SER B CA 1
ATOM 5328 C C . SER B 1 153 ? -20.547 -51.5 -15.727 1 79.06 153 SER B C 1
ATOM 5330 O O . SER B 1 153 ? -21.375 -52.219 -15.156 1 79.06 153 SER B O 1
ATOM 5332 N N . THR B 1 154 ? -19.453 -51.094 -15.195 1 79.44 154 THR B N 1
ATOM 5333 C CA . THR B 1 154 ? -19.094 -51.531 -13.844 1 79.44 154 THR B CA 1
ATOM 5334 C C . THR B 1 154 ? -19.422 -50.438 -12.82 1 79.44 154 THR B C 1
ATOM 5336 O O . THR B 1 154 ? -18.891 -50.469 -11.711 1 79.44 154 THR B O 1
ATOM 5339 N N . ASN B 1 155 ? -20.125 -49.469 -13.195 1 81.94 155 ASN B N 1
ATOM 5340 C CA . ASN B 1 155 ? -20.672 -48.438 -12.336 1 81.94 155 ASN B CA 1
ATOM 5341 C C . ASN B 1 155 ? -19.594 -47.469 -11.844 1 81.94 155 ASN B C 1
ATOM 5343 O O . ASN B 1 155 ? -19.641 -47.031 -10.695 1 81.94 155 ASN B O 1
ATOM 5347 N N . ASN B 1 156 ? -18.609 -47.344 -12.586 1 86.62 156 ASN B N 1
ATOM 5348 C CA . ASN B 1 156 ? -17.578 -46.344 -12.312 1 86.62 156 ASN B CA 1
ATOM 5349 C C . ASN B 1 156 ? -17.719 -45.125 -13.234 1 86.62 156 ASN B C 1
ATOM 5351 O O . ASN B 1 156 ? -18.031 -45.281 -14.422 1 86.62 156 ASN B O 1
ATOM 5355 N N . LEU B 1 157 ? -17.578 -44.031 -12.68 1 88.12 157 LEU B N 1
ATOM 5356 C CA . LEU B 1 157 ? -17.516 -42.812 -13.516 1 88.12 157 LEU B CA 1
ATOM 5357 C C . LEU B 1 157 ? -16.156 -42.719 -14.211 1 88.12 157 LEU B C 1
ATOM 5359 O O . LEU B 1 157 ? -15.125 -42.625 -13.547 1 88.12 157 LEU B O 1
ATOM 5363 N N . ILE B 1 158 ? -16.219 -42.781 -15.562 1 90.38 158 ILE B N 1
ATOM 5364 C CA . ILE B 1 158 ? -14.938 -42.906 -16.266 1 90.38 158 ILE B CA 1
ATOM 5365 C C . ILE B 1 158 ? -14.914 -41.969 -17.453 1 90.38 158 ILE B C 1
ATOM 5367 O O . ILE B 1 158 ? -15.953 -41.438 -17.875 1 90.38 158 ILE B O 1
ATOM 5371 N N . ILE B 1 159 ? -13.742 -41.719 -17.891 1 91.62 159 ILE B N 1
ATOM 5372 C CA . ILE B 1 159 ? -13.461 -41.188 -19.219 1 91.62 159 ILE B CA 1
ATOM 5373 C C . ILE B 1 159 ? -12.828 -42.281 -20.078 1 91.62 159 ILE B C 1
ATOM 5375 O O . ILE B 1 159 ? -11.906 -42.969 -19.625 1 91.62 159 ILE B O 1
ATOM 5379 N N . PHE B 1 160 ? -13.398 -42.438 -21.219 1 93.62 160 PHE B N 1
ATOM 5380 C CA . PHE B 1 160 ? -12.93 -43.5 -22.109 1 93.62 160 PHE B CA 1
ATOM 5381 C C . PHE B 1 160 ? -12.125 -42.906 -23.266 1 93.62 160 PHE B C 1
ATOM 5383 O O . PHE B 1 160 ? -12.617 -42.062 -24.016 1 93.62 160 PHE B O 1
ATOM 5390 N N . VAL B 1 161 ? -10.875 -43.281 -23.312 1 95.12 161 VAL B N 1
ATOM 5391 C CA . VAL B 1 161 ? -10.016 -42.906 -24.438 1 95.12 161 VAL B CA 1
ATOM 5392 C C . VAL B 1 161 ? -9.883 -44.094 -25.391 1 95.12 161 VAL B C 1
ATOM 5394 O O . VAL B 1 161 ? -9.477 -45.188 -24.984 1 95.12 161 VAL B O 1
ATOM 5397 N N . SER B 1 162 ? -10.227 -43.875 -26.672 1 96.5 162 SER B N 1
ATOM 5398 C CA . SER B 1 162 ? -10.281 -45 -27.578 1 96.5 162 SER B CA 1
ATOM 5399 C C . SER B 1 162 ? -9.586 -44.688 -28.891 1 96.5 162 SER B C 1
ATOM 5401 O O . SER B 1 162 ? -9.414 -43.531 -29.25 1 96.5 162 SER B O 1
ATOM 5403 N N . HIS B 1 163 ? -9.156 -45.688 -29.5 1 97.38 163 HIS B N 1
ATOM 5404 C CA . HIS B 1 163 ? -8.586 -45.656 -30.828 1 97.38 163 HIS B CA 1
ATOM 5405 C C . HIS B 1 163 ? -9.102 -46.812 -31.672 1 97.38 163 HIS B C 1
ATOM 5407 O O . HIS B 1 163 ? -9.164 -47.969 -31.203 1 97.38 163 HIS B O 1
ATOM 5413 N N . PRO B 1 164 ? -9.469 -46.531 -32.938 1 97.38 164 PRO B N 1
ATOM 5414 C CA . PRO B 1 164 ? -9.984 -47.594 -33.812 1 97.38 164 PRO B CA 1
ATOM 5415 C C . PRO B 1 164 ? -8.875 -48.5 -34.344 1 97.38 164 PRO B C 1
ATOM 5417 O O . PRO B 1 164 ? -7.738 -48.062 -34.531 1 97.38 164 PRO B O 1
ATOM 5420 N N . VAL B 1 165 ? -9.242 -49.719 -34.562 1 97.44 165 VAL B N 1
ATOM 5421 C CA . VAL B 1 165 ? -8.328 -50.688 -35.156 1 97.44 165 VAL B CA 1
ATOM 5422 C C . VAL B 1 165 ? -8.766 -51 -36.562 1 97.44 165 VAL B C 1
ATOM 5424 O O . VAL B 1 165 ? -9.875 -51.5 -36.781 1 97.44 165 VAL B O 1
ATOM 5427 N N . PHE B 1 166 ? -7.883 -50.719 -37.469 1 96.19 166 PHE B N 1
ATOM 5428 C CA . PHE B 1 166 ? -8.133 -51 -38.875 1 96.19 166 PHE B CA 1
ATOM 5429 C C . PHE B 1 166 ? -7.125 -52 -39.406 1 96.19 166 PHE B C 1
ATOM 5431 O O . PHE B 1 166 ? -5.945 -51.969 -39.062 1 96.19 166 PHE B O 1
ATOM 5438 N N . ASP B 1 167 ? -7.527 -52.875 -40.281 1 93 167 ASP B N 1
ATOM 5439 C CA . ASP B 1 167 ? -6.59 -53.812 -40.938 1 93 167 ASP B CA 1
ATOM 5440 C C . ASP B 1 167 ? -5.883 -53.125 -42.094 1 93 167 ASP B C 1
ATOM 5442 O O . ASP B 1 167 ? -6.137 -51.969 -42.406 1 93 167 ASP B O 1
ATOM 5446 N N . ARG B 1 168 ? -4.945 -53.812 -42.688 1 89.69 168 ARG B N 1
ATOM 5447 C CA . ARG B 1 168 ? -4.145 -53.281 -43.781 1 89.69 168 ARG B CA 1
ATOM 5448 C C . ARG B 1 168 ? -5.023 -52.875 -44.969 1 89.69 168 ARG B C 1
ATOM 5450 O O . ARG B 1 168 ? -4.668 -52 -45.75 1 89.69 168 ARG B O 1
ATOM 5457 N N . GLY B 1 169 ? -6.199 -53.5 -45.094 1 91.69 169 GLY B N 1
ATOM 5458 C CA . GLY B 1 169 ? -7.117 -53.188 -46.156 1 91.69 169 GLY B CA 1
ATOM 5459 C C . GLY B 1 169 ? -8.062 -52.031 -45.844 1 91.69 169 GLY B C 1
ATOM 5460 O O . GLY B 1 169 ? -8.836 -51.625 -46.719 1 91.69 169 GLY B O 1
ATOM 5461 N N . GLY B 1 170 ? -8.047 -51.562 -44.688 1 92 170 GLY B N 1
ATOM 5462 C CA . GLY B 1 170 ? -8.891 -50.438 -44.312 1 92 170 GLY B CA 1
ATOM 5463 C C . GLY B 1 170 ? -10.203 -50.875 -43.688 1 92 170 GLY B C 1
ATOM 5464 O O . GLY B 1 170 ? -11.102 -50.062 -43.469 1 92 170 GLY B O 1
ATOM 5465 N N . ASN B 1 171 ? -10.328 -52.125 -43.469 1 94.5 171 ASN B N 1
ATOM 5466 C CA . ASN B 1 171 ? -11.539 -52.625 -42.812 1 94.5 171 ASN B CA 1
ATOM 5467 C C . ASN B 1 171 ? -11.508 -52.406 -41.312 1 94.5 171 ASN B C 1
ATOM 5469 O O . ASN B 1 171 ? -10.477 -52.625 -40.656 1 94.5 171 ASN B O 1
ATOM 5473 N N . TYR B 1 172 ? -12.633 -52.031 -40.812 1 96.5 172 TYR B N 1
ATOM 5474 C CA . TYR B 1 172 ? -12.773 -51.781 -39.406 1 96.5 172 TYR B CA 1
ATOM 5475 C C . TYR B 1 172 ? -12.898 -53.094 -38.625 1 96.5 172 TYR B C 1
ATOM 5477 O O . TYR B 1 172 ? -13.844 -53.844 -38.844 1 96.5 172 TYR B O 1
ATOM 5485 N N . LEU B 1 173 ? -11.992 -53.375 -37.656 1 96.56 173 LEU B N 1
ATOM 5486 C CA . LEU B 1 173 ? -11.977 -54.594 -36.875 1 96.56 173 LEU B CA 1
ATOM 5487 C C . LEU B 1 173 ? -12.602 -54.406 -35.5 1 96.56 173 LEU B C 1
ATOM 5489 O O . LEU B 1 173 ? -13.156 -55.344 -34.938 1 96.56 173 LEU B O 1
ATOM 5493 N N . GLY B 1 174 ? -12.422 -53.188 -35 1 96.81 174 GLY B N 1
ATOM 5494 C CA . GLY B 1 174 ? -12.859 -52.844 -33.656 1 96.81 174 GLY B CA 1
ATOM 5495 C C . GLY B 1 174 ? -12.109 -51.656 -33.062 1 96.81 174 GLY B C 1
ATOM 5496 O O . GLY B 1 174 ? -11.711 -50.75 -33.781 1 96.81 174 GLY B O 1
ATOM 5497 N N . LEU B 1 175 ? -12.094 -51.656 -31.75 1 96.31 175 LEU B N 1
ATOM 5498 C CA . LEU B 1 175 ? -11.375 -50.562 -31.125 1 96.31 175 LEU B CA 1
ATOM 5499 C C . LEU B 1 175 ? -10.656 -51.031 -29.859 1 96.31 175 LEU B C 1
ATOM 5501 O O . LEU B 1 175 ? -10.969 -52.094 -29.328 1 96.31 175 LEU B O 1
ATOM 5505 N N . VAL B 1 176 ? -9.594 -50.344 -29.484 1 97.06 176 VAL B N 1
ATOM 5506 C CA . VAL B 1 176 ? -8.906 -50.469 -28.203 1 97.06 176 VAL B CA 1
ATOM 5507 C C . VAL B 1 176 ? -9.062 -49.188 -27.406 1 97.06 176 VAL B C 1
ATOM 5509 O O . VAL B 1 176 ? -9.016 -48.094 -27.969 1 97.06 176 VAL B O 1
ATOM 5512 N N . GLY B 1 177 ? -9.344 -49.406 -26.172 1 95.69 177 GLY B N 1
ATOM 5513 C CA . GLY B 1 177 ? -9.555 -48.219 -25.359 1 95.69 177 GLY B CA 1
ATOM 5514 C C . GLY B 1 177 ? -9.18 -48.406 -23.906 1 95.69 177 GLY B C 1
ATOM 5515 O O . GLY B 1 177 ? -9.188 -49.531 -23.406 1 95.69 177 GLY B O 1
ATOM 5516 N N . GLY B 1 178 ? -8.719 -47.312 -23.344 1 94.94 178 GLY B N 1
ATOM 5517 C CA . GLY B 1 178 ? -8.43 -47.281 -21.922 1 94.94 178 GLY B CA 1
ATOM 5518 C C . GLY B 1 178 ? -9.359 -46.344 -21.141 1 94.94 178 GLY B C 1
ATOM 5519 O O . GLY B 1 178 ? -9.742 -45.281 -21.641 1 94.94 178 GLY B O 1
ATOM 5520 N N . SER B 1 179 ? -9.695 -46.844 -19.938 1 93.62 179 SER B N 1
ATOM 5521 C CA . SER B 1 179 ? -10.586 -46.031 -19.094 1 93.62 179 SER B CA 1
ATOM 5522 C C . SER B 1 179 ? -9.82 -45.375 -17.953 1 93.62 179 SER B C 1
ATOM 5524 O O . SER B 1 179 ? -8.906 -45.969 -17.375 1 93.62 179 SER B O 1
ATOM 5526 N N . ILE B 1 180 ? -10.164 -44.156 -17.719 1 91.44 180 ILE B N 1
ATOM 5527 C CA . ILE B 1 180 ? -9.656 -43.406 -16.562 1 91.44 180 ILE B CA 1
ATOM 5528 C C . ILE B 1 180 ? -10.781 -43.219 -15.547 1 91.44 180 ILE B C 1
ATOM 5530 O O . ILE B 1 180 ? -11.773 -42.562 -15.836 1 91.44 180 ILE B O 1
ATOM 5534 N N . TYR B 1 181 ? -10.516 -43.781 -14.398 1 90.81 181 TYR B N 1
ATOM 5535 C CA . TYR B 1 181 ? -11.523 -43.656 -13.344 1 90.81 181 TYR B CA 1
ATOM 5536 C C . TYR B 1 181 ? -11.422 -42.312 -12.641 1 90.81 181 TYR B C 1
ATOM 5538 O O . TYR B 1 181 ? -10.352 -41.938 -12.164 1 90.81 181 TYR B O 1
ATOM 5546 N N . LEU B 1 182 ? -12.523 -41.625 -12.484 1 88.12 182 LEU B N 1
ATOM 5547 C CA . LEU B 1 182 ? -12.492 -40.25 -11.984 1 88.12 182 LEU B CA 1
ATOM 5548 C C . LEU B 1 182 ? -12.609 -40.25 -10.461 1 88.12 182 LEU B C 1
ATOM 5550 O O . LEU B 1 182 ? -12.18 -39.281 -9.812 1 88.12 182 LEU B O 1
ATOM 5554 N N . LYS B 1 183 ? -13.141 -41.188 -9.844 1 86.38 183 LYS B N 1
ATOM 5555 C CA . LYS B 1 183 ? -13.352 -41.188 -8.398 1 86.38 183 LYS B CA 1
ATOM 5556 C C . LYS B 1 183 ? -12.289 -42.031 -7.699 1 86.38 183 LYS B C 1
ATOM 5558 O O . LYS B 1 183 ? -12.312 -42.156 -6.473 1 86.38 183 LYS B O 1
ATOM 5563 N N . HIS B 1 184 ? -11.406 -42.656 -8.43 1 82.56 184 HIS B N 1
ATOM 5564 C CA . HIS B 1 184 ? -10.312 -43.469 -7.883 1 82.56 184 HIS B CA 1
ATOM 5565 C C . HIS B 1 184 ? -8.961 -42.844 -8.211 1 82.56 184 HIS B C 1
ATOM 5567 O O . HIS B 1 184 ? -8.883 -41.875 -8.969 1 82.56 184 HIS B O 1
ATOM 5573 N N . LYS B 1 185 ? -7.996 -43.375 -7.477 1 79.75 185 LYS B N 1
ATOM 5574 C CA . LYS B 1 185 ? -6.645 -42.906 -7.746 1 79.75 185 LYS B CA 1
ATOM 5575 C C . LYS B 1 185 ? -6.266 -43.125 -9.211 1 79.75 185 LYS B C 1
ATOM 5577 O O . LYS B 1 185 ? -6.414 -44.219 -9.734 1 79.75 185 LYS B O 1
ATOM 5582 N N . SER B 1 186 ? -6.066 -42.062 -9.914 1 78.19 186 SER B N 1
ATOM 5583 C CA . SER B 1 186 ? -5.668 -42.062 -11.32 1 78.19 186 SER B CA 1
ATOM 5584 C C . SER B 1 186 ? -4.582 -41.031 -11.594 1 78.19 186 SER B C 1
ATOM 5586 O O . SER B 1 186 ? -4.219 -40.25 -10.703 1 78.19 186 SER B O 1
ATOM 5588 N N . ILE B 1 187 ? -4.051 -41.094 -12.68 1 74.56 187 ILE B N 1
ATOM 5589 C CA . ILE B 1 187 ? -3.012 -40.156 -13.086 1 74.56 187 ILE B CA 1
ATOM 5590 C C . ILE B 1 187 ? -3.572 -38.75 -13.086 1 74.56 187 ILE B C 1
ATOM 5592 O O . ILE B 1 187 ? -2.857 -37.781 -12.773 1 74.56 187 ILE B O 1
ATOM 5596 N N . LEU B 1 188 ? -4.855 -38.625 -13.422 1 77.75 188 LEU B N 1
ATOM 5597 C CA . LEU B 1 188 ? -5.488 -37.312 -13.43 1 77.75 188 LEU B CA 1
ATOM 5598 C C . LEU B 1 188 ? -5.535 -36.719 -12.023 1 77.75 188 LEU B C 1
ATOM 5600 O O . LEU B 1 188 ? -5.297 -35.531 -11.836 1 77.75 188 LEU B O 1
ATOM 5604 N N . ASN B 1 189 ? -5.789 -37.594 -11.125 1 79.31 189 ASN B N 1
ATOM 5605 C CA . ASN B 1 189 ? -5.809 -37.156 -9.734 1 79.31 189 ASN B CA 1
ATOM 5606 C C . ASN B 1 189 ? -4.422 -36.719 -9.258 1 79.31 189 ASN B C 1
ATOM 5608 O O . ASN B 1 189 ? -4.293 -35.781 -8.469 1 79.31 189 ASN B O 1
ATOM 5612 N N . GLU B 1 190 ? -3.508 -37.406 -9.727 1 77 190 GLU B N 1
ATOM 5613 C CA . GLU B 1 190 ? -2.143 -37.062 -9.32 1 77 190 GLU B CA 1
ATOM 5614 C C . GLU B 1 190 ? -1.673 -35.75 -9.945 1 77 190 GLU B C 1
ATOM 5616 O O . GLU B 1 190 ? -0.984 -34.969 -9.289 1 77 190 GLU B O 1
ATOM 5621 N N . LEU B 1 191 ? -2.059 -35.562 -11.141 1 77.19 191 LEU B N 1
ATOM 5622 C CA . LEU B 1 191 ? -1.664 -34.375 -11.867 1 77.19 191 LEU B CA 1
ATOM 5623 C C . LEU B 1 191 ? -2.406 -33.156 -11.336 1 77.19 191 LEU B C 1
ATOM 5625 O O . LEU B 1 191 ? -1.824 -32.062 -11.211 1 77.19 191 LEU B O 1
ATOM 5629 N N . LEU B 1 192 ? -3.66 -33.344 -10.93 1 77.44 192 LEU B N 1
ATOM 5630 C CA . LEU B 1 192 ? -4.516 -32.219 -10.57 1 77.44 192 LEU B CA 1
ATOM 5631 C C . LEU B 1 192 ? -4.586 -32.062 -9.055 1 77.44 192 LEU B C 1
ATOM 5633 O O . LEU B 1 192 ? -4.902 -30.969 -8.562 1 77.44 192 LEU B O 1
ATOM 5637 N N . GLY B 1 193 ? -4.441 -33.031 -8.297 1 67.5 193 GLY B N 1
ATOM 5638 C CA . GLY B 1 193 ? -4.777 -33.062 -6.883 1 67.5 193 GLY B CA 1
ATOM 5639 C C . GLY B 1 193 ? -3.793 -32.281 -6.02 1 67.5 193 GLY B C 1
ATOM 5640 O O . GLY B 1 193 ? -4.18 -31.688 -5.023 1 67.5 193 GLY B O 1
ATOM 5641 N N . GLU B 1 194 ? -2.492 -32.469 -6.215 1 64.25 194 GLU B N 1
ATOM 5642 C CA . GLU B 1 194 ? -1.641 -31.844 -5.211 1 64.25 194 GLU B CA 1
ATOM 5643 C C . GLU B 1 194 ? -1.514 -30.344 -5.457 1 64.25 194 GLU B C 1
ATOM 5645 O O . GLU B 1 194 ? -1.07 -29.922 -6.527 1 64.25 194 GLU B O 1
ATOM 5650 N N . HIS B 1 195 ? -2.402 -29.625 -4.613 1 61.97 195 HIS B N 1
ATOM 5651 C CA . HIS B 1 195 ? -2.371 -28.172 -4.727 1 61.97 195 HIS B CA 1
ATOM 5652 C C . HIS B 1 195 ? -1.388 -27.562 -3.732 1 61.97 195 HIS B C 1
ATOM 5654 O O . HIS B 1 195 ? -1.413 -27.891 -2.545 1 61.97 195 HIS B O 1
ATOM 5660 N N . TYR B 1 196 ? -0.439 -26.781 -4.242 1 59.59 196 TYR B N 1
ATOM 5661 C CA . TYR B 1 196 ? 0.675 -26.328 -3.414 1 59.59 196 TYR B CA 1
ATOM 5662 C C . TYR B 1 196 ? 0.463 -24.891 -2.955 1 59.59 196 TYR B C 1
ATOM 5664 O O . TYR B 1 196 ? 1.314 -24.312 -2.27 1 59.59 196 TYR B O 1
ATOM 5672 N N . TYR B 1 197 ? -0.729 -24.375 -3.262 1 60.28 197 TYR B N 1
ATOM 5673 C CA . TYR B 1 197 ? -0.986 -23.078 -2.646 1 60.28 197 TYR B CA 1
ATOM 5674 C C . TYR B 1 197 ? -1.671 -23.234 -1.294 1 60.28 197 TYR B C 1
ATOM 5676 O O . TYR B 1 197 ? -2.625 -24.016 -1.164 1 60.28 197 TYR B O 1
ATOM 5684 N N . LYS B 1 198 ? -1.009 -22.766 -0.241 1 59.31 198 LYS B N 1
ATOM 5685 C CA . LYS B 1 198 ? -1.524 -22.875 1.12 1 59.31 198 LYS B CA 1
ATOM 5686 C C . LYS B 1 198 ? -2.508 -21.75 1.436 1 59.31 198 LYS B C 1
ATOM 5688 O O . LYS B 1 198 ? -2.514 -21.219 2.547 1 59.31 198 LYS B O 1
ATOM 5693 N N . ASN B 1 199 ? -3.277 -21.344 0.517 1 65.19 199 ASN B N 1
ATOM 5694 C CA . ASN B 1 199 ? -4.078 -20.141 0.788 1 65.19 199 ASN B CA 1
ATOM 5695 C C . ASN B 1 199 ? -5.555 -20.391 0.474 1 65.19 199 ASN B C 1
ATOM 5697 O O . ASN B 1 199 ? -6.262 -19.453 0.064 1 65.19 199 ASN B O 1
ATOM 5701 N N . GLY B 1 200 ? -5.984 -21.656 0.591 1 71.56 200 GLY B N 1
ATOM 5702 C CA . GLY B 1 200 ? -7.387 -21.938 0.357 1 71.56 200 GLY B CA 1
ATOM 5703 C C . GLY B 1 200 ? -7.746 -22.016 -1.115 1 71.56 200 GLY B C 1
ATOM 5704 O O . GLY B 1 200 ? -8.922 -22.031 -1.474 1 71.56 200 GLY B O 1
ATOM 5705 N N . SER B 1 201 ? -6.809 -22.031 -1.859 1 82.75 201 SER B N 1
ATOM 5706 C CA . SER B 1 201 ? -7.043 -22.172 -3.295 1 82.75 201 SER B CA 1
ATOM 5707 C C . SER B 1 201 ? -7.32 -23.609 -3.68 1 82.75 201 SER B C 1
ATOM 5709 O O . SER B 1 201 ? -6.852 -24.547 -3.014 1 82.75 201 SER B O 1
ATOM 5711 N N . TYR B 1 202 ? -8.227 -23.781 -4.555 1 87.38 202 TYR B N 1
ATOM 5712 C CA . TYR B 1 202 ? -8.453 -25.125 -5.062 1 87.38 202 TYR B CA 1
ATOM 5713 C C . TYR B 1 202 ? -8.719 -25.109 -6.562 1 87.38 202 TYR B C 1
ATOM 5715 O O . TYR B 1 202 ? -8.945 -24.047 -7.145 1 87.38 202 TYR B O 1
ATOM 5723 N N . LEU B 1 203 ? -8.609 -26.312 -7.094 1 90.94 203 LEU B N 1
ATOM 5724 C CA . LEU B 1 203 ? -8.773 -26.484 -8.531 1 90.94 203 LEU B CA 1
ATOM 5725 C C . LEU B 1 203 ? -9.93 -27.438 -8.828 1 90.94 203 LEU B C 1
ATOM 5727 O O . LEU B 1 203 ? -10.234 -28.328 -8.023 1 90.94 203 LEU B O 1
ATOM 5731 N N . TYR B 1 204 ? -10.594 -27.156 -9.938 1 91.25 204 TYR B N 1
ATOM 5732 C CA . TYR B 1 204 ? -11.539 -28.141 -10.445 1 91.25 204 TYR B CA 1
ATOM 5733 C C . TYR B 1 204 ? -11.523 -28.188 -11.969 1 91.25 204 TYR B C 1
ATOM 5735 O O . TYR B 1 204 ? -11.039 -27.25 -12.617 1 91.25 204 TYR B O 1
ATOM 5743 N N . VAL B 1 205 ? -11.93 -29.312 -12.469 1 93.62 205 VAL B N 1
ATOM 5744 C CA . VAL B 1 205 ? -11.961 -29.531 -13.914 1 93.62 205 VAL B CA 1
ATOM 5745 C C . VAL B 1 205 ? -13.383 -29.844 -14.367 1 93.62 205 VAL B C 1
ATOM 5747 O O . VAL B 1 205 ? -14.094 -30.625 -13.703 1 93.62 205 VAL B O 1
ATOM 5750 N N . VAL B 1 206 ? -13.719 -29.203 -15.445 1 92.88 206 VAL B N 1
ATOM 5751 C CA . VAL B 1 206 ? -15.07 -29.391 -15.977 1 92.88 206 VAL B CA 1
ATOM 5752 C C . VAL B 1 206 ? -15 -29.703 -17.469 1 92.88 206 VAL B C 1
ATOM 5754 O O . VAL B 1 206 ? -14.102 -29.219 -18.172 1 92.88 206 VAL B O 1
ATOM 5757 N N . ASP B 1 207 ? -15.93 -30.547 -17.859 1 91.19 207 ASP B N 1
ATOM 5758 C CA . ASP B 1 207 ? -15.984 -30.844 -19.297 1 91.19 207 ASP B CA 1
ATOM 5759 C C . ASP B 1 207 ? -16.922 -29.875 -20.016 1 91.19 207 ASP B C 1
ATOM 5761 O O . ASP B 1 207 ? -17.422 -28.922 -19.422 1 91.19 207 ASP B O 1
ATOM 5765 N N . ALA B 1 208 ? -17.094 -30.031 -21.328 1 86.12 208 ALA B N 1
ATOM 5766 C CA . ALA B 1 208 ? -17.891 -29.156 -22.172 1 86.12 208 ALA B CA 1
ATOM 5767 C C . ALA B 1 208 ? -19.359 -29.172 -21.75 1 86.12 208 ALA B C 1
ATOM 5769 O O . ALA B 1 208 ? -20.094 -28.203 -21.953 1 86.12 208 ALA B O 1
ATOM 5770 N N . ASN B 1 209 ? -19.812 -30.219 -21.156 1 87.44 209 ASN B N 1
ATOM 5771 C CA . ASN B 1 209 ? -21.188 -30.344 -20.719 1 87.44 209 ASN B CA 1
ATOM 5772 C C . ASN B 1 209 ? -21.359 -29.938 -19.25 1 87.44 209 ASN B C 1
ATOM 5774 O O . ASN B 1 209 ? -22.359 -30.266 -18.625 1 87.44 209 ASN B O 1
ATOM 5778 N N . ARG B 1 210 ? -20.344 -29.359 -18.641 1 90.56 210 ARG B N 1
ATOM 5779 C CA . ARG B 1 210 ? -20.344 -28.781 -17.297 1 90.56 210 ARG B CA 1
ATOM 5780 C C . ARG B 1 210 ? -20.281 -29.875 -16.234 1 90.56 210 ARG B C 1
ATOM 5782 O O . ARG B 1 210 ? -20.734 -29.672 -15.109 1 90.56 210 ARG B O 1
ATOM 5789 N N . ARG B 1 211 ? -19.906 -30.953 -16.609 1 91.44 211 ARG B N 1
ATOM 5790 C CA . ARG B 1 211 ? -19.734 -32.031 -15.641 1 91.44 211 ARG B CA 1
ATOM 5791 C C . ARG B 1 211 ? -18.359 -31.953 -14.984 1 91.44 211 ARG B C 1
ATOM 5793 O O . ARG B 1 211 ? -17.344 -31.812 -15.672 1 91.44 211 ARG B O 1
ATOM 5800 N N . LEU B 1 212 ? -18.375 -32.156 -13.656 1 92 212 LEU B N 1
ATOM 5801 C CA . LEU B 1 212 ? -17.125 -32.094 -12.906 1 92 212 LEU B CA 1
ATOM 5802 C C . LEU B 1 212 ? -16.297 -33.344 -13.062 1 92 212 LEU B C 1
ATOM 5804 O O . LEU B 1 212 ? -16.781 -34.438 -12.758 1 92 212 LEU B O 1
ATOM 5808 N N . LEU B 1 213 ? -15.141 -33.125 -13.547 1 91 213 LEU B N 1
ATOM 5809 C CA . LEU B 1 213 ? -14.219 -34.25 -13.727 1 91 213 LEU B CA 1
ATOM 5810 C C . LEU B 1 213 ? -13.32 -34.406 -12.5 1 91 213 LEU B C 1
ATOM 5812 O O . LEU B 1 213 ? -12.891 -35.531 -12.18 1 91 213 LEU B O 1
ATOM 5816 N N . TYR B 1 214 ? -12.969 -33.344 -11.984 1 90.5 214 TYR B N 1
ATOM 5817 C CA . TYR B 1 214 ? -12.148 -33.312 -10.781 1 90.5 214 TYR B CA 1
ATOM 5818 C C . TYR B 1 214 ? -12.602 -32.219 -9.828 1 90.5 214 TYR B C 1
ATOM 5820 O O . TYR B 1 214 ? -12.945 -31.109 -10.266 1 90.5 214 TYR B O 1
ATOM 5828 N N . HIS B 1 215 ? -12.555 -32.531 -8.602 1 88.94 215 HIS B N 1
ATOM 5829 C CA . HIS B 1 215 ? -12.844 -31.625 -7.504 1 88.94 215 HIS B CA 1
ATOM 5830 C C . HIS B 1 215 ? -12.234 -32.125 -6.195 1 88.94 215 HIS B C 1
ATOM 5832 O O . HIS B 1 215 ? -12.141 -33.312 -5.961 1 88.94 215 HIS B O 1
ATOM 5838 N N . PRO B 1 216 ? -11.797 -31.141 -5.367 1 84.25 216 PRO B N 1
ATOM 5839 C CA . PRO B 1 216 ? -11.266 -31.578 -4.074 1 84.25 216 PRO B CA 1
ATOM 5840 C C . PRO B 1 216 ? -12.305 -32.344 -3.244 1 84.25 216 PRO B C 1
ATOM 5842 O O . PRO B 1 216 ? -11.945 -33.219 -2.457 1 84.25 216 PRO B O 1
ATOM 5845 N N . ASP B 1 217 ? -13.5 -31.984 -3.393 1 85.56 217 ASP B N 1
ATOM 5846 C CA . ASP B 1 217 ? -14.602 -32.75 -2.803 1 85.56 217 ASP B CA 1
ATOM 5847 C C . ASP B 1 217 ? -15.016 -33.906 -3.709 1 85.56 217 ASP B C 1
ATOM 5849 O O . ASP B 1 217 ? -15.734 -33.688 -4.691 1 85.56 217 ASP B O 1
ATOM 5853 N N . ALA B 1 218 ? -14.695 -35.094 -3.32 1 84.69 218 ALA B N 1
ATOM 5854 C CA . ALA B 1 218 ? -14.914 -36.281 -4.129 1 84.69 218 ALA B CA 1
ATOM 5855 C C . ALA B 1 218 ? -16.391 -36.5 -4.426 1 84.69 218 ALA B C 1
ATOM 5857 O O . ALA B 1 218 ? -16.75 -37.031 -5.477 1 84.69 218 ALA B O 1
ATOM 5858 N N . ASP B 1 219 ? -17.188 -36 -3.537 1 87.06 219 ASP B N 1
ATOM 5859 C CA . ASP B 1 219 ? -18.625 -36.188 -3.699 1 87.06 219 ASP B CA 1
ATOM 5860 C C . ASP B 1 219 ? -19.172 -35.344 -4.848 1 87.06 219 ASP B C 1
ATOM 5862 O O . ASP B 1 219 ? -20.25 -35.625 -5.387 1 87.06 219 ASP B O 1
ATOM 5866 N N . ARG B 1 220 ? -18.438 -34.406 -5.234 1 89.56 220 ARG B N 1
ATOM 5867 C CA . ARG B 1 220 ? -18.906 -33.5 -6.27 1 89.56 220 ARG B CA 1
ATOM 5868 C C . ARG B 1 220 ? -18.484 -33.969 -7.656 1 89.56 220 ARG B C 1
ATOM 5870 O O . ARG B 1 220 ? -19 -33.5 -8.664 1 89.56 220 ARG B O 1
ATOM 5877 N N . VAL B 1 221 ? -17.641 -34.875 -7.641 1 89.94 221 VAL B N 1
ATOM 5878 C CA . VAL B 1 221 ? -17.156 -35.375 -8.922 1 89.94 221 VAL B CA 1
ATOM 5879 C C . VAL B 1 221 ? -18.297 -36.094 -9.656 1 89.94 221 VAL B C 1
ATOM 5881 O O . VAL B 1 221 ? -18.984 -36.906 -9.078 1 89.94 221 VAL B O 1
ATOM 5884 N N . GLY B 1 222 ? -18.516 -35.719 -10.844 1 89.5 222 GLY B N 1
ATOM 5885 C CA . GLY B 1 222 ? -19.578 -36.312 -11.648 1 89.5 222 GLY B CA 1
ATOM 5886 C C . GLY B 1 222 ? -20.828 -35.469 -11.719 1 89.5 222 GLY B C 1
ATOM 5887 O O . GLY B 1 222 ? -21.672 -35.656 -12.594 1 89.5 222 GLY B O 1
ATOM 5888 N N . THR B 1 223 ? -20.906 -34.531 -10.836 1 90 223 THR B N 1
ATOM 5889 C CA . THR B 1 223 ? -22.078 -33.656 -10.812 1 90 223 THR B CA 1
ATOM 5890 C C . THR B 1 223 ? -21.969 -32.562 -11.875 1 90 223 THR B C 1
ATOM 5892 O O . THR B 1 223 ? -20.875 -32.281 -12.383 1 90 223 THR B O 1
ATOM 5895 N N . ILE B 1 224 ? -23.125 -32.031 -12.234 1 90.94 224 ILE B N 1
ATOM 5896 C CA . ILE B 1 224 ? -23.172 -30.969 -13.211 1 90.94 224 ILE B CA 1
ATOM 5897 C C . ILE B 1 224 ? -23.141 -29.609 -12.492 1 90.94 224 ILE B C 1
ATOM 5899 O O . ILE B 1 224 ? -23.891 -29.406 -11.539 1 90.94 224 ILE B O 1
ATOM 5903 N N . VAL B 1 225 ? -22.266 -28.797 -12.977 1 88.62 225 VAL B N 1
ATOM 5904 C CA . VAL B 1 225 ? -22.156 -27.469 -12.391 1 88.62 225 VAL B CA 1
ATOM 5905 C C . VAL B 1 225 ? -23.266 -26.562 -12.914 1 88.62 225 VAL B C 1
ATOM 5907 O O . VAL B 1 225 ? -23.531 -26.531 -14.117 1 88.62 225 VAL B O 1
ATOM 5910 N N . GLY B 1 226 ? -23.891 -25.859 -12.07 1 84.19 226 GLY B N 1
ATOM 5911 C CA . GLY B 1 226 ? -24.969 -24.953 -12.445 1 84.19 226 GLY B CA 1
ATOM 5912 C C . GLY B 1 226 ? -24.5 -23.719 -13.172 1 84.19 226 GLY B C 1
ATOM 5913 O O . GLY B 1 226 ? -23.469 -23.75 -13.867 1 84.19 226 GLY B O 1
ATOM 5914 N N . ALA B 1 227 ? -25.266 -22.656 -13.102 1 82 227 ALA B N 1
ATOM 5915 C CA . ALA B 1 227 ? -24.953 -21.406 -13.773 1 82 227 ALA B CA 1
ATOM 5916 C C . ALA B 1 227 ? -23.641 -20.812 -13.266 1 82 227 ALA B C 1
ATOM 5918 O O . ALA B 1 227 ? -23.469 -20.625 -12.062 1 82 227 ALA B O 1
ATOM 5919 N N . ASN B 1 228 ? -22.75 -20.688 -14.133 1 87.25 228 ASN B N 1
ATOM 5920 C CA . ASN B 1 228 ? -21.438 -20.141 -13.859 1 87.25 228 ASN B CA 1
ATOM 5921 C C . ASN B 1 228 ? -20.891 -19.375 -15.062 1 87.25 228 ASN B C 1
ATOM 5923 O O . ASN B 1 228 ? -20.641 -19.969 -16.109 1 87.25 228 ASN B O 1
ATOM 5927 N N . SER B 1 229 ? -20.719 -18.078 -14.812 1 86.06 229 SER B N 1
ATOM 5928 C CA . SER B 1 229 ? -20.328 -17.219 -15.922 1 86.06 229 SER B CA 1
ATOM 5929 C C . SER B 1 229 ? -18.938 -17.594 -16.438 1 86.06 229 SER B C 1
ATOM 5931 O O . SER B 1 229 ? -18.641 -17.422 -17.625 1 86.06 229 SER B O 1
ATOM 5933 N N . LEU B 1 230 ? -18.125 -18.141 -15.617 1 90.44 230 LEU B N 1
ATOM 5934 C CA . LEU B 1 230 ? -16.781 -18.531 -16.016 1 90.44 230 LEU B CA 1
ATOM 5935 C C . LEU B 1 230 ? -16.828 -19.719 -16.969 1 90.44 230 LEU B C 1
ATOM 5937 O O . LEU B 1 230 ? -16.141 -19.719 -18.016 1 90.44 230 LEU B O 1
ATOM 5941 N N . ILE B 1 231 ? -17.562 -20.672 -16.688 1 90.25 231 ILE B N 1
ATOM 5942 C CA . ILE B 1 231 ? -17.672 -21.891 -17.484 1 90.25 231 ILE B CA 1
ATOM 5943 C C . ILE B 1 231 ? -18.297 -21.578 -18.828 1 90.25 231 ILE B C 1
ATOM 5945 O O . ILE B 1 231 ? -17.938 -22.156 -19.859 1 90.25 231 ILE B O 1
ATOM 5949 N N . ASP B 1 232 ? -19.203 -20.594 -18.812 1 88.44 232 ASP B N 1
ATOM 5950 C CA . ASP B 1 232 ? -19.828 -20.156 -20.047 1 88.44 232 ASP B CA 1
ATOM 5951 C C . ASP B 1 232 ? -18.781 -19.594 -21.016 1 88.44 232 ASP B C 1
ATOM 5953 O O . ASP B 1 232 ? -18.969 -19.656 -22.234 1 88.44 232 ASP B O 1
ATOM 5957 N N . SER B 1 233 ? -17.766 -19.125 -20.484 1 88.06 233 SER B N 1
ATOM 5958 C CA . SER B 1 233 ? -16.75 -18.453 -21.297 1 88.06 233 SER B CA 1
ATOM 5959 C C . SER B 1 233 ? -15.828 -19.453 -21.969 1 88.06 233 SER B C 1
ATOM 5961 O O . SER B 1 233 ? -15.102 -19.109 -22.906 1 88.06 233 SER B O 1
ATOM 5963 N N . PHE B 1 234 ? -15.867 -20.703 -21.562 1 88.5 234 PHE B N 1
ATOM 5964 C CA . PHE B 1 234 ? -14.984 -21.719 -22.125 1 88.5 234 PHE B CA 1
ATOM 5965 C C . PHE B 1 234 ? -15.18 -21.859 -23.625 1 88.5 234 PHE B C 1
ATOM 5967 O O . PHE B 1 234 ? -14.258 -22.234 -24.344 1 88.5 234 PHE B O 1
ATOM 5974 N N . ALA B 1 235 ? -16.375 -21.578 -24.031 1 82.56 235 ALA B N 1
ATOM 5975 C CA . ALA B 1 235 ? -16.766 -21.781 -25.438 1 82.56 235 ALA B CA 1
ATOM 5976 C C . ALA B 1 235 ? -16.078 -20.75 -26.328 1 82.56 235 ALA B C 1
ATOM 5978 O O . ALA B 1 235 ? -15.836 -21.016 -27.516 1 82.56 235 ALA B O 1
ATOM 5979 N N . TYR B 1 236 ? -15.734 -19.656 -25.797 1 85.19 236 TYR B N 1
ATOM 5980 C CA . TYR B 1 236 ? -15.281 -18.578 -26.656 1 85.19 236 TYR B CA 1
ATOM 5981 C C . TYR B 1 236 ? -13.844 -18.172 -26.344 1 85.19 236 TYR B C 1
ATOM 5983 O O . TYR B 1 236 ? -13.188 -17.484 -27.125 1 85.19 236 TYR B O 1
ATOM 5991 N N . ARG B 1 237 ? -13.422 -18.578 -25.156 1 87.25 237 ARG B N 1
ATOM 5992 C CA . ARG B 1 237 ? -12.07 -18.203 -24.75 1 87.25 237 ARG B CA 1
ATOM 5993 C C . ARG B 1 237 ? -11.258 -19.438 -24.359 1 87.25 237 ARG B C 1
ATOM 5995 O O . ARG B 1 237 ? -11.758 -20.312 -23.656 1 87.25 237 ARG B O 1
ATOM 6002 N N . GLN B 1 238 ? -10.016 -19.453 -24.734 1 90.75 238 GLN B N 1
ATOM 6003 C CA . GLN B 1 238 ? -9.133 -20.562 -24.391 1 90.75 238 GLN B CA 1
ATOM 6004 C C . GLN B 1 238 ? -8.609 -20.438 -22.969 1 90.75 238 GLN B C 1
ATOM 6006 O O . GLN B 1 238 ? -8.289 -21.438 -22.328 1 90.75 238 GLN B O 1
ATOM 6011 N N . SER B 1 239 ? -8.406 -19.266 -22.547 1 93.88 239 SER B N 1
ATOM 6012 C CA . SER B 1 239 ? -7.961 -18.984 -21.188 1 93.88 239 SER B CA 1
ATOM 6013 C C . SER B 1 239 ? -8.43 -17.609 -20.734 1 93.88 239 SER B C 1
ATOM 6015 O O . SER B 1 239 ? -8.875 -16.797 -21.547 1 93.88 239 SER B O 1
ATOM 6017 N N . GLY B 1 240 ? -8.5 -17.359 -19.406 1 94 240 GLY B N 1
ATOM 6018 C CA . GLY B 1 240 ? -8.922 -16.062 -18.891 1 94 240 GLY B CA 1
ATOM 6019 C C . GLY B 1 240 ? -9.07 -16.047 -17.375 1 94 240 GLY B C 1
ATOM 6020 O O . GLY B 1 240 ? -8.828 -17.047 -16.703 1 94 240 GLY B O 1
ATOM 6021 N N . THR B 1 241 ? -9.289 -14.859 -16.938 1 95.38 241 THR B N 1
ATOM 6022 C CA . THR B 1 241 ? -9.539 -14.648 -15.516 1 95.38 241 THR B CA 1
ATOM 6023 C C . THR B 1 241 ? -10.914 -14.023 -15.297 1 95.38 241 THR B C 1
ATOM 6025 O O . THR B 1 241 ? -11.445 -13.344 -16.188 1 95.38 241 THR B O 1
ATOM 6028 N N . GLN B 1 242 ? -11.531 -14.289 -14.164 1 95.38 242 GLN B N 1
ATOM 6029 C CA . GLN B 1 242 ? -12.828 -13.711 -13.836 1 95.38 242 GLN B CA 1
ATOM 6030 C C . GLN B 1 242 ? -13.133 -13.836 -12.344 1 95.38 242 GLN B C 1
ATOM 6032 O O . GLN B 1 242 ? -12.742 -14.82 -11.711 1 95.38 242 GLN B O 1
ATOM 6037 N N . ARG B 1 243 ? -13.75 -12.812 -11.867 1 95.06 243 ARG B N 1
ATOM 6038 C CA . ARG B 1 243 ? -14.336 -12.922 -10.531 1 95.06 243 ARG B CA 1
ATOM 6039 C C . ARG B 1 243 ? -15.727 -13.547 -10.594 1 95.06 243 ARG B C 1
ATOM 6041 O O . ARG B 1 243 ? -16.594 -13.094 -11.352 1 95.06 243 ARG B O 1
ATOM 6048 N N . VAL B 1 244 ? -15.922 -14.641 -9.789 1 93.69 244 VAL B N 1
ATOM 6049 C CA . VAL B 1 244 ? -17.172 -15.383 -9.914 1 93.69 244 VAL B CA 1
ATOM 6050 C C . VAL B 1 244 ? -17.672 -15.781 -8.523 1 93.69 244 VAL B C 1
ATOM 6052 O O . VAL B 1 244 ? -16.922 -15.742 -7.551 1 93.69 244 VAL B O 1
ATOM 6055 N N . ILE B 1 245 ? -18.969 -16.031 -8.477 1 92.12 245 ILE B N 1
ATOM 6056 C CA . ILE B 1 245 ? -19.578 -16.609 -7.277 1 92.12 245 ILE B CA 1
ATOM 6057 C C . ILE B 1 245 ? -19.719 -18.125 -7.449 1 92.12 245 ILE B C 1
ATOM 6059 O O . ILE B 1 245 ? -20.312 -18.594 -8.422 1 92.12 245 ILE B O 1
ATOM 6063 N N . ASN B 1 246 ? -19.125 -18.812 -6.523 1 87.25 246 ASN B N 1
ATOM 6064 C CA . ASN B 1 246 ? -19.156 -20.266 -6.668 1 87.25 246 ASN B CA 1
ATOM 6065 C C . ASN B 1 246 ? -20.531 -20.828 -6.285 1 87.25 246 ASN B C 1
ATOM 6067 O O . ASN B 1 246 ? -21.453 -20.062 -6.012 1 87.25 246 ASN B O 1
ATOM 6071 N N . SER B 1 247 ? -20.672 -22.125 -6.367 1 83.75 247 SER B N 1
ATOM 6072 C CA . SER B 1 247 ? -21.938 -22.812 -6.137 1 83.75 247 SER B CA 1
ATOM 6073 C C . SER B 1 247 ? -22.391 -22.672 -4.688 1 83.75 247 SER B C 1
ATOM 6075 O O . SER B 1 247 ? -23.578 -22.797 -4.387 1 83.75 247 SER B O 1
ATOM 6077 N N . LYS B 1 248 ? -21.453 -22.328 -3.824 1 86.5 248 LYS B N 1
ATOM 6078 C CA . LYS B 1 248 ? -21.766 -22.141 -2.412 1 86.5 248 LYS B CA 1
ATOM 6079 C C . LYS B 1 248 ? -22.047 -20.672 -2.1 1 86.5 248 LYS B C 1
ATOM 6081 O O . LYS B 1 248 ? -22.172 -20.297 -0.934 1 86.5 248 LYS B O 1
ATOM 6086 N N . GLY B 1 249 ? -22 -19.844 -3.025 1 89.94 249 GLY B N 1
ATOM 6087 C CA . GLY B 1 249 ? -22.297 -18.422 -2.855 1 89.94 249 GLY B CA 1
ATOM 6088 C C . GLY B 1 249 ? -21.094 -17.609 -2.414 1 89.94 249 GLY B C 1
ATOM 6089 O O . GLY B 1 249 ? -21.25 -16.5 -1.917 1 89.94 249 GLY B O 1
ATOM 6090 N N . GLN B 1 250 ? -20 -18.156 -2.477 1 91.31 250 GLN B N 1
ATOM 6091 C CA . GLN B 1 250 ? -18.781 -17.469 -2.057 1 91.31 250 GLN B CA 1
ATOM 6092 C C . GLN B 1 250 ? -18.141 -16.719 -3.225 1 91.31 250 GLN B C 1
ATOM 6094 O O . GLN B 1 250 ? -18.109 -17.219 -4.352 1 91.31 250 GLN B O 1
ATOM 6099 N N . ASP B 1 251 ? -17.641 -15.492 -2.941 1 94.75 251 ASP B N 1
ATOM 6100 C CA . ASP B 1 251 ? -16.922 -14.688 -3.93 1 94.75 251 ASP B CA 1
ATOM 6101 C C . ASP B 1 251 ? -15.531 -15.258 -4.195 1 94.75 251 ASP B C 1
ATOM 6103 O O . ASP B 1 251 ? -14.711 -15.359 -3.279 1 94.75 251 ASP B O 1
ATOM 6107 N N . MET B 1 252 ? -15.297 -15.656 -5.496 1 94.5 252 MET B N 1
ATOM 6108 C CA . MET B 1 252 ? -14.047 -16.328 -5.844 1 94.5 252 MET B CA 1
ATOM 6109 C C . MET B 1 252 ? -13.305 -15.57 -6.938 1 94.5 252 MET B C 1
ATOM 6111 O O . MET B 1 252 ? -13.93 -14.898 -7.766 1 94.5 252 MET B O 1
ATOM 6115 N N . LEU B 1 253 ? -12.039 -15.648 -6.875 1 95.44 253 LEU B N 1
ATOM 6116 C CA . LEU B 1 253 ? -11.172 -15.188 -7.949 1 95.44 253 LEU B CA 1
ATOM 6117 C C . LEU B 1 253 ? -10.625 -16.359 -8.75 1 95.44 253 LEU B C 1
ATOM 6119 O O . LEU B 1 253 ? -9.812 -17.141 -8.242 1 95.44 253 LEU B O 1
ATOM 6123 N N . ALA B 1 254 ? -10.977 -16.406 -10.023 1 95.62 254 ALA B N 1
ATOM 6124 C CA . ALA B 1 254 ? -10.719 -17.625 -10.773 1 95.62 254 ALA B CA 1
ATOM 6125 C C . ALA B 1 254 ? -9.922 -17.344 -12.039 1 95.62 254 ALA B C 1
ATOM 6127 O O . ALA B 1 254 ? -10.039 -16.266 -12.625 1 95.62 254 ALA B O 1
ATOM 6128 N N . GLY B 1 255 ? -9.023 -18.234 -12.328 1 94.44 255 GLY B N 1
ATOM 6129 C CA . GLY B 1 255 ? -8.375 -18.375 -13.617 1 94.44 255 GLY B CA 1
ATOM 6130 C C . GLY B 1 255 ? -8.648 -19.719 -14.281 1 94.44 255 GLY B C 1
ATOM 6131 O O . GLY B 1 255 ? -8.742 -20.75 -13.609 1 94.44 255 GLY B O 1
ATOM 6132 N N . PHE B 1 256 ? -8.836 -19.656 -15.609 1 94.69 256 PHE B N 1
ATOM 6133 C CA . PHE B 1 256 ? -9.133 -20.906 -16.281 1 94.69 256 PHE B CA 1
ATOM 6134 C C . PHE B 1 256 ? -8.344 -21.047 -17.578 1 94.69 256 PHE B C 1
ATOM 6136 O O . PHE B 1 256 ? -7.859 -20.047 -18.109 1 94.69 256 PHE B O 1
ATOM 6143 N N . ALA B 1 257 ? -8.133 -22.25 -17.953 1 95.06 257 ALA B N 1
ATOM 6144 C CA . ALA B 1 257 ? -7.555 -22.625 -19.25 1 95.06 257 ALA B CA 1
ATOM 6145 C C . ALA B 1 257 ? -8.18 -23.906 -19.781 1 95.06 257 ALA B C 1
ATOM 6147 O O . ALA B 1 257 ? -8.523 -24.797 -19 1 95.06 257 ALA B O 1
ATOM 6148 N N . THR B 1 258 ? -8.344 -23.969 -21.062 1 95.06 258 THR B N 1
ATOM 6149 C CA . THR B 1 258 ? -9.023 -25.109 -21.641 1 95.06 258 THR B CA 1
ATOM 6150 C C . THR B 1 258 ? -8.008 -26.125 -22.172 1 95.06 258 THR B C 1
ATOM 6152 O O . THR B 1 258 ? -6.852 -25.781 -22.422 1 95.06 258 THR B O 1
ATOM 6155 N N . VAL B 1 259 ? -8.398 -27.359 -22.172 1 93.56 259 VAL B N 1
ATOM 6156 C CA . VAL B 1 259 ? -7.672 -28.453 -22.781 1 93.56 259 VAL B CA 1
ATOM 6157 C C . VAL B 1 259 ? -8.312 -28.828 -24.125 1 93.56 259 VAL B C 1
ATOM 6159 O O . VAL B 1 259 ? -9.312 -29.547 -24.156 1 93.56 259 VAL B O 1
ATOM 6162 N N . PRO B 1 260 ? -7.742 -28.484 -25.203 1 90.25 260 PRO B N 1
ATOM 6163 C CA . PRO B 1 260 ? -8.406 -28.562 -26.5 1 90.25 260 PRO B CA 1
ATOM 6164 C C . PRO B 1 260 ? -8.742 -30 -26.906 1 90.25 260 PRO B C 1
ATOM 6166 O O . PRO B 1 260 ? -9.82 -30.25 -27.453 1 90.25 260 PRO B O 1
ATOM 6169 N N . SER B 1 261 ? -7.922 -31 -26.625 1 88.56 261 SER B N 1
ATOM 6170 C CA . SER B 1 261 ? -8.109 -32.375 -27.078 1 88.56 261 SER B CA 1
ATOM 6171 C C . SER B 1 261 ? -9.359 -33 -26.484 1 88.56 261 SER B C 1
ATOM 6173 O O . SER B 1 261 ? -10.039 -33.781 -27.125 1 88.56 261 SER B O 1
ATOM 6175 N N . ALA B 1 262 ? -9.656 -32.625 -25.297 1 89.88 262 ALA B N 1
ATOM 6176 C CA . ALA B 1 262 ? -10.773 -33.25 -24.594 1 89.88 262 ALA B CA 1
ATOM 6177 C C . ALA B 1 262 ? -11.898 -32.219 -24.359 1 89.88 262 ALA B C 1
ATOM 6179 O O . ALA B 1 262 ? -12.969 -32.594 -23.875 1 89.88 262 ALA B O 1
ATOM 6180 N N . HIS B 1 263 ? -11.648 -30.984 -24.672 1 90.69 263 HIS B N 1
ATOM 6181 C CA . HIS B 1 263 ? -12.594 -29.906 -24.438 1 90.69 263 HIS B CA 1
ATOM 6182 C C . HIS B 1 263 ? -12.93 -29.766 -22.969 1 90.69 263 HIS B C 1
ATOM 6184 O O . HIS B 1 263 ? -14.102 -29.688 -22.594 1 90.69 263 HIS B O 1
ATOM 6190 N N . TRP B 1 264 ? -11.922 -29.922 -22.172 1 93.69 264 TRP B N 1
ATOM 6191 C CA . TRP B 1 264 ? -12.031 -29.719 -20.719 1 93.69 264 TRP B CA 1
ATOM 6192 C C . TRP B 1 264 ? -11.664 -28.281 -20.344 1 93.69 264 TRP B C 1
ATOM 6194 O O . TRP B 1 264 ? -11 -27.594 -21.109 1 93.69 264 TRP B O 1
ATOM 6204 N N . GLY B 1 265 ? -12.211 -27.797 -19.281 1 94.19 265 GLY B N 1
ATOM 6205 C CA . GLY B 1 265 ? -11.781 -26.547 -18.656 1 94.19 265 GLY B CA 1
ATOM 6206 C C . GLY B 1 265 ? -11.203 -26.75 -17.266 1 94.19 265 GLY B C 1
ATOM 6207 O O . GLY B 1 265 ? -11.836 -27.375 -16.406 1 94.19 265 GLY B O 1
ATOM 6208 N N . ILE B 1 266 ? -9.961 -26.297 -17.141 1 93.88 266 ILE B N 1
ATOM 6209 C CA . ILE B 1 266 ? -9.328 -26.328 -15.82 1 93.88 266 ILE B CA 1
ATOM 6210 C C . ILE B 1 266 ? -9.453 -24.969 -15.148 1 93.88 266 ILE B C 1
ATOM 6212 O O . ILE B 1 266 ? -9.047 -23.953 -15.719 1 93.88 266 ILE B O 1
ATOM 6216 N N . VAL B 1 267 ? -9.992 -24.969 -13.898 1 94 267 VAL B N 1
ATOM 6217 C CA . VAL B 1 267 ? -10.219 -23.719 -13.18 1 94 267 VAL B CA 1
ATOM 6218 C C . VAL B 1 267 ? -9.453 -23.734 -11.859 1 94 267 VAL B C 1
ATOM 6220 O O . VAL B 1 267 ? -9.594 -24.672 -11.07 1 94 267 VAL B O 1
ATOM 6223 N N . ALA B 1 268 ? -8.625 -22.781 -11.719 1 92.38 268 ALA B N 1
ATOM 6224 C CA . ALA B 1 268 ? -8 -22.5 -10.422 1 92.38 268 ALA B CA 1
ATOM 6225 C C . ALA B 1 268 ? -8.625 -21.281 -9.758 1 92.38 268 ALA B C 1
ATOM 6227 O O . ALA B 1 268 ? -8.766 -20.234 -10.383 1 92.38 268 ALA B O 1
ATOM 6228 N N . GLN B 1 269 ? -9.039 -21.469 -8.492 1 93.12 269 GLN B N 1
ATOM 6229 C CA . GLN B 1 269 ? -9.719 -20.328 -7.867 1 93.12 269 GLN B CA 1
ATOM 6230 C C . GLN B 1 269 ? -9.375 -20.234 -6.383 1 93.12 269 GLN B C 1
ATOM 6232 O O . GLN B 1 269 ? -8.984 -21.234 -5.766 1 93.12 269 GLN B O 1
ATOM 6237 N N . ARG B 1 270 ? -9.492 -19.094 -5.934 1 91.44 270 ARG B N 1
ATOM 6238 C CA . ARG B 1 270 ? -9.281 -18.734 -4.535 1 91.44 270 ARG B CA 1
ATOM 6239 C C . ARG B 1 270 ? -10.359 -17.766 -4.047 1 91.44 270 ARG B C 1
ATOM 6241 O O . ARG B 1 270 ? -10.82 -16.922 -4.809 1 91.44 270 ARG B O 1
ATOM 6248 N N . SER B 1 271 ? -10.727 -17.969 -2.781 1 92.69 271 SER B N 1
ATOM 6249 C CA . SER B 1 271 ? -11.75 -17.078 -2.248 1 92.69 271 SER B CA 1
ATOM 6250 C C . SER B 1 271 ? -11.211 -15.656 -2.1 1 92.69 271 SER B C 1
ATOM 6252 O O . SER B 1 271 ? -10.055 -15.461 -1.73 1 92.69 271 SER B O 1
ATOM 6254 N N . THR B 1 272 ? -12.109 -14.75 -2.402 1 93.62 272 THR B N 1
ATOM 6255 C CA . THR B 1 272 ? -11.742 -13.344 -2.24 1 93.62 272 THR B CA 1
ATOM 6256 C C . THR B 1 272 ? -11.422 -13.031 -0.782 1 93.62 272 THR B C 1
ATOM 6258 O O . THR B 1 272 ? -10.484 -12.289 -0.492 1 93.62 272 THR B O 1
ATOM 6261 N N . GLU B 1 273 ? -12.148 -13.641 0.101 1 90.5 273 GLU B N 1
ATOM 6262 C CA . GLU B 1 273 ? -11.93 -13.438 1.531 1 90.5 273 GLU B CA 1
ATOM 6263 C C . GLU B 1 273 ? -10.539 -13.891 1.95 1 90.5 273 GLU B C 1
ATOM 6265 O O . GLU B 1 273 ? -9.844 -13.188 2.686 1 90.5 273 GLU B O 1
ATOM 6270 N N . ALA B 1 274 ? -10.109 -15.031 1.463 1 87.69 274 ALA B N 1
ATOM 6271 C CA . ALA B 1 274 ? -8.781 -15.562 1.783 1 87.69 274 ALA B CA 1
ATOM 6272 C C . ALA B 1 274 ? -7.684 -14.688 1.186 1 87.69 274 ALA B C 1
ATOM 6274 O O . ALA B 1 274 ? -6.633 -14.5 1.798 1 87.69 274 ALA B O 1
ATOM 6275 N N . THR B 1 275 ? -7.969 -14.156 0.069 1 87.94 275 THR B N 1
ATOM 6276 C CA . THR B 1 275 ? -7.02 -13.273 -0.609 1 87.94 275 THR B CA 1
ATOM 6277 C C . THR B 1 275 ? -6.824 -11.984 0.176 1 87.94 275 THR B C 1
ATOM 6279 O O . THR B 1 275 ? -5.703 -11.477 0.279 1 87.94 275 THR B O 1
ATOM 6282 N N . LEU B 1 276 ? -7.922 -11.539 0.786 1 89.62 276 LEU B N 1
ATOM 6283 C CA . LEU B 1 276 ? -7.895 -10.242 1.45 1 89.62 276 LEU B CA 1
ATOM 6284 C C . LEU B 1 276 ? -7.527 -10.398 2.924 1 89.62 276 LEU B C 1
ATOM 6286 O O . LEU B 1 276 ? -7.441 -9.406 3.65 1 89.62 276 LEU B O 1
ATOM 6290 N N . GLU B 1 277 ? -7.395 -11.578 3.402 1 84.12 277 GLU B N 1
ATOM 6291 C CA . GLU B 1 277 ? -7.012 -11.805 4.793 1 84.12 277 GLU B CA 1
ATOM 6292 C C . GLU B 1 277 ? -5.684 -11.125 5.117 1 84.12 277 GLU B C 1
ATOM 6294 O O . GLU B 1 277 ? -5.492 -10.617 6.227 1 84.12 277 GLU B O 1
ATOM 6299 N N . GLY B 1 278 ? -4.824 -11 4.125 1 81.31 278 GLY B N 1
ATOM 6300 C CA . GLY B 1 278 ? -3.527 -10.367 4.32 1 81.31 278 GLY B CA 1
ATOM 6301 C C . GLY B 1 278 ? -3.596 -8.852 4.32 1 81.31 278 GLY B C 1
ATOM 6302 O O . GLY B 1 278 ? -2.646 -8.188 4.734 1 81.31 278 GLY B O 1
ATOM 6303 N N . LEU B 1 279 ? -4.691 -8.367 3.967 1 87.88 279 LEU B N 1
ATOM 6304 C CA . LEU B 1 279 ? -4.844 -6.922 3.83 1 87.88 279 LEU B CA 1
ATOM 6305 C C . LEU B 1 279 ? -4.754 -6.238 5.191 1 87.88 279 LEU B C 1
ATOM 6307 O O . LEU B 1 279 ? -4.109 -5.195 5.324 1 87.88 279 LEU B O 1
ATOM 6311 N N . ASN B 1 280 ? -5.387 -6.754 6.238 1 86.69 280 ASN B N 1
ATOM 6312 C CA . ASN B 1 280 ? -5.352 -6.172 7.574 1 86.69 280 ASN B CA 1
ATOM 6313 C C . ASN B 1 280 ? -3.928 -6.121 8.125 1 86.69 280 ASN B C 1
ATOM 6315 O O . ASN B 1 280 ? -3.537 -5.137 8.758 1 86.69 280 ASN B O 1
ATOM 6319 N N . ASP B 1 281 ? -3.232 -7.152 7.836 1 87.31 281 ASP B N 1
ATOM 6320 C CA . ASP B 1 281 ? -1.849 -7.184 8.297 1 87.31 281 ASP B CA 1
ATOM 6321 C C . ASP B 1 281 ? -1.009 -6.125 7.586 1 87.31 281 ASP B C 1
ATOM 6323 O O . ASP B 1 281 ? -0.141 -5.5 8.203 1 87.31 281 ASP B O 1
ATOM 6327 N N . LEU B 1 282 ? -1.309 -6.008 6.324 1 88.25 282 LEU B N 1
ATOM 6328 C CA . LEU B 1 282 ? -0.59 -5.004 5.547 1 88.25 282 LEU B CA 1
ATOM 6329 C C . LEU B 1 282 ? -0.908 -3.6 6.047 1 88.25 282 LEU B C 1
ATOM 6331 O O . LEU B 1 282 ? -0.007 -2.771 6.195 1 88.25 282 LEU B O 1
ATOM 6335 N N . LEU B 1 283 ? -2.117 -3.396 6.359 1 88.62 283 LEU B N 1
ATOM 6336 C CA . LEU B 1 283 ? -2.545 -2.096 6.859 1 88.62 283 LEU B CA 1
ATOM 6337 C C . LEU B 1 283 ? -1.947 -1.817 8.234 1 88.62 283 LEU B C 1
ATOM 6339 O O . LEU B 1 283 ? -1.533 -0.691 8.523 1 88.62 283 LEU B O 1
ATOM 6343 N N . LEU B 1 284 ? -1.915 -2.785 9.117 1 89.44 284 LEU B N 1
ATOM 6344 C CA . LEU B 1 284 ? -1.316 -2.633 10.445 1 89.44 284 LEU B CA 1
ATOM 6345 C C . LEU B 1 284 ? 0.175 -2.334 10.328 1 89.44 284 LEU B C 1
ATOM 6347 O O . LEU B 1 284 ? 0.711 -1.537 11.102 1 89.44 284 LEU B O 1
ATOM 6351 N N . SER B 1 285 ? 0.755 -2.963 9.375 1 90.56 285 SER B N 1
ATOM 6352 C CA . SER B 1 285 ? 2.174 -2.693 9.164 1 90.56 285 SER B CA 1
ATOM 6353 C C . SER B 1 285 ? 2.398 -1.263 8.688 1 90.56 285 SER B C 1
ATOM 6355 O O . SER B 1 285 ? 3.354 -0.606 9.102 1 90.56 285 SER B O 1
ATOM 6357 N N . MET B 1 286 ? 1.551 -0.876 7.773 1 89.69 286 MET B N 1
ATOM 6358 C CA . MET B 1 286 ? 1.629 0.506 7.309 1 89.69 286 MET B CA 1
ATOM 6359 C C . MET B 1 286 ? 1.452 1.481 8.469 1 89.69 286 MET B C 1
ATOM 6361 O O . MET B 1 286 ? 2.193 2.459 8.578 1 89.69 286 MET B O 1
ATOM 6365 N N . PHE B 1 287 ? 0.49 1.211 9.32 1 90.69 287 PHE B N 1
ATOM 6366 C CA . PHE B 1 287 ? 0.231 2.041 10.492 1 90.69 287 PHE B CA 1
ATOM 6367 C C . PHE B 1 287 ? 1.457 2.098 11.398 1 90.69 287 PHE B C 1
ATOM 6369 O O . PHE B 1 287 ? 1.855 3.176 11.844 1 90.69 287 PHE B O 1
ATOM 6376 N N . ALA B 1 288 ? 2.059 0.936 11.648 1 91.62 288 ALA B N 1
ATOM 6377 C CA . ALA B 1 288 ? 3.227 0.847 12.523 1 91.62 288 ALA B CA 1
ATOM 6378 C C . ALA B 1 288 ? 4.391 1.657 11.961 1 91.62 288 ALA B C 1
ATOM 6380 O O . ALA B 1 288 ? 5.133 2.293 12.719 1 91.62 288 ALA B O 1
ATOM 6381 N N . LYS B 1 289 ? 4.539 1.801 10.727 1 90.38 289 LYS B N 1
ATOM 6382 C CA . LYS B 1 289 ? 5.652 2.496 10.094 1 90.38 289 LYS B CA 1
ATOM 6383 C C . LYS B 1 289 ? 5.402 4 10.031 1 90.38 289 LYS B C 1
ATOM 6385 O O . LYS B 1 289 ? 6.34 4.785 9.883 1 90.38 289 LYS B O 1
ATOM 6390 N N . THR B 1 290 ? 4.125 4.383 10.078 1 90.19 290 THR B N 1
ATOM 6391 C CA . THR B 1 290 ? 3.779 5.801 10.016 1 90.19 290 THR B CA 1
ATOM 6392 C C . THR B 1 290 ? 3.834 6.43 11.406 1 90.19 290 THR B C 1
ATOM 6394 O O . THR B 1 290 ? 4.031 7.641 11.539 1 90.19 290 THR B O 1
ATOM 6397 N N . VAL B 1 291 ? 3.77 5.668 12.508 1 90.44 291 VAL B N 1
ATOM 6398 C CA . VAL B 1 291 ? 3.531 6.133 13.867 1 90.44 291 VAL B CA 1
ATOM 6399 C C . VAL B 1 291 ? 4.734 6.934 14.359 1 90.44 291 VAL B C 1
ATOM 6401 O O . VAL B 1 291 ? 4.578 8.047 14.875 1 90.44 291 VAL B O 1
ATOM 6404 N N . PRO B 1 292 ? 5.961 6.461 14.195 1 89.94 292 PRO B N 1
ATOM 6405 C CA . PRO B 1 292 ? 7.094 7.211 14.742 1 89.94 292 PRO B CA 1
ATOM 6406 C C . PRO B 1 292 ? 7.188 8.625 14.18 1 89.94 292 PRO B C 1
ATOM 6408 O O . PRO B 1 292 ? 7.359 9.586 14.938 1 89.94 292 PRO B O 1
ATOM 6411 N N . LEU B 1 293 ? 7.078 8.797 12.969 1 88.81 293 LEU B N 1
ATOM 6412 C CA . LEU B 1 293 ? 7.172 10.125 12.367 1 88.81 293 LEU B CA 1
ATOM 6413 C C . LEU B 1 293 ? 5.945 10.961 12.703 1 88.81 293 LEU B C 1
ATOM 6415 O O . LEU B 1 293 ? 6.031 12.188 12.797 1 88.81 293 LEU B O 1
ATOM 6419 N N . ALA B 1 294 ? 4.812 10.305 12.875 1 89.06 294 ALA B N 1
ATOM 6420 C CA . ALA B 1 294 ? 3.604 11.008 13.289 1 89.06 294 ALA B CA 1
ATOM 6421 C C . ALA B 1 294 ? 3.766 11.609 14.68 1 89.06 294 ALA B C 1
ATOM 6423 O O . ALA B 1 294 ? 3.344 12.734 14.93 1 89.06 294 ALA B O 1
ATOM 6424 N N . ILE B 1 295 ? 4.461 10.891 15.555 1 91 295 ILE B N 1
ATOM 6425 C CA . ILE B 1 295 ? 4.699 11.359 16.922 1 91 295 ILE B CA 1
ATOM 6426 C C . ILE B 1 295 ? 5.641 12.562 16.891 1 91 295 ILE B C 1
ATOM 6428 O O . ILE B 1 295 ? 5.391 13.57 17.547 1 91 295 ILE B O 1
ATOM 6432 N N . VAL B 1 296 ? 6.664 12.477 16.109 1 91.19 296 VAL B N 1
ATOM 6433 C CA . VAL B 1 296 ? 7.602 13.586 15.953 1 91.19 296 VAL B CA 1
ATOM 6434 C C . VAL B 1 296 ? 6.871 14.812 15.406 1 91.19 296 VAL B C 1
ATOM 6436 O O . VAL B 1 296 ? 7.074 15.93 15.891 1 91.19 296 VAL B O 1
ATOM 6439 N N . SER B 1 297 ? 5.992 14.625 14.422 1 90.12 297 SER B N 1
ATOM 6440 C CA . SER B 1 297 ? 5.219 15.719 13.844 1 90.12 297 SER B CA 1
ATOM 6441 C C . SER B 1 297 ? 4.289 16.344 14.875 1 90.12 297 SER B C 1
ATOM 6443 O O . SER B 1 297 ? 4.121 17.562 14.906 1 90.12 297 SER B O 1
ATOM 6445 N N . PHE B 1 298 ? 3.758 15.531 15.758 1 90.38 298 PHE B N 1
ATOM 6446 C CA . PHE B 1 298 ? 2.863 16.016 16.797 1 90.38 298 PHE B CA 1
ATOM 6447 C C . PHE B 1 298 ? 3.609 16.922 17.781 1 90.38 298 PHE B C 1
ATOM 6449 O O . PHE B 1 298 ? 3.105 17.969 18.172 1 90.38 298 PHE B O 1
ATOM 6456 N N . ILE B 1 299 ? 4.797 16.531 18.156 1 92.25 299 ILE B N 1
ATOM 6457 C CA . ILE B 1 299 ? 5.617 17.312 19.078 1 92.25 299 ILE B CA 1
ATOM 6458 C C . ILE B 1 299 ? 6.016 18.641 18.422 1 92.25 299 ILE B C 1
ATOM 6460 O O . ILE B 1 299 ? 5.934 19.688 19.062 1 92.25 299 ILE B O 1
ATOM 6464 N N . LEU B 1 300 ? 6.352 18.547 17.203 1 90.88 300 LEU B N 1
ATOM 6465 C CA . LEU B 1 300 ? 6.754 19.75 16.469 1 90.88 300 LEU B CA 1
ATOM 6466 C C . LEU B 1 300 ? 5.574 20.703 16.312 1 90.88 300 LEU B C 1
ATOM 6468 O O . LEU B 1 300 ? 5.73 21.922 16.453 1 90.88 300 LEU B O 1
ATOM 6472 N N . ILE B 1 301 ? 4.387 20.141 16 1 91.44 301 ILE B N 1
ATOM 6473 C CA . ILE B 1 301 ? 3.17 20.938 15.883 1 91.44 301 ILE B CA 1
ATOM 6474 C C . ILE B 1 301 ? 2.877 21.641 17.203 1 91.44 301 ILE B C 1
ATOM 6476 O O . ILE B 1 301 ? 2.572 22.844 17.219 1 91.44 301 ILE B O 1
ATOM 6480 N N . TRP B 1 302 ? 3.049 20.875 18.312 1 91.44 302 TRP B N 1
ATOM 6481 C CA . TRP B 1 302 ? 2.818 21.422 19.656 1 91.44 302 TRP B CA 1
ATOM 6482 C C . TRP B 1 302 ? 3.791 22.547 19.953 1 91.44 302 TRP B C 1
ATOM 6484 O O . TRP B 1 302 ? 3.385 23.609 20.422 1 91.44 302 TRP B O 1
ATOM 6494 N N . TRP B 1 303 ? 5.016 22.359 19.562 1 92.75 303 TRP B N 1
ATOM 6495 C CA . TRP B 1 303 ? 6.078 23.328 19.828 1 92.75 303 TRP B CA 1
ATOM 6496 C C . TRP B 1 303 ? 5.914 24.578 18.984 1 92.75 303 TRP B C 1
ATOM 6498 O O . TRP B 1 303 ? 5.992 25.688 19.5 1 92.75 303 TRP B O 1
ATOM 6508 N N . PHE B 1 304 ? 5.59 24.469 17.734 1 92.5 304 PHE B N 1
ATOM 6509 C CA . PHE B 1 304 ? 5.477 25.594 16.828 1 92.5 304 PHE B CA 1
ATOM 6510 C C . PHE B 1 304 ? 4.199 26.375 17.094 1 92.5 304 PHE B C 1
ATOM 6512 O O . PHE B 1 304 ? 4.18 27.609 16.969 1 92.5 304 PHE B O 1
ATOM 6519 N N . SER B 1 305 ? 3.162 25.719 17.484 1 91.94 305 SER B N 1
ATOM 6520 C CA . SER B 1 305 ? 1.927 26.406 17.844 1 91.94 305 SER B CA 1
ATOM 6521 C C . SER B 1 305 ? 2.129 27.312 19.062 1 91.94 305 SER B C 1
ATOM 6523 O O . SER B 1 305 ? 1.61 28.422 19.109 1 91.94 305 SER B O 1
ATOM 6525 N N . ARG B 1 306 ? 2.959 26.859 19.969 1 90.75 306 ARG B N 1
ATOM 6526 C CA . ARG B 1 306 ? 3.268 27.641 21.156 1 90.75 306 ARG B CA 1
ATOM 6527 C C . ARG B 1 306 ? 4.125 28.859 20.812 1 90.75 306 ARG B C 1
ATOM 6529 O O . ARG B 1 306 ? 3.877 29.969 21.297 1 90.75 306 ARG B O 1
ATOM 6536 N N . ILE B 1 307 ? 5.059 28.625 19.938 1 91.5 307 ILE B N 1
ATOM 6537 C CA . ILE B 1 307 ? 5.98 29.688 19.547 1 91.5 307 ILE B CA 1
ATOM 6538 C C . ILE B 1 307 ? 5.219 30.797 18.828 1 91.5 307 ILE B C 1
ATOM 6540 O O . ILE B 1 307 ? 5.461 31.984 19.047 1 91.5 307 ILE B O 1
ATOM 6544 N N . ILE B 1 308 ? 4.219 30.453 18.031 1 91.31 308 ILE B N 1
ATOM 6545 C CA . ILE B 1 308 ? 3.459 31.391 17.219 1 91.31 308 ILE B CA 1
ATOM 6546 C C . ILE B 1 308 ? 2.441 32.125 18.094 1 91.31 308 ILE B C 1
ATOM 6548 O O . ILE B 1 308 ? 2.277 33.344 17.984 1 91.31 308 ILE B O 1
ATOM 6552 N N . ALA B 1 309 ? 1.837 31.438 19.062 1 92.38 309 ALA B N 1
ATOM 6553 C CA . ALA B 1 309 ? 0.725 31.984 19.828 1 92.38 309 ALA B CA 1
ATOM 6554 C C . ALA B 1 309 ? 1.229 32.75 21.062 1 92.38 309 ALA B C 1
ATOM 6556 O O . ALA B 1 309 ? 0.535 33.594 21.609 1 92.38 309 ALA B O 1
ATOM 6557 N N . GLN B 1 310 ? 2.438 32.469 21.531 1 91.31 310 GLN B N 1
ATOM 6558 C CA . GLN B 1 310 ? 2.93 32.906 22.828 1 91.31 310 GLN B CA 1
ATOM 6559 C C . GLN B 1 310 ? 2.99 34.438 22.891 1 91.31 310 GLN B C 1
ATOM 6561 O O . GLN B 1 310 ? 2.527 35.031 23.859 1 91.31 310 GLN B O 1
ATOM 6566 N N . PRO B 1 311 ? 3.57 35.125 21.875 1 91.94 311 PRO B N 1
ATOM 6567 C CA . PRO B 1 311 ? 3.629 36.594 21.969 1 91.94 311 PRO B CA 1
ATOM 6568 C C . PRO B 1 311 ? 2.252 37.219 22.125 1 91.94 311 PRO B C 1
ATOM 6570 O O . PRO B 1 311 ? 2.072 38.125 22.938 1 91.94 311 PRO B O 1
ATOM 6573 N N . LEU B 1 312 ? 1.295 36.75 21.422 1 92 312 LEU B N 1
ATOM 6574 C CA . LEU B 1 312 ? -0.044 37.312 21.453 1 92 312 LEU B CA 1
ATOM 6575 C C . LEU B 1 312 ? -0.756 36.938 22.75 1 92 312 LEU B C 1
ATOM 6577 O O . LEU B 1 312 ? -1.55 37.719 23.281 1 92 312 LEU B O 1
ATOM 6581 N N . LYS B 1 313 ? -0.466 35.812 23.297 1 91.38 313 LYS B N 1
ATOM 6582 C CA . LYS B 1 313 ? -1.022 35.406 24.578 1 91.38 313 LYS B CA 1
ATOM 6583 C C . LYS B 1 313 ? -0.492 36.281 25.703 1 91.38 313 LYS B C 1
ATOM 6585 O O . LYS B 1 313 ? -1.252 36.719 26.578 1 91.38 313 LYS B O 1
ATOM 6590 N N . GLN B 1 314 ? 0.76 36.562 25.688 1 90.5 314 GLN B N 1
ATOM 6591 C CA . GLN B 1 314 ? 1.379 37.406 26.703 1 90.5 314 GLN B CA 1
ATOM 6592 C C . GLN B 1 314 ? 0.856 38.844 26.609 1 90.5 314 GLN B C 1
ATOM 6594 O O . GLN B 1 314 ? 0.595 39.469 27.641 1 90.5 314 GLN B O 1
ATOM 6599 N N . LEU B 1 315 ? 0.709 39.344 25.406 1 91.69 315 LEU B N 1
ATOM 6600 C CA . LEU B 1 315 ? 0.17 40.688 25.219 1 91.69 315 LEU B CA 1
ATOM 6601 C C . LEU B 1 315 ? -1.267 40.781 25.719 1 91.69 315 LEU B C 1
ATOM 6603 O O . LEU B 1 315 ? -1.642 41.75 26.391 1 91.69 315 LEU B O 1
ATOM 6607 N N . ALA B 1 316 ? -2.004 39.719 25.406 1 89.81 316 ALA B N 1
ATOM 6608 C CA . ALA B 1 316 ? -3.395 39.688 25.844 1 89.81 316 ALA B CA 1
ATOM 6609 C C . ALA B 1 316 ? -3.48 39.594 27.375 1 89.81 316 ALA B C 1
ATOM 6611 O O . ALA B 1 316 ? -4.359 40.219 27.984 1 89.81 316 ALA B O 1
ATOM 6612 N N . ALA B 1 317 ? -2.598 38.844 27.969 1 87.31 317 ALA B N 1
ATOM 6613 C CA . ALA B 1 317 ? -2.555 38.75 29.438 1 87.31 317 ALA B CA 1
ATOM 6614 C C . ALA B 1 317 ? -2.199 40.094 30.062 1 87.31 317 ALA B C 1
ATOM 6616 O O . ALA B 1 317 ? -2.762 40.469 31.094 1 87.31 317 ALA B O 1
ATOM 6617 N N . GLY B 1 318 ? -1.256 40.781 29.469 1 84.81 318 GLY B N 1
ATOM 6618 C CA . GLY B 1 318 ? -0.92 42.125 29.906 1 84.81 318 GLY B CA 1
ATOM 6619 C C . GLY B 1 318 ? -2.064 43.125 29.75 1 84.81 318 GLY B C 1
ATOM 6620 O O . GLY B 1 318 ? -2.309 43.938 30.641 1 84.81 318 GLY B O 1
ATOM 6621 N N . ALA B 1 319 ? -2.77 42.969 28.609 1 83.69 319 ALA B N 1
ATOM 6622 C CA . ALA B 1 319 ? -3.914 43.812 28.328 1 83.69 319 ALA B CA 1
ATOM 6623 C C . ALA B 1 319 ? -5.016 43.625 29.359 1 83.69 319 ALA B C 1
ATOM 6625 O O . ALA B 1 319 ? -5.746 44.562 29.688 1 83.69 319 ALA B O 1
ATOM 6626 N N . HIS B 1 320 ? -5.059 42.469 29.859 1 78.31 320 HIS B N 1
ATOM 6627 C CA . HIS B 1 320 ? -6.066 42.125 30.875 1 78.31 320 HIS B CA 1
ATOM 6628 C C . HIS B 1 320 ? -5.75 42.812 32.188 1 78.31 320 HIS B C 1
ATOM 6630 O O . HIS B 1 320 ? -6.66 43.188 32.938 1 78.31 320 HIS B O 1
ATOM 6636 N N . ARG B 1 321 ? -4.48 43.062 32.469 1 78.56 321 ARG B N 1
ATOM 6637 C CA . ARG B 1 321 ? -4.02 43.688 33.688 1 78.56 321 ARG B CA 1
ATOM 6638 C C . ARG B 1 321 ? -3.459 45.094 33.438 1 78.56 321 ARG B C 1
ATOM 6640 O O . ARG B 1 321 ? -2.41 45.438 33.969 1 78.56 321 ARG B O 1
ATOM 6647 N N . LEU B 1 322 ? -4.062 45.812 32.625 1 77.25 322 LEU B N 1
ATOM 6648 C CA . LEU B 1 322 ? -3.57 47.125 32.156 1 77.25 322 LEU B CA 1
ATOM 6649 C C . LEU B 1 322 ? -3.355 48.062 33.312 1 77.25 322 LEU B C 1
ATOM 6651 O O . LEU B 1 322 ? -2.48 48.938 33.25 1 77.25 322 LEU B O 1
ATOM 6655 N N . SER B 1 323 ? -4.09 47.844 34.438 1 68.81 323 SER B N 1
ATOM 6656 C CA . SER B 1 323 ? -4.074 48.781 35.531 1 68.81 323 SER B CA 1
ATOM 6657 C C . SER B 1 323 ? -2.904 48.5 36.469 1 68.81 323 SER B C 1
ATOM 6659 O O . SER B 1 323 ? -2.535 49.375 37.281 1 68.81 323 SER B O 1
ATOM 6661 N N . GLU B 1 324 ? -2.318 47.438 36.344 1 75.06 324 GLU B N 1
ATOM 6662 C CA . GLU B 1 324 ? -1.216 47.062 37.219 1 75.06 324 GLU B CA 1
ATOM 6663 C C . GLU B 1 324 ? 0.084 47.75 36.781 1 75.06 324 GLU B C 1
ATOM 6665 O O . GLU B 1 324 ? 0.394 47.812 35.594 1 75.06 324 GLU B O 1
ATOM 6670 N N . PRO B 1 325 ? 0.809 48.281 37.656 1 67 325 PRO B N 1
ATOM 6671 C CA . PRO B 1 325 ? 2.031 49 37.344 1 67 325 PRO B CA 1
ATOM 6672 C C . PRO B 1 325 ? 3.1 48.125 36.688 1 67 325 PRO B C 1
ATOM 6674 O O . PRO B 1 325 ? 3.873 48.625 35.875 1 67 325 PRO B O 1
ATOM 6677 N N . GLU B 1 326 ? 3.084 46.906 36.969 1 76.5 326 GLU B N 1
ATOM 6678 C CA . GLU B 1 326 ? 4.121 46 36.469 1 76.5 326 GLU B CA 1
ATOM 6679 C C . GLU B 1 326 ? 3.846 45.594 35.031 1 76.5 326 GLU B C 1
ATOM 6681 O O . GLU B 1 326 ? 4.727 45.062 34.344 1 76.5 326 GLU B O 1
ATOM 6686 N N . THR B 1 327 ? 2.674 45.938 34.594 1 81.19 327 THR B N 1
ATOM 6687 C CA . THR B 1 327 ? 2.236 45.469 33.312 1 81.19 327 THR B CA 1
ATOM 6688 C C . THR B 1 327 ? 3.064 46.094 32.188 1 81.19 327 THR B C 1
ATOM 6690 O O . THR B 1 327 ? 3.352 45.438 31.172 1 81.19 327 THR B O 1
ATOM 6693 N N . SER B 1 328 ? 3.535 47.312 32.406 1 77.44 328 SER B N 1
ATOM 6694 C CA . SER B 1 328 ? 4.332 47.969 31.391 1 77.44 328 SER B CA 1
ATOM 6695 C C . SER B 1 328 ? 5.641 47.25 31.125 1 77.44 328 SER B C 1
ATOM 6697 O O . SER B 1 328 ? 6.016 47.031 29.969 1 77.44 328 SER B O 1
ATOM 6699 N N . ALA B 1 329 ? 6.238 46.812 32.188 1 74.94 329 ALA B N 1
ATOM 6700 C CA . ALA B 1 329 ? 7.496 46.062 32.062 1 74.94 329 ALA B CA 1
ATOM 6701 C C . ALA B 1 329 ? 7.273 44.719 31.391 1 74.94 329 ALA B C 1
ATOM 6703 O O . ALA B 1 329 ? 8.086 44.281 30.578 1 74.94 329 ALA B O 1
ATOM 6704 N N . HIS B 1 330 ? 6.207 44.125 31.719 1 83.88 330 HIS B N 1
ATOM 6705 C CA . HIS B 1 330 ? 5.887 42.812 31.172 1 83.88 330 HIS B CA 1
ATOM 6706 C C . HIS B 1 330 ? 5.641 42.906 29.672 1 83.88 330 HIS B C 1
ATOM 6708 O O . HIS B 1 330 ? 6.133 42.062 28.906 1 83.88 330 HIS B O 1
ATOM 6714 N N . ILE B 1 331 ? 4.879 43.875 29.172 1 86.56 331 ILE B N 1
ATOM 6715 C CA . ILE B 1 331 ? 4.543 44.031 27.766 1 86.56 331 ILE B CA 1
ATOM 6716 C C . ILE B 1 331 ? 5.797 44.375 26.984 1 86.56 331 ILE B C 1
ATOM 6718 O O . ILE B 1 331 ? 6.004 43.906 25.859 1 86.56 331 ILE B O 1
ATOM 6722 N N . GLN B 1 332 ? 6.637 45.219 27.609 1 79.62 332 GLN B N 1
ATOM 6723 C CA . GLN B 1 332 ? 7.883 45.594 26.953 1 79.62 332 GLN B CA 1
ATOM 6724 C C . GLN B 1 332 ? 8.797 44.375 26.766 1 79.62 332 GLN B C 1
ATOM 6726 O O . GLN B 1 332 ? 9.539 44.312 25.781 1 79.62 332 GLN B O 1
ATOM 6731 N N . GLY B 1 333 ? 8.695 43.438 27.625 1 82.38 333 GLY B N 1
ATOM 6732 C CA . GLY B 1 333 ? 9.555 42.281 27.594 1 82.38 333 GLY B CA 1
ATOM 6733 C C . GLY B 1 333 ? 9.086 41.219 26.625 1 82.38 333 GLY B C 1
ATOM 6734 O O . GLY B 1 333 ? 9.812 40.281 26.312 1 82.38 333 GLY B O 1
ATOM 6735 N N . VAL B 1 334 ? 7.891 41.375 26.062 1 88.81 334 VAL B N 1
ATOM 6736 C CA . VAL B 1 334 ? 7.344 40.375 25.141 1 88.81 334 VAL B CA 1
ATOM 6737 C C . VAL B 1 334 ? 8.094 40.438 23.812 1 88.81 334 VAL B C 1
ATOM 6739 O O . VAL B 1 334 ? 8.297 41.5 23.25 1 88.81 334 VAL B O 1
ATOM 6742 N N . ARG B 1 335 ? 8.641 39.281 23.359 1 84.31 335 ARG B N 1
ATOM 6743 C CA . ARG B 1 335 ? 9.32 39.188 22.062 1 84.31 335 ARG B CA 1
ATOM 6744 C C . ARG B 1 335 ? 8.312 39.156 20.922 1 84.31 335 ARG B C 1
ATOM 6746 O O . ARG B 1 335 ? 7.656 38.156 20.672 1 84.31 335 ARG B O 1
ATOM 6753 N N . SER B 1 336 ? 8.078 40.281 20.219 1 84.81 336 SER B N 1
ATOM 6754 C CA . SER B 1 336 ? 7.148 40.406 19.094 1 84.81 336 SER B CA 1
ATOM 6755 C C . SER B 1 336 ? 7.891 40.344 17.766 1 84.81 336 SER B C 1
ATOM 6757 O O . SER B 1 336 ? 8.32 41.375 17.25 1 84.81 336 SER B O 1
ATOM 6759 N N . TRP B 1 337 ? 7.883 39.125 17.094 1 81.94 337 TRP B N 1
ATOM 6760 C CA . TRP B 1 337 ? 8.773 38.938 15.953 1 81.94 337 TRP B CA 1
ATOM 6761 C C . TRP B 1 337 ? 7.984 38.938 14.641 1 81.94 337 TRP B C 1
ATOM 6763 O O . TRP B 1 337 ? 8.562 38.812 13.562 1 81.94 337 TRP B O 1
ATOM 6773 N N . TYR B 1 338 ? 6.688 39 14.609 1 87 338 TYR B N 1
ATOM 6774 C CA . TYR B 1 338 ? 5.926 39.125 13.375 1 87 338 TYR B CA 1
ATOM 6775 C C . TYR B 1 338 ? 5.004 40.344 13.398 1 87 338 TYR B C 1
ATOM 6777 O O . TYR B 1 338 ? 4.875 41 14.438 1 87 338 TYR B O 1
ATOM 6785 N N . PHE B 1 339 ? 4.367 40.719 12.359 1 83.94 339 PHE B N 1
ATOM 6786 C CA . PHE B 1 339 ? 3.721 42 12.117 1 83.94 339 PHE B CA 1
ATOM 6787 C C . PHE B 1 339 ? 2.65 42.281 13.172 1 83.94 339 PHE B C 1
ATOM 6789 O O . PHE B 1 339 ? 2.699 43.281 13.867 1 83.94 339 PHE B O 1
ATOM 6796 N N . GLU B 1 340 ? 1.74 41.312 13.344 1 90.31 340 GLU B N 1
ATOM 6797 C CA . GLU B 1 340 ? 0.598 41.531 14.227 1 90.31 340 GLU B CA 1
ATOM 6798 C C . GLU B 1 340 ? 1.047 41.719 15.672 1 90.31 340 GLU B C 1
ATOM 6800 O O . GLU B 1 340 ? 0.566 42.625 16.375 1 90.31 340 GLU B O 1
ATOM 6805 N N . SER B 1 341 ? 2.027 40.906 16.109 1 89.69 341 SER B N 1
ATOM 6806 C CA . SER B 1 341 ? 2.482 41 17.5 1 89.69 341 SER B CA 1
ATOM 6807 C C . SER B 1 341 ? 3.246 42.281 17.75 1 89.69 341 SER B C 1
ATOM 6809 O O . SER B 1 341 ? 3.102 42.906 18.812 1 89.69 341 SER B O 1
ATOM 6811 N N . SER B 1 342 ? 3.998 42.781 16.781 1 85.12 342 SER B N 1
ATOM 6812 C CA . SER B 1 342 ? 4.789 44 16.938 1 85.12 342 SER B CA 1
ATOM 6813 C C . SER B 1 342 ? 3.898 45.219 16.984 1 85.12 342 SER B C 1
ATOM 6815 O O . SER B 1 342 ? 4.09 46.125 17.812 1 85.12 342 SER B O 1
ATOM 6817 N N . GLU B 1 343 ? 2.941 45.312 16.062 1 85.31 343 GLU B N 1
ATOM 6818 C CA . GLU B 1 343 ? 2.041 46.438 15.984 1 85.31 343 GLU B CA 1
ATOM 6819 C C . GLU B 1 343 ? 1.156 46.531 17.234 1 85.31 343 GLU B C 1
ATOM 6821 O O . GLU B 1 343 ? 0.917 47.625 17.75 1 85.31 343 GLU B O 1
ATOM 6826 N N . LEU B 1 344 ? 0.668 45.438 17.703 1 90.62 344 LEU B N 1
ATOM 6827 C CA . LEU B 1 344 ? -0.208 45.406 18.875 1 90.62 344 LEU B CA 1
ATOM 6828 C C . LEU B 1 344 ? 0.568 45.75 20.141 1 90.62 344 LEU B C 1
ATOM 6830 O O . LEU B 1 344 ? 0.049 46.438 21.031 1 90.62 344 LEU B O 1
ATOM 6834 N N . LYS B 1 345 ? 1.804 45.25 20.25 1 87.06 345 LYS B N 1
ATOM 6835 C CA . LYS B 1 345 ? 2.66 45.594 21.391 1 87.06 345 LYS B CA 1
ATOM 6836 C C . LYS B 1 345 ? 2.861 47.125 21.469 1 87.06 345 LYS B C 1
ATOM 6838 O O . LYS B 1 345 ? 2.705 47.719 22.531 1 87.06 345 LYS B O 1
ATOM 6843 N N . ARG B 1 346 ? 3.152 47.719 20.344 1 80.69 346 ARG B N 1
ATOM 6844 C CA . ARG B 1 346 ? 3.365 49.156 20.281 1 80.69 346 ARG B CA 1
ATOM 6845 C C . ARG B 1 346 ? 2.115 49.906 20.703 1 80.69 346 ARG B C 1
ATOM 6847 O O . ARG B 1 346 ? 2.193 50.844 21.516 1 80.69 346 ARG B O 1
ATOM 6854 N N . ALA B 1 347 ? 1.003 49.531 20.156 1 84.38 347 ALA B N 1
ATOM 6855 C CA . ALA B 1 347 ? -0.257 50.188 20.453 1 84.38 347 ALA B CA 1
ATOM 6856 C C . ALA B 1 347 ? -0.622 50.031 21.922 1 84.38 347 ALA B C 1
ATOM 6858 O O . ALA B 1 347 ? -1.13 51 22.547 1 84.38 347 ALA B O 1
ATOM 6859 N N . LEU B 1 348 ? -0.396 48.938 22.5 1 87.88 348 LEU B N 1
ATOM 6860 C CA . LEU B 1 348 ? -0.696 48.656 23.906 1 87.88 348 LEU B CA 1
ATOM 6861 C C . LEU B 1 348 ? 0.174 49.531 24.812 1 87.88 348 LEU B C 1
ATOM 6863 O O . LEU B 1 348 ? -0.297 50.031 25.844 1 87.88 348 LEU B O 1
ATOM 6867 N N . LEU B 1 349 ? 1.435 49.688 24.422 1 80.12 349 LEU B N 1
ATOM 6868 C CA . LEU B 1 349 ? 2.348 50.5 25.219 1 80.12 349 LEU B CA 1
ATOM 6869 C C . LEU B 1 349 ? 1.912 51.969 25.219 1 80.12 349 LEU B C 1
ATOM 6871 O O . LEU B 1 349 ? 1.971 52.625 26.266 1 80.12 349 LEU B O 1
ATOM 6875 N N . ILE B 1 350 ? 1.462 52.406 24.062 1 77 350 ILE B N 1
ATOM 6876 C CA . ILE B 1 350 ? 0.946 53.781 23.969 1 77 350 ILE B CA 1
ATOM 6877 C C . ILE B 1 350 ? -0.26 53.938 24.891 1 77 350 ILE B C 1
ATOM 6879 O O . ILE B 1 350 ? -0.321 54.875 25.672 1 77 350 ILE B O 1
ATOM 6883 N N . GLY B 1 351 ? -1.239 53 24.781 1 80.81 351 GLY B N 1
ATOM 6884 C CA . GLY B 1 351 ? -2.434 53.062 25.609 1 80.81 351 GLY B CA 1
ATOM 6885 C C . GLY B 1 351 ? -2.131 53 27.094 1 80.81 351 GLY B C 1
ATOM 6886 O O . GLY B 1 351 ? -2.734 53.719 27.891 1 80.81 351 GLY B O 1
ATOM 6887 N N . LEU B 1 352 ? -1.17 52.219 27.469 1 80.06 352 LEU B N 1
ATOM 6888 C CA . LEU B 1 352 ? -0.784 52.031 28.859 1 80.06 352 LEU B CA 1
ATOM 6889 C C . LEU B 1 352 ? -0.164 53.312 29.422 1 80.06 352 LEU B C 1
ATOM 6891 O O . LEU B 1 352 ? -0.446 53.688 30.562 1 80.06 352 LEU B O 1
ATOM 6895 N N . ASN B 1 353 ? 0.643 53.906 28.672 1 74.44 353 ASN B N 1
ATOM 6896 C CA . ASN B 1 353 ? 1.287 55.156 29.109 1 74.44 353 ASN B CA 1
ATOM 6897 C C . ASN B 1 353 ? 0.271 56.25 29.312 1 74.44 353 ASN B C 1
ATOM 6899 O O . ASN B 1 353 ? 0.359 57.031 30.297 1 74.44 353 ASN B O 1
ATOM 6903 N N . LEU B 1 354 ? -0.588 56.344 28.453 1 76.06 354 LEU B N 1
ATOM 6904 C CA . LEU B 1 354 ? -1.638 57.344 28.562 1 76.06 354 LEU B CA 1
ATOM 6905 C C . LEU B 1 354 ? -2.51 57.094 29.781 1 76.06 354 LEU B C 1
ATOM 6907 O O . LEU B 1 354 ? -2.902 58.031 30.484 1 76.06 354 LEU B O 1
ATOM 6911 N N . LEU B 1 355 ? -2.768 55.906 30 1 76.81 355 LEU B N 1
ATOM 6912 C CA . LEU B 1 355 ? -3.576 55.531 31.156 1 76.81 355 LEU B CA 1
ATOM 6913 C C . LEU B 1 355 ? -2.852 55.844 32.469 1 76.81 355 LEU B C 1
ATOM 6915 O O . LEU B 1 355 ? -3.457 56.375 33.406 1 76.81 355 LEU B O 1
ATOM 6919 N N . HIS B 1 356 ? -1.621 55.594 32.531 1 72.38 356 HIS B N 1
ATOM 6920 C CA . HIS B 1 356 ? -0.832 55.875 33.719 1 72.38 356 HIS B CA 1
ATOM 6921 C C . HIS B 1 356 ? -0.722 57.375 33.969 1 72.38 356 HIS B C 1
ATOM 6923 O O . HIS B 1 356 ? -0.737 57.812 35.125 1 72.38 356 HIS B O 1
ATOM 6929 N N . GLU B 1 357 ? -0.609 58.156 32.938 1 69.69 357 GLU B N 1
ATOM 6930 C CA . GLU B 1 357 ? -0.59 59.594 33.062 1 69.69 357 GLU B CA 1
ATOM 6931 C C . GLU B 1 357 ? -1.894 60.125 33.656 1 69.69 357 GLU B C 1
ATOM 6933 O O . GLU B 1 357 ? -1.88 61.031 34.5 1 69.69 357 GLU B O 1
ATOM 6938 N N . ARG B 1 358 ? -2.924 59.594 33.188 1 67.56 358 ARG B N 1
ATOM 6939 C CA . ARG B 1 358 ? -4.242 60.031 33.656 1 67.56 358 ARG B CA 1
ATOM 6940 C C . ARG B 1 358 ? -4.453 59.656 35.125 1 67.56 358 ARG B C 1
ATOM 6942 O O . ARG B 1 358 ? -5.105 60.375 35.875 1 67.56 358 ARG B O 1
ATOM 6949 N N . LEU B 1 359 ? -4.09 58.469 35.5 1 64.19 359 LEU B N 1
ATOM 6950 C CA . LEU B 1 359 ? -4.301 58 36.875 1 64.19 359 LEU B CA 1
ATOM 6951 C C . LEU B 1 359 ? -3.34 58.688 37.844 1 64.19 359 LEU B C 1
ATOM 6953 O O . LEU B 1 359 ? -3.482 58.562 39.062 1 64.19 359 LEU B O 1
ATOM 6957 N N . GLY B 1 360 ? -2.789 59.75 37.469 1 57.75 360 GLY B N 1
ATOM 6958 C CA . GLY B 1 360 ? -1.915 60.469 38.375 1 57.75 360 GLY B CA 1
ATOM 6959 C C . GLY B 1 360 ? -0.669 59.688 38.75 1 57.75 360 GLY B C 1
ATOM 6960 O O . GLY B 1 360 ? 0.19 60.188 39.469 1 57.75 360 GLY B O 1
ATOM 6961 N N . LYS B 1 361 ? -0.791 58.531 38.688 1 49.38 361 LYS B N 1
ATOM 6962 C CA . LYS B 1 361 ? 0.273 57.625 39.156 1 49.38 361 LYS B CA 1
ATOM 6963 C C . LYS B 1 361 ? 1.422 57.594 38.156 1 49.38 361 LYS B C 1
ATOM 6965 O O . LYS B 1 361 ? 1.614 56.594 37.469 1 49.38 361 LYS B O 1
ATOM 6970 N N . LEU B 1 362 ? 1.472 58.438 37.281 1 47.22 362 LEU B N 1
ATOM 6971 C CA . LEU B 1 362 ? 2.756 58.375 36.594 1 47.22 362 LEU B CA 1
ATOM 6972 C C . LEU B 1 362 ? 3.889 58.094 37.562 1 47.22 362 LEU B C 1
ATOM 6974 O O . LEU B 1 362 ? 4.152 58.906 38.469 1 47.22 362 LEU B O 1
ATOM 6978 N N . ASN B 1 363 ? 3.826 57.094 38.094 1 45.22 363 ASN B N 1
ATOM 6979 C CA . ASN B 1 363 ? 4.988 56.781 38.906 1 45.22 363 ASN B CA 1
ATOM 6980 C C . ASN B 1 363 ? 6.254 57.438 38.375 1 45.22 363 ASN B C 1
ATOM 6982 O O . ASN B 1 363 ? 6.852 56.969 37.406 1 45.22 363 ASN B O 1
ATOM 6986 N N . HIS B 1 364 ? 6.277 58.719 38.438 1 50.72 364 HIS B N 1
ATOM 6987 C CA . HIS B 1 364 ? 7.484 59.5 38.281 1 50.72 364 HIS B CA 1
ATOM 6988 C C . HIS B 1 364 ? 8.734 58.688 38.562 1 50.72 364 HIS B C 1
ATOM 6990 O O . HIS B 1 364 ? 9.742 58.812 37.875 1 50.72 364 HIS B O 1
ATOM 6996 N N . ASP B 1 365 ? 8.5 57.844 39.469 1 53.81 365 ASP B N 1
ATOM 6997 C CA . ASP B 1 365 ? 9.688 57.125 39.938 1 53.81 365 ASP B CA 1
ATOM 6998 C C . ASP B 1 365 ? 10.164 56.094 38.906 1 53.81 365 ASP B C 1
ATOM 7000 O O . ASP B 1 365 ? 11.359 55.844 38.781 1 53.81 365 ASP B O 1
ATOM 7004 N N . ILE B 1 366 ? 9.273 55.656 38.094 1 60.12 366 ILE B N 1
ATOM 7005 C CA . ILE B 1 366 ? 9.727 54.625 37.219 1 60.12 366 ILE B CA 1
ATOM 7006 C C . ILE B 1 366 ? 10.289 55.25 35.938 1 60.12 366 ILE B C 1
ATOM 7008 O O . ILE B 1 366 ? 11.188 54.656 35.312 1 60.12 366 ILE B O 1
ATOM 7012 N N . GLN B 1 367 ? 9.883 56.438 35.688 1 67.56 367 GLN B N 1
ATOM 7013 C CA . GLN B 1 367 ? 10.328 57.062 34.438 1 67.56 367 GLN B CA 1
ATOM 7014 C C . GLN B 1 367 ? 11.383 58.156 34.719 1 67.56 367 GLN B C 1
ATOM 7016 O O . GLN B 1 367 ? 11.688 58.938 33.844 1 67.56 367 GLN B O 1
ATOM 7021 N N . THR B 1 368 ? 11.805 58.125 35.938 1 78.38 368 THR B N 1
ATOM 7022 C CA . THR B 1 368 ? 12.773 59.156 36.25 1 78.38 368 THR B CA 1
ATOM 7023 C C . THR B 1 368 ? 14.062 58.531 36.781 1 78.38 368 THR B C 1
ATOM 7025 O O . THR B 1 368 ? 14.031 57.469 37.375 1 78.38 368 THR B O 1
ATOM 7028 N N . ASP B 1 369 ? 15.188 59.125 36.469 1 81 369 ASP B N 1
ATOM 7029 C CA . ASP B 1 369 ? 16.484 58.75 37 1 81 369 ASP B CA 1
ATOM 7030 C C . ASP B 1 369 ? 16.641 59.25 38.438 1 81 369 ASP B C 1
ATOM 7032 O O . ASP B 1 369 ? 16.562 60.469 38.719 1 81 369 ASP B O 1
ATOM 7036 N N . PRO B 1 370 ? 16.781 58.406 39.344 1 81.5 370 PRO B N 1
ATOM 7037 C CA . PRO B 1 370 ? 16.797 58.812 40.75 1 81.5 370 PRO B CA 1
ATOM 7038 C C . PRO B 1 370 ? 17.938 59.781 41.062 1 81.5 370 PRO B C 1
ATOM 7040 O O . PRO B 1 370 ? 17.828 60.594 41.969 1 81.5 370 PRO B O 1
ATOM 7043 N N . LEU B 1 371 ? 19.062 59.781 40.344 1 86.19 371 LEU B N 1
ATOM 7044 C CA . LEU B 1 371 ? 20.219 60.625 40.625 1 86.19 371 LEU B CA 1
ATOM 7045 C C . LEU B 1 371 ? 19.953 62.062 40.188 1 86.19 371 LEU B C 1
ATOM 7047 O O . LEU B 1 371 ? 20.25 63 40.938 1 86.19 371 LEU B O 1
ATOM 7051 N N . THR B 1 372 ? 19.375 62.219 39.062 1 91.25 372 THR B N 1
ATOM 7052 C CA . THR B 1 372 ? 19.312 63.562 38.5 1 91.25 372 THR B CA 1
ATOM 7053 C C . THR B 1 372 ? 17.875 64.062 38.469 1 91.25 372 THR B C 1
ATOM 7055 O O . THR B 1 372 ? 17.641 65.25 38.281 1 91.25 372 THR B O 1
ATOM 7058 N N . GLY B 1 373 ? 16.922 63.094 38.594 1 85.06 373 GLY B N 1
ATOM 7059 C CA . GLY B 1 373 ? 15.516 63.5 38.531 1 85.06 373 GLY B CA 1
ATOM 7060 C C . GLY B 1 373 ? 15.008 63.656 37.094 1 85.06 373 GLY B C 1
ATOM 7061 O O . GLY B 1 373 ? 13.828 63.938 36.875 1 85.06 373 GLY B O 1
ATOM 7062 N N . LEU B 1 374 ? 15.828 63.531 36.156 1 89.69 374 LEU B N 1
ATOM 7063 C CA . LEU B 1 374 ? 15.43 63.594 34.75 1 89.69 374 LEU B CA 1
ATOM 7064 C C . LEU B 1 374 ? 14.719 62.312 34.344 1 89.69 374 LEU B C 1
ATOM 7066 O O . LEU B 1 374 ? 14.711 61.312 35.094 1 89.69 374 LEU B O 1
ATOM 7070 N N . ARG B 1 375 ? 14.039 62.344 33.25 1 85.19 375 ARG B N 1
ATOM 7071 C CA . ARG B 1 375 ? 13.445 61.094 32.719 1 85.19 375 ARG B CA 1
ATOM 7072 C C . ARG B 1 375 ? 14.516 60.062 32.438 1 85.19 375 ARG B C 1
ATOM 7074 O O . ARG B 1 375 ? 15.656 60.406 32.125 1 85.19 375 ARG B O 1
ATOM 7081 N N . ASN B 1 376 ? 14.281 58.844 32.688 1 84.38 376 ASN B N 1
ATOM 7082 C CA . ASN B 1 376 ? 15.195 57.75 32.312 1 84.38 376 ASN B CA 1
ATOM 7083 C C . ASN B 1 376 ? 14.93 57.25 30.906 1 84.38 376 ASN B C 1
ATOM 7085 O O . ASN B 1 376 ? 14.133 57.844 30.172 1 84.38 376 ASN B O 1
ATOM 7089 N N . ARG B 1 377 ? 15.703 56.219 30.516 1 79.38 377 ARG B N 1
ATOM 7090 C CA . ARG B 1 377 ? 15.594 55.656 29.172 1 79.38 377 ARG B CA 1
ATOM 7091 C C . ARG B 1 377 ? 14.156 55.25 28.875 1 79.38 377 ARG B C 1
ATOM 7093 O O . ARG B 1 377 ? 13.664 55.438 27.766 1 79.38 377 ARG B O 1
ATOM 7100 N N . ARG B 1 378 ? 13.492 54.719 29.797 1 70 378 ARG B N 1
ATOM 7101 C CA . ARG B 1 378 ? 12.109 54.312 29.641 1 70 378 ARG B CA 1
ATOM 7102 C C . ARG B 1 378 ? 11.203 55.5 29.359 1 70 378 ARG B C 1
ATOM 7104 O O . ARG B 1 378 ? 10.328 55.438 28.484 1 70 378 ARG B O 1
ATOM 7111 N N . GLY B 1 379 ? 11.406 56.469 30.172 1 73.56 379 GLY B N 1
ATOM 7112 C CA . GLY B 1 379 ? 10.648 57.688 29.969 1 73.56 379 GLY B CA 1
ATOM 7113 C C . GLY B 1 379 ? 10.867 58.281 28.594 1 73.56 379 GLY B C 1
ATOM 7114 O O . GLY B 1 379 ? 9.93 58.812 27.984 1 73.56 379 GLY B O 1
ATOM 7115 N N . LEU B 1 380 ? 12.078 58.188 28.172 1 81.75 380 LEU B N 1
ATOM 7116 C CA . LEU B 1 380 ? 12.422 58.719 26.844 1 81.75 380 LEU B CA 1
ATOM 7117 C C . LEU B 1 380 ? 11.688 57.906 25.766 1 81.75 380 LEU B C 1
ATOM 7119 O O . LEU B 1 380 ? 11.086 58.5 24.859 1 81.75 380 LEU B O 1
ATOM 7123 N N . ASP B 1 381 ? 11.734 56.656 25.828 1 75.94 381 ASP B N 1
ATOM 7124 C CA . ASP B 1 381 ? 11.117 55.781 24.844 1 75.94 381 ASP B CA 1
ATOM 7125 C C . ASP B 1 381 ? 9.609 56 24.781 1 75.94 381 ASP B C 1
ATOM 7127 O O . ASP B 1 381 ? 9.023 55.969 23.688 1 75.94 381 ASP B O 1
ATOM 7131 N N . LEU B 1 382 ? 9.07 56.219 25.828 1 71.19 382 LEU B N 1
ATOM 7132 C CA . LEU B 1 382 ? 7.633 56.469 25.906 1 71.19 382 LEU B CA 1
ATOM 7133 C C . LEU B 1 382 ? 7.27 57.75 25.203 1 71.19 382 LEU B C 1
ATOM 7135 O O . LEU B 1 382 ? 6.285 57.812 24.469 1 71.19 382 LEU B O 1
ATOM 7139 N N . ALA B 1 383 ? 7.969 58.781 25.5 1 76.69 383 ALA B N 1
ATOM 7140 C CA . ALA B 1 383 ? 7.723 60.062 24.844 1 76.69 383 ALA B CA 1
ATOM 7141 C C . ALA B 1 383 ? 7.828 59.938 23.328 1 76.69 383 ALA B C 1
ATOM 7143 O O . ALA B 1 383 ? 6.977 60.469 22.594 1 76.69 383 ALA B O 1
ATOM 7144 N N . VAL B 1 384 ? 8.789 59.25 22.969 1 81.81 384 VAL B N 1
ATOM 7145 C CA . VAL B 1 384 ? 9.008 59.062 21.531 1 81.81 384 VAL B CA 1
ATOM 7146 C C . VAL B 1 384 ? 7.828 58.312 20.922 1 81.81 384 VAL B C 1
ATOM 7148 O O . VAL B 1 384 ? 7.309 58.719 19.875 1 81.81 384 VAL B O 1
ATOM 7151 N N . THR B 1 385 ? 7.488 57.25 21.562 1 72.62 385 THR B N 1
ATOM 7152 C CA . THR B 1 385 ? 6.387 56.438 21.078 1 72.62 385 THR B CA 1
ATOM 7153 C C . THR B 1 385 ? 5.105 57.25 20.969 1 72.62 385 THR B C 1
ATOM 7155 O O . THR B 1 385 ? 4.375 57.156 19.984 1 72.62 385 THR B O 1
ATOM 7158 N N . LEU B 1 386 ? 4.863 58.062 21.922 1 71.25 386 LEU B N 1
ATOM 7159 C CA . LEU B 1 386 ? 3.668 58.875 21.953 1 71.25 386 LEU B CA 1
ATOM 7160 C C . LEU B 1 386 ? 3.705 59.938 20.859 1 71.25 386 LEU B C 1
ATOM 7162 O O . LEU B 1 386 ? 2.711 60.156 20.156 1 71.25 386 LEU B O 1
ATOM 7166 N N . TRP B 1 387 ? 4.773 60.562 20.719 1 78.75 387 TRP B N 1
ATOM 7167 C CA . TRP B 1 387 ? 4.883 61.625 19.734 1 78.75 387 TRP B CA 1
ATOM 7168 C C . TRP B 1 387 ? 4.828 61.062 18.312 1 78.75 387 TRP B C 1
ATOM 7170 O O . TRP B 1 387 ? 4.285 61.719 17.406 1 78.75 387 TRP B O 1
ATOM 7180 N N . GLN B 1 388 ? 5.344 59.938 18.172 1 75.19 388 GLN B N 1
ATOM 7181 C CA . GLN B 1 388 ? 5.219 59.281 16.875 1 75.19 388 GLN B CA 1
ATOM 7182 C C . GLN B 1 388 ? 3.764 58.938 16.578 1 75.19 388 GLN B C 1
ATOM 7184 O O . GLN B 1 388 ? 3.305 59.125 15.445 1 75.19 388 GLN B O 1
ATOM 7189 N N . ALA B 1 389 ? 3.164 58.469 17.516 1 67 389 ALA B N 1
ATOM 7190 C CA . ALA B 1 389 ? 1.754 58.125 17.359 1 67 389 ALA B CA 1
ATOM 7191 C C . ALA B 1 389 ? 0.916 59.344 17.031 1 67 389 ALA B C 1
ATOM 7193 O O . ALA B 1 389 ? -0.047 59.281 16.266 1 67 389 ALA B O 1
ATOM 7194 N N . GLU B 1 390 ? 1.4 60.438 17.609 1 68.88 390 GLU B N 1
ATOM 7195 C CA . GLU B 1 390 ? 0.718 61.719 17.391 1 68.88 390 GLU B CA 1
ATOM 7196 C C . GLU B 1 390 ? 1.198 62.375 16.109 1 68.88 390 GLU B C 1
ATOM 7198 O O . GLU B 1 390 ? 0.73 63.469 15.75 1 68.88 390 GLU B O 1
ATOM 7203 N N . LYS B 1 391 ? 2.074 61.625 15.477 1 75 391 LYS B N 1
ATOM 7204 C CA . LYS B 1 391 ? 2.723 62.188 14.297 1 75 391 LYS B CA 1
ATOM 7205 C C . LYS B 1 391 ? 3.254 63.594 14.586 1 75 391 LYS B C 1
ATOM 7207 O O . LYS B 1 391 ? 3.135 64.5 13.75 1 75 391 LYS B O 1
ATOM 7212 N N . ARG B 1 392 ? 3.703 63.781 15.75 1 77.25 392 ARG B N 1
ATOM 7213 C CA . ARG B 1 392 ? 4.305 65.062 16.172 1 77.25 392 ARG B CA 1
ATOM 7214 C C . ARG B 1 392 ? 5.812 65.062 15.953 1 77.25 392 ARG B C 1
ATOM 7216 O O . ARG B 1 392 ? 6.527 64.25 16.547 1 77.25 392 ARG B O 1
ATOM 7223 N N . PRO B 1 393 ? 6.262 65.875 15.07 1 87.88 393 PRO B N 1
ATOM 7224 C CA . PRO B 1 393 ? 7.711 65.875 14.852 1 87.88 393 PRO B CA 1
ATOM 7225 C C . PRO B 1 393 ? 8.484 66.312 16.094 1 87.88 393 PRO B C 1
ATOM 7227 O O . PRO B 1 393 ? 7.945 67.062 16.922 1 87.88 393 PRO B O 1
ATOM 7230 N N . PHE B 1 394 ? 9.703 65.812 16.188 1 91.44 394 PHE B N 1
ATOM 7231 C CA . PHE B 1 394 ? 10.539 66.188 17.312 1 91.44 394 PHE B CA 1
ATOM 7232 C C . PHE B 1 394 ? 12.016 66.188 16.922 1 91.44 394 PHE B C 1
ATOM 7234 O O . PHE B 1 394 ? 12.398 65.5 15.977 1 91.44 394 PHE B O 1
ATOM 7241 N N . ALA B 1 395 ? 12.859 67 17.594 1 94.56 395 ALA B N 1
ATOM 7242 C CA . ALA B 1 395 ? 14.312 67 17.453 1 94.56 395 ALA B CA 1
ATOM 7243 C C . ALA B 1 395 ? 14.984 66.312 18.641 1 94.56 395 ALA B C 1
ATOM 7245 O O . ALA B 1 395 ? 14.469 66.375 19.766 1 94.56 395 ALA B O 1
ATOM 7246 N N . VAL B 1 396 ? 16.109 65.625 18.344 1 95.12 396 VAL B N 1
ATOM 7247 C CA . VAL B 1 396 ? 16.891 64.938 19.359 1 95.12 396 VAL B CA 1
ATOM 7248 C C . VAL B 1 396 ? 18.25 65.625 19.531 1 95.12 396 VAL B C 1
ATOM 7250 O O . VAL B 1 396 ? 18.953 65.875 18.547 1 95.12 396 VAL B O 1
ATOM 7253 N N . VAL B 1 397 ? 18.625 65.938 20.766 1 96.31 397 VAL B N 1
ATOM 7254 C CA . VAL B 1 397 ? 19.953 66.438 21.094 1 96.31 397 VAL B CA 1
ATOM 7255 C C . VAL B 1 397 ? 20.672 65.438 21.984 1 96.31 397 VAL B C 1
ATOM 7257 O O . VAL B 1 397 ? 20.281 65.188 23.141 1 96.31 397 VAL B O 1
ATOM 7260 N N . ALA B 1 398 ? 21.656 64.812 21.453 1 96.44 398 ALA B N 1
ATOM 7261 C CA . ALA B 1 398 ? 22.516 63.938 22.234 1 96.44 398 ALA B CA 1
ATOM 7262 C C . ALA B 1 398 ? 23.625 64.75 22.938 1 96.44 398 ALA B C 1
ATOM 7264 O O . ALA B 1 398 ? 24.312 65.562 22.312 1 96.44 398 ALA B O 1
ATOM 7265 N N . ILE B 1 399 ? 23.734 64.5 24.234 1 96.38 399 ILE B N 1
ATOM 7266 C CA . ILE B 1 399 ? 24.672 65.25 25.031 1 96.38 399 ILE B CA 1
ATOM 7267 C C . ILE B 1 399 ? 25.625 64.375 25.781 1 96.38 399 ILE B C 1
ATOM 7269 O O . ILE B 1 399 ? 25.203 63.344 26.328 1 96.38 399 ILE B O 1
ATOM 7273 N N . ASP B 1 400 ? 26.812 64.688 25.797 1 95.19 400 ASP B N 1
ATOM 7274 C CA . ASP B 1 400 ? 27.828 63.938 26.547 1 95.19 400 ASP B CA 1
ATOM 7275 C C . ASP B 1 400 ? 28.797 64.938 27.234 1 95.19 400 ASP B C 1
ATOM 7277 O O . ASP B 1 400 ? 29.188 65.938 26.656 1 95.19 400 ASP B O 1
ATOM 7281 N N . ILE B 1 401 ? 29.172 64.562 28.453 1 94.19 401 ILE B N 1
ATOM 7282 C CA . ILE B 1 401 ? 30.125 65.375 29.203 1 94.19 401 ILE B CA 1
ATOM 7283 C C . ILE B 1 401 ? 31.547 65.062 28.734 1 94.19 401 ILE B C 1
ATOM 7285 O O . ILE B 1 401 ? 31.984 63.906 28.719 1 94.19 401 ILE B O 1
ATOM 7289 N N . ASP B 1 402 ? 32.281 66.188 28.344 1 92.88 402 ASP B N 1
ATOM 7290 C CA . ASP B 1 402 ? 33.656 66.062 27.844 1 92.88 402 ASP B CA 1
ATOM 7291 C C . ASP B 1 402 ? 34.594 65.625 28.969 1 92.88 402 ASP B C 1
ATOM 7293 O O . ASP B 1 402 ? 34.656 66.25 30 1 92.88 402 ASP B O 1
ATOM 7297 N N . HIS B 1 403 ? 35.281 64.562 28.75 1 90 403 HIS B N 1
ATOM 7298 C CA . HIS B 1 403 ? 36.312 64 29.656 1 90 403 HIS B CA 1
ATOM 7299 C C . HIS B 1 403 ? 35.719 63.719 31.031 1 90 403 HIS B C 1
ATOM 7301 O O . HIS B 1 403 ? 36.312 64.062 32.062 1 90 403 HIS B O 1
ATOM 7307 N N . PHE B 1 404 ? 34.594 63.062 31.078 1 90.62 404 PHE B N 1
ATOM 7308 C CA . PHE B 1 404 ? 33.906 62.781 32.344 1 90.62 404 PHE B CA 1
ATOM 7309 C C . PHE B 1 404 ? 34.688 61.75 33.156 1 90.62 404 PHE B C 1
ATOM 7311 O O . PHE B 1 404 ? 34.75 61.812 34.375 1 90.62 404 PHE B O 1
ATOM 7318 N N . LYS B 1 405 ? 35.281 60.812 32.469 1 87.94 405 LYS B N 1
ATOM 7319 C CA . LYS B 1 405 ? 36.094 59.812 33.156 1 87.94 405 LYS B CA 1
ATOM 7320 C C . LYS B 1 405 ? 37.219 60.438 33.938 1 87.94 405 LYS B C 1
ATOM 7322 O O . LYS B 1 405 ? 37.562 60 35.031 1 87.94 405 LYS B O 1
ATOM 7327 N N . GLN B 1 406 ? 37.812 61.438 33.375 1 88.94 406 GLN B N 1
ATOM 7328 C CA . GLN B 1 406 ? 38.906 62.125 34.031 1 88.94 406 GLN B CA 1
ATOM 7329 C C . GLN B 1 406 ? 38.406 62.812 35.312 1 88.94 406 GLN B C 1
ATOM 7331 O O . GLN B 1 406 ? 39.156 62.875 36.312 1 88.94 406 GLN B O 1
ATOM 7336 N N . VAL B 1 407 ? 37.219 63.281 35.25 1 87.62 407 VAL B N 1
ATOM 7337 C CA . VAL B 1 407 ? 36.625 63.906 36.438 1 87.62 407 VAL B CA 1
ATOM 7338 C C . VAL B 1 407 ? 36.438 62.875 37.531 1 87.62 407 VAL B C 1
ATOM 7340 O O . VAL B 1 407 ? 36.812 63.125 38.688 1 87.62 407 VAL B O 1
ATOM 7343 N N . ASN B 1 408 ? 36 61.688 37.188 1 86.75 408 ASN B N 1
ATOM 7344 C CA . ASN B 1 408 ? 35.781 60.625 38.156 1 86.75 408 ASN B CA 1
ATOM 7345 C C . ASN B 1 408 ? 37.125 60.125 38.719 1 86.75 408 ASN B C 1
ATOM 7347 O O . ASN B 1 408 ? 37.219 59.844 39.906 1 86.75 408 ASN B O 1
ATOM 7351 N N . ASP B 1 409 ? 38.062 60.125 37.844 1 85.88 409 ASP B N 1
ATOM 7352 C CA . ASP B 1 409 ? 39.375 59.594 38.25 1 85.88 409 ASP B CA 1
ATOM 7353 C C . ASP B 1 409 ? 40.062 60.594 39.188 1 85.88 409 ASP B C 1
ATOM 7355 O O . ASP B 1 409 ? 40.75 60.156 40.125 1 85.88 409 ASP B O 1
ATOM 7359 N N . ARG B 1 410 ? 39.875 61.812 38.938 1 90.25 410 ARG B N 1
ATOM 7360 C CA . ARG B 1 410 ? 40.625 62.844 39.656 1 90.25 410 ARG B CA 1
ATOM 7361 C C . ARG B 1 410 ? 39.875 63.219 40.938 1 90.25 410 ARG B C 1
ATOM 7363 O O . ARG B 1 410 ? 40.531 63.469 41.969 1 90.25 410 ARG B O 1
ATOM 7370 N N . PHE B 1 411 ? 38.594 63.281 40.875 1 89.5 411 PHE B N 1
ATOM 7371 C CA . PHE B 1 411 ? 37.875 63.844 42 1 89.5 411 PHE B CA 1
ATOM 7372 C C . PHE B 1 411 ? 37 62.812 42.688 1 89.5 411 PHE B C 1
ATOM 7374 O O . PHE B 1 411 ? 36.438 63.062 43.75 1 89.5 411 PHE B O 1
ATOM 7381 N N . GLY B 1 412 ? 36.844 61.625 42.125 1 86.19 412 GLY B N 1
ATOM 7382 C CA . GLY B 1 412 ? 36.031 60.562 42.688 1 86.19 412 GLY B CA 1
ATOM 7383 C C . GLY B 1 412 ? 34.625 60.5 42.125 1 86.19 412 GLY B C 1
ATOM 7384 O O . GLY B 1 412 ? 34.156 61.5 41.562 1 86.19 412 GLY B O 1
ATOM 7385 N N . HIS B 1 413 ? 33.844 59.438 42.438 1 87.12 413 HIS B N 1
ATOM 7386 C CA . HIS B 1 413 ? 32.531 59.188 41.875 1 87.12 413 HIS B CA 1
ATOM 7387 C C . HIS B 1 413 ? 31.484 60.094 42.531 1 87.12 413 HIS B C 1
ATOM 7389 O O . HIS B 1 413 ? 30.5 60.469 41.875 1 87.12 413 HIS B O 1
ATOM 7395 N N . ALA B 1 414 ? 31.734 60.375 43.688 1 88.56 414 ALA B N 1
ATOM 7396 C CA . ALA B 1 414 ? 30.781 61.25 44.344 1 88.56 414 ALA B CA 1
ATOM 7397 C C . ALA B 1 414 ? 30.75 62.625 43.688 1 88.56 414 ALA B C 1
ATOM 7399 O O . ALA B 1 414 ? 29.672 63.219 43.531 1 88.56 414 ALA B O 1
ATOM 7400 N N . VAL B 1 415 ? 31.875 63.125 43.344 1 89.81 415 VAL B N 1
ATOM 7401 C CA . VAL B 1 415 ? 31.969 64.438 42.656 1 89.81 415 VAL B CA 1
ATOM 7402 C C . VAL B 1 415 ? 31.375 64.25 41.25 1 89.81 415 VAL B C 1
ATOM 7404 O O . VAL B 1 415 ? 30.719 65.188 40.75 1 89.81 415 VAL B O 1
ATOM 7407 N N . GLY B 1 416 ? 31.578 63.125 40.688 1 90.88 416 GLY B N 1
ATOM 7408 C CA . GLY B 1 416 ? 30.938 62.844 39.406 1 90.88 416 GLY B CA 1
ATOM 7409 C C . GLY B 1 416 ? 29.422 62.938 39.469 1 90.88 416 GLY B C 1
ATOM 7410 O O . GLY B 1 416 ? 28.812 63.531 38.562 1 90.88 416 GLY B O 1
ATOM 7411 N N . ASP B 1 417 ? 28.891 62.406 40.469 1 91.12 417 ASP B N 1
ATOM 7412 C CA . ASP B 1 417 ? 27.438 62.469 40.688 1 91.12 417 ASP B CA 1
ATOM 7413 C C . ASP B 1 417 ? 26.969 63.906 40.812 1 91.12 417 ASP B C 1
ATOM 7415 O O . ASP B 1 417 ? 25.906 64.25 40.281 1 91.12 417 ASP B O 1
ATOM 7419 N N . GLU B 1 418 ? 27.734 64.688 41.469 1 90.81 418 GLU B N 1
ATOM 7420 C CA . GLU B 1 418 ? 27.391 66.062 41.625 1 90.81 418 GLU B CA 1
ATOM 7421 C C . GLU B 1 418 ? 27.406 66.812 40.281 1 90.81 418 GLU B C 1
ATOM 7423 O O . GLU B 1 418 ? 26.578 67.688 40.031 1 90.81 418 GLU B O 1
ATOM 7428 N N . VAL B 1 419 ? 28.359 66.438 39.5 1 92.5 419 VAL B N 1
ATOM 7429 C CA . VAL B 1 419 ? 28.484 67.062 38.188 1 92.5 419 VAL B CA 1
ATOM 7430 C C . VAL B 1 419 ? 27.266 66.688 37.344 1 92.5 419 VAL B C 1
ATOM 7432 O O . VAL B 1 419 ? 26.703 67.5 36.625 1 92.5 419 VAL B O 1
ATOM 7435 N N . LEU B 1 420 ? 26.891 65.438 37.438 1 94.06 420 LEU B N 1
ATOM 7436 C CA . LEU B 1 420 ? 25.734 65 36.688 1 94.06 420 LEU B CA 1
ATOM 7437 C C . LEU B 1 420 ? 24.469 65.75 37.156 1 94.06 420 LEU B C 1
ATOM 7439 O O . LEU B 1 420 ? 23.656 66.125 36.312 1 94.06 420 LEU B O 1
ATOM 7443 N N . GLN B 1 421 ? 24.312 65.875 38.375 1 94 421 GLN B N 1
ATOM 7444 C CA . GLN B 1 421 ? 23.156 66.625 38.906 1 94 421 GLN B CA 1
ATOM 7445 C C . GLN B 1 421 ? 23.156 68.062 38.469 1 94 421 GLN B C 1
ATOM 7447 O O . GLN B 1 421 ? 22.109 68.625 38.125 1 94 421 GLN B O 1
ATOM 7452 N N . ALA B 1 422 ? 24.312 68.625 38.531 1 93.88 422 ALA B N 1
ATOM 7453 C CA . ALA B 1 422 ? 24.438 70 38.125 1 93.88 422 ALA B CA 1
ATOM 7454 C C . ALA B 1 422 ? 24.078 70.188 36.656 1 93.88 422 ALA B C 1
ATOM 7456 O O . ALA B 1 422 ? 23.375 71.125 36.281 1 93.88 422 ALA B O 1
ATOM 7457 N N . LEU B 1 423 ? 24.594 69.312 35.875 1 94.38 423 LEU B N 1
ATOM 7458 C CA . LEU B 1 423 ? 24.25 69.375 34.469 1 94.38 423 LEU B CA 1
ATOM 7459 C C . LEU B 1 423 ? 22.734 69.25 34.25 1 94.38 423 LEU B C 1
ATOM 7461 O O . LEU B 1 423 ? 22.156 69.938 33.438 1 94.38 423 LEU B O 1
ATOM 7465 N N . ALA B 1 424 ? 22.141 68.312 34.938 1 94.81 424 ALA B N 1
ATOM 7466 C CA . ALA B 1 424 ? 20.703 68.125 34.844 1 94.81 424 ALA B CA 1
ATOM 7467 C C . ALA B 1 424 ? 19.922 69.375 35.125 1 94.81 424 ALA B C 1
ATOM 7469 O O . ALA B 1 424 ? 18.953 69.688 34.438 1 94.81 424 ALA B O 1
ATOM 7470 N N . GLU B 1 425 ? 20.312 70 36.094 1 92.88 425 GLU B N 1
ATOM 7471 C CA . GLU B 1 425 ? 19.656 71.25 36.469 1 92.88 425 GLU B CA 1
ATOM 7472 C C . GLU B 1 425 ? 19.797 72.312 35.375 1 92.88 425 GLU B C 1
ATOM 7474 O O . GLU B 1 425 ? 18.859 73.062 35.062 1 92.88 425 GLU B O 1
ATOM 7479 N N . LEU B 1 426 ? 20.969 72.438 34.844 1 94.19 426 LEU B N 1
ATOM 7480 C CA . LEU B 1 426 ? 21.203 73.375 33.75 1 94.19 426 LEU B CA 1
ATOM 7481 C C . LEU B 1 426 ? 20.359 73 32.531 1 94.19 426 LEU B C 1
ATOM 7483 O O . LEU B 1 426 ? 19.812 73.875 31.875 1 94.19 426 LEU B O 1
ATOM 7487 N N . MET B 1 427 ? 20.234 71.75 32.25 1 94.88 427 MET B N 1
ATOM 7488 C CA . MET B 1 427 ? 19.406 71.312 31.141 1 94.88 427 MET B CA 1
ATOM 7489 C C . MET B 1 427 ? 17.953 71.688 31.328 1 94.88 427 MET B C 1
ATOM 7491 O O . MET B 1 427 ? 17.297 72.125 30.391 1 94.88 427 MET B O 1
ATOM 7495 N N . ARG B 1 428 ? 17.469 71.438 32.469 1 91.56 428 ARG B N 1
ATOM 7496 C CA . ARG B 1 428 ? 16.094 71.812 32.812 1 91.56 428 ARG B CA 1
ATOM 7497 C C . ARG B 1 428 ? 15.859 73.312 32.594 1 91.56 428 ARG B C 1
ATOM 7499 O O . ARG B 1 428 ? 14.805 73.75 32.125 1 91.56 428 ARG B O 1
ATOM 7506 N N . GLY B 1 429 ? 16.844 74.062 33.062 1 88.81 429 GLY B N 1
ATOM 7507 C CA . GLY B 1 429 ? 16.766 75.5 32.906 1 88.81 429 GLY B CA 1
ATOM 7508 C C . GLY B 1 429 ? 16.734 75.938 31.469 1 88.81 429 GLY B C 1
ATOM 7509 O O . GLY B 1 429 ? 16.188 77 31.156 1 88.81 429 GLY B O 1
ATOM 7510 N N . CYS B 1 430 ? 17.328 75.188 30.625 1 90.5 430 CYS B N 1
ATOM 7511 C CA . CYS B 1 430 ? 17.406 75.562 29.203 1 90.5 430 CYS B CA 1
ATOM 7512 C C . CYS B 1 430 ? 16.281 74.938 28.406 1 90.5 430 CYS B C 1
ATOM 7514 O O . CYS B 1 430 ? 16.25 75 27.188 1 90.5 430 CYS B O 1
ATOM 7516 N N . SER B 1 431 ? 15.344 74.188 29.031 1 88.06 431 SER B N 1
ATOM 7517 C CA . SER B 1 431 ? 14.281 73.5 28.359 1 88.06 431 SER B CA 1
ATOM 7518 C C . SER B 1 431 ? 12.914 74.062 28.688 1 88.06 431 SER B C 1
ATOM 7520 O O . SER B 1 431 ? 12.742 74.688 29.719 1 88.06 431 SER B O 1
ATOM 7522 N N . ARG B 1 432 ? 11.977 73.812 27.75 1 82.88 432 ARG B N 1
ATOM 7523 C CA . ARG B 1 432 ? 10.586 74.188 27.984 1 82.88 432 ARG B CA 1
ATOM 7524 C C . ARG B 1 432 ? 9.836 73.062 28.703 1 82.88 432 ARG B C 1
ATOM 7526 O O . ARG B 1 432 ? 10.344 71.938 28.844 1 82.88 432 ARG B O 1
ATOM 7533 N N . ASP B 1 433 ? 8.57 73.375 29.109 1 75.75 433 ASP B N 1
ATOM 7534 C CA . ASP B 1 433 ? 7.73 72.438 29.875 1 75.75 433 ASP B CA 1
ATOM 7535 C C . ASP B 1 433 ? 7.418 71.188 29.062 1 75.75 433 ASP B C 1
ATOM 7537 O O . ASP B 1 433 ? 7.324 70.062 29.625 1 75.75 433 ASP B O 1
ATOM 7541 N N . ASN B 1 434 ? 7.359 71.375 27.797 1 79.69 434 ASN B N 1
ATOM 7542 C CA . ASN B 1 434 ? 6.961 70.25 26.953 1 79.69 434 ASN B CA 1
ATOM 7543 C C . ASN B 1 434 ? 8.172 69.438 26.438 1 79.69 434 ASN B C 1
ATOM 7545 O O . ASN B 1 434 ? 8.031 68.438 25.797 1 79.69 434 ASN B O 1
ATOM 7549 N N . ASP B 1 435 ? 9.391 70 26.75 1 88.25 435 ASP B N 1
ATOM 7550 C CA . ASP B 1 435 ? 10.602 69.25 26.359 1 88.25 435 ASP B CA 1
ATOM 7551 C C . ASP B 1 435 ? 10.859 68.062 27.297 1 88.25 435 ASP B C 1
ATOM 7553 O O . ASP B 1 435 ? 10.43 68.125 28.453 1 88.25 435 ASP B O 1
ATOM 7557 N N . VAL B 1 436 ? 11.422 67.062 26.719 1 89.81 436 VAL B N 1
ATOM 7558 C CA . VAL B 1 436 ? 11.766 65.875 27.531 1 89.81 436 VAL B CA 1
ATOM 7559 C C . VAL B 1 436 ? 13.281 65.812 27.688 1 89.81 436 VAL B C 1
ATOM 7561 O O . VAL B 1 436 ? 14.016 65.688 26.703 1 89.81 436 VAL B O 1
ATOM 7564 N N . VAL B 1 437 ? 13.797 66 28.906 1 93.81 437 VAL B N 1
ATOM 7565 C CA . VAL B 1 437 ? 15.211 65.812 29.234 1 93.81 437 VAL B CA 1
ATOM 7566 C C . VAL B 1 437 ? 15.453 64.5 29.922 1 93.81 437 VAL B C 1
ATOM 7568 O O . VAL B 1 437 ? 14.734 64.125 30.859 1 93.81 437 VAL B O 1
ATOM 7571 N N . CYS B 1 438 ? 16.438 63.75 29.391 1 93.12 438 CYS B N 1
ATOM 7572 C CA . CYS B 1 438 ? 16.609 62.375 29.828 1 93.12 438 CYS B CA 1
ATOM 7573 C C . CYS B 1 438 ? 18.078 62.031 30.094 1 93.12 438 CYS B C 1
ATOM 7575 O O . CYS B 1 438 ? 18.953 62.594 29.422 1 93.12 438 CYS B O 1
ATOM 7577 N N . ARG B 1 439 ? 18.312 61.281 31.125 1 92.38 439 ARG B N 1
ATOM 7578 C CA . ARG B 1 439 ? 19.609 60.625 31.328 1 92.38 439 ARG B CA 1
ATOM 7579 C C . ARG B 1 439 ? 19.516 59.156 30.969 1 92.38 439 ARG B C 1
ATOM 7581 O O . ARG B 1 439 ? 18.812 58.375 31.641 1 92.38 439 ARG B O 1
ATOM 7588 N N . SER B 1 440 ? 20.031 58.75 29.875 1 82.12 440 SER B N 1
ATOM 7589 C CA . SER B 1 440 ? 19.938 57.375 29.391 1 82.12 440 SER B CA 1
ATOM 7590 C C . SER B 1 440 ? 20.828 56.438 30.203 1 82.12 440 SER B C 1
ATOM 7592 O O . SER B 1 440 ? 20.516 55.25 30.344 1 82.12 440 SER B O 1
ATOM 7594 N N . GLY B 1 441 ? 21.953 56.781 30.703 1 77.56 441 GLY B N 1
ATOM 7595 C CA . GLY B 1 441 ? 22.891 56 31.5 1 77.56 441 GLY B CA 1
ATOM 7596 C C . GLY B 1 441 ? 24.266 56.656 31.562 1 77.56 441 GLY B C 1
ATOM 7597 O O . GLY B 1 441 ? 24.703 57.281 30.609 1 77.56 441 GLY B O 1
ATOM 7598 N N . GLY B 1 442 ? 24.875 56.438 32.625 1 80.06 442 GLY B N 1
ATOM 7599 C CA . GLY B 1 442 ? 26.219 56.969 32.781 1 80.06 442 GLY B CA 1
ATOM 7600 C C . GLY B 1 442 ? 26.297 58.469 32.594 1 80.06 442 GLY B C 1
ATOM 7601 O O . GLY B 1 442 ? 25.703 59.219 33.375 1 80.06 442 GLY B O 1
ATOM 7602 N N . GLU B 1 443 ? 27.094 58.875 31.578 1 87.06 443 GLU B N 1
ATOM 7603 C CA . GLU B 1 443 ? 27.297 60.281 31.297 1 87.06 443 GLU B CA 1
ATOM 7604 C C . GLU B 1 443 ? 26.562 60.719 30.047 1 87.06 443 GLU B C 1
ATOM 7606 O O . GLU B 1 443 ? 26.797 61.812 29.516 1 87.06 443 GLU B O 1
ATOM 7611 N N . GLU B 1 444 ? 25.625 59.844 29.594 1 89.44 444 GLU B N 1
ATOM 7612 C CA . GLU B 1 444 ? 24.891 60.125 28.359 1 89.44 444 GLU B CA 1
ATOM 7613 C C . GLU B 1 444 ? 23.531 60.75 28.656 1 89.44 444 GLU B C 1
ATOM 7615 O O . GLU B 1 444 ? 22.734 60.188 29.422 1 89.44 444 GLU B O 1
ATOM 7620 N N . PHE B 1 445 ? 23.266 61.938 28.062 1 94.81 445 PHE B N 1
ATOM 7621 C CA . PHE B 1 445 ? 22.016 62.688 28.219 1 94.81 445 PHE B CA 1
ATOM 7622 C C . PHE B 1 445 ? 21.359 62.938 26.859 1 94.81 445 PHE B C 1
ATOM 7624 O O . PHE B 1 445 ? 22.047 62.969 25.828 1 94.81 445 PHE B O 1
ATOM 7631 N N . PHE B 1 446 ? 20.016 63 26.859 1 94.69 446 PHE B N 1
ATOM 7632 C CA . PHE B 1 446 ? 19.25 63.375 25.672 1 94.69 446 PHE B CA 1
ATOM 7633 C C . PHE B 1 446 ? 18.266 64.5 25.984 1 94.69 446 PHE B C 1
ATOM 7635 O O . PHE B 1 446 ? 17.734 64.562 27.094 1 94.69 446 PHE B O 1
ATOM 7642 N N . MET B 1 447 ? 18.062 65.375 25.031 1 94.62 447 MET B N 1
ATOM 7643 C CA . MET B 1 447 ? 16.938 66.312 25.031 1 94.62 447 MET B CA 1
ATOM 7644 C C . MET B 1 447 ? 16.047 66.062 23.828 1 94.62 447 MET B C 1
ATOM 7646 O O . MET B 1 447 ? 16.531 66 22.688 1 94.62 447 MET B O 1
ATOM 7650 N N . LEU B 1 448 ? 14.789 65.875 24.109 1 93.44 448 LEU B N 1
ATOM 7651 C CA . LEU B 1 448 ? 13.781 65.75 23.062 1 93.44 448 LEU B CA 1
ATOM 7652 C C . LEU B 1 448 ? 12.938 67.062 23 1 93.44 448 LEU B C 1
ATOM 7654 O O . LEU B 1 448 ? 12.305 67.438 23.984 1 93.44 448 LEU B O 1
ATOM 7658 N N . LEU B 1 449 ? 12.969 67.688 21.891 1 93.56 449 LEU B N 1
ATOM 7659 C CA . LEU B 1 449 ? 12.281 69 21.703 1 93.56 449 LEU B CA 1
ATOM 7660 C C . LEU B 1 449 ? 11.141 68.812 20.703 1 93.56 449 LEU B C 1
ATOM 7662 O O . LEU B 1 449 ? 11.367 68.875 19.484 1 93.56 449 LEU B O 1
ATOM 7666 N N . PRO B 1 450 ? 9.93 68.75 21.25 1 89.56 450 PRO B N 1
ATOM 7667 C CA . PRO B 1 450 ? 8.789 68.562 20.344 1 89.56 450 PRO B CA 1
ATOM 7668 C C . PRO B 1 450 ? 8.523 69.75 19.453 1 89.56 450 PRO B C 1
ATOM 7670 O O . PRO B 1 450 ? 8.578 70.875 19.938 1 89.56 450 PRO B O 1
ATOM 7673 N N . GLY B 1 451 ? 8.289 69.438 18.172 1 85.75 451 GLY B N 1
ATOM 7674 C CA . GLY B 1 451 ? 7.949 70.5 17.234 1 85.75 451 GLY B CA 1
ATOM 7675 C C . GLY B 1 451 ? 9.148 71.312 16.797 1 85.75 451 GLY B C 1
ATOM 7676 O O . GLY B 1 451 ? 9.008 72.25 16.016 1 85.75 451 GLY B O 1
ATOM 7677 N N . ALA B 1 452 ? 10.289 71 17.297 1 89.19 452 ALA B N 1
ATOM 7678 C CA . ALA B 1 452 ? 11.477 71.812 17 1 89.19 452 ALA B CA 1
ATOM 7679 C C . ALA B 1 452 ? 12.141 71.375 15.703 1 89.19 452 ALA B C 1
ATOM 7681 O O . ALA B 1 452 ? 12.219 70.188 15.43 1 89.19 452 ALA B O 1
ATOM 7682 N N . THR B 1 453 ? 12.562 72.312 14.891 1 88.69 453 THR B N 1
ATOM 7683 C CA . THR B 1 453 ? 13.406 72.062 13.727 1 88.69 453 THR B CA 1
ATOM 7684 C C . THR B 1 453 ? 14.852 71.812 14.156 1 88.69 453 THR B C 1
ATOM 7686 O O . THR B 1 453 ? 15.234 72.125 15.281 1 88.69 453 THR B O 1
ATOM 7689 N N . PRO B 1 454 ? 15.633 71.25 13.289 1 92 454 PRO B N 1
ATOM 7690 C CA . PRO B 1 454 ? 17.047 71 13.625 1 92 454 PRO B CA 1
ATOM 7691 C C . PRO B 1 454 ? 17.75 72.312 14 1 92 454 PRO B C 1
ATOM 7693 O O . PRO B 1 454 ? 18.594 72.312 14.906 1 92 454 PRO B O 1
ATOM 7696 N N . GLU B 1 455 ? 17.375 73.375 13.336 1 90.06 455 GLU B N 1
ATOM 7697 C CA . GLU B 1 455 ? 18 74.688 13.617 1 90.06 455 GLU B CA 1
ATOM 7698 C C . GLU B 1 455 ? 17.609 75.188 15 1 90.06 455 GLU B C 1
ATOM 7700 O O . GLU B 1 455 ? 18.453 75.688 15.742 1 90.06 455 GLU B O 1
ATOM 7705 N N . ALA B 1 456 ? 16.344 75.062 15.234 1 91.44 456 ALA B N 1
ATOM 7706 C CA . ALA B 1 456 ? 15.867 75.5 16.547 1 91.44 456 ALA B CA 1
ATOM 7707 C C . ALA B 1 456 ? 16.5 74.688 17.656 1 91.44 456 ALA B C 1
ATOM 7709 O O . ALA B 1 456 ? 16.875 75.188 18.703 1 91.44 456 ALA B O 1
ATOM 7710 N N . ALA B 1 457 ? 16.609 73.438 17.391 1 95.31 457 ALA B N 1
ATOM 7711 C CA . ALA B 1 457 ? 17.234 72.5 18.359 1 95.31 457 ALA B CA 1
ATOM 7712 C C . ALA B 1 457 ? 18.703 72.875 18.562 1 95.31 457 ALA B C 1
ATOM 7714 O O . ALA B 1 457 ? 19.219 72.812 19.672 1 95.31 457 ALA B O 1
ATOM 7715 N N . ALA B 1 458 ? 19.328 73.25 17.516 1 94.81 458 ALA B N 1
ATOM 7716 C CA . ALA B 1 458 ? 20.734 73.625 17.594 1 94.81 458 ALA B CA 1
ATOM 7717 C C . ALA B 1 458 ? 20.906 74.875 18.453 1 94.81 458 ALA B C 1
ATOM 7719 O O . ALA B 1 458 ? 21.891 75 19.172 1 94.81 458 ALA B O 1
ATOM 7720 N N . ARG B 1 459 ? 20 75.688 18.344 1 93.25 459 ARG B N 1
ATOM 7721 C CA . ARG B 1 459 ? 20.047 76.938 19.156 1 93.25 459 ARG B CA 1
ATOM 7722 C C . ARG B 1 459 ? 19.922 76.625 20.641 1 93.25 459 ARG B C 1
ATOM 7724 O O . ARG B 1 459 ? 20.625 77.188 21.469 1 93.25 459 ARG B O 1
ATOM 7731 N N . VAL B 1 460 ? 19 75.75 20.906 1 94.25 460 VAL B N 1
ATOM 7732 C CA . VAL B 1 460 ? 18.828 75.312 22.281 1 94.25 460 VAL B CA 1
ATOM 7733 C C . VAL B 1 460 ? 20.109 74.625 22.781 1 94.25 460 VAL B C 1
ATOM 7735 O O . VAL B 1 460 ? 20.562 74.875 23.891 1 94.25 460 VAL B O 1
ATOM 7738 N N . ALA B 1 461 ? 20.672 73.875 21.984 1 96.56 461 ALA B N 1
ATOM 7739 C CA . ALA B 1 461 ? 21.906 73.188 22.297 1 96.56 461 ALA B CA 1
ATOM 7740 C C . ALA B 1 461 ? 23.062 74.125 22.516 1 96.56 461 ALA B C 1
ATOM 7742 O O . ALA B 1 461 ? 23.844 74 23.453 1 96.56 461 ALA B O 1
ATOM 7743 N N . GLU B 1 462 ? 23.078 75.062 21.656 1 95.31 462 GLU B N 1
ATOM 7744 C CA . GLU B 1 462 ? 24.125 76.062 21.781 1 95.31 462 GLU B CA 1
ATOM 7745 C C . GLU B 1 462 ? 23.969 76.875 23.078 1 95.31 462 GLU B C 1
ATOM 7747 O O . GLU B 1 462 ? 24.969 77.25 23.719 1 95.31 462 GLU B O 1
ATOM 7752 N N . ARG B 1 463 ? 22.828 77.188 23.328 1 94.44 463 ARG B N 1
ATOM 7753 C CA . ARG B 1 463 ? 22.562 77.875 24.594 1 94.44 463 ARG B CA 1
ATOM 7754 C C . ARG B 1 463 ? 23.047 77 25.766 1 94.44 463 ARG B C 1
ATOM 7756 O O . ARG B 1 463 ? 23.688 77.562 26.688 1 94.44 463 ARG B O 1
ATOM 7763 N N . LEU B 1 464 ? 22.703 75.812 25.75 1 95.88 464 LEU B N 1
ATOM 7764 C CA . LEU B 1 464 ? 23.141 74.938 26.828 1 95.88 464 LEU B CA 1
ATOM 7765 C C . LEU B 1 464 ? 24.672 74.812 26.875 1 95.88 464 LEU B C 1
ATOM 7767 O O . LEU B 1 464 ? 25.266 74.875 27.953 1 95.88 464 LEU B O 1
ATOM 7771 N N . ARG B 1 465 ? 25.281 74.625 25.781 1 96.19 465 ARG B N 1
ATOM 7772 C CA . ARG B 1 465 ? 26.734 74.562 25.719 1 96.19 465 ARG B CA 1
ATOM 7773 C C . ARG B 1 465 ? 27.375 75.812 26.359 1 96.19 465 ARG B C 1
ATOM 7775 O O . ARG B 1 465 ? 28.297 75.688 27.172 1 96.19 465 ARG B O 1
ATOM 7782 N N . SER B 1 466 ? 26.859 76.938 25.969 1 95.31 466 SER B N 1
ATOM 7783 C CA . SER B 1 466 ? 27.391 78.188 26.469 1 95.31 466 SER B CA 1
ATOM 7784 C C . SER B 1 466 ? 27.188 78.312 27.984 1 95.31 466 SER B C 1
ATOM 7786 O O . SER B 1 466 ? 28.094 78.75 28.703 1 95.31 466 SER B O 1
ATOM 7788 N N . VAL B 1 467 ? 26.062 78 28.422 1 94.62 467 VAL B N 1
ATOM 7789 C CA . VAL B 1 467 ? 25.75 78.062 29.844 1 94.62 467 VAL B CA 1
ATOM 7790 C C . VAL B 1 467 ? 26.656 77.125 30.625 1 94.62 467 VAL B C 1
ATOM 7792 O O . VAL B 1 467 ? 27.156 77.5 31.703 1 94.62 467 VAL B O 1
ATOM 7795 N N . VAL B 1 468 ? 26.891 76 30.172 1 95.25 468 VAL B N 1
ATOM 7796 C CA . VAL B 1 468 ? 27.734 75 30.844 1 95.25 468 VAL B CA 1
ATOM 7797 C C . VAL B 1 468 ? 29.172 75.5 30.891 1 95.25 468 VAL B C 1
ATOM 7799 O O . VAL B 1 468 ? 29.844 75.438 31.922 1 95.25 468 VAL B O 1
ATOM 7802 N N . GLU B 1 469 ? 29.531 76 29.797 1 93.5 469 GLU B N 1
ATOM 7803 C CA . GLU B 1 469 ? 30.906 76.5 29.688 1 93.5 469 GLU B CA 1
ATOM 7804 C C . GLU B 1 469 ? 31.125 77.688 30.625 1 93.5 469 GLU B C 1
ATOM 7806 O O . GLU B 1 469 ? 32.219 77.875 31.188 1 93.5 469 GLU B O 1
ATOM 7811 N N . GLU B 1 470 ? 30.141 78.438 30.828 1 92.88 470 GLU B N 1
ATOM 7812 C CA . GLU B 1 470 ? 30.266 79.688 31.625 1 92.88 470 GLU B CA 1
ATOM 7813 C C . GLU B 1 470 ? 30.016 79.438 33.094 1 92.88 470 GLU B C 1
ATOM 7815 O O . GLU B 1 470 ? 30.375 80.25 33.938 1 92.88 470 GLU B O 1
ATOM 7820 N N . THR B 1 471 ? 29.438 78.375 33.344 1 92.19 471 THR B N 1
ATOM 7821 C CA . THR B 1 471 ? 29.094 78.062 34.75 1 92.19 471 THR B CA 1
ATOM 7822 C C . THR B 1 471 ? 30.312 77.562 35.5 1 92.19 471 THR B C 1
ATOM 7824 O O . THR B 1 471 ? 31.109 76.75 34.969 1 92.19 471 THR B O 1
ATOM 7827 N N . THR B 1 472 ? 30.5 78.125 36.75 1 89.38 472 THR B N 1
ATOM 7828 C CA . THR B 1 472 ? 31.547 77.625 37.625 1 89.38 472 THR B CA 1
ATOM 7829 C C . THR B 1 472 ? 31.016 76.562 38.594 1 89.38 472 THR B C 1
ATOM 7831 O O . THR B 1 472 ? 30.094 76.812 39.344 1 89.38 472 THR B O 1
ATOM 7834 N N . PHE B 1 473 ? 31.656 75.438 38.5 1 89.38 473 PHE B N 1
ATOM 7835 C CA . PHE B 1 473 ? 31.219 74.375 39.344 1 89.38 473 PHE B CA 1
ATOM 7836 C C . PHE B 1 473 ? 32.031 74.25 40.625 1 89.38 473 PHE B C 1
ATOM 7838 O O . PHE B 1 473 ? 33.219 74.625 40.625 1 89.38 473 PHE B O 1
ATOM 7845 N N . GLU B 1 474 ? 31.406 73.938 41.625 1 84.12 474 GLU B N 1
ATOM 7846 C CA . GLU B 1 474 ? 32 74 42.938 1 84.12 474 GLU B CA 1
ATOM 7847 C C . GLU B 1 474 ? 33.281 73.188 43.031 1 84.12 474 GLU B C 1
ATOM 7849 O O . GLU B 1 474 ? 34.312 73.688 43.5 1 84.12 474 GLU B O 1
ATOM 7854 N N . THR B 1 475 ? 33.281 72 42.562 1 83.56 475 THR B N 1
ATOM 7855 C CA . THR B 1 475 ? 34.438 71.125 42.781 1 83.56 475 THR B CA 1
ATOM 7856 C C . THR B 1 475 ? 35.312 71.125 41.531 1 83.56 475 THR B C 1
ATOM 7858 O O . THR B 1 475 ? 36.531 71.25 41.625 1 83.56 475 THR B O 1
ATOM 7861 N N . ILE B 1 476 ? 34.844 71.062 40.375 1 86.56 476 ILE B N 1
ATOM 7862 C CA . ILE B 1 476 ? 35.625 70.812 39.188 1 86.56 476 ILE B CA 1
ATOM 7863 C C . ILE B 1 476 ? 35.875 72.188 38.469 1 86.56 476 ILE B C 1
ATOM 7865 O O . ILE B 1 476 ? 36.688 72.25 37.531 1 86.56 476 ILE B O 1
ATOM 7869 N N . ARG B 1 477 ? 35.312 73.25 38.875 1 83.31 477 ARG B N 1
ATOM 7870 C CA . ARG B 1 477 ? 35.438 74.625 38.375 1 83.31 477 ARG B CA 1
ATOM 7871 C C . ARG B 1 477 ? 34.812 74.75 37 1 83.31 477 ARG B C 1
ATOM 7873 O O . ARG B 1 477 ? 33.875 75.562 36.844 1 83.31 477 ARG B O 1
ATOM 7880 N N . HIS B 1 478 ? 35.5 73.938 36 1 89.38 478 HIS B N 1
ATOM 7881 C CA . HIS B 1 478 ? 34.938 74.125 34.656 1 89.38 478 HIS B CA 1
ATOM 7882 C C . HIS B 1 478 ? 34.688 72.75 34 1 89.38 478 HIS B C 1
ATOM 7884 O O . HIS B 1 478 ? 35.438 71.812 34.25 1 89.38 478 HIS B O 1
ATOM 7890 N N . MET B 1 479 ? 33.625 72.688 33.219 1 91.5 479 MET B N 1
ATOM 7891 C CA . MET B 1 479 ? 33.344 71.5 32.375 1 91.5 479 MET B CA 1
ATOM 7892 C C . MET B 1 479 ? 32.719 71.938 31.047 1 91.5 479 MET B C 1
ATOM 7894 O O . MET B 1 479 ? 32.188 73 30.922 1 91.5 479 MET B O 1
ATOM 7898 N N . THR B 1 480 ? 32.906 71.125 30.062 1 94.38 480 THR B N 1
ATOM 7899 C CA . THR B 1 480 ? 32.281 71.375 28.75 1 94.38 480 THR B CA 1
ATOM 7900 C C . THR B 1 480 ? 31.484 70.125 28.297 1 94.38 480 THR B C 1
ATOM 7902 O O . THR B 1 480 ? 31.641 69.062 28.844 1 94.38 480 THR B O 1
ATOM 7905 N N . VAL B 1 481 ? 30.594 70.375 27.391 1 96.12 481 VAL B N 1
ATOM 7906 C CA . VAL B 1 481 ? 29.766 69.312 26.844 1 96.12 481 VAL B CA 1
ATOM 7907 C C . VAL B 1 481 ? 29.812 69.375 25.328 1 96.12 481 VAL B C 1
ATOM 7909 O O . VAL B 1 481 ? 29.969 70.438 24.734 1 96.12 481 VAL B O 1
ATOM 7912 N N . SER B 1 482 ? 29.734 68.25 24.719 1 96.69 482 SER B N 1
ATOM 7913 C CA . SER B 1 482 ? 29.578 68.062 23.281 1 96.69 482 SER B CA 1
ATOM 7914 C C . SER B 1 482 ? 28.188 67.562 22.922 1 96.69 482 SER B C 1
ATOM 7916 O O . SER B 1 482 ? 27.609 66.75 23.688 1 96.69 482 SER B O 1
ATOM 7918 N N . MET B 1 483 ? 27.672 68 21.766 1 97.38 483 MET B N 1
ATOM 7919 C CA . MET B 1 483 ? 26.281 67.625 21.469 1 97.38 483 MET B CA 1
ATOM 7920 C C . MET B 1 483 ? 26.109 67.312 19.984 1 97.38 483 MET B C 1
ATOM 7922 O O . MET B 1 483 ? 26.797 67.938 19.141 1 97.38 483 MET B O 1
ATOM 7926 N N . GLY B 1 484 ? 25.266 66.375 19.719 1 96.88 484 GLY B N 1
ATOM 7927 C CA . GLY B 1 484 ? 24.797 66.062 18.391 1 96.88 484 GLY B CA 1
ATOM 7928 C C . GLY B 1 484 ? 23.312 66.25 18.203 1 96.88 484 GLY B C 1
ATOM 7929 O O . GLY B 1 484 ? 22.516 65.875 19.047 1 96.88 484 GLY B O 1
ATOM 7930 N N . VAL B 1 485 ? 22.891 66.875 17.047 1 96.62 485 VAL B N 1
ATOM 7931 C CA . VAL B 1 485 ? 21.5 67.188 16.828 1 96.62 485 VAL B CA 1
ATOM 7932 C C . VAL B 1 485 ? 20.984 66.5 15.578 1 96.62 485 VAL B C 1
ATOM 7934 O O . VAL B 1 485 ? 21.656 66.5 14.547 1 96.62 485 VAL B O 1
ATOM 7937 N N . ALA B 1 486 ? 19.766 65.875 15.742 1 95.44 486 ALA B N 1
ATOM 7938 C CA . ALA B 1 486 ? 19.016 65.25 14.633 1 95.44 486 ALA B CA 1
ATOM 7939 C C . ALA B 1 486 ? 17.516 65.5 14.82 1 95.44 486 ALA B C 1
ATOM 7941 O O . ALA B 1 486 ? 17.062 65.875 15.891 1 95.44 486 ALA B O 1
ATOM 7942 N N . ALA B 1 487 ? 16.719 65.25 13.781 1 94.12 487 ALA B N 1
ATOM 7943 C CA . ALA B 1 487 ? 15.281 65.5 13.883 1 94.12 487 ALA B CA 1
ATOM 7944 C C . ALA B 1 487 ? 14.469 64.438 13.195 1 94.12 487 ALA B C 1
ATOM 7946 O O . ALA B 1 487 ? 14.883 63.875 12.156 1 94.12 487 ALA B O 1
ATOM 7947 N N . TRP B 1 488 ? 13.344 64.125 13.812 1 88.81 488 TRP B N 1
ATOM 7948 C CA . TRP B 1 488 ? 12.336 63.25 13.25 1 88.81 488 TRP B CA 1
ATOM 7949 C C . TRP B 1 488 ? 11.164 64.062 12.68 1 88.81 488 TRP B C 1
ATOM 7951 O O . TRP B 1 488 ? 10.727 65 13.289 1 88.81 488 TRP B O 1
ATOM 7961 N N . PRO B 1 489 ? 10.664 63.656 11.5 1 85.12 489 PRO B N 1
ATOM 7962 C CA . PRO B 1 489 ? 11.055 62.562 10.625 1 85.12 489 PRO B CA 1
ATOM 7963 C C . PRO B 1 489 ? 12.039 63 9.539 1 85.12 489 PRO B C 1
ATOM 7965 O O . PRO B 1 489 ? 12.188 62.312 8.531 1 85.12 489 PRO B O 1
ATOM 7968 N N . LEU B 1 490 ? 12.602 64.125 9.719 1 85.06 490 LEU B N 1
ATOM 7969 C CA . LEU B 1 490 ? 13.43 64.75 8.695 1 85.06 490 LEU B CA 1
ATOM 7970 C C . LEU B 1 490 ? 14.602 63.844 8.32 1 85.06 490 LEU B C 1
ATOM 7972 O O . LEU B 1 490 ? 14.898 63.688 7.137 1 85.06 490 LEU B O 1
ATOM 7976 N N . HIS B 1 491 ? 15.258 63.281 9.242 1 87.94 491 HIS B N 1
ATOM 7977 C CA . HIS B 1 491 ? 16.469 62.531 8.984 1 87.94 491 HIS B CA 1
ATOM 7978 C C . HIS B 1 491 ? 16.172 61.031 8.852 1 87.94 491 HIS B C 1
ATOM 7980 O O . HIS B 1 491 ? 16.984 60.281 8.312 1 87.94 491 HIS B O 1
ATOM 7986 N N . SER B 1 492 ? 15.008 60.625 9.453 1 82.75 492 SER B N 1
ATOM 7987 C CA . SER B 1 492 ? 14.547 59.25 9.281 1 82.75 492 SER B CA 1
ATOM 7988 C C . SER B 1 492 ? 13.109 59.094 9.766 1 82.75 492 SER B C 1
ATOM 7990 O O . SER B 1 492 ? 12.695 59.75 10.727 1 82.75 492 SER B O 1
ATOM 7992 N N . GLU B 1 493 ? 12.469 58.219 9.109 1 77.69 493 GLU B N 1
ATOM 7993 C CA . GLU B 1 493 ? 11.109 57.906 9.555 1 77.69 493 GLU B CA 1
ATOM 7994 C C . GLU B 1 493 ? 11.133 57.031 10.797 1 77.69 493 GLU B C 1
ATOM 7996 O O . GLU B 1 493 ? 10.141 56.938 11.523 1 77.69 493 GLU B O 1
ATOM 8001 N N . ASN B 1 494 ? 12.258 56.438 10.945 1 77.5 494 ASN B N 1
ATOM 8002 C CA . ASN B 1 494 ? 12.477 55.594 12.117 1 77.5 494 ASN B CA 1
ATOM 8003 C C . ASN B 1 494 ? 13.133 56.375 13.258 1 77.5 494 ASN B C 1
ATOM 8005 O O . ASN B 1 494 ? 14.266 56.844 13.133 1 77.5 494 ASN B O 1
ATOM 8009 N N . ALA B 1 495 ? 12.406 56.5 14.32 1 81.94 495 ALA B N 1
ATOM 8010 C CA . ALA B 1 495 ? 12.906 57.281 15.453 1 81.94 495 ALA B CA 1
ATOM 8011 C C . ALA B 1 495 ? 14.219 56.688 15.977 1 81.94 495 ALA B C 1
ATOM 8013 O O . ALA B 1 495 ? 15.125 57.438 16.344 1 81.94 495 ALA B O 1
ATOM 8014 N N . ALA B 1 496 ? 14.328 55.406 15.977 1 79.38 496 ALA B N 1
ATOM 8015 C CA . ALA B 1 496 ? 15.555 54.781 16.453 1 79.38 496 ALA B CA 1
ATOM 8016 C C . ALA B 1 496 ? 16.766 55.219 15.617 1 79.38 496 ALA B C 1
ATOM 8018 O O . ALA B 1 496 ? 17.844 55.469 16.156 1 79.38 496 ALA B O 1
ATOM 8019 N N . ARG B 1 497 ? 16.578 55.281 14.312 1 82.5 497 ARG B N 1
ATOM 8020 C CA . ARG B 1 497 ? 17.641 55.719 13.422 1 82.5 497 ARG B CA 1
ATOM 8021 C C . ARG B 1 497 ? 17.984 57.188 13.68 1 82.5 497 ARG B C 1
ATOM 8023 O O . ARG B 1 497 ? 19.156 57.594 13.578 1 82.5 497 ARG B O 1
ATOM 8030 N N . VAL B 1 498 ? 17.016 57.906 14.016 1 89.44 498 VAL B N 1
ATOM 8031 C CA . VAL B 1 498 ? 17.25 59.312 14.281 1 89.44 498 VAL B CA 1
ATOM 8032 C C . VAL B 1 498 ? 18.141 59.469 15.508 1 89.44 498 VAL B C 1
ATOM 8034 O O . VAL B 1 498 ? 19.031 60.344 15.531 1 89.44 498 VAL B O 1
ATOM 8037 N N . PHE B 1 499 ? 17.969 58.594 16.5 1 89.94 499 PHE B N 1
ATOM 8038 C CA . PHE B 1 499 ? 18.828 58.625 17.688 1 89.94 499 PHE B CA 1
ATOM 8039 C C . PHE B 1 499 ? 20.266 58.219 17.328 1 89.94 499 PHE B C 1
ATOM 8041 O O . PHE B 1 499 ? 21.219 58.812 17.859 1 89.94 499 PHE B O 1
ATOM 8048 N N . GLU B 1 500 ? 20.406 57.312 16.438 1 87.94 500 GLU B N 1
ATOM 8049 C CA . GLU B 1 500 ? 21.719 56.906 15.977 1 87.94 500 GLU B CA 1
ATOM 8050 C C . GLU B 1 500 ? 22.422 58.062 15.234 1 87.94 500 GLU B C 1
ATOM 8052 O O . GLU B 1 500 ? 23.625 58.25 15.391 1 87.94 500 GLU B O 1
ATOM 8057 N N . VAL B 1 501 ? 21.672 58.688 14.445 1 91.5 501 VAL B N 1
ATOM 8058 C CA . VAL B 1 501 ? 22.219 59.812 13.711 1 91.5 501 VAL B CA 1
ATOM 8059 C C . VAL B 1 501 ? 22.672 60.906 14.68 1 91.5 501 VAL B C 1
ATOM 8061 O O . VAL B 1 501 ? 23.734 61.5 14.5 1 91.5 501 VAL B O 1
ATOM 8064 N N . ALA B 1 502 ? 21.906 61.156 15.664 1 94.06 502 ALA B N 1
ATOM 8065 C CA . ALA B 1 502 ? 22.281 62.156 16.688 1 94.06 502 ALA B CA 1
ATOM 8066 C C . ALA B 1 502 ? 23.578 61.719 17.375 1 94.06 502 ALA B C 1
ATOM 8068 O O . ALA B 1 502 ? 24.453 62.562 17.609 1 94.06 502 ALA B O 1
ATOM 8069 N N . ASP B 1 503 ? 23.672 60.5 17.641 1 91.31 503 ASP B N 1
ATOM 8070 C CA . ASP B 1 503 ? 24.875 59.938 18.266 1 91.31 503 ASP B CA 1
ATOM 8071 C C . ASP B 1 503 ? 26.078 60.062 17.344 1 91.31 503 ASP B C 1
ATOM 8073 O O . ASP B 1 503 ? 27.203 60.312 17.812 1 91.31 503 ASP B O 1
ATOM 8077 N N . GLU B 1 504 ? 25.844 59.875 16.141 1 92.56 504 GLU B N 1
ATOM 8078 C CA . GLU B 1 504 ? 26.922 60.031 15.156 1 92.56 504 GLU B CA 1
ATOM 8079 C C . GLU B 1 504 ? 27.422 61.469 15.141 1 92.56 504 GLU B C 1
ATOM 8081 O O . GLU B 1 504 ? 28.625 61.719 15.047 1 92.56 504 GLU B O 1
ATOM 8086 N N . GLN B 1 505 ? 26.484 62.312 15.172 1 94.69 505 GLN B N 1
ATOM 8087 C CA . GLN B 1 505 ? 26.859 63.719 15.195 1 94.69 505 GLN B CA 1
ATOM 8088 C C . GLN B 1 505 ? 27.578 64.062 16.484 1 94.69 505 GLN B C 1
ATOM 8090 O O . GLN B 1 505 ? 28.5 64.938 16.484 1 94.69 505 GLN B O 1
ATOM 8095 N N . LEU B 1 506 ? 27.156 63.531 17.562 1 94.75 506 LEU B N 1
ATOM 8096 C CA . LEU B 1 506 ? 27.875 63.719 18.812 1 94.75 506 LEU B CA 1
ATOM 8097 C C . LEU B 1 506 ? 29.312 63.25 18.703 1 94.75 506 LEU B C 1
ATOM 8099 O O . LEU B 1 506 ? 30.234 63.906 19.188 1 94.75 506 LEU B O 1
ATOM 8103 N N . TYR B 1 507 ? 29.484 62.094 18.094 1 92.88 507 TYR B N 1
ATOM 8104 C CA . TYR B 1 507 ? 30.828 61.562 17.891 1 92.88 507 TYR B CA 1
ATOM 8105 C C . TYR B 1 507 ? 31.672 62.531 17.047 1 92.88 507 TYR B C 1
ATOM 8107 O O . TYR B 1 507 ? 32.844 62.719 17.328 1 92.88 507 TYR B O 1
ATOM 8115 N N . ARG B 1 508 ? 31.094 63.062 16.094 1 93.94 508 ARG B N 1
ATOM 8116 C CA . ARG B 1 508 ? 31.781 64.062 15.273 1 93.94 508 ARG B CA 1
ATOM 8117 C C . ARG B 1 508 ? 32.188 65.25 16.094 1 93.94 508 ARG B C 1
ATOM 8119 O O . ARG B 1 508 ? 33.25 65.812 15.914 1 93.94 508 ARG B O 1
ATOM 8126 N N . ALA B 1 509 ? 31.312 65.688 16.922 1 95.31 509 ALA B N 1
ATOM 8127 C CA . ALA B 1 509 ? 31.594 66.812 17.797 1 95.31 509 ALA B CA 1
ATOM 8128 C C . ALA B 1 509 ? 32.781 66.5 18.703 1 95.31 509 ALA B C 1
ATOM 8130 O O . ALA B 1 509 ? 33.656 67.375 18.906 1 95.31 509 ALA B O 1
ATOM 8131 N N . LYS B 1 510 ? 32.812 65.375 19.234 1 92.44 510 LYS B N 1
ATOM 8132 C CA . LYS B 1 510 ? 33.938 64.938 20.109 1 92.44 510 LYS B CA 1
ATOM 8133 C C . LYS B 1 510 ? 35.25 64.875 19.328 1 92.44 510 LYS B C 1
ATOM 8135 O O . LYS B 1 510 ? 36.281 65.312 19.828 1 92.44 510 LYS B O 1
ATOM 8140 N N . GLN B 1 511 ? 35.219 64.5 18.141 1 92.25 511 GLN B N 1
ATOM 8141 C CA . GLN B 1 511 ? 36.406 64.375 17.297 1 92.25 511 GLN B CA 1
ATOM 8142 C C . GLN B 1 511 ? 36.844 65.75 16.797 1 92.25 511 GLN B C 1
ATOM 8144 O O . GLN B 1 511 ? 38.031 65.938 16.531 1 92.25 511 GLN B O 1
ATOM 8149 N N . GLY B 1 512 ? 35.875 66.562 16.672 1 92.31 512 GLY B N 1
ATOM 8150 C CA . GLY B 1 512 ? 36.188 67.875 16.141 1 92.31 512 GLY B CA 1
ATOM 8151 C C . GLY B 1 512 ? 36.719 68.812 17.172 1 92.31 512 GLY B C 1
ATOM 8152 O O . GLY B 1 512 ? 36.844 70 16.906 1 92.31 512 GLY B O 1
ATOM 8153 N N . GLY B 1 513 ? 37.062 68.438 18.422 1 92.5 513 GLY B N 1
ATOM 8154 C CA . GLY B 1 513 ? 37.688 69.312 19.406 1 92.5 513 GLY B CA 1
ATOM 8155 C C . GLY B 1 513 ? 36.844 69.438 20.672 1 92.5 513 GLY B C 1
ATOM 8156 O O . GLY B 1 513 ? 37.281 70.125 21.609 1 92.5 513 GLY B O 1
ATOM 8157 N N . ARG B 1 514 ? 35.719 68.938 20.719 1 93.94 514 ARG B N 1
ATOM 8158 C CA . ARG B 1 514 ? 34.844 68.938 21.891 1 93.94 514 ARG B CA 1
ATOM 8159 C C . ARG B 1 514 ? 34.344 70.312 22.188 1 93.94 514 ARG B C 1
ATOM 8161 O O . ARG B 1 514 ? 34.688 71.25 21.5 1 93.94 514 ARG B O 1
ATOM 8168 N N . ASN B 1 515 ? 33.344 70.438 23.031 1 95.62 515 ASN B N 1
ATOM 8169 C CA . ASN B 1 515 ? 32.719 71.688 23.359 1 95.62 515 ASN B CA 1
ATOM 8170 C C . ASN B 1 515 ? 32.094 72.375 22.141 1 95.62 515 ASN B C 1
ATOM 8172 O O . ASN B 1 515 ? 32.344 73.562 21.875 1 95.62 515 ASN B O 1
ATOM 8176 N N . ARG B 1 516 ? 31.406 71.562 21.391 1 95.38 516 ARG B N 1
ATOM 8177 C CA . ARG B 1 516 ? 30.75 72.125 20.203 1 95.38 516 ARG B CA 1
ATOM 8178 C C . ARG B 1 516 ? 29.5 71.312 19.875 1 95.38 516 ARG B C 1
ATOM 8180 O O . ARG B 1 516 ? 29.234 70.25 20.5 1 95.38 516 ARG B O 1
ATOM 8187 N N . ILE B 1 517 ? 28.75 71.812 18.875 1 96.38 517 ILE B N 1
ATOM 8188 C CA . ILE B 1 517 ? 27.516 71.188 18.422 1 96.38 517 ILE B CA 1
ATOM 8189 C C . ILE B 1 517 ? 27.641 70.75 16.953 1 96.38 517 ILE B C 1
ATOM 8191 O O . ILE B 1 517 ? 28.219 71.5 16.156 1 96.38 517 ILE B O 1
ATOM 8195 N N . CYS B 1 518 ? 27.266 69.562 16.672 1 95.94 518 CYS B N 1
ATOM 8196 C CA . CYS B 1 518 ? 27.172 69.125 15.281 1 95.94 518 CYS B CA 1
ATOM 8197 C C . CYS B 1 518 ? 25.734 68.75 14.922 1 95.94 518 CYS B C 1
ATOM 8199 O O . CYS B 1 518 ? 25.047 68.062 15.664 1 95.94 518 CYS B O 1
ATOM 8201 N N . VAL B 1 519 ? 25.234 69.312 13.805 1 94.94 519 VAL B N 1
ATOM 8202 C CA . VAL B 1 519 ? 23.859 69.062 13.352 1 94.94 519 VAL B CA 1
ATOM 8203 C C . VAL B 1 519 ? 23.844 68.188 12.102 1 94.94 519 VAL B C 1
ATOM 8205 O O . VAL B 1 519 ? 24.656 68.438 11.195 1 94.94 519 VAL B O 1
ATOM 8208 N N . ALA B 1 520 ? 22.922 67.25 12.188 1 92.44 520 ALA B N 1
ATOM 8209 C CA . ALA B 1 520 ? 22.828 66.375 11.039 1 92.44 520 ALA B CA 1
ATOM 8210 C C . ALA B 1 520 ? 22.281 67.125 9.812 1 92.44 520 ALA B C 1
ATOM 8212 O O . ALA B 1 520 ? 21.406 67.938 9.938 1 92.44 520 ALA B O 1
ATOM 8213 N N . LEU B 1 521 ? 22.797 66.875 8.609 1 81.12 521 LEU B N 1
ATOM 8214 C CA . LEU B 1 521 ? 22.359 67.5 7.367 1 81.12 521 LEU B CA 1
ATOM 8215 C C . LEU B 1 521 ? 21.156 66.75 6.781 1 81.12 521 LEU B C 1
ATOM 8217 O O . LEU B 1 521 ? 21 65.562 6.965 1 81.12 521 LEU B O 1
ATOM 8221 N N . ALA B 1 522 ? 20.125 67.562 6.391 1 71.88 522 ALA B N 1
ATOM 8222 C CA . ALA B 1 522 ? 18.891 67 5.809 1 71.88 522 ALA B CA 1
ATOM 8223 C C . ALA B 1 522 ? 19.219 65.938 4.727 1 71.88 522 ALA B C 1
ATOM 8225 O O . ALA B 1 522 ? 18.516 64.938 4.59 1 71.88 522 ALA B O 1
ATOM 8226 N N . ASP B 1 523 ? 19.984 66.25 3.652 1 58.59 523 ASP B N 1
ATOM 8227 C CA . ASP B 1 523 ? 20.188 65.438 2.455 1 58.59 523 ASP B CA 1
ATOM 8228 C C . ASP B 1 523 ? 20.906 64.125 2.787 1 58.59 523 ASP B C 1
ATOM 8230 O O . ASP B 1 523 ? 20.953 63.219 1.969 1 58.59 523 ASP B O 1
ATOM 8234 N N . GLY B 1 524 ? 21.766 64.125 3.678 1 47.12 524 GLY B N 1
ATOM 8235 C CA . GLY B 1 524 ? 22.734 63.031 3.732 1 47.12 524 GLY B CA 1
ATOM 8236 C C . GLY B 1 524 ? 22.141 61.75 4.281 1 47.12 524 GLY B C 1
ATOM 8237 O O . GLY B 1 524 ? 22.875 60.781 4.559 1 47.12 524 GLY B O 1
ATOM 8238 N N . VAL B 1 525 ? 21.188 61.844 5.035 1 47.91 525 VAL B N 1
ATOM 8239 C CA . VAL B 1 525 ? 20.844 60.594 5.68 1 47.91 525 VAL B CA 1
ATOM 8240 C C . VAL B 1 525 ? 20.281 59.625 4.641 1 47.91 525 VAL B C 1
ATOM 8242 O O . VAL B 1 525 ? 19.188 59.812 4.109 1 47.91 525 VAL B O 1
ATOM 8245 N N . LYS B 1 526 ? 21.234 59.094 3.734 1 39.81 526 LYS B N 1
ATOM 8246 C CA . LYS B 1 526 ? 21 57.969 2.852 1 39.81 526 LYS B CA 1
ATOM 8247 C C . LYS B 1 526 ? 20.203 56.875 3.555 1 39.81 526 LYS B C 1
ATOM 8249 O O . LYS B 1 526 ? 20.469 56.562 4.715 1 39.81 526 LYS B O 1
ATOM 8254 N N . SER B 1 527 ? 19.016 56.656 3.045 1 38.91 527 SER B N 1
ATOM 8255 C CA . SER B 1 527 ? 18.172 55.469 3.277 1 38.91 527 SER B CA 1
ATOM 8256 C C . SER B 1 527 ? 19.016 54.219 3.416 1 38.91 527 SER B C 1
ATOM 8258 O O . SER B 1 527 ? 19.391 53.594 2.414 1 38.91 527 SER B O 1
ATOM 8260 N N . SER B 1 528 ? 19.984 54.125 4.078 1 29.72 528 SER B N 1
ATOM 8261 C CA . SER B 1 528 ? 20.406 52.719 4.105 1 29.72 528 SER B CA 1
ATOM 8262 C C . SER B 1 528 ? 19.312 51.844 4.66 1 29.72 528 SER B C 1
ATOM 8264 O O . SER B 1 528 ? 19.312 51.5 5.844 1 29.72 528 SER B O 1
ATOM 8266 N N . ALA B 1 529 ? 18.203 51.719 4.031 1 31.25 529 ALA B N 1
ATOM 8267 C CA . ALA B 1 529 ? 17.297 50.594 4.184 1 31.25 529 ALA B CA 1
ATOM 8268 C C . ALA B 1 529 ? 17.984 49.281 3.852 1 31.25 529 ALA B C 1
ATOM 8270 O O . ALA B 1 529 ? 18.672 49.156 2.832 1 31.25 529 ALA B O 1
#

InterPro domains:
  IPR000160 GGDEF domain [PF00990] (367-516)
  IPR000160 GGDEF domain [PS50887] (392-522)
  IPR000160 GGDEF domain [SM00267] (355-520)
  IPR000160 GGDEF domain [TIGR00254] (364-519)
  IPR000160 GGDEF domain [cd01949] (367-518)
  IPR029151 Periplasmic sensor-like domain superfamily [SSF103190] (65-183)
  IPR029151 Periplasmic sensor-like domain superfamily [SSF103190] (186-278)
  IPR029787 Nucleotide cyclase [SSF55073] (371-519)
  IPR033479 Double Cache domain 1 [PF02743] (46-268)
  IPR043128 Reverse transcriptase/Diguanylate cyclase domain [G3DSA:3.30.70.270] (364-524)
  IPR050469 Diguanylate cyclase Dgc-like, bacteria [PTHR45138] (36-524)